Protein 4AF0 (pdb70)

Organism: Cryptococcus neoformans (NCBI:txid5207)

Nearest PDB structures (foldseek):
  4af0-assembly1_A  TM=1.003E+00  e=8.491E-91  Cryptococcus neoformans H99
  4af0-assembly2_B  TM=1.001E+00  e=9.952E-88  Cryptococcus neoformans H99
  8foz-assembly1_A  TM=9.589E-01  e=9.801E-59  Homo sapiens
  6mgr-assembly1_B  TM=9.667E-01  e=8.710E-46  Campylobacter jejuni
  5ahm-assembly1_B  TM=9.727E-01  e=7.102E-44  Pseudomonas aeruginosa PAO1

Solvent-accessible surface area: 37013 Å² total; per-residue (Å²): 190,89,93,90,26,25,125,218,61,164,85,180,87,88,119,96,57,58,141,144,41,106,145,113,95,79,78,38,129,14,39,15,0,76,67,0,17,44,68,229,173,42,34,40,10,60,6,95,46,0,89,36,45,108,46,130,86,113,18,76,10,95,84,5,49,3,94,13,88,0,0,94,99,6,76,1,47,0,0,0,0,0,4,2,15,16,11,0,0,54,21,139,0,0,24,12,0,0,20,26,0,0,0,0,0,0,4,51,47,30,48,18,118,102,0,13,45,11,0,129,132,0,9,105,101,193,187,91,119,116,14,5,78,21,110,158,55,150,65,5,18,0,0,0,0,0,13,32,191,114,56,16,72,94,35,0,13,35,0,23,96,11,29,9,23,0,0,0,0,40,38,66,78,0,46,32,94,156,1,26,89,7,0,94,45,0,52,62,1,20,49,196,13,5,0,0,0,0,14,0,6,42,115,115,14,0,34,90,0,25,91,9,24,2,7,0,0,17,0,4,30,15,21,18,23,18,14,7,29,69,153,95,52,109,98,41,66,54,8,0,6,0,0,24,11,0,1,40,41,0,59,174,105,46,11,9,2,0,0,16,13,23,13,48,73,23,31,24,0,12,22,0,0,1,0,7,0,17,0,0,1,2,11,19,17,0,0,0,0,47,14,5,19,50,152,46,80,155,53,164,71,131,98,0,4,58,7,32,2,54,22,1,3,54,1,72,80,161,132,14,93,78,51,47,56,64,50,152,72,55,58,117,56,68,102,134,64,103,7,87,2,0,20,12,13,3,45,56,63,28,13,0,70,152,38,2,56,132,1,28,65,16,0,18,90,35,2,25,79,10,22,5,89,29,4,87,57,3,36,71,22,1,82,87,14,80,5,40,0,77,64,112,113,125,140,196,83,95,90,26,25,124,218,63,164,86,180,87,88,120,95,58,58,141,144,42,108,144,112,96,79,78,37,129,15,40,14,0,76,67,0,17,43,67,229,172,44,34,40,9,60,7,95,47,0,90,37,43,108,47,136,86,114,18,76,10,92,84,5,48,3,94,12,87,0,0,92,100,6,76,1,45,0,0,0,0,0,4,2,15,15,12,0,0,53,21,138,0,0,25,12,0,0,20,26,0,0,0,0,0,0,3,52,43,32,50,18,117,99,0,12,43,12,0,129,128,0,10,103,99,193,176,88,111,115,13,5,80,20,109,158,54,151,64,5,18,0,0,0,0,0,12,32,190,116,57,16,74,92,36,0,12,34,0,23,97,11,30,9,22,0,0,0,0,40,38,63,76,0,46,32,93,156,1,25,90,7,0,95,42,0,52,58,2,20,48,196,12,5,0,0,0,0,14,0,6,43,114,115,14,0,34,91,0,25,91,8,24,3,7,0,0,17,0,5,26,16,25,23,27,19,13,15,29,68,175,109,41,106,96,34,57,51,8,0,5,0,0,25,10,0,1,39,41,0,58,174,106,44,11,9,2,0,0,17,12,32,13,47,73,22,31,25,0,13,22,0,0,1,0,7,0,17,0,0,1,2,11,14,18,0,0,0,0,47,14,5,19,51,151,45,81,154,53,163,72,136,99,1,4,57,5,23,2,56,20,1,2,47,1,75,86,170,106,66,56,119,16,88,51,63,41,120,141,62,82,104,59,58,101,129,56,109,8,80,5,2,24,11,10,3,49,55,65,28,14,0,69,152,39,2,56,132,1,27,67,17,0,18,90,35,3,26,79,12,16,5,89,30,4,88,58,3,36,71,22,1,81,88,14,79,5,41,0,77,64,111,117,118,146

CATH classification: 3.20.20.70

Structure (mmCIF, N/CA/C/O backbone):
data_4AF0
#
_entry.id   4AF0
#
_cell.length_a   149.630
_cell.length_b   149.630
_cell.length_c   122.700
_cell.angle_alpha   90.00
_cell.angle_beta   90.00
_cell.angle_gamma   90.00
#
_symmetry.space_group_name_H-M   'I 4'
#
loop_
_entity.id
_entity.type
_entity.pdbx_description
1 polymer "INOSINE-5'-MONOPHOSPHATE DEHYDROGENASE"
2 polymer "INOSINE-5'-MONOPHOSPHATE DEHYDROGENASE"
3 non-polymer 'MYCOPHENOLIC ACID'
4 non-polymer 'INOSINIC ACID'
5 non-polymer 'SULFATE ION'
6 water water
#
loop_
_atom_site.group_PDB
_atom_site.id
_atom_site.type_symbol
_atom_site.label_atom_id
_atom_site.label_alt_id
_atom_site.label_comp_id
_atom_site.label_asym_id
_atom_site.label_entity_id
_atom_site.label_seq_id
_atom_site.pdbx_PDB_ins_code
_atom_site.Cartn_x
_atom_site.Cartn_y
_atom_site.Cartn_z
_atom_site.occupancy
_atom_site.B_iso_or_equiv
_atom_site.auth_seq_id
_atom_site.auth_comp_id
_atom_site.auth_asym_id
_atom_site.auth_atom_id
_atom_site.pdbx_PDB_model_num
ATOM 1 N N . THR A 1 16 ? -13.988 1.503 65.484 1.00 60.53 4 THR A N 1
ATOM 2 C CA . THR A 1 16 ? -14.582 2.794 65.123 1.00 59.52 4 THR A CA 1
ATOM 3 C C . THR A 1 16 ? -14.042 3.322 63.779 1.00 59.42 4 THR A C 1
ATOM 4 O O . THR A 1 16 ? -12.963 2.906 63.336 1.00 58.38 4 THR A O 1
ATOM 8 N N . ASN A 1 17 ? -14.787 4.257 63.150 1.00 52.65 5 ASN A N 1
ATOM 9 C CA . ASN A 1 17 ? -14.394 4.861 61.880 1.00 49.94 5 ASN A CA 1
ATOM 10 C C . ASN A 1 17 ? -13.401 6.011 62.140 1.00 51.13 5 ASN A C 1
ATOM 11 O O . ASN A 1 17 ? -13.780 7.022 62.735 1.00 52.13 5 ASN A O 1
ATOM 16 N N . PRO A 1 18 ? -12.122 5.887 61.715 1.00 44.55 6 PRO A N 1
ATOM 17 C CA . PRO A 1 18 ? -11.165 6.992 61.947 1.00 42.68 6 PRO A CA 1
ATOM 18 C C . PRO A 1 18 ? -11.373 8.223 61.053 1.00 40.78 6 PRO A C 1
ATOM 19 O O . PRO A 1 18 ? -10.707 9.225 61.274 1.00 39.84 6 PRO A O 1
ATOM 23 N N . ASN A 1 19 ? -12.258 8.141 60.035 1.00 33.90 7 ASN A N 1
ATOM 24 C CA . ASN A 1 19 ? -12.481 9.217 59.063 1.00 32.28 7 ASN A CA 1
ATOM 25 C C . ASN A 1 19 ? -13.759 10.028 59.273 1.00 34.89 7 ASN A C 1
ATOM 26 O O . ASN A 1 19 ? -13.925 11.086 58.670 1.00 33.65 7 ASN A O 1
ATOM 31 N N . ALA A 1 20 ? -14.662 9.528 60.108 1.00 32.51 8 ALA A N 1
ATOM 32 C CA . ALA A 1 20 ? -15.948 10.164 60.357 1.00 32.86 8 ALA A CA 1
ATOM 33 C C . ALA A 1 20 ? -16.407 9.908 61.789 1.00 38.70 8 ALA A C 1
ATOM 34 O O . ALA A 1 20 ? -16.047 8.867 62.360 1.00 38.72 8 ALA A O 1
ATOM 36 N N . PRO A 1 21 ? -17.220 10.819 62.389 1.00 35.31 9 PRO A N 1
ATOM 37 C CA . PRO A 1 21 ? -17.747 10.530 63.729 1.00 36.65 9 PRO A CA 1
ATOM 38 C C . PRO A 1 21 ? -18.876 9.500 63.611 1.00 42.10 9 PRO A C 1
ATOM 39 O O . PRO A 1 21 ? -19.272 9.192 62.474 1.00 39.37 9 PRO A O 1
ATOM 43 N N . PRO A 1 22 ? -19.433 8.950 64.728 1.00 42.12 10 PRO A N 1
ATOM 44 C CA . PRO A 1 22 ? -20.556 8.011 64.579 1.00 42.73 10 PRO A CA 1
ATOM 45 C C . PRO A 1 22 ? -21.720 8.661 63.824 1.00 46.95 10 PRO A C 1
ATOM 46 O O . PRO A 1 22 ? -21.916 9.881 63.909 1.00 46.51 10 PRO A O 1
ATOM 50 N N . ARG A 1 23 ? -22.469 7.850 63.062 1.00 43.22 11 ARG A N 1
ATOM 51 C CA . ARG A 1 23 ? -23.625 8.322 62.300 1.00 42.27 11 ARG A CA 1
ATOM 52 C C . ARG A 1 23 ? -24.772 8.707 63.246 1.00 47.79 11 ARG A C 1
ATOM 53 O O . ARG A 1 23 ? -24.967 8.020 64.252 1.00 47.85 11 ARG A O 1
ATOM 61 N N . PRO A 1 24 ? -25.519 9.813 62.975 1.00 45.57 12 PRO A N 1
ATOM 62 C CA . PRO A 1 24 ? -26.612 10.198 63.885 1.00 46.37 12 PRO A CA 1
ATOM 63 C C . PRO A 1 24 ? -27.793 9.227 63.854 1.00 53.42 12 PRO A C 1
ATOM 64 O O . PRO A 1 24 ? -27.979 8.508 62.861 1.00 52.49 12 PRO A O 1
ATOM 68 N N . ASP A 1 25 ? -28.571 9.185 64.957 1.00 52.92 13 ASP A N 1
ATOM 69 C CA . ASP A 1 25 ? -29.736 8.296 65.088 1.00 54.94 13 ASP A CA 1
ATOM 70 C C . ASP A 1 25 ? -30.867 8.710 64.144 1.00 57.00 13 ASP A C 1
ATOM 71 O O . ASP A 1 25 ? -31.531 7.854 63.564 1.00 57.84 13 ASP A O 1
ATOM 76 N N . SER A 1 26 ? -31.059 10.024 63.983 1.00 50.82 14 SER A N 1
ATOM 77 C CA . SER A 1 26 ? -32.062 10.642 63.118 1.00 49.30 14 SER A CA 1
ATOM 78 C C . SER A 1 26 ? -31.405 11.760 62.290 1.00 48.86 14 SER A C 1
ATOM 79 O O . SER A 1 26 ? -30.286 12.176 62.615 1.00 48.96 14 SER A O 1
ATOM 82 N N . LEU A 1 27 ? -32.085 12.229 61.214 1.00 41.61 15 LEU A N 1
ATOM 83 C CA . LEU A 1 27 ? -31.579 13.288 60.336 1.00 39.41 15 LEU A CA 1
ATOM 84 C C . LEU A 1 27 ? -31.223 14.555 61.066 1.00 41.72 15 LEU A C 1
ATOM 85 O O . LEU A 1 27 ? -31.911 14.971 62.000 1.00 43.18 15 LEU A O 1
ATOM 90 N N . LEU A 1 28 ? -30.110 15.133 60.662 1.00 35.57 16 LEU A N 1
ATOM 91 C CA . LEU A 1 28 ? -29.587 16.362 61.225 1.00 35.00 16 LEU A CA 1
ATOM 92 C C . LEU A 1 28 ? -30.133 17.527 60.441 1.00 41.47 16 LEU A C 1
ATOM 93 O O . LEU A 1 28 ? -30.580 17.344 59.306 1.00 41.05 16 LEU A O 1
ATOM 98 N N . ASN A 1 29 ? -30.121 18.717 61.043 1.00 40.27 17 ASN A N 1
ATOM 99 C CA . ASN A 1 29 ? -30.638 19.906 60.381 1.00 41.09 17 ASN A CA 1
ATOM 100 C C . ASN A 1 29 ? -29.586 20.462 59.429 1.00 43.05 17 ASN A C 1
ATOM 101 O O . ASN A 1 29 ? -28.470 20.726 59.874 1.00 42.99 17 ASN A O 1
ATOM 106 N N . PRO A 1 30 ? -29.926 20.677 58.132 1.00 38.65 18 PRO A N 1
ATOM 107 C CA . PRO A 1 30 ? -28.934 21.234 57.180 1.00 37.80 18 PRO A CA 1
ATOM 108 C C . PRO A 1 30 ? -28.306 22.572 57.582 1.00 42.84 18 PRO A C 1
ATOM 109 O O . PRO A 1 30 ? -27.180 22.867 57.161 1.00 41.66 18 PRO A O 1
ATOM 113 N N . SER A 1 31 ? -29.009 23.370 58.418 1.00 40.96 19 SER A N 1
ATOM 114 C CA . SER A 1 31 ? -28.477 24.655 58.890 1.00 41.99 19 SER A CA 1
ATOM 115 C C . SER A 1 31 ? -27.328 24.464 59.911 1.00 47.01 19 SER A C 1
ATOM 116 O O . SER A 1 31 ? -26.570 25.397 60.146 1.00 47.23 19 SER A O 1
ATOM 119 N N . ASP A 1 32 ? -27.187 23.243 60.473 1.00 43.73 20 ASP A N 1
ATOM 120 C CA . ASP A 1 32 ? -26.127 22.862 61.417 1.00 43.18 20 ASP A CA 1
ATOM 121 C C . ASP A 1 32 ? -24.964 22.140 60.718 1.00 43.87 20 ASP A C 1
ATOM 122 O O . ASP A 1 32 ? -24.050 21.663 61.406 1.00 43.26 20 ASP A O 1
ATOM 127 N N . ALA A 1 33 ? -24.984 22.063 59.359 1.00 38.29 21 ALA A N 1
ATOM 128 C CA . ALA A 1 33 ? -23.931 21.374 58.586 1.00 36.21 21 ALA A CA 1
ATOM 129 C C . ALA A 1 33 ? -22.518 21.819 58.915 1.00 37.74 21 ALA A C 1
ATOM 130 O O . ALA A 1 33 ? -21.637 20.971 59.025 1.00 36.22 21 ALA A O 1
ATOM 132 N N . LEU A 1 34 ? -22.304 23.137 59.088 1.00 35.30 22 LEU A N 1
ATOM 133 C CA . LEU A 1 34 ? -20.976 23.685 59.390 1.00 35.12 22 LEU A CA 1
ATOM 134 C C . LEU A 1 34 ? -20.492 23.346 60.801 1.00 39.41 22 LEU A C 1
ATOM 135 O O . LEU A 1 34 ? -19.303 23.101 60.990 1.00 38.62 22 LEU A O 1
ATOM 140 N N . LYS A 1 35 ? -21.429 23.253 61.762 1.00 37.86 23 LYS A N 1
ATOM 141 C CA . LYS A 1 35 ? -21.159 22.868 63.144 1.00 38.41 23 LYS A CA 1
ATOM 142 C C . LYS A 1 35 ? -20.760 21.375 63.180 1.00 43.40 23 LYS A C 1
ATOM 143 O O . LYS A 1 35 ? -19.778 21.022 63.836 1.00 42.78 23 LYS A O 1
ATOM 149 N N . HIS A 1 36 ? -21.509 20.509 62.454 1.00 39.96 24 HIS A N 1
ATOM 150 C CA . HIS A 1 36 ? -21.254 19.065 62.395 1.00 38.92 24 HIS A CA 1
ATOM 151 C C . HIS A 1 36 ? -19.949 18.744 61.705 1.00 40.42 24 HIS A C 1
ATOM 152 O O . HIS A 1 36 ? -19.285 17.784 62.077 1.00 40.21 24 HIS A O 1
ATOM 159 N N . LEU A 1 37 ? -19.552 19.571 60.732 1.00 36.15 25 LEU A N 1
ATOM 160 C CA . LEU A 1 37 ? -18.300 19.414 60.013 1.00 35.01 25 LEU A CA 1
ATOM 161 C C . LEU A 1 37 ? -17.100 19.456 60.988 1.00 41.43 25 LEU A C 1
ATOM 162 O O . LEU A 1 37 ? -16.146 18.703 60.820 1.00 40.82 25 LEU A O 1
ATOM 167 N N . GLU A 1 38 ? -17.197 20.281 62.045 1.00 40.87 26 GLU A N 1
ATOM 168 C CA . GLU A 1 38 ? -16.165 20.430 63.075 1.00 41.04 26 GLU A CA 1
ATOM 169 C C . GLU A 1 38 ? -16.083 19.231 64.047 1.00 41.67 26 GLU A C 1
ATOM 170 O O . GLU A 1 38 ? -15.160 19.165 64.854 1.00 42.02 26 GLU A O 1
ATOM 176 N N . GLU A 1 39 ? -17.029 18.291 63.965 1.00 35.06 27 GLU A N 1
ATOM 177 C CA . GLU A 1 39 ? -17.053 17.085 64.799 1.00 34.32 27 GLU A CA 1
ATOM 178 C C . GLU A 1 39 ? -16.224 15.953 64.180 1.00 35.69 27 GLU A C 1
ATOM 179 O O . GLU A 1 39 ? -15.928 14.974 64.862 1.00 34.73 27 GLU A O 1
ATOM 185 N N . TYR A 1 40 ? -15.828 16.099 62.902 1.00 30.58 28 TYR A N 1
ATOM 186 C CA . TYR A 1 40 ? -15.049 15.111 62.177 1.00 28.63 28 TYR A CA 1
ATOM 187 C C . TYR A 1 40 ? -13.639 14.993 62.741 1.00 35.70 28 TYR A C 1
ATOM 188 O O . TYR A 1 40 ? -13.052 16.013 63.132 1.00 35.84 28 TYR A O 1
ATOM 197 N N . PRO A 1 41 ? -13.104 13.741 62.815 1.00 32.57 29 PRO A N 1
ATOM 198 C CA . PRO A 1 41 ? -11.766 13.535 63.415 1.00 31.59 29 PRO A CA 1
ATOM 199 C C . PRO A 1 41 ? -10.578 14.072 62.621 1.00 34.78 29 PRO A C 1
ATOM 200 O O . PRO A 1 41 ? -9.470 14.185 63.155 1.00 33.82 29 PRO A O 1
ATOM 204 N N . ARG A 1 42 ? -10.798 14.359 61.333 1.00 30.84 30 ARG A N 1
ATOM 205 C CA . ARG A 1 42 ? -9.769 14.822 60.394 1.00 28.95 30 ARG A CA 1
ATOM 206 C C . ARG A 1 42 ? -10.441 15.450 59.165 1.00 30.87 30 ARG A C 1
ATOM 207 O O . ARG A 1 42 ? -11.621 15.202 58.905 1.00 29.15 30 ARG A O 1
ATOM 215 N N . GLY A 1 43 ? -9.666 16.230 58.417 1.00 27.57 31 GLY A N 1
ATOM 216 C CA . GLY A 1 43 ? -10.117 16.838 57.172 1.00 26.53 31 GLY A CA 1
ATOM 217 C C . GLY A 1 43 ? -10.281 15.791 56.089 1.00 28.21 31 GLY A C 1
ATOM 218 O O . GLY A 1 43 ? -9.698 14.700 56.176 1.00 28.22 31 GLY A O 1
ATOM 219 N N . ASP A 1 44 ? -11.106 16.097 55.079 1.00 23.71 32 ASP A N 1
ATOM 220 C CA . ASP A 1 44 ? -11.371 15.182 53.963 1.00 21.69 32 ASP A CA 1
ATOM 221 C C . ASP A 1 44 ? -10.109 15.100 53.118 1.00 26.00 32 ASP A C 1
ATOM 222 O O . ASP A 1 44 ? -9.393 16.078 53.026 1.00 27.23 32 ASP A O 1
ATOM 227 N N . GLY A 1 45 ? -9.788 13.921 52.601 1.00 23.73 33 GLY A N 1
ATOM 228 C CA . GLY A 1 45 ? -8.552 13.722 51.845 1.00 22.06 33 GLY A CA 1
ATOM 229 C C . GLY A 1 45 ? -7.330 13.692 52.744 1.00 25.10 33 GLY A C 1
ATOM 230 O O . GLY A 1 45 ? -7.426 13.374 53.935 1.00 24.75 33 GLY A O 1
ATOM 231 N N . LEU A 1 46 ? -6.172 14.068 52.192 1.00 22.16 34 LEU A N 1
ATOM 232 C CA . LEU A 1 46 ? -4.893 14.029 52.900 1.00 21.54 34 LEU A CA 1
ATOM 233 C C . LEU A 1 46 ? -4.293 15.374 53.087 1.00 25.61 34 LEU A C 1
ATOM 234 O O . LEU A 1 46 ? -4.443 16.234 52.222 1.00 25.04 34 LEU A O 1
ATOM 239 N N . SER A 1 47 ? -3.497 15.526 54.170 1.00 22.26 35 SER A N 1
ATOM 240 C CA . SER A 1 47 ? -2.692 16.723 54.388 1.00 21.07 35 SER A CA 1
ATOM 241 C C . SER A 1 47 ? -1.461 16.503 53.505 1.00 24.61 35 SER A C 1
ATOM 242 O O . SER A 1 47 ? -1.233 15.379 53.059 1.00 23.39 35 SER A O 1
ATOM 245 N N . LEU A 1 48 ? -0.695 17.559 53.221 1.00 24.05 36 LEU A N 1
ATOM 246 C CA . LEU A 1 48 ? 0.554 17.455 52.439 1.00 24.47 36 LEU A CA 1
ATOM 247 C C . LEU A 1 48 ? 1.561 16.497 53.132 1.00 29.23 36 LEU A C 1
ATOM 248 O O . LEU A 1 48 ? 2.228 15.716 52.453 1.00 28.93 36 LEU A O 1
ATOM 253 N N . GLN A 1 49 ? 1.631 16.547 54.476 1.00 26.18 37 GLN A N 1
ATOM 254 C CA . GLN A 1 49 ? 2.521 15.701 55.284 1.00 27.72 37 GLN A CA 1
ATOM 255 C C . GLN A 1 49 ? 2.145 14.218 55.162 1.00 33.11 37 GLN A C 1
ATOM 256 O O . GLN A 1 49 ? 3.033 13.368 55.139 1.00 34.91 37 GLN A O 1
ATOM 262 N N . GLU A 1 50 ? 0.836 13.910 55.064 1.00 27.95 38 GLU A N 1
ATOM 263 C CA . GLU A 1 50 ? 0.321 12.547 54.895 1.00 26.00 38 GLU A CA 1
ATOM 264 C C . GLU A 1 50 ? 0.582 12.043 53.482 1.00 28.28 38 GLU A C 1
ATOM 265 O O . GLU A 1 50 ? 0.921 10.877 53.307 1.00 28.13 38 GLU A O 1
ATOM 271 N N . LEU A 1 51 ? 0.397 12.906 52.477 1.00 23.54 39 LEU A N 1
ATOM 272 C CA . LEU A 1 51 ? 0.621 12.543 51.080 1.00 23.25 39 LEU A CA 1
ATOM 273 C C . LEU A 1 51 ? 2.100 12.175 50.822 1.00 26.55 39 LEU A C 1
ATOM 274 O O . LEU A 1 51 ? 2.400 11.142 50.217 1.00 25.09 39 LEU A O 1
ATOM 279 N N . MET A 1 52 ? 3.006 13.040 51.287 1.00 23.95 40 MET A N 1
ATOM 280 C CA . MET A 1 52 ? 4.432 12.928 51.059 1.00 24.22 40 MET A CA 1
ATOM 281 C C . MET A 1 52 ? 5.189 12.113 52.118 1.00 31.97 40 MET A C 1
ATOM 282 O O . MET A 1 52 ? 6.201 12.546 52.674 1.00 34.32 40 MET A O 1
ATOM 287 N N . ASP A 1 53 ? 4.668 10.925 52.394 1.00 28.34 41 ASP A N 1
ATOM 288 C CA . ASP A 1 53 ? 5.240 9.947 53.314 1.00 28.36 41 ASP A CA 1
ATOM 289 C C . ASP A 1 53 ? 5.784 8.789 52.472 1.00 31.31 41 ASP A C 1
ATOM 290 O O . ASP A 1 53 ? 5.005 8.066 51.857 1.00 30.80 41 ASP A O 1
ATOM 295 N N . SER A 1 54 ? 7.120 8.663 52.412 1.00 28.34 42 SER A N 1
ATOM 296 C CA . SER A 1 54 ? 7.875 7.662 51.649 1.00 27.52 42 SER A CA 1
ATOM 297 C C . SER A 1 54 ? 7.553 6.238 52.035 1.00 30.77 42 SER A C 1
ATOM 298 O O . SER A 1 54 ? 7.512 5.383 51.163 1.00 30.84 42 SER A O 1
ATOM 301 N N . ARG A 1 55 ? 7.386 5.970 53.328 1.00 27.84 43 ARG A N 1
ATOM 302 C CA . ARG A 1 55 ? 7.041 4.642 53.819 1.00 28.70 43 ARG A CA 1
ATOM 303 C C . ARG A 1 55 ? 5.590 4.305 53.457 1.00 35.01 43 ARG A C 1
ATOM 304 O O . ARG A 1 55 ? 5.297 3.173 53.074 1.00 34.68 43 ARG A O 1
ATOM 312 N N . LYS A 1 56 ? 4.675 5.287 53.584 1.00 31.91 44 LYS A N 1
ATOM 313 C CA . LYS A 1 56 ? 3.264 5.034 53.310 1.00 31.01 44 LYS A CA 1
ATOM 314 C C . LYS A 1 56 ? 2.898 5.011 51.829 1.00 34.13 44 LYS A C 1
ATOM 315 O O . LYS A 1 56 ? 2.216 4.081 51.393 1.00 31.74 44 LYS A O 1
ATOM 321 N N . ASN A 1 57 ? 3.399 5.983 51.046 1.00 30.41 45 ASN A N 1
ATOM 322 C CA . ASN A 1 57 ? 3.016 6.130 49.645 1.00 30.17 45 ASN A CA 1
ATOM 323 C C . ASN A 1 57 ? 4.091 5.964 48.572 1.00 35.03 45 ASN A C 1
ATOM 324 O O . ASN A 1 57 ? 3.766 6.032 47.384 1.00 34.88 45 ASN A O 1
ATOM 329 N N . GLY A 1 58 ? 5.343 5.767 48.973 1.00 31.92 46 GLY A N 1
ATOM 330 C CA . GLY A 1 58 ? 6.460 5.668 48.038 1.00 31.21 46 GLY A CA 1
ATOM 331 C C . GLY A 1 58 ? 6.828 7.032 47.490 1.00 34.39 46 GLY A C 1
ATOM 332 O O . GLY A 1 58 ? 6.351 8.057 47.986 1.00 32.96 46 GLY A O 1
ATOM 333 N N . GLY A 1 59 ? 7.671 7.042 46.466 1.00 30.52 47 GLY A N 1
ATOM 334 C CA . GLY A 1 59 ? 8.083 8.259 45.788 1.00 29.58 47 GLY A CA 1
ATOM 335 C C . GLY A 1 59 ? 7.031 8.670 44.784 1.00 32.86 47 GLY A C 1
ATOM 336 O O . GLY A 1 59 ? 6.642 7.872 43.927 1.00 30.65 47 GLY A O 1
ATOM 337 N N . LEU A 1 60 ? 6.596 9.939 44.860 1.00 31.00 48 LEU A N 1
ATOM 338 C CA . LEU A 1 60 ? 5.531 10.463 44.015 1.00 30.48 48 LEU A CA 1
ATOM 339 C C . LEU A 1 60 ? 5.991 11.464 42.989 1.00 33.38 48 LEU A C 1
ATOM 340 O O . LEU A 1 60 ? 6.898 12.229 43.252 1.00 32.72 48 LEU A O 1
ATOM 345 N N . THR A 1 61 ? 5.367 11.438 41.809 1.00 29.89 49 THR A N 1
ATOM 346 C CA . THR A 1 61 ? 5.582 12.405 40.726 1.00 28.62 49 THR A CA 1
ATOM 347 C C . THR A 1 61 ? 4.303 13.290 40.771 1.00 28.94 49 THR A C 1
ATOM 348 O O . THR A 1 61 ? 3.395 13.019 41.565 1.00 28.81 49 THR A O 1
ATOM 352 N N . TYR A 1 62 ? 4.221 14.302 39.909 1.00 22.99 50 TYR A N 1
ATOM 353 C CA . TYR A 1 62 ? 3.075 15.209 39.851 1.00 22.63 50 TYR A CA 1
ATOM 354 C C . TYR A 1 62 ? 1.759 14.506 39.478 1.00 28.22 50 TYR A C 1
ATOM 355 O O . TYR A 1 62 ? 0.733 14.773 40.100 1.00 29.38 50 TYR A O 1
ATOM 364 N N . ASN A 1 63 ? 1.817 13.552 38.524 1.00 24.15 51 ASN A N 1
ATOM 365 C CA . ASN A 1 63 ? 0.668 12.778 38.045 1.00 23.71 51 ASN A CA 1
ATOM 366 C C . ASN A 1 63 ? 0.058 11.840 39.076 1.00 25.53 51 ASN A C 1
ATOM 367 O O . ASN A 1 63 ? -1.049 11.377 38.860 1.00 23.46 51 ASN A O 1
ATOM 372 N N . ASP A 1 64 ? 0.771 11.562 40.181 1.00 22.83 52 ASP A N 1
ATOM 373 C CA . ASP A 1 64 ? 0.352 10.645 41.252 1.00 22.52 52 ASP A CA 1
ATOM 374 C C . ASP A 1 64 ? -0.692 11.161 42.211 1.00 27.38 52 ASP A C 1
ATOM 375 O O . ASP A 1 64 ? -1.206 10.385 43.013 1.00 27.81 52 ASP A O 1
ATOM 380 N N . PHE A 1 65 ? -0.979 12.471 42.177 1.00 25.12 53 PHE A N 1
ATOM 381 C CA . PHE A 1 65 ? -1.942 13.090 43.090 1.00 25.20 53 PHE A CA 1
ATOM 382 C C . PHE A 1 65 ? -2.650 14.284 42.464 1.00 27.88 53 PHE A C 1
ATOM 383 O O . PHE A 1 65 ? -2.268 14.766 41.398 1.00 26.07 53 PHE A O 1
ATOM 391 N N . LEU A 1 66 ? -3.667 14.778 43.173 1.00 26.07 54 LEU A N 1
ATOM 392 C CA . LEU A 1 66 ? -4.451 15.956 42.845 1.00 25.61 54 LEU A CA 1
ATOM 393 C C . LEU A 1 66 ? -4.517 16.824 44.089 1.00 29.28 54 LEU A C 1
ATOM 394 O O . LEU A 1 66 ? -4.371 16.333 45.219 1.00 28.28 54 LEU A O 1
ATOM 399 N N . VAL A 1 67 ? -4.789 18.119 43.874 1.00 25.00 55 VAL A N 1
ATOM 400 C CA . VAL A 1 67 ? -5.039 19.084 44.943 1.00 23.44 55 VAL A CA 1
ATOM 401 C C . VAL A 1 67 ? -6.571 19.126 45.058 1.00 24.07 55 VAL A C 1
ATOM 402 O O . VAL A 1 67 ? -7.262 19.197 44.038 1.00 23.10 55 VAL A O 1
ATOM 406 N N . LEU A 1 68 ? -7.102 19.059 46.280 1.00 19.93 56 LEU A N 1
ATOM 407 C CA . LEU A 1 68 ? -8.553 19.116 46.476 1.00 18.90 56 LEU A CA 1
ATOM 408 C C . LEU A 1 68 ? -9.034 20.565 46.446 1.00 23.17 56 LEU A C 1
ATOM 409 O O . LEU A 1 68 ? -8.321 21.447 46.968 1.00 19.92 56 LEU A O 1
ATOM 414 N N . PRO A 1 69 ? -10.238 20.827 45.858 1.00 21.07 57 PRO A N 1
ATOM 415 C CA . PRO A 1 69 ? -10.762 22.206 45.824 1.00 21.00 57 PRO A CA 1
ATOM 416 C C . PRO A 1 69 ? -11.136 22.743 47.197 1.00 26.93 57 PRO A C 1
ATOM 417 O O . PRO A 1 69 ? -11.573 21.986 48.078 1.00 26.51 57 PRO A O 1
ATOM 421 N N . GLY A 1 70 ? -10.996 24.057 47.338 1.00 24.03 58 GLY A N 1
ATOM 422 C CA . GLY A 1 70 ? -11.309 24.762 48.575 1.00 24.58 58 GLY A CA 1
ATOM 423 C C . GLY A 1 70 ? -12.525 25.641 48.430 1.00 27.66 58 GLY A C 1
ATOM 424 O O . GLY A 1 70 ? -13.488 25.253 47.770 1.00 25.40 58 GLY A O 1
ATOM 425 N N . HIS A 1 71 ? -12.485 26.836 49.058 1.00 25.06 59 HIS A N 1
ATOM 426 C CA . HIS A 1 71 ? -13.560 27.814 49.040 1.00 25.22 59 HIS A CA 1
ATOM 427 C C . HIS A 1 71 ? -13.190 29.010 48.163 1.00 26.45 59 HIS A C 1
ATOM 428 O O . HIS A 1 71 ? -12.123 29.553 48.334 1.00 24.87 59 HIS A O 1
ATOM 435 N N . ILE A 1 72 ? -14.048 29.413 47.222 1.00 24.62 60 ILE A N 1
ATOM 436 C CA . ILE A 1 72 ? -13.756 30.577 46.361 1.00 24.69 60 ILE A CA 1
ATOM 437 C C . ILE A 1 72 ? -14.500 31.807 46.900 1.00 31.51 60 ILE A C 1
ATOM 438 O O . ILE A 1 72 ? -15.707 31.747 47.095 1.00 32.06 60 ILE A O 1
ATOM 443 N N . ASN A 1 73 ? -13.792 32.913 47.147 1.00 30.66 61 ASN A N 1
ATOM 444 C CA . ASN A 1 73 ? -14.447 34.167 47.556 1.00 31.93 61 ASN A CA 1
ATOM 445 C C . ASN A 1 73 ? -13.750 35.340 46.925 1.00 35.06 61 ASN A C 1
ATOM 446 O O . ASN A 1 73 ? -13.736 36.438 47.483 1.00 36.06 61 ASN A O 1
ATOM 451 N N . PHE A 1 74 ? -13.183 35.102 45.729 1.00 28.41 62 PHE A N 1
ATOM 452 C CA . PHE A 1 74 ? -12.441 36.096 44.970 1.00 27.82 62 PHE A CA 1
ATOM 453 C C . PHE A 1 74 ? -12.420 35.692 43.486 1.00 31.72 62 PHE A C 1
ATOM 454 O O . PHE A 1 74 ? -12.458 34.493 43.190 1.00 29.12 62 PHE A O 1
ATOM 462 N N . PRO A 1 75 ? -12.308 36.655 42.535 1.00 29.84 63 PRO A N 1
ATOM 463 C CA . PRO A 1 75 ? -12.138 36.249 41.130 1.00 29.19 63 PRO A CA 1
ATOM 464 C C . PRO A 1 75 ? -10.698 35.749 40.889 1.00 34.09 63 PRO A C 1
ATOM 465 O O . PRO A 1 75 ? -9.790 36.096 41.658 1.00 34.11 63 PRO A O 1
ATOM 469 N N . ALA A 1 76 ? -10.476 34.931 39.837 1.00 31.36 64 ALA A N 1
ATOM 470 C CA . ALA A 1 76 ? -9.140 34.409 39.500 1.00 30.94 64 ALA A CA 1
ATOM 471 C C . ALA A 1 76 ? -8.120 35.541 39.222 1.00 36.72 64 ALA A C 1
ATOM 472 O O . ALA A 1 76 ? -6.932 35.402 39.536 1.00 36.44 64 ALA A O 1
ATOM 474 N N . SER A 1 77 ? -8.599 36.674 38.691 1.00 35.03 65 SER A N 1
ATOM 475 C CA . SER A 1 77 ? -7.762 37.839 38.393 1.00 35.85 65 SER A CA 1
ATOM 476 C C . SER A 1 77 ? -7.134 38.474 39.658 1.00 38.79 65 SER A C 1
ATOM 477 O O . SER A 1 77 ? -6.157 39.206 39.535 1.00 39.37 65 SER A O 1
ATOM 480 N N . ASP A 1 78 ? -7.679 38.173 40.855 1.00 33.85 66 ASP A N 1
ATOM 481 C CA . ASP A 1 78 ? -7.177 38.641 42.152 1.00 32.42 66 ASP A CA 1
ATOM 482 C C . ASP A 1 78 ? -6.032 37.755 42.684 1.00 34.06 66 ASP A C 1
ATOM 483 O O . ASP A 1 78 ? -5.411 38.103 43.691 1.00 33.85 66 ASP A O 1
ATOM 488 N N . VAL A 1 79 ? -5.760 36.616 42.028 1.00 28.10 67 VAL A N 1
ATOM 489 C CA . VAL A 1 79 ? -4.688 35.727 42.471 1.00 26.68 67 VAL A CA 1
ATOM 490 C C . VAL A 1 79 ? -3.311 36.319 42.142 1.00 30.39 67 VAL A C 1
ATOM 491 O O . VAL A 1 79 ? -3.035 36.633 40.977 1.00 30.21 67 VAL A O 1
ATOM 495 N N . SER A 1 80 ? -2.467 36.471 43.182 1.00 25.76 68 SER A N 1
ATOM 496 C CA . SER A 1 80 ? -1.077 36.891 43.079 1.00 26.19 68 SER A CA 1
ATOM 497 C C . SER A 1 80 ? -0.220 35.642 42.838 1.00 31.12 68 SER A C 1
ATOM 498 O O . SER A 1 80 ? -0.335 34.637 43.562 1.00 29.44 68 SER A O 1
ATOM 501 N N . LEU A 1 81 ? 0.611 35.691 41.792 1.00 29.38 69 LEU A N 1
ATOM 502 C CA . LEU A 1 81 ? 1.540 34.601 41.455 1.00 28.29 69 LEU A CA 1
ATOM 503 C C . LEU A 1 81 ? 2.962 35.054 41.781 1.00 32.03 69 LEU A C 1
ATOM 504 O O . LEU A 1 81 ? 3.943 34.465 41.329 1.00 30.08 69 LEU A O 1
ATOM 509 N N . GLN A 1 82 ? 3.063 36.130 42.569 1.00 30.21 70 GLN A N 1
ATOM 510 C CA . GLN A 1 82 ? 4.333 36.705 42.982 1.00 30.16 70 GLN A CA 1
ATOM 511 C C . GLN A 1 82 ? 5.097 35.729 43.877 1.00 34.77 70 GLN A C 1
ATOM 512 O O . GLN A 1 82 ? 4.535 35.172 44.826 1.00 32.68 70 GLN A O 1
ATOM 518 N N . SER A 1 83 ? 6.374 35.498 43.543 1.00 32.68 71 SER A N 1
ATOM 519 C CA . SER A 1 83 ? 7.190 34.584 44.314 1.00 33.17 71 SER A CA 1
ATOM 520 C C . SER A 1 83 ? 8.669 34.944 44.290 1.00 38.15 71 SER A C 1
ATOM 521 O O . SER A 1 83 ? 9.079 35.861 43.587 1.00 38.76 71 SER A O 1
ATOM 524 N N . LYS A 1 84 ? 9.462 34.230 45.076 1.00 35.90 72 LYS A N 1
ATOM 525 C CA . LYS A 1 84 ? 10.901 34.436 45.148 1.00 35.96 72 LYS A CA 1
ATOM 526 C C . LYS A 1 84 ? 11.656 33.347 44.406 1.00 36.84 72 LYS A C 1
ATOM 527 O O . LYS A 1 84 ? 11.432 32.162 44.659 1.00 36.99 72 LYS A O 1
ATOM 533 N N . ALA A 1 85 ? 12.514 33.744 43.454 1.00 30.98 73 ALA A N 1
ATOM 534 C CA . ALA A 1 85 ? 13.368 32.805 42.722 1.00 29.87 73 ALA A CA 1
ATOM 535 C C . ALA A 1 85 ? 14.556 32.468 43.628 1.00 32.02 73 ALA A C 1
ATOM 536 O O . ALA A 1 85 ? 15.054 31.343 43.610 1.00 31.09 73 ALA A O 1
ATOM 538 N N . THR A 1 86 ? 15.033 33.478 44.388 1.00 28.35 74 THR A N 1
ATOM 539 C CA . THR A 1 86 ? 16.162 33.387 45.329 1.00 28.16 74 THR A CA 1
ATOM 540 C C . THR A 1 86 ? 15.758 34.208 46.540 1.00 32.62 74 THR A C 1
ATOM 541 O O . THR A 1 86 ? 14.746 34.896 46.477 1.00 32.05 74 THR A O 1
ATOM 545 N N . LYS A 1 87 ? 16.547 34.195 47.621 1.00 31.54 75 LYS A N 1
ATOM 546 C CA . LYS A 1 87 ? 16.183 34.992 48.793 1.00 32.57 75 LYS A CA 1
ATOM 547 C C . LYS A 1 87 ? 16.073 36.504 48.592 1.00 36.69 75 LYS A C 1
ATOM 548 O O . LYS A 1 87 ? 15.363 37.144 49.358 1.00 35.92 75 LYS A O 1
ATOM 554 N N . ASN A 1 88 ? 16.713 37.054 47.533 1.00 33.76 76 ASN A N 1
ATOM 555 C CA . ASN A 1 88 ? 16.696 38.489 47.209 1.00 33.34 76 ASN A CA 1
ATOM 556 C C . ASN A 1 88 ? 15.961 38.848 45.910 1.00 36.34 76 ASN A C 1
ATOM 557 O O . ASN A 1 88 ? 15.772 40.028 45.639 1.00 37.49 76 ASN A O 1
ATOM 562 N N . ILE A 1 89 ? 15.552 37.856 45.109 1.00 30.96 77 ILE A N 1
ATOM 563 C CA . ILE A 1 89 ? 14.874 38.136 43.846 1.00 29.66 77 ILE A CA 1
ATOM 564 C C . ILE A 1 89 ? 13.416 37.738 43.924 1.00 34.09 77 ILE A C 1
ATOM 565 O O . ILE A 1 89 ? 13.099 36.558 44.137 1.00 32.84 77 ILE A O 1
ATOM 570 N N . VAL A 1 90 ? 12.530 38.750 43.767 1.00 31.24 78 VAL A N 1
ATOM 571 C CA . VAL A 1 90 ? 11.075 38.626 43.758 1.00 30.60 78 VAL A CA 1
ATOM 572 C C . VAL A 1 90 ? 10.652 38.689 42.279 1.00 33.90 78 VAL A C 1
ATOM 573 O O . VAL A 1 90 ? 11.053 39.611 41.573 1.00 33.13 78 VAL A O 1
ATOM 577 N N . LEU A 1 91 ? 9.885 37.685 41.811 1.00 30.67 79 LEU A N 1
ATOM 578 C CA . LEU A 1 91 ? 9.363 37.601 40.444 1.00 30.49 79 LEU A CA 1
ATOM 579 C C . LEU A 1 91 ? 7.837 37.687 40.476 1.00 37.44 79 LEU A C 1
ATOM 580 O O . LEU A 1 91 ? 7.208 37.123 41.376 1.00 37.11 79 LEU A O 1
ATOM 585 N N . ASN A 1 92 ? 7.238 38.357 39.478 1.00 35.38 80 ASN A N 1
ATOM 586 C CA . ASN A 1 92 ? 5.780 38.466 39.390 1.00 35.36 80 ASN A CA 1
ATOM 587 C C . ASN A 1 92 ? 5.163 37.171 38.873 1.00 38.47 80 ASN A C 1
ATOM 588 O O . ASN A 1 92 ? 4.028 36.862 39.206 1.00 38.80 80 ASN A O 1
ATOM 593 N N . THR A 1 93 ? 5.943 36.405 38.088 1.00 34.94 81 THR A N 1
ATOM 594 C CA . THR A 1 93 ? 5.600 35.119 37.471 1.00 33.78 81 THR A CA 1
ATOM 595 C C . THR A 1 93 ? 6.636 34.079 37.978 1.00 37.32 81 THR A C 1
ATOM 596 O O . THR A 1 93 ? 7.818 34.296 37.779 1.00 37.27 81 THR A O 1
ATOM 600 N N . PRO A 1 94 ? 6.242 32.957 38.626 1.00 33.52 82 PRO A N 1
ATOM 601 C CA . PRO A 1 94 ? 7.260 32.014 39.149 1.00 33.19 82 PRO A CA 1
ATOM 602 C C . PRO A 1 94 ? 7.925 31.113 38.090 1.00 34.15 82 PRO A C 1
ATOM 603 O O . PRO A 1 94 ? 8.155 29.924 38.340 1.00 33.50 82 PRO A O 1
ATOM 607 N N . PHE A 1 95 ? 8.231 31.668 36.908 1.00 29.52 83 PHE A N 1
ATOM 608 C CA . PHE A 1 95 ? 8.772 30.879 35.814 1.00 28.30 83 PHE A CA 1
ATOM 609 C C . PHE A 1 95 ? 10.194 31.251 35.489 1.00 30.61 83 PHE A C 1
ATOM 610 O O . PHE A 1 95 ? 10.493 32.412 35.229 1.00 29.85 83 PHE A O 1
ATOM 618 N N . LEU A 1 96 ? 11.057 30.242 35.467 1.00 26.05 84 LEU A N 1
ATOM 619 C CA . LEU A 1 96 ? 12.461 30.343 35.090 1.00 24.90 84 LEU A CA 1
ATOM 620 C C . LEU A 1 96 ? 12.626 29.481 33.862 1.00 29.29 84 LEU A C 1
ATOM 621 O O . LEU A 1 96 ? 12.042 28.398 33.803 1.00 29.11 84 LEU A O 1
ATOM 626 N N . SER A 1 97 ? 13.348 29.968 32.855 1.00 26.29 85 SER A N 1
ATOM 627 C CA . SER A 1 97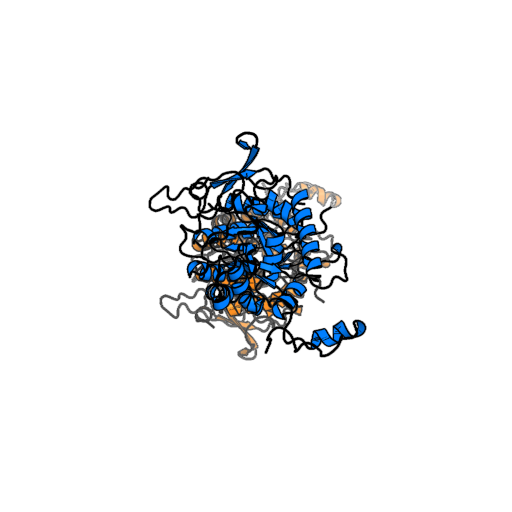 ? 13.642 29.145 31.686 1.00 26.28 85 SER A CA 1
ATOM 628 C C . SER A 1 97 ? 14.937 28.389 32.020 1.00 29.54 85 SER A C 1
ATOM 629 O O . SER A 1 97 ? 15.809 28.908 32.733 1.00 29.67 85 SER A O 1
ATOM 632 N N . SER A 1 98 ? 15.038 27.163 31.540 1.00 24.50 86 SER A N 1
ATOM 633 C CA . SER A 1 98 ? 16.183 26.311 31.809 1.00 24.21 86 SER A CA 1
ATOM 634 C C . SER A 1 98 ? 17.460 26.770 31.068 1.00 29.26 86 SER A C 1
ATOM 635 O O . SER A 1 98 ? 17.361 27.190 29.906 1.00 28.10 86 SER A O 1
ATOM 638 N N . PRO A 1 99 ? 18.669 26.676 31.715 1.00 26.32 87 PRO A N 1
ATOM 639 C CA . PRO A 1 99 ? 19.914 26.987 30.995 1.00 26.98 87 PRO A CA 1
ATOM 640 C C . PRO A 1 99 ? 20.292 25.847 30.031 1.00 32.13 87 PRO A C 1
ATOM 641 O O . PRO A 1 99 ? 21.111 24.982 30.340 1.00 33.06 87 PRO A O 1
ATOM 645 N N . MET A 1 100 ? 19.656 25.829 28.872 1.00 27.61 88 MET A N 1
ATOM 646 C CA . MET A 1 100 ? 19.874 24.808 27.859 1.00 26.23 88 MET A CA 1
ATOM 647 C C . MET A 1 100 ? 20.038 25.510 26.523 1.00 30.94 88 MET A C 1
ATOM 648 O O . MET A 1 100 ? 19.357 26.512 26.265 1.00 30.22 88 MET A O 1
ATOM 653 N N . ASP A 1 101 ? 20.970 25.013 25.694 1.00 28.39 89 ASP A N 1
ATOM 654 C CA . ASP A 1 101 ? 21.313 25.613 24.396 1.00 29.38 89 ASP A CA 1
ATOM 655 C C . ASP A 1 101 ? 20.187 25.682 23.359 1.00 34.38 89 ASP A C 1
ATOM 656 O O . ASP A 1 101 ? 20.342 26.358 22.346 1.00 35.96 89 ASP A O 1
ATOM 661 N N . THR A 1 102 ? 19.060 25.001 23.629 1.00 30.19 90 THR A N 1
ATOM 662 C CA . THR A 1 102 ? 17.868 24.956 22.778 1.00 30.30 90 THR A CA 1
ATOM 663 C C . THR A 1 102 ? 16.678 25.601 23.508 1.00 33.75 90 THR A C 1
ATOM 664 O O . THR A 1 102 ? 15.536 25.487 23.055 1.00 32.23 90 THR A O 1
ATOM 668 N N . VAL A 1 103 ? 16.953 26.310 24.633 1.00 30.29 91 VAL A N 1
ATOM 669 C CA . VAL A 1 103 ? 15.916 26.972 25.448 1.00 28.80 91 VAL A CA 1
ATOM 670 C C . VAL A 1 103 ? 16.259 28.438 25.723 1.00 33.27 91 VAL A C 1
ATOM 671 O O . VAL A 1 103 ? 15.475 29.320 25.356 1.00 32.95 91 VAL A O 1
ATOM 675 N N . THR A 1 104 ? 17.416 28.699 26.381 1.00 30.47 92 THR A N 1
ATOM 676 C CA . THR A 1 104 ? 17.772 30.054 26.802 1.00 29.55 92 THR A CA 1
ATOM 677 C C . THR A 1 104 ? 19.037 30.720 26.300 1.00 34.19 92 THR A C 1
ATOM 678 O O . THR A 1 104 ? 20.154 30.396 26.716 1.00 34.87 92 THR A O 1
ATOM 682 N N . GLU A 1 105 ? 18.830 31.762 25.513 1.00 30.47 93 GLU A N 1
ATOM 683 C CA . GLU A 1 105 ? 19.862 32.703 25.114 1.00 30.92 93 GLU A CA 1
ATOM 684 C C . GLU A 1 105 ? 19.246 34.067 25.442 1.00 34.29 93 GLU A C 1
ATOM 685 O O . GLU A 1 105 ? 18.270 34.098 26.195 1.00 32.91 93 GLU A O 1
ATOM 691 N N . ASP A 1 106 ? 19.812 35.170 24.964 1.00 31.98 94 ASP A N 1
ATOM 692 C CA . ASP A 1 106 ? 19.316 36.520 25.276 1.00 32.11 94 ASP A CA 1
ATOM 693 C C . ASP A 1 106 ? 17.842 36.784 24.883 1.00 35.96 94 ASP A C 1
ATOM 694 O O . ASP A 1 106 ? 17.108 37.375 25.675 1.00 35.85 94 ASP A O 1
ATOM 699 N N . ARG A 1 107 ? 17.402 36.310 23.702 1.00 32.92 95 ARG A N 1
ATOM 700 C CA . ARG A 1 107 ? 16.019 36.499 23.237 1.00 33.14 95 ARG A CA 1
ATOM 701 C C . ARG A 1 107 ? 14.972 35.938 24.233 1.00 34.91 95 ARG A C 1
ATOM 702 O O . ARG A 1 107 ? 14.000 36.625 24.548 1.00 34.15 95 ARG A O 1
ATOM 710 N N . MET A 1 108 ? 15.193 34.710 24.733 1.00 29.88 96 MET A N 1
ATOM 711 C CA . MET A 1 108 ? 14.324 34.069 25.715 1.00 28.57 96 MET A CA 1
ATOM 712 C C . MET A 1 108 ? 14.432 34.796 27.065 1.00 32.96 96 MET A C 1
ATOM 713 O O . MET A 1 108 ? 13.402 35.050 27.698 1.00 33.04 96 MET A O 1
ATOM 718 N N . ALA A 1 109 ? 15.665 35.115 27.503 1.00 28.61 97 ALA A N 1
ATOM 719 C CA . ALA A 1 109 ? 15.901 35.799 28.773 1.00 28.41 97 ALA A CA 1
ATOM 720 C C . ALA A 1 109 ? 15.174 37.133 28.831 1.00 33.27 97 ALA A C 1
ATOM 721 O O . ALA A 1 109 ? 14.575 37.424 29.855 1.00 33.80 97 ALA A O 1
ATOM 723 N N . ILE A 1 110 ? 15.171 37.906 27.717 1.00 30.50 98 ILE A N 1
ATOM 724 C CA . ILE A 1 110 ? 14.488 39.199 27.594 1.00 31.02 98 ILE A CA 1
ATOM 725 C C . ILE A 1 110 ? 12.969 39.009 27.610 1.00 35.67 98 ILE A C 1
ATOM 726 O O . ILE A 1 110 ? 12.292 39.644 28.422 1.00 36.00 98 ILE A O 1
ATOM 731 N N . ALA A 1 111 ? 12.445 38.163 26.699 1.00 31.47 99 ALA A N 1
ATOM 732 C CA . ALA A 1 111 ? 11.010 37.896 26.563 1.00 30.65 99 ALA A CA 1
ATOM 733 C C . ALA A 1 111 ? 10.397 37.402 27.863 1.00 36.06 99 ALA A C 1
ATOM 734 O O . ALA A 1 111 ? 9.431 38.010 28.310 1.00 38.39 99 ALA A O 1
ATOM 736 N N . LEU A 1 112 ? 10.999 36.379 28.519 1.00 30.29 100 LEU A N 1
ATOM 737 C CA . LEU A 1 112 ? 10.490 35.836 29.788 1.00 28.51 100 LEU A CA 1
ATOM 738 C C . LEU A 1 112 ? 10.503 36.865 30.922 1.00 31.94 100 LEU A C 1
ATOM 739 O O . LEU A 1 112 ? 9.524 36.949 31.677 1.00 30.73 100 LEU A O 1
ATOM 744 N N . ALA A 1 113 ? 11.580 37.675 31.004 1.00 28.96 101 ALA A N 1
ATOM 745 C CA . ALA A 1 113 ? 11.721 38.755 31.998 1.00 28.97 101 ALA A CA 1
ATOM 746 C C . ALA A 1 113 ? 10.622 39.768 31.809 1.00 32.62 101 ALA A C 1
ATOM 747 O O . ALA A 1 113 ? 10.047 40.199 32.802 1.00 32.13 101 ALA A O 1
ATOM 749 N N . LEU A 1 114 ? 10.310 40.133 30.541 1.00 30.16 102 LEU A N 1
ATOM 750 C CA . LEU A 1 114 ? 9.239 41.094 30.233 1.00 31.62 102 LEU A CA 1
ATOM 751 C C . LEU A 1 114 ? 7.860 40.615 30.720 1.00 36.07 102 LEU A C 1
ATOM 752 O O . LEU A 1 114 ? 7.035 41.447 31.080 1.00 36.53 102 LEU A O 1
ATOM 757 N N . HIS A 1 115 ? 7.640 39.289 30.763 1.00 33.37 103 HIS A N 1
ATOM 758 C CA . HIS A 1 115 ? 6.418 38.618 31.230 1.00 33.71 103 HIS A CA 1
ATOM 759 C C . HIS A 1 115 ? 6.414 38.371 32.747 1.00 35.11 103 HIS A C 1
ATOM 760 O O . HIS A 1 115 ? 5.460 37.811 33.273 1.00 33.78 103 HIS A O 1
ATOM 767 N N . GLY A 1 116 ? 7.467 38.806 33.432 1.00 31.85 104 GLY A N 1
ATOM 768 C CA . GLY A 1 116 ? 7.582 38.679 34.877 1.00 30.72 104 GLY A CA 1
ATOM 769 C C . GLY A 1 116 ? 8.356 37.483 35.368 1.00 34.03 104 GLY A C 1
ATOM 770 O O . GLY A 1 116 ? 8.418 37.265 36.581 1.00 35.92 104 GLY A O 1
ATOM 771 N N . GLY A 1 117 ? 8.949 36.721 34.451 1.00 27.59 105 GLY A N 1
ATOM 772 C CA . GLY A 1 117 ? 9.740 35.547 34.803 1.00 26.22 105 GLY A CA 1
ATOM 773 C C . GLY A 1 117 ? 11.230 35.848 34.877 1.00 30.91 105 GLY A C 1
ATOM 774 O O . GLY A 1 117 ? 11.634 36.990 35.104 1.00 30.44 105 GLY A O 1
ATOM 775 N N . LEU A 1 118 ? 12.065 34.819 34.683 1.00 26.52 106 LEU A N 1
ATOM 776 C CA . LEU A 1 118 ? 13.512 34.951 34.738 1.00 25.19 106 LEU A CA 1
ATOM 777 C C . LEU A 1 118 ? 14.191 33.927 33.833 1.00 29.90 106 LEU A C 1
ATOM 778 O O . LEU A 1 118 ? 13.965 32.724 33.972 1.00 28.74 106 LEU A O 1
ATOM 783 N N . GLY A 1 119 ? 15.046 34.418 32.944 1.00 27.40 107 GLY A N 1
ATOM 784 C CA . GLY A 1 119 ? 15.808 33.560 32.052 1.00 26.90 107 GLY A CA 1
ATOM 785 C C . GLY A 1 119 ? 17.166 33.211 32.636 1.00 29.15 107 GLY A C 1
ATOM 786 O O . GLY A 1 119 ? 17.813 34.069 33.243 1.00 28.32 107 GLY A O 1
ATOM 787 N N . ILE A 1 120 ? 17.597 31.945 32.457 1.00 24.43 108 ILE A N 1
ATOM 788 C CA . ILE A 1 120 ? 18.911 31.451 32.879 1.00 24.15 108 ILE A CA 1
ATOM 789 C C . ILE A 1 120 ? 19.644 31.045 31.603 1.00 29.33 108 ILE A C 1
ATOM 790 O O . ILE A 1 120 ? 19.344 30.006 31.027 1.00 29.10 108 ILE A O 1
ATOM 795 N N . ILE A 1 121 ? 20.539 31.904 31.128 1.00 26.84 109 ILE A N 1
ATOM 796 C CA . ILE A 1 121 ? 21.340 31.696 29.913 1.00 26.21 109 ILE A CA 1
ATOM 797 C C . ILE A 1 121 ? 22.320 30.542 30.088 1.00 28.73 109 ILE A C 1
ATOM 798 O O . ILE A 1 121 ? 23.025 30.466 31.098 1.00 26.16 109 ILE A O 1
ATOM 803 N N . HIS A 1 122 ? 22.343 29.634 29.101 1.00 27.17 110 HIS A N 1
ATOM 804 C CA . HIS A 1 122 ? 23.229 28.455 29.082 1.00 26.51 110 HIS A CA 1
ATOM 805 C C . HIS A 1 122 ? 24.732 28.834 28.940 1.00 31.74 110 HIS A C 1
ATOM 806 O O . HIS A 1 122 ? 25.077 29.960 28.542 1.00 30.42 110 HIS A O 1
ATOM 813 N N . HIS A 1 123 ? 25.611 27.872 29.252 1.00 29.31 111 HIS A N 1
ATOM 814 C CA . HIS A 1 123 ? 27.056 28.023 29.163 1.00 30.58 111 HIS A CA 1
ATOM 815 C C . HIS A 1 123 ? 27.709 27.099 28.121 1.00 34.18 111 HIS A C 1
ATOM 816 O O . HIS A 1 123 ? 28.913 26.861 28.200 1.00 35.78 111 HIS A O 1
ATOM 823 N N . ASN A 1 124 ? 26.949 26.628 27.108 1.00 30.05 112 ASN A N 1
ATOM 824 C CA . ASN A 1 124 ? 27.539 25.788 26.052 1.00 29.92 112 ASN A CA 1
ATOM 825 C C . ASN A 1 124 ? 28.011 26.690 24.912 1.00 35.67 112 ASN A C 1
ATOM 826 O O . ASN A 1 124 ? 27.577 26.581 23.759 1.00 36.26 112 ASN A O 1
ATOM 831 N N . CYS A 1 125 ? 28.913 27.603 25.277 1.00 32.93 113 CYS A N 1
ATOM 832 C CA . CYS A 1 125 ? 29.507 28.648 24.449 1.00 33.38 113 CYS A CA 1
ATOM 833 C C . CYS A 1 125 ? 30.723 29.175 25.211 1.00 37.73 113 CYS A C 1
ATOM 834 O O . CYS A 1 125 ? 30.899 28.838 26.389 1.00 37.61 113 CYS A O 1
ATOM 837 N N . SER A 1 126 ? 31.537 30.036 24.576 1.00 33.58 114 SER A N 1
ATOM 838 C CA . SER A 1 126 ? 32.675 30.637 25.272 1.00 33.85 114 SER A CA 1
ATOM 839 C C . SER A 1 126 ? 32.148 31.606 26.337 1.00 38.31 114 SER A C 1
ATOM 840 O O . SER A 1 126 ? 31.006 32.079 26.237 1.00 37.21 114 SER A O 1
ATOM 843 N N . ALA A 1 127 ? 32.967 31.868 27.366 1.00 35.24 115 ALA A N 1
ATOM 844 C CA . ALA A 1 127 ? 32.634 32.801 28.437 1.00 34.46 115 ALA A CA 1
ATOM 845 C C . ALA A 1 127 ? 32.324 34.206 27.852 1.00 38.15 115 ALA A C 1
ATOM 846 O O . ALA A 1 127 ? 31.425 34.883 28.345 1.00 36.17 115 ALA A O 1
ATOM 848 N N . GLU A 1 128 ? 33.034 34.599 26.761 1.00 36.42 116 GLU A N 1
ATOM 849 C CA . GLU A 1 128 ? 32.869 35.864 26.031 1.00 36.58 116 GLU A CA 1
ATOM 850 C C . GLU A 1 128 ? 31.480 35.959 25.376 1.00 40.24 116 GLU A C 1
ATOM 851 O O . GLU A 1 128 ? 30.806 36.987 25.516 1.00 41.27 116 GLU A O 1
ATOM 857 N N . GLU A 1 129 ? 31.068 34.906 24.649 1.00 35.39 117 GLU A N 1
ATOM 858 C CA . GLU A 1 129 ? 29.751 34.798 24.003 1.00 35.14 117 GLU A CA 1
ATOM 859 C C . GLU A 1 129 ? 28.635 34.848 25.048 1.00 37.08 117 GLU A C 1
ATOM 860 O O . GLU A 1 129 ? 27.632 35.536 24.840 1.00 36.49 117 GLU A O 1
ATOM 866 N N . GLN A 1 130 ? 28.825 34.134 26.180 1.00 33.32 118 GLN A N 1
ATOM 867 C CA . GLN A 1 130 ? 27.842 34.087 27.270 1.00 32.18 118 GLN A CA 1
ATOM 868 C C . GLN A 1 130 ? 27.668 35.462 27.912 1.00 36.19 118 GLN A C 1
ATOM 869 O O . GLN A 1 130 ? 26.534 35.886 28.128 1.00 34.91 118 GLN A O 1
ATOM 875 N N . ALA A 1 131 ? 28.800 36.152 28.198 1.00 33.55 119 ALA A N 1
ATOM 876 C CA . ALA A 1 131 ? 28.832 37.502 28.758 1.00 33.28 119 ALA A CA 1
ATOM 877 C C . ALA A 1 131 ? 28.150 38.488 27.788 1.00 36.53 119 ALA A C 1
ATOM 878 O O . ALA A 1 131 ? 27.370 39.320 28.234 1.00 35.92 119 ALA A O 1
ATOM 880 N N . ALA A 1 132 ? 28.373 38.337 26.465 1.00 33.20 120 ALA A N 1
ATOM 881 C CA . ALA A 1 132 ? 27.718 39.165 25.443 1.00 33.44 120 ALA A CA 1
ATOM 882 C C . ALA A 1 132 ? 26.177 38.966 25.446 1.00 37.84 120 ALA A C 1
ATOM 883 O O . ALA A 1 132 ? 25.442 39.926 25.228 1.00 39.02 120 ALA A O 1
ATOM 885 N N . MET A 1 133 ? 25.691 37.741 25.744 1.00 34.04 121 MET A N 1
ATOM 886 C CA . MET A 1 133 ? 24.251 37.454 25.825 1.00 33.43 121 MET A CA 1
ATOM 887 C C . MET A 1 133 ? 23.643 38.114 27.065 1.00 36.18 121 MET A C 1
ATOM 888 O O . MET A 1 133 ? 22.597 38.752 26.955 1.00 35.98 121 MET A O 1
ATOM 893 N N . VAL A 1 134 ? 24.330 37.996 28.231 1.00 31.88 122 VAL A N 1
ATOM 894 C CA . VAL A 1 134 ? 23.947 38.615 29.512 1.00 30.76 122 VAL A CA 1
ATOM 895 C C . VAL A 1 134 ? 23.834 40.131 29.324 1.00 36.37 122 VAL A C 1
ATOM 896 O O . VAL A 1 134 ? 22.824 40.716 29.727 1.00 36.15 122 VAL A O 1
ATOM 900 N N . ARG A 1 135 ? 24.843 40.746 28.663 1.00 33.96 123 ARG A N 1
ATOM 901 C CA . ARG A 1 135 ? 24.913 42.174 28.384 1.00 34.60 123 ARG A CA 1
ATOM 902 C C . ARG A 1 135 ? 23.701 42.671 27.568 1.00 38.52 123 ARG A C 1
ATOM 903 O O . ARG A 1 135 ? 23.087 43.662 27.961 1.00 37.09 123 ARG A O 1
ATOM 911 N N . ARG A 1 136 ? 23.317 41.947 26.495 1.00 36.37 124 ARG A N 1
ATOM 912 C CA . ARG A 1 136 ? 22.147 42.255 25.661 1.00 36.72 124 ARG A CA 1
ATOM 913 C C . ARG A 1 136 ? 20.835 42.272 26.477 1.00 40.76 124 ARG A C 1
ATOM 914 O O . ARG A 1 136 ? 19.983 43.124 26.234 1.00 41.46 124 ARG A O 1
ATOM 922 N N . VAL A 1 137 ? 20.687 41.354 27.456 1.00 36.11 125 VAL A N 1
ATOM 923 C CA . VAL A 1 137 ? 19.516 41.321 28.350 1.00 34.27 125 VAL A CA 1
ATOM 924 C C . VAL A 1 137 ? 19.531 42.583 29.228 1.00 38.29 125 VAL A C 1
ATOM 925 O O . VAL A 1 137 ? 18.543 43.315 29.279 1.00 38.20 125 VAL A O 1
ATOM 929 N N . LYS A 1 138 ? 20.681 42.849 29.877 1.00 35.77 126 LYS A N 1
ATOM 930 C CA . LYS A 1 138 ? 20.869 43.992 30.767 1.00 35.98 126 LYS A CA 1
ATOM 931 C C . LYS A 1 138 ? 20.749 45.350 30.082 1.00 40.47 126 LYS A C 1
ATOM 932 O O . LYS A 1 138 ? 20.250 46.286 30.700 1.00 40.35 126 LYS A O 1
ATOM 938 N N . LYS A 1 139 ? 21.149 45.446 28.805 1.00 38.39 127 LYS A N 1
ATOM 939 C CA . LYS A 1 139 ? 21.101 46.708 28.060 1.00 40.49 127 LYS A CA 1
ATOM 940 C C . LYS A 1 139 ? 19.772 46.977 27.372 1.00 47.91 127 LYS A C 1
ATOM 941 O O . LYS A 1 139 ? 19.500 48.131 27.050 1.00 49.65 127 LYS A O 1
ATOM 947 N N . TYR A 1 140 ? 18.931 45.930 27.175 1.00 44.51 128 TYR A N 1
ATOM 948 C CA . TYR A 1 140 ? 17.607 46.043 26.545 1.00 44.47 128 TYR A CA 1
ATOM 949 C C . TYR A 1 140 ? 16.757 47.193 27.122 1.00 50.78 128 TYR A C 1
ATOM 950 O O . TYR A 1 140 ? 16.704 47.367 28.345 1.00 50.11 128 TYR A O 1
ATOM 959 N N . GLU A 1 141 ? 16.080 47.957 26.232 1.00 48.85 129 GLU A N 1
ATOM 960 C CA . GLU A 1 141 ? 15.208 49.076 26.617 1.00 78.62 129 GLU A CA 1
ATOM 961 C C . GLU A 1 141 ? 13.892 49.161 25.831 1.00 92.23 129 GLU A C 1
ATOM 962 O O . GLU A 1 141 ? 13.803 48.718 24.687 1.00 56.18 129 GLU A O 1
ATOM 968 N N . ASN A 1 257 ? 3.107 48.565 28.254 1.00 65.00 245 ASN A N 1
ATOM 969 C CA . ASN A 1 257 ? 3.056 47.353 27.434 1.00 64.26 245 ASN A CA 1
ATOM 970 C C . ASN A 1 257 ? 3.392 46.080 28.253 1.00 65.39 245 ASN A C 1
ATOM 971 O O . ASN A 1 257 ? 2.711 45.060 28.087 1.00 65.00 245 ASN A O 1
ATOM 976 N N . TYR A 1 258 ? 4.439 46.146 29.125 1.00 58.68 246 TYR A N 1
ATOM 977 C CA . TYR A 1 258 ? 4.888 45.028 29.977 1.00 56.38 246 TYR A CA 1
ATOM 978 C C . TYR A 1 258 ? 4.922 45.438 31.470 1.00 57.79 246 TYR A C 1
ATOM 979 O O . TYR A 1 258 ? 5.998 45.723 32.011 1.00 57.27 246 TYR A O 1
ATOM 988 N N . PRO A 1 259 ? 3.753 45.500 32.150 1.00 52.20 247 PRO A N 1
ATOM 989 C CA . PRO A 1 259 ? 3.748 45.966 33.549 1.00 51.00 247 PRO A CA 1
ATOM 990 C C . PRO A 1 259 ? 4.219 44.953 34.592 1.00 50.81 247 PRO A C 1
ATOM 991 O O . PRO A 1 259 ? 4.553 45.342 35.710 1.00 48.34 247 PRO A O 1
ATOM 995 N N . TYR A 1 260 ? 4.255 43.661 34.228 1.00 46.86 248 TYR A N 1
ATOM 996 C CA . TYR A 1 260 ? 4.706 42.594 35.112 1.00 45.70 248 TYR A CA 1
ATOM 997 C C . TYR A 1 260 ? 6.238 42.403 35.050 1.00 45.64 248 TYR A C 1
ATOM 998 O O . TYR A 1 260 ? 6.768 41.652 35.860 1.00 44.85 248 TYR A O 1
ATOM 1007 N N . ALA A 1 261 ? 6.938 43.089 34.111 1.00 39.52 249 ALA A N 1
ATOM 1008 C CA . ALA A 1 261 ? 8.386 43.006 33.864 1.00 37.85 249 ALA A CA 1
ATOM 1009 C C . ALA A 1 261 ? 9.299 42.831 35.079 1.00 40.46 249 ALA A C 1
ATOM 1010 O O . ALA A 1 261 ? 9.218 43.589 36.045 1.00 40.16 249 ALA A O 1
ATOM 1012 N N . SER A 1 262 ? 10.183 41.823 35.006 1.00 36.17 250 SER A N 1
ATOM 1013 C CA . SER A 1 262 ? 11.184 41.521 36.030 1.00 35.19 250 SER A CA 1
ATOM 1014 C C . SER A 1 262 ? 12.318 42.522 35.914 1.00 40.47 250 SER A C 1
ATOM 1015 O O . SER A 1 262 ? 13.312 42.280 35.220 1.00 41.15 250 SER A O 1
ATOM 1018 N N . LYS A 1 263 ? 12.152 43.659 36.581 1.00 37.62 251 LYS A N 1
ATOM 1019 C CA . LYS A 1 263 ? 13.141 44.733 36.576 1.00 37.90 251 LYS A CA 1
ATOM 1020 C C . LYS A 1 263 ? 13.866 44.786 37.899 1.00 40.07 251 LYS A C 1
ATOM 1021 O O . LYS A 1 263 ? 13.246 44.605 38.944 1.00 39.38 251 LYS A O 1
ATOM 1027 N N . VAL A 1 264 ? 15.181 45.026 37.858 1.00 37.73 252 VAL A N 1
ATOM 1028 C CA . VAL A 1 264 ? 16.004 45.192 39.052 1.00 38.37 252 VAL A CA 1
ATOM 1029 C C . VAL A 1 264 ? 15.537 46.539 39.676 1.00 48.87 252 VAL A C 1
ATOM 1030 O O . VAL A 1 264 ? 15.412 47.529 38.946 1.00 49.03 252 VAL A O 1
ATOM 1034 N N . PRO A 1 265 ? 15.172 46.558 40.982 1.00 49.86 253 PRO A N 1
ATOM 1035 C CA . PRO A 1 265 ? 14.602 47.784 41.591 1.00 52.02 253 PRO A CA 1
ATOM 1036 C C . PRO A 1 265 ? 15.281 49.152 41.437 1.00 61.53 253 PRO A C 1
ATOM 1037 O O . PRO A 1 265 ? 14.594 50.135 41.133 1.00 62.60 253 PRO A O 1
ATOM 1041 N N . GLU A 1 266 ? 16.593 49.237 41.687 1.00 60.54 254 GLU A N 1
ATOM 1042 C CA . GLU A 1 266 ? 17.331 50.510 41.631 1.00 62.27 254 GLU A CA 1
ATOM 1043 C C . GLU A 1 266 ? 17.870 50.891 40.241 1.00 65.32 254 GLU A C 1
ATOM 1044 O O . GLU A 1 266 ? 18.332 52.020 40.066 1.00 65.73 254 GLU A O 1
ATOM 1050 N N . SER A 1 267 ? 17.808 49.962 39.259 1.00 60.17 255 SER A N 1
ATOM 1051 C CA . SER A 1 267 ? 18.329 50.196 37.908 1.00 59.38 255 SER A CA 1
ATOM 1052 C C . SER A 1 267 ? 17.272 50.242 36.801 1.00 61.93 255 SER A C 1
ATOM 1053 O O . SER A 1 267 ? 17.538 50.820 35.742 1.00 62.54 255 SER A O 1
ATOM 1056 N N . LYS A 1 268 ? 16.109 49.587 37.016 1.00 56.04 256 LYS A N 1
ATOM 1057 C CA . LYS A 1 268 ? 15.023 49.463 36.034 1.00 54.93 256 LYS A CA 1
ATOM 1058 C C . LYS A 1 268 ? 15.392 48.561 34.817 1.00 55.70 256 LYS A C 1
ATOM 1059 O O . LYS A 1 268 ? 14.604 48.439 33.871 1.00 56.66 256 LYS A O 1
ATOM 1065 N N . GLN A 1 269 ? 16.568 47.899 34.863 1.00 47.24 257 GLN A N 1
ATOM 1066 C CA . GLN A 1 269 ? 16.992 46.968 33.810 1.00 44.26 257 GLN A CA 1
ATOM 1067 C C . GLN A 1 269 ? 16.341 45.618 34.075 1.00 42.32 257 GLN A C 1
ATOM 1068 O O . GLN A 1 269 ? 16.034 45.301 35.229 1.00 40.25 257 GLN A O 1
ATOM 1074 N N . LEU A 1 270 ? 16.154 44.815 33.019 1.00 35.92 258 LEU A N 1
ATOM 1075 C CA . LEU A 1 270 ? 15.615 43.464 33.153 1.00 33.80 258 LEU A CA 1
ATOM 1076 C C . LEU A 1 270 ? 16.591 42.597 33.940 1.00 35.79 258 LEU A C 1
ATOM 1077 O O . LEU A 1 270 ? 17.808 42.716 33.759 1.00 34.82 258 LEU A O 1
ATOM 1082 N N . TYR A 1 271 ? 16.055 41.721 34.802 1.00 31.59 259 TYR A N 1
ATOM 1083 C CA . TYR A 1 271 ? 16.846 40.731 35.538 1.00 30.09 259 TYR A CA 1
ATOM 1084 C C . TYR A 1 271 ? 17.405 39.734 34.542 1.00 33.88 259 TYR A C 1
ATOM 1085 O O . TYR A 1 271 ? 16.751 39.423 33.538 1.00 33.39 259 TYR A O 1
ATOM 1094 N N . CYS A 1 272 ? 18.607 39.216 34.836 1.00 31.70 260 CYS A N 1
ATOM 1095 C CA . CYS A 1 272 ? 19.277 38.188 34.040 1.00 30.50 260 CYS A CA 1
ATOM 1096 C C . CYS A 1 272 ? 19.982 37.158 34.892 1.00 31.38 260 CYS A C 1
ATOM 1097 O O . CYS A 1 272 ? 20.747 37.502 35.792 1.00 31.55 260 CYS A O 1
ATOM 1100 N N . GLY A 1 273 ? 19.735 35.906 34.559 1.00 25.84 261 GLY A N 1
ATOM 1101 C CA . GLY A 1 273 ? 20.376 34.763 35.177 1.00 24.63 261 GLY A CA 1
ATOM 1102 C C . GLY A 1 273 ? 21.251 34.069 34.159 1.00 27.31 261 GLY A C 1
ATOM 1103 O O . GLY A 1 273 ? 21.099 34.275 32.948 1.00 26.89 261 GLY A O 1
ATOM 1104 N N . ALA A 1 274 ? 22.182 33.259 34.638 1.00 23.21 262 ALA A N 1
ATOM 1105 C CA . ALA A 1 274 ? 23.084 32.489 33.771 1.00 23.46 262 ALA A CA 1
ATOM 1106 C C . ALA A 1 274 ? 23.592 31.320 34.540 1.00 28.85 262 ALA A C 1
ATOM 1107 O O . ALA A 1 274 ? 23.689 31.403 35.766 1.00 28.64 262 ALA A O 1
ATOM 1109 N N . ALA A 1 275 ? 23.909 30.217 33.837 1.00 26.54 263 ALA A N 1
ATOM 1110 C CA . ALA A 1 275 ? 24.481 29.034 34.476 1.00 24.85 263 ALA A CA 1
ATOM 1111 C C . ALA A 1 275 ? 25.949 28.920 34.169 1.00 29.81 263 ALA A C 1
ATOM 1112 O O . ALA A 1 275 ? 26.404 29.375 33.119 1.00 27.35 263 ALA A O 1
ATOM 1114 N N . ILE A 1 276 ? 26.687 28.272 35.086 1.00 29.01 264 ILE A N 1
ATOM 1115 C CA . ILE A 1 276 ? 28.117 27.946 34.980 1.00 29.15 264 ILE A CA 1
ATOM 1116 C C . ILE A 1 276 ? 28.334 26.561 35.643 1.00 31.11 264 ILE A C 1
ATOM 1117 O O . ILE A 1 276 ? 27.486 26.095 36.403 1.00 29.18 264 ILE A O 1
ATOM 1122 N N . GLY A 1 277 ? 29.472 25.943 35.375 1.00 28.43 265 GLY A N 1
ATOM 1123 C CA . GLY A 1 277 ? 29.881 24.717 36.047 1.00 27.39 265 GLY A CA 1
ATOM 1124 C C . GLY A 1 277 ? 30.669 25.121 37.286 1.00 29.98 265 GLY A C 1
ATOM 1125 O O . GLY A 1 277 ? 30.704 26.301 37.641 1.00 27.44 265 GLY A O 1
ATOM 1126 N N . THR A 1 278 ? 31.326 24.172 37.952 1.00 29.05 266 THR A N 1
ATOM 1127 C CA . THR A 1 278 ? 32.097 24.487 39.164 1.00 29.64 266 THR A CA 1
ATOM 1128 C C . THR A 1 278 ? 33.569 24.055 39.042 1.00 37.27 266 THR A C 1
ATOM 1129 O O . THR A 1 278 ? 34.188 23.635 40.024 1.00 37.67 266 THR A O 1
ATOM 1133 N N . ARG A 1 279 ? 34.114 24.151 37.820 1.00 35.35 267 ARG A N 1
ATOM 1134 C CA . ARG A 1 279 ? 35.510 23.850 37.517 1.00 36.25 267 ARG A CA 1
ATOM 1135 C C . ARG A 1 279 ? 36.334 25.123 37.740 1.00 41.21 267 ARG A C 1
ATOM 1136 O O . ARG A 1 279 ? 35.742 26.208 37.769 1.00 40.57 267 ARG A O 1
ATOM 1144 N N . PRO A 1 280 ? 37.684 25.064 37.914 1.00 39.19 268 PRO A N 1
ATOM 1145 C CA . PRO A 1 280 ? 38.444 26.316 38.134 1.00 38.35 268 PRO A CA 1
ATOM 1146 C C . PRO A 1 280 ? 38.210 27.421 37.088 1.00 39.54 268 PRO A C 1
ATOM 1147 O O . PRO A 1 280 ? 38.066 28.581 37.461 1.00 38.80 268 PRO A O 1
ATOM 1151 N N . GLY A 1 281 ? 38.121 27.047 35.808 1.00 34.52 269 GLY A N 1
ATOM 1152 C CA . GLY A 1 281 ? 37.877 27.975 34.706 1.00 33.73 269 GLY A CA 1
ATOM 1153 C C . GLY A 1 281 ? 36.531 28.684 34.764 1.00 37.14 269 GLY A C 1
ATOM 1154 O O . GLY A 1 281 ? 36.337 29.686 34.076 1.00 37.73 269 GLY A O 1
ATOM 1155 N N . ASP A 1 282 ? 35.589 28.183 35.592 1.00 31.78 270 ASP A N 1
ATOM 1156 C CA . ASP A 1 282 ? 34.260 28.776 35.753 1.00 30.13 270 ASP A CA 1
ATOM 1157 C C . ASP A 1 282 ? 34.309 30.060 36.571 1.00 34.98 270 ASP A C 1
ATOM 1158 O O . ASP A 1 282 ? 33.451 30.939 36.381 1.00 33.98 270 ASP A O 1
ATOM 1163 N N . LYS A 1 283 ? 35.353 30.194 37.436 1.00 31.61 271 LYS A N 1
ATOM 1164 C CA . LYS A 1 283 ? 35.609 31.387 38.240 1.00 31.39 271 LYS A CA 1
ATOM 1165 C C . LYS A 1 283 ? 35.824 32.559 37.291 1.00 35.27 271 LYS A C 1
ATOM 1166 O O . LYS A 1 283 ? 35.176 33.587 37.448 1.00 35.44 271 LYS A O 1
ATOM 1172 N N . ASP A 1 284 ? 36.681 32.379 36.269 1.00 31.76 272 ASP A N 1
ATOM 1173 C CA . ASP A 1 284 ? 36.932 33.398 35.250 1.00 32.32 272 ASP A CA 1
ATOM 1174 C C . ASP A 1 284 ? 35.704 33.679 34.400 1.00 34.15 272 ASP A C 1
ATOM 1175 O O . ASP A 1 284 ? 35.438 34.851 34.118 1.00 33.43 272 ASP A O 1
ATOM 1180 N N . ARG A 1 285 ? 34.896 32.630 34.086 1.00 30.67 273 ARG A N 1
ATOM 1181 C CA . ARG A 1 285 ? 33.635 32.772 33.335 1.00 30.36 273 ARG A CA 1
ATOM 1182 C C . ARG A 1 285 ? 32.677 33.717 34.094 1.00 32.71 273 ARG A C 1
ATOM 1183 O O . ARG A 1 285 ? 32.180 34.670 33.499 1.00 33.09 273 ARG A O 1
ATOM 1191 N N . LEU A 1 286 ? 32.467 33.470 35.410 1.00 28.19 274 LEU A N 1
ATOM 1192 C CA . LEU A 1 286 ? 31.598 34.275 36.280 1.00 27.41 274 LEU A CA 1
ATOM 1193 C C . LEU A 1 286 ? 32.027 35.728 36.356 1.00 30.55 274 LEU A C 1
ATOM 1194 O O . LEU A 1 286 ? 31.167 36.595 36.392 1.00 30.48 274 LEU A O 1
ATOM 1199 N N . LYS A 1 287 ? 33.346 36.004 36.357 1.00 28.21 275 LYS A N 1
ATOM 1200 C CA . LYS A 1 287 ? 33.884 37.359 36.376 1.00 27.01 275 LYS A CA 1
ATOM 1201 C C . LYS A 1 287 ? 33.433 38.151 35.135 1.00 32.50 275 LYS A C 1
ATOM 1202 O O . LYS A 1 287 ? 33.023 39.307 35.267 1.00 32.87 275 LYS A O 1
ATOM 1208 N N . LEU A 1 288 ? 33.462 37.518 33.943 1.00 30.47 276 LEU A N 1
ATOM 1209 C CA . LEU A 1 288 ? 33.004 38.140 32.693 1.00 31.76 276 LEU A CA 1
ATOM 1210 C C . LEU A 1 288 ? 31.465 38.373 32.721 1.00 35.86 276 LEU A C 1
ATOM 1211 O O . LEU A 1 288 ? 30.967 39.351 32.163 1.00 35.70 276 LEU A O 1
ATOM 1216 N N . LEU A 1 289 ? 30.734 37.452 33.351 1.00 31.02 277 LEU A N 1
ATOM 1217 C CA . LEU A 1 289 ? 29.286 37.489 33.509 1.00 29.87 277 LEU A CA 1
ATOM 1218 C C . LEU A 1 289 ? 28.914 38.594 34.492 1.00 32.61 277 LEU A C 1
ATOM 1219 O O . LEU A 1 289 ? 27.991 39.357 34.213 1.00 30.66 277 LEU A O 1
ATOM 1224 N N . ALA A 1 290 ? 29.661 38.705 35.619 1.00 29.96 278 ALA A N 1
ATOM 1225 C CA . ALA A 1 290 ? 29.484 39.748 36.645 1.00 30.21 278 ALA A CA 1
ATOM 1226 C C . ALA A 1 290 ? 29.652 41.130 35.993 1.00 35.62 278 ALA A C 1
ATOM 1227 O O . ALA A 1 290 ? 28.845 42.027 36.233 1.00 35.03 278 ALA A O 1
ATOM 1229 N N . GLU A 1 291 ? 30.698 41.272 35.138 1.00 33.35 279 GLU A N 1
ATOM 1230 C CA . GLU A 1 291 ? 31.042 42.490 34.395 1.00 33.15 279 GLU A CA 1
ATOM 1231 C C . GLU A 1 291 ? 29.888 42.882 33.466 1.00 36.69 279 GLU A C 1
ATOM 1232 O O . GLU A 1 291 ? 29.583 44.064 33.341 1.00 38.04 279 GLU A O 1
ATOM 1238 N N . ALA A 1 292 ? 29.233 41.883 32.848 1.00 32.72 280 ALA A N 1
ATOM 1239 C CA . ALA A 1 292 ? 28.089 42.046 31.938 1.00 32.55 280 ALA A CA 1
ATOM 1240 C C . ALA A 1 292 ? 26.771 42.448 32.650 1.00 37.72 280 ALA A C 1
ATOM 1241 O O . ALA A 1 292 ? 25.780 42.730 31.980 1.00 38.45 280 ALA A O 1
ATOM 1243 N N . GLY A 1 293 ? 26.781 42.466 33.985 1.00 34.00 281 GLY A N 1
ATOM 1244 C CA . GLY A 1 293 ? 25.647 42.874 34.803 1.00 33.19 281 GLY A CA 1
ATOM 1245 C C . GLY A 1 293 ? 24.791 41.761 35.369 1.00 35.74 281 GLY A C 1
ATOM 1246 O O . GLY A 1 293 ? 23.667 42.030 35.792 1.00 35.67 281 GLY A O 1
ATOM 1247 N N . LEU A 1 294 ? 25.313 40.512 35.420 1.00 29.78 282 LEU A N 1
ATOM 1248 C CA . LEU A 1 294 ? 24.607 39.339 35.940 1.00 27.64 282 LEU A CA 1
ATOM 1249 C C . LEU A 1 294 ? 24.013 39.531 37.330 1.00 32.53 282 LEU A C 1
ATOM 1250 O O . LEU A 1 294 ? 24.709 39.988 38.243 1.00 31.91 282 LEU A O 1
ATOM 1255 N N . ASP A 1 295 ? 22.721 39.159 37.492 1.00 29.78 283 ASP A N 1
ATOM 1256 C CA . ASP A 1 295 ? 22.022 39.284 38.772 1.00 28.86 283 ASP A CA 1
ATOM 1257 C C . ASP A 1 295 ? 22.066 38.010 39.574 1.00 30.62 283 ASP A C 1
ATOM 1258 O O . ASP A 1 295 ? 22.143 38.056 40.801 1.00 31.57 283 ASP A O 1
ATOM 1263 N N . VAL A 1 296 ? 21.984 36.874 38.890 1.00 24.46 284 VAL A N 1
ATOM 1264 C CA . VAL A 1 296 ? 21.920 35.580 39.548 1.00 23.64 284 VAL A CA 1
ATOM 1265 C C . VAL A 1 296 ? 22.625 34.519 38.741 1.00 27.64 284 VAL A C 1
ATOM 1266 O O . VAL A 1 296 ? 22.534 34.485 37.513 1.00 29.07 284 VAL A O 1
ATOM 1270 N N . VAL A 1 297 ? 23.321 33.642 39.445 1.00 23.36 285 VAL A N 1
ATOM 1271 C CA . VAL A 1 297 ? 24.077 32.545 38.859 1.00 21.92 285 VAL A CA 1
ATOM 1272 C C . VAL A 1 297 ? 23.508 31.199 39.286 1.00 25.84 285 VAL A C 1
ATOM 1273 O O . VAL A 1 297 ? 23.136 31.011 40.446 1.00 25.79 285 VAL A O 1
ATOM 1277 N N . VAL A 1 298 ? 23.440 30.274 38.338 1.00 23.40 286 VAL A N 1
ATOM 1278 C CA . VAL A 1 298 ? 23.013 28.900 38.576 1.00 23.33 286 VAL A CA 1
ATOM 1279 C C . VAL A 1 298 ? 24.244 28.020 38.403 1.00 28.69 286 VAL A C 1
ATOM 1280 O O . VAL A 1 298 ? 24.902 28.052 37.347 1.00 26.58 286 VAL A O 1
ATOM 1284 N N . LEU A 1 299 ? 24.561 27.247 39.456 1.00 26.55 287 LEU A N 1
ATOM 1285 C CA . LEU A 1 299 ? 25.658 26.288 39.440 1.00 26.45 287 LEU A CA 1
ATOM 1286 C C . LEU A 1 299 ? 25.081 25.013 38.825 1.00 30.97 287 LEU A C 1
ATOM 1287 O O . LEU A 1 299 ? 24.220 24.355 39.426 1.00 29.18 287 LEU A O 1
ATOM 1292 N N . ASP A 1 300 ? 25.461 24.769 37.556 1.00 27.56 288 ASP A N 1
ATOM 1293 C CA . ASP A 1 300 ? 24.926 23.732 36.697 1.00 27.66 288 ASP A CA 1
ATOM 1294 C C . ASP A 1 300 ? 25.527 22.356 36.941 1.00 31.86 288 ASP A C 1
ATOM 1295 O O . ASP A 1 300 ? 26.690 22.125 36.616 1.00 31.90 288 ASP A O 1
ATOM 1300 N N . SER A 1 301 ? 24.715 21.437 37.521 1.00 27.73 289 SER A N 1
ATOM 1301 C CA . SER A 1 301 ? 25.150 20.087 37.905 1.00 26.35 289 SER A CA 1
ATOM 1302 C C . SER A 1 301 ? 23.978 19.093 38.049 1.00 29.43 289 SER A C 1
ATOM 1303 O O . SER A 1 301 ? 22.909 19.464 38.545 1.00 28.31 289 SER A O 1
ATOM 1306 N N . SER A 1 302 ? 24.209 17.810 37.683 1.00 26.00 290 SER A N 1
ATOM 1307 C CA . SER A 1 302 ? 23.239 16.728 37.883 1.00 25.27 290 SER A CA 1
ATOM 1308 C C . SER A 1 302 ? 23.195 16.373 39.393 1.00 29.18 290 SER A C 1
ATOM 1309 O O . SER A 1 302 ? 22.181 15.858 39.870 1.00 27.23 290 SER A O 1
ATOM 1312 N N . GLN A 1 303 ? 24.312 16.645 40.132 1.00 25.70 291 GLN A N 1
ATOM 1313 C CA . GLN A 1 303 ? 24.413 16.469 41.580 1.00 25.56 291 GLN A CA 1
ATOM 1314 C C . GLN A 1 303 ? 25.296 17.500 42.258 1.00 28.65 291 GLN A C 1
ATOM 1315 O O . GLN A 1 303 ? 26.516 17.337 42.339 1.00 28.36 291 GLN A O 1
ATOM 1321 N N . GLY A 1 304 ? 24.651 18.551 42.754 1.00 25.28 292 GLY A N 1
ATOM 1322 C CA . GLY A 1 304 ? 25.324 19.672 43.393 1.00 25.13 292 GLY A CA 1
ATOM 1323 C C . GLY A 1 304 ? 25.890 19.427 44.770 1.00 29.66 292 GLY A C 1
ATOM 1324 O O . GLY A 1 304 ? 26.638 20.269 45.255 1.00 30.03 292 GLY A O 1
ATOM 1325 N N . ASN A 1 305 ? 25.567 18.291 45.425 1.00 26.02 293 ASN A N 1
ATOM 1326 C CA . ASN A 1 305 ? 26.142 18.022 46.754 1.00 25.85 293 ASN A CA 1
ATOM 1327 C C . ASN A 1 305 ? 27.552 17.452 46.651 1.00 29.95 293 ASN A C 1
ATOM 1328 O O . ASN A 1 305 ? 27.785 16.282 46.939 1.00 29.55 293 ASN A O 1
ATOM 1333 N N . SER A 1 306 ? 28.500 18.308 46.252 1.00 27.42 294 SER A N 1
ATOM 1334 C CA . SER A 1 306 ? 29.903 17.951 46.113 1.00 27.30 294 SER A CA 1
ATOM 1335 C C . SER A 1 306 ? 30.724 19.002 46.803 1.00 33.24 294 SER A C 1
ATOM 1336 O O . SER A 1 306 ? 30.256 20.122 46.984 1.00 32.76 294 SER A O 1
ATOM 1339 N N . VAL A 1 307 ? 31.951 18.648 47.180 1.00 32.14 295 VAL A N 1
ATOM 1340 C CA . VAL A 1 307 ? 32.929 19.545 47.806 1.00 32.35 295 VAL A CA 1
ATOM 1341 C C . VAL A 1 307 ? 33.300 20.645 46.789 1.00 34.63 295 VAL A C 1
ATOM 1342 O O . VAL A 1 307 ? 33.609 21.766 47.186 1.00 34.44 295 VAL A O 1
ATOM 1346 N N . TYR A 1 308 ? 33.241 20.321 45.483 1.00 30.01 296 TYR A N 1
ATOM 1347 C CA . TYR A 1 308 ? 33.559 21.250 44.382 1.00 29.35 296 TYR A CA 1
ATOM 1348 C C . TYR A 1 308 ? 32.540 22.383 44.316 1.00 32.37 296 TYR A C 1
ATOM 1349 O O . TYR A 1 308 ? 32.933 23.538 44.225 1.00 32.41 296 TYR A O 1
ATOM 1358 N N . GLN A 1 309 ? 31.234 22.052 44.409 1.00 28.20 297 GLN A N 1
ATOM 1359 C CA . GLN A 1 309 ? 30.179 23.054 44.404 1.00 27.36 297 GLN A CA 1
ATOM 1360 C C . GLN A 1 309 ? 30.130 23.804 45.737 1.00 31.58 297 GLN A C 1
ATOM 1361 O O . GLN A 1 309 ? 29.982 25.016 45.722 1.00 32.82 297 GLN A O 1
ATOM 1367 N N . ILE A 1 310 ? 30.252 23.097 46.876 1.00 27.85 298 ILE A N 1
ATOM 1368 C CA . ILE A 1 310 ? 30.218 23.714 48.212 1.00 27.74 298 ILE A CA 1
ATOM 1369 C C . ILE A 1 310 ? 31.300 24.800 48.320 1.00 32.16 298 ILE A C 1
ATOM 1370 O O . ILE A 1 310 ? 30.999 25.933 48.714 1.00 32.78 298 ILE A O 1
ATOM 1375 N N . GLU A 1 311 ? 32.530 24.466 47.895 1.00 27.87 299 GLU A N 1
ATOM 1376 C CA . GLU A 1 311 ? 33.628 25.423 47.891 1.00 27.50 299 GLU A CA 1
ATOM 1377 C C . GLU A 1 311 ? 33.380 26.555 46.875 1.00 30.23 299 GLU A C 1
ATOM 1378 O O . GLU A 1 311 ? 33.655 27.697 47.201 1.00 30.07 299 GLU A O 1
ATOM 1384 N N . PHE A 1 312 ? 32.814 26.250 45.690 1.00 27.16 300 PHE A N 1
ATOM 1385 C CA . PHE A 1 312 ? 32.511 27.264 44.667 1.00 27.69 300 PHE A CA 1
ATOM 1386 C C . PHE A 1 312 ? 31.462 28.286 45.164 1.00 31.04 300 PHE A C 1
ATOM 1387 O O . PHE A 1 312 ? 31.603 29.470 44.867 1.00 29.66 300 PHE A O 1
ATOM 1395 N N . ILE A 1 313 ? 30.429 27.827 45.926 1.00 28.12 301 ILE A N 1
ATOM 1396 C CA . ILE A 1 313 ? 29.402 28.701 46.527 1.00 26.91 301 ILE A CA 1
ATOM 1397 C C . ILE A 1 313 ? 30.098 29.693 47.460 1.00 31.00 301 ILE A C 1
ATOM 1398 O O . ILE A 1 313 ? 29.908 30.899 47.306 1.00 30.25 301 ILE A O 1
ATOM 1403 N N . LYS A 1 314 ? 30.933 29.181 48.398 1.00 28.13 302 LYS A N 1
ATOM 1404 C CA . LYS A 1 314 ? 31.691 30.020 49.339 1.00 28.44 302 LYS A CA 1
ATOM 1405 C C . LYS A 1 314 ? 32.539 31.042 48.581 1.00 32.19 302 LYS A C 1
ATOM 1406 O O . LYS A 1 314 ? 32.587 32.203 48.996 1.00 30.09 302 LYS A O 1
ATOM 1412 N N . TRP A 1 315 ? 33.136 30.627 47.427 1.00 28.90 303 TRP A N 1
ATOM 1413 C CA . TRP A 1 315 ? 33.954 31.511 46.590 1.00 28.66 303 TRP A CA 1
ATOM 1414 C C . TRP A 1 315 ? 33.118 32.683 46.040 1.00 32.75 303 TRP A C 1
ATOM 1415 O O . TRP A 1 315 ? 33.552 33.824 46.156 1.00 34.41 303 TRP A O 1
ATOM 1426 N N . ILE A 1 316 ? 31.903 32.409 45.508 1.00 29.33 304 ILE A N 1
ATOM 1427 C CA . ILE A 1 316 ? 30.993 33.441 44.982 1.00 28.54 304 ILE A CA 1
ATOM 1428 C C . ILE A 1 316 ? 30.524 34.366 46.098 1.00 32.65 304 ILE A C 1
ATOM 1429 O O . ILE A 1 316 ? 30.560 35.582 45.919 1.00 32.11 304 ILE A O 1
ATOM 1434 N N . LYS A 1 317 ? 30.110 33.802 47.254 1.00 30.17 305 LYS A N 1
ATOM 1435 C CA . LYS A 1 317 ? 29.654 34.592 48.411 1.00 30.99 305 LYS A CA 1
ATOM 1436 C C . LYS A 1 317 ? 30.682 35.626 48.878 1.00 38.55 305 LYS A C 1
ATOM 1437 O O . LYS A 1 317 ? 30.306 36.722 49.308 1.00 40.87 305 LYS A O 1
ATOM 1443 N N . GLN A 1 318 ? 31.972 35.294 48.753 1.00 35.35 306 GLN A N 1
ATOM 1444 C CA . GLN A 1 318 ? 33.060 36.185 49.119 1.00 35.06 306 GLN A CA 1
ATOM 1445 C C . GLN A 1 318 ? 33.471 37.142 47.980 1.00 37.28 306 GLN A C 1
ATOM 1446 O O . GLN A 1 318 ? 33.795 38.295 48.257 1.00 36.29 306 GLN A O 1
ATOM 1452 N N . THR A 1 319 ? 33.476 36.661 46.717 1.00 32.71 307 THR A N 1
ATOM 1453 C CA . THR A 1 319 ? 33.883 37.471 45.560 1.00 31.84 307 THR A CA 1
ATOM 1454 C C . THR A 1 319 ? 32.775 38.435 45.152 1.00 34.74 307 THR A C 1
ATOM 1455 O O . THR A 1 319 ? 33.007 39.639 45.064 1.00 33.78 307 THR A O 1
ATOM 1459 N N . TYR A 1 320 ? 31.578 37.889 44.890 1.00 30.92 308 TYR A N 1
ATOM 1460 C CA . TYR A 1 320 ? 30.407 38.628 44.442 1.00 30.31 308 TYR A CA 1
ATOM 1461 C C . TYR A 1 320 ? 29.214 38.448 45.412 1.00 33.61 308 TYR A C 1
ATOM 1462 O O . TYR A 1 320 ? 28.248 37.777 45.057 1.00 32.52 308 TYR A O 1
ATOM 1471 N N . PRO A 1 321 ? 29.244 39.073 46.622 1.00 31.29 309 PRO A N 1
ATOM 1472 C CA . PRO A 1 321 ? 28.112 38.914 47.566 1.00 30.17 309 PRO A CA 1
ATOM 1473 C C . PRO A 1 321 ? 26.726 39.311 47.029 1.00 34.58 309 PRO A C 1
ATOM 1474 O O . PRO A 1 321 ? 25.719 38.876 47.575 1.00 32.00 309 PRO A O 1
ATOM 1478 N N . LYS A 1 322 ? 26.678 40.169 45.996 1.00 32.35 310 LYS A N 1
ATOM 1479 C CA . LYS A 1 322 ? 25.439 40.710 45.426 1.00 30.72 310 LYS A CA 1
ATOM 1480 C C . LYS A 1 322 ? 24.860 39.877 44.287 1.00 33.30 310 LYS A C 1
ATOM 1481 O O . LYS A 1 322 ? 23.745 40.158 43.855 1.00 33.70 310 LYS A O 1
ATOM 1487 N N . ILE A 1 323 ? 25.602 38.883 43.778 1.00 28.99 311 ILE A N 1
ATOM 1488 C CA . ILE A 1 323 ? 25.072 38.013 42.728 1.00 27.74 311 ILE A CA 1
ATOM 1489 C C . ILE A 1 323 ? 24.499 36.794 43.459 1.00 32.32 311 ILE A C 1
ATOM 1490 O O . ILE A 1 323 ? 25.264 36.028 44.066 1.00 32.38 311 ILE A O 1
ATOM 1495 N N . ASP A 1 324 ? 23.164 36.619 43.410 1.00 28.49 312 ASP A N 1
ATOM 1496 C CA . ASP A 1 324 ? 22.499 35.478 44.054 1.00 27.37 312 ASP A CA 1
ATOM 1497 C C . ASP A 1 324 ? 22.931 34.144 43.479 1.00 29.00 312 ASP A C 1
ATOM 1498 O O . ASP A 1 324 ? 23.163 34.034 42.274 1.00 27.55 312 ASP A O 1
ATOM 1503 N N . VAL A 1 325 ? 23.105 33.147 44.359 1.00 24.35 313 VAL A N 1
ATOM 1504 C CA . VAL A 1 325 ? 23.538 31.817 43.930 1.00 22.25 313 VAL A CA 1
ATOM 1505 C C . VAL A 1 325 ? 22.405 30.836 44.003 1.00 25.12 313 VAL A C 1
ATOM 1506 O O . VAL A 1 325 ? 21.847 30.629 45.090 1.00 25.68 313 VAL A O 1
ATOM 1510 N N . ILE A 1 326 ? 22.087 30.190 42.861 1.00 19.79 314 ILE A N 1
ATOM 1511 C CA . ILE A 1 326 ? 21.140 29.080 42.845 1.00 19.49 314 ILE A CA 1
ATOM 1512 C C . ILE A 1 326 ? 22.034 27.842 42.737 1.00 26.64 314 ILE A C 1
ATOM 1513 O O . ILE A 1 326 ? 22.755 27.671 41.748 1.00 26.86 314 ILE A O 1
ATOM 1518 N N . ALA A 1 327 ? 22.021 27.019 43.790 1.00 24.78 315 ALA A N 1
ATOM 1519 C CA . ALA A 1 327 ? 22.815 25.809 43.894 1.00 24.48 315 ALA A CA 1
ATOM 1520 C C . ALA A 1 327 ? 21.951 24.565 43.629 1.00 29.87 315 ALA A C 1
ATOM 1521 O O . ALA A 1 327 ? 20.738 24.579 43.869 1.00 29.79 315 ALA A O 1
ATOM 1523 N N . GLY A 1 328 ? 22.594 23.508 43.129 1.00 26.73 316 GLY A N 1
ATOM 1524 C CA . GLY A 1 328 ? 21.955 22.239 42.812 1.00 26.04 316 GLY A CA 1
ATOM 1525 C C . GLY A 1 328 ? 22.626 21.528 41.651 1.00 30.08 316 GLY A C 1
ATOM 1526 O O . GLY A 1 328 ? 23.733 21.902 41.270 1.00 29.96 316 GLY A O 1
ATOM 1527 N N . ASN A 1 329 ? 21.998 20.495 41.071 1.00 27.73 317 ASN A N 1
ATOM 1528 C CA . ASN A 1 329 ? 20.672 19.977 41.429 1.00 27.67 317 ASN A CA 1
ATOM 1529 C C . ASN A 1 329 ? 20.666 19.085 42.652 1.00 31.51 317 ASN A C 1
ATOM 1530 O O . ASN A 1 329 ? 21.653 18.395 42.932 1.00 33.06 317 ASN A O 1
ATOM 1535 N N . VAL A 1 330 ? 19.572 19.160 43.419 1.00 24.85 318 VAL A N 1
ATOM 1536 C CA . VAL A 1 330 ? 19.378 18.387 44.661 1.00 22.59 318 VAL A CA 1
ATOM 1537 C C . VAL A 1 330 ? 17.997 17.769 44.682 1.00 24.59 318 VAL A C 1
ATOM 1538 O O . VAL A 1 330 ? 17.068 18.324 44.077 1.00 21.30 318 VAL A O 1
ATOM 1542 N N . VAL A 1 331 ? 17.867 16.595 45.347 1.00 21.98 319 VAL A N 1
ATOM 1543 C CA . VAL A 1 331 ? 16.583 15.883 45.512 1.00 20.73 319 VAL A CA 1
ATOM 1544 C C . VAL A 1 331 ? 16.374 15.434 46.962 1.00 25.45 319 VAL A C 1
ATOM 1545 O O . VAL A 1 331 ? 15.268 15.024 47.317 1.00 23.50 319 VAL A O 1
ATOM 1549 N N . THR A 1 332 ? 17.429 15.501 47.798 1.00 23.02 320 THR A N 1
ATOM 1550 C CA . THR A 1 332 ? 17.267 15.101 49.199 1.00 23.62 320 THR A CA 1
ATOM 1551 C C . THR A 1 332 ? 17.479 16.267 50.169 1.00 27.01 320 THR A C 1
ATOM 1552 O O . THR A 1 332 ? 18.195 17.223 49.854 1.00 25.13 320 THR A O 1
ATOM 1556 N N . ARG A 1 333 ? 16.889 16.139 51.371 1.00 24.67 321 ARG A N 1
ATOM 1557 C CA . ARG A 1 333 ? 17.045 17.057 52.492 1.00 25.78 321 ARG A CA 1
ATOM 1558 C C . ARG A 1 333 ? 18.549 17.164 52.915 1.00 29.58 321 ARG A C 1
ATOM 1559 O O . ARG A 1 333 ? 19.024 18.267 53.201 1.00 30.65 321 ARG A O 1
ATOM 1567 N N . GLU A 1 334 ? 19.280 16.020 52.932 1.00 24.75 322 GLU A N 1
ATOM 1568 C CA . GLU A 1 334 ? 20.707 15.945 53.297 1.00 22.93 322 GLU A CA 1
ATOM 1569 C C . GLU A 1 334 ? 21.577 16.734 52.350 1.00 24.91 322 GLU A C 1
ATOM 1570 O O . GLU A 1 334 ? 22.478 17.413 52.819 1.00 25.47 322 GLU A O 1
ATOM 1576 N N . GLN A 1 335 ? 21.313 16.660 51.032 1.00 19.95 323 GLN A N 1
ATOM 1577 C CA . GLN A 1 335 ? 22.030 17.433 50.004 1.00 20.45 323 GLN A CA 1
ATOM 1578 C C . GLN A 1 335 ? 21.732 18.931 50.184 1.00 26.51 323 GLN A C 1
ATOM 1579 O O . GLN A 1 335 ? 22.653 19.740 50.151 1.00 26.33 323 GLN A O 1
ATOM 1585 N N . ALA A 1 336 ? 20.423 19.287 50.330 1.00 23.91 324 ALA A N 1
ATOM 1586 C CA . ALA A 1 336 ? 19.944 20.663 50.532 1.00 23.82 324 ALA A CA 1
ATOM 1587 C C . ALA A 1 336 ? 20.651 21.313 51.719 1.00 28.66 324 ALA A C 1
ATOM 1588 O O . ALA A 1 336 ? 21.111 22.431 51.585 1.00 28.86 324 ALA A O 1
ATOM 1590 N N . ALA A 1 337 ? 20.758 20.605 52.869 1.00 26.66 325 ALA A N 1
ATOM 1591 C CA . ALA A 1 337 ? 21.416 21.110 54.069 1.00 26.83 325 ALA A CA 1
ATOM 1592 C C . ALA A 1 337 ? 22.857 21.563 53.782 1.00 30.47 325 ALA A C 1
ATOM 1593 O O . ALA A 1 337 ? 23.238 22.638 54.234 1.00 31.23 325 ALA A O 1
ATOM 1595 N N . GLN A 1 338 ? 23.621 20.793 52.979 1.00 26.40 326 GLN A N 1
ATOM 1596 C CA . GLN A 1 338 ? 25.004 21.124 52.619 1.00 26.20 326 GLN A CA 1
ATOM 1597 C C . GLN A 1 338 ? 25.091 22.430 51.846 1.00 30.48 326 GLN A C 1
ATOM 1598 O O . GLN A 1 338 ? 25.917 23.299 52.166 1.00 29.04 326 GLN A O 1
ATOM 1604 N N . LEU A 1 339 ? 24.212 22.582 50.846 1.00 26.54 327 LEU A N 1
ATOM 1605 C CA . LEU A 1 339 ? 24.223 23.763 49.996 1.00 25.06 327 LEU A CA 1
ATOM 1606 C C . LEU A 1 339 ? 23.671 25.011 50.702 1.00 27.00 327 LEU A C 1
ATOM 1607 O O . LEU A 1 339 ? 24.136 26.119 50.426 1.00 25.33 327 LEU A O 1
ATOM 1612 N N . ILE A 1 340 ? 22.710 24.823 51.631 1.00 23.02 328 ILE A N 1
ATOM 1613 C CA . ILE A 1 340 ? 22.168 25.917 52.429 1.00 23.83 328 ILE A CA 1
ATOM 1614 C C . ILE A 1 340 ? 23.296 26.434 53.347 1.00 30.09 328 ILE A C 1
ATOM 1615 O O . ILE A 1 340 ? 23.522 27.642 53.408 1.00 30.52 328 ILE A O 1
ATOM 1620 N N . ALA A 1 341 ? 24.029 25.514 54.006 1.00 27.77 329 ALA A N 1
ATOM 1621 C CA . ALA A 1 341 ? 25.138 25.859 54.920 1.00 28.30 329 ALA A CA 1
ATOM 1622 C C . ALA A 1 341 ? 26.293 26.558 54.201 1.00 32.42 329 ALA A C 1
ATOM 1623 O O . ALA A 1 341 ? 26.964 27.405 54.799 1.00 32.73 329 ALA A O 1
ATOM 1625 N N . ALA A 1 342 ? 26.515 26.214 52.911 1.00 28.85 330 ALA A N 1
ATOM 1626 C CA . ALA A 1 342 ? 27.558 26.803 52.062 1.00 27.91 330 ALA A CA 1
ATOM 1627 C C . ALA A 1 342 ? 27.238 28.273 51.710 1.00 30.20 330 ALA A C 1
ATOM 1628 O O . ALA A 1 342 ? 28.148 29.028 51.378 1.00 30.29 330 ALA A O 1
ATOM 1630 N N . GLY A 1 343 ? 25.953 28.637 51.716 1.00 27.24 331 GLY A N 1
ATOM 1631 C CA . GLY A 1 343 ? 25.500 29.987 51.405 1.00 27.43 331 GLY A CA 1
ATOM 1632 C C . GLY A 1 343 ? 24.607 30.151 50.194 1.00 32.31 331 GLY A C 1
ATOM 1633 O O . GLY A 1 343 ? 24.461 31.275 49.704 1.00 32.31 331 GLY A O 1
ATOM 1634 N N . ALA A 1 344 ? 23.984 29.051 49.699 1.00 29.16 332 ALA A N 1
ATOM 1635 C CA . ALA A 1 344 ? 23.064 29.132 48.546 1.00 27.67 332 ALA A CA 1
ATOM 1636 C C . ALA A 1 344 ? 21.896 30.069 48.845 1.00 27.97 332 ALA A C 1
ATOM 1637 O O . ALA A 1 344 ? 21.377 30.063 49.974 1.00 25.77 332 ALA A O 1
ATOM 1639 N N . ASP A 1 345 ? 21.496 30.875 47.836 1.00 23.22 333 ASP A N 1
ATOM 1640 C CA . ASP A 1 345 ? 20.367 31.812 47.950 1.00 23.72 333 ASP A CA 1
ATOM 1641 C C . ASP A 1 345 ? 19.059 31.184 47.437 1.00 27.75 333 ASP A C 1
ATOM 1642 O O . ASP A 1 345 ? 17.984 31.689 47.719 1.00 28.02 333 ASP A O 1
ATOM 1647 N N . GLY A 1 346 ? 19.194 30.106 46.672 1.00 24.19 334 GLY A N 1
ATOM 1648 C CA . GLY A 1 346 ? 18.102 29.332 46.102 1.00 23.70 334 GLY A CA 1
ATOM 1649 C C . GLY A 1 346 ? 18.576 27.926 45.798 1.00 28.73 334 GLY A C 1
ATOM 1650 O O . GLY A 1 346 ? 19.786 27.695 45.655 1.00 28.42 334 GLY A O 1
ATOM 1651 N N . LEU A 1 347 ? 17.627 26.966 45.718 1.00 25.34 335 LEU A N 1
ATOM 1652 C CA . LEU A 1 347 ? 17.947 25.578 45.413 1.00 24.24 335 LEU A CA 1
ATOM 1653 C C . LEU A 1 347 ? 17.268 25.124 44.150 1.00 25.68 335 LEU A C 1
ATOM 1654 O O . LEU A 1 347 ? 16.095 25.372 43.980 1.00 25.39 335 LEU A O 1
ATOM 1659 N N . ARG A 1 348 ? 18.008 24.476 43.257 1.00 22.65 336 ARG A N 1
ATOM 1660 C CA . ARG A 1 348 ? 17.460 23.936 42.012 1.00 21.95 336 ARG A CA 1
ATOM 1661 C C . ARG A 1 348 ? 17.211 22.444 42.307 1.00 25.96 336 ARG A C 1
ATOM 1662 O O . ARG A 1 348 ? 18.149 21.717 42.664 1.00 27.55 336 ARG A O 1
ATOM 1670 N N . ILE A 1 349 ? 15.946 22.015 42.261 1.00 22.00 337 ILE A N 1
ATOM 1671 C CA . ILE A 1 349 ? 15.525 20.648 42.593 1.00 21.57 337 ILE A CA 1
ATOM 1672 C C . ILE A 1 349 ? 15.194 19.792 41.368 1.00 25.89 337 ILE A C 1
ATOM 1673 O O . ILE A 1 349 ? 14.341 20.176 40.569 1.00 25.47 337 ILE A O 1
ATOM 1678 N N . GLY A 1 350 ? 15.781 18.601 41.308 1.00 22.24 338 GLY A N 1
ATOM 1679 C CA . GLY A 1 350 ? 15.511 17.638 40.247 1.00 21.51 338 GLY A CA 1
ATOM 1680 C C . GLY A 1 350 ? 16.701 16.776 39.885 1.00 27.30 338 GLY A C 1
ATOM 1681 O O . GLY A 1 350 ? 17.825 17.271 39.735 1.00 26.15 338 GLY A O 1
ATOM 1682 N N . MET A 1 351 ? 16.450 15.474 39.740 1.00 23.96 339 MET A N 1
ATOM 1683 C CA . MET A 1 351 ? 17.419 14.493 39.315 1.00 23.95 339 MET A CA 1
ATOM 1684 C C . MET A 1 351 ? 16.676 13.334 38.649 1.00 31.96 339 MET A C 1
ATOM 1685 O O . MET A 1 351 ? 16.115 12.467 39.330 1.00 32.10 339 MET A O 1
ATOM 1690 N N . GLY A 1 352 ? 16.681 13.342 37.321 1.00 30.62 340 GLY A N 1
ATOM 1691 C CA . GLY A 1 352 ? 16.025 12.316 36.519 1.00 31.01 340 GLY A CA 1
ATOM 1692 C C . GLY A 1 352 ? 14.627 12.663 36.060 1.00 36.71 340 GLY A C 1
ATOM 1693 O O . GLY A 1 352 ? 13.991 11.858 35.385 1.00 39.00 340 GLY A O 1
ATOM 1694 N N . SER A 1 353 ? 14.127 13.860 36.416 1.00 31.91 341 SER A N 1
ATOM 1695 C CA . SER A 1 353 ? 12.767 14.323 36.104 1.00 29.95 341 SER A CA 1
ATOM 1696 C C . SER A 1 353 ? 12.600 14.959 34.704 1.00 32.36 341 SER A C 1
ATOM 1697 O O . SER A 1 353 ? 11.481 15.002 34.197 1.00 32.65 341 SER A O 1
ATOM 1700 N N . GLY A 1 354 ? 13.691 15.460 34.117 1.00 27.07 342 GLY A N 1
ATOM 1701 C CA . GLY A 1 354 ? 13.681 16.121 32.817 1.00 26.37 342 GLY A CA 1
ATOM 1702 C C . GLY A 1 354 ? 13.108 15.299 31.676 1.00 29.99 342 GLY A C 1
ATOM 1703 O O . GLY A 1 354 ? 13.359 14.101 31.578 1.00 27.11 342 GLY A O 1
ATOM 1704 N N . SER A 1 355 ? 12.352 15.947 30.788 1.00 28.90 343 SER A N 1
ATOM 1705 C CA . SER A 1 355 ? 11.738 15.316 29.618 1.00 29.42 343 SER A CA 1
ATOM 1706 C C . SER A 1 355 ? 12.763 14.661 28.660 1.00 36.95 343 SER A C 1
ATOM 1707 O O . SER A 1 355 ? 12.456 13.677 27.997 1.00 37.64 343 SER A O 1
ATOM 1710 N N . ILE A 1 356 ? 13.974 15.214 28.587 1.00 36.64 344 ILE A N 1
ATOM 1711 C CA . ILE A 1 356 ? 15.064 14.731 27.722 1.00 37.78 344 ILE A CA 1
ATOM 1712 C C . ILE A 1 356 ? 16.075 13.869 28.481 1.00 46.09 344 ILE A C 1
ATOM 1713 O O . ILE A 1 356 ? 17.156 13.578 27.975 1.00 44.92 344 ILE A O 1
ATOM 1718 N N . CYS A 1 357 ? 15.739 13.529 29.715 1.00 47.54 345 CYS A N 1
ATOM 1719 C CA . CYS A 1 357 ? 16.546 12.729 30.610 1.00 50.51 345 CYS A CA 1
ATOM 1720 C C . CYS A 1 357 ? 16.455 11.257 30.174 1.00 58.70 345 CYS A C 1
ATOM 1721 O O . CYS A 1 357 ? 15.342 10.764 29.948 1.00 58.37 345 CYS A O 1
ATOM 1724 N N . ILE A 1 358 ? 17.627 10.569 30.033 1.00 58.21 346 ILE A N 1
ATOM 1725 C CA . ILE A 1 358 ? 17.784 9.140 29.663 1.00 59.68 346 ILE A CA 1
ATOM 1726 C C . ILE A 1 358 ? 16.733 8.303 30.427 1.00 67.29 346 ILE A C 1
ATOM 1727 O O . ILE A 1 358 ? 16.542 8.558 31.623 1.00 66.75 346 ILE A O 1
ATOM 1732 N N . THR A 1 359 ? 16.025 7.348 29.746 1.00 66.82 347 THR A N 1
ATOM 1733 C CA . THR A 1 359 ? 14.978 6.519 30.388 1.00 67.47 347 THR A CA 1
ATOM 1734 C C . THR A 1 359 ? 15.372 6.102 31.810 1.00 72.67 347 THR A C 1
ATOM 1735 O O . THR A 1 359 ? 16.471 5.585 32.011 1.00 72.58 347 THR A O 1
ATOM 1739 N N . GLN A 1 360 ? 14.496 6.392 32.799 1.00 69.22 348 GLN A N 1
ATOM 1740 C CA . GLN A 1 360 ? 14.723 6.107 34.222 1.00 68.33 348 GLN A CA 1
ATOM 1741 C C . GLN A 1 360 ? 14.930 4.634 34.540 1.00 69.48 348 GLN A C 1
ATOM 1742 O O . GLN A 1 360 ? 15.455 4.313 35.603 1.00 68.29 348 GLN A O 1
ATOM 1748 N N . GLU A 1 361 ? 14.587 3.739 33.592 1.00 65.45 349 GLU A N 1
ATOM 1749 C CA . GLU A 1 361 ? 14.826 2.301 33.743 1.00 65.29 349 GLU A CA 1
ATOM 1750 C C . GLU A 1 361 ? 16.335 2.062 33.553 1.00 67.09 349 GLU A C 1
ATOM 1751 O O . GLU A 1 361 ? 16.830 1.017 33.968 1.00 68.10 349 GLU A O 1
ATOM 1757 N N . VAL A 1 362 ? 17.062 3.056 32.964 1.00 60.08 350 VAL A N 1
ATOM 1758 C CA . VAL A 1 362 ? 18.514 3.044 32.713 1.00 59.42 350 VAL A CA 1
ATOM 1759 C C . VAL A 1 362 ? 19.289 3.799 33.824 1.00 59.73 350 VAL A C 1
ATOM 1760 O O . VAL A 1 362 ? 20.442 3.482 34.094 1.00 57.13 350 VAL A O 1
ATOM 1764 N N . MET A 1 363 ? 18.602 4.722 34.520 1.00 56.64 351 MET A N 1
ATOM 1765 C CA . MET A 1 363 ? 19.129 5.540 35.620 1.00 55.82 351 MET A CA 1
ATOM 1766 C C . MET A 1 363 ? 19.154 4.742 36.927 1.00 51.82 351 MET A C 1
ATOM 1767 O O . ME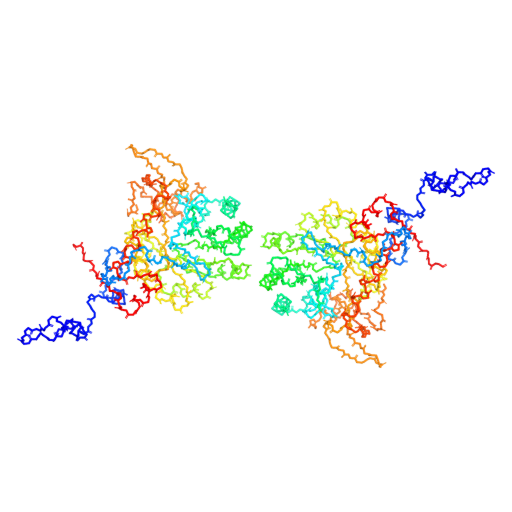T A 1 363 ? 18.261 3.928 37.142 1.00 52.46 351 MET A O 1
ATOM 1772 N N . ALA A 1 364 ? 20.164 4.957 37.796 1.00 40.13 352 ALA A N 1
ATOM 1773 C CA . ALA A 1 364 ? 20.213 4.286 39.102 1.00 37.23 352 ALA A CA 1
ATOM 1774 C C . ALA A 1 364 ? 19.961 5.238 40.261 1.00 34.74 352 ALA A C 1
ATOM 1775 O O . ALA A 1 364 ? 19.393 4.840 41.277 1.00 32.96 352 ALA A O 1
ATOM 1777 N N . VAL A 1 365 ? 20.407 6.492 40.106 1.00 28.07 353 VAL A N 1
ATOM 1778 C CA . VAL A 1 365 ? 20.358 7.534 41.117 1.00 26.11 353 VAL A CA 1
ATOM 1779 C C . VAL A 1 365 ? 19.464 8.679 40.665 1.00 29.25 353 VAL A C 1
ATOM 1780 O O . VAL A 1 365 ? 19.614 9.210 39.559 1.00 29.42 353 VAL A O 1
ATOM 1784 N N . GLY A 1 366 ? 18.555 9.058 41.547 1.00 25.13 354 GLY A N 1
ATOM 1785 C CA . GLY A 1 366 ? 17.617 10.160 41.348 1.00 23.46 354 GLY A CA 1
ATOM 1786 C C . GLY A 1 366 ? 16.472 10.075 42.333 1.00 26.18 354 GLY A C 1
ATOM 1787 O O . GLY A 1 366 ? 16.561 9.380 43.356 1.00 25.10 354 GLY A O 1
ATOM 1788 N N . ARG A 1 367 ? 15.367 10.741 42.005 1.00 23.32 355 ARG A N 1
ATOM 1789 C CA . ARG A 1 367 ? 14.175 10.730 42.846 1.00 22.35 355 ARG A CA 1
ATOM 1790 C C . ARG A 1 367 ? 12.954 11.160 42.077 1.00 26.77 355 ARG A C 1
ATOM 1791 O O . ARG A 1 367 ? 13.071 12.116 41.306 1.00 25.89 355 ARG A O 1
ATOM 1799 N N . PRO A 1 368 ? 11.751 10.557 42.333 1.00 24.91 356 PRO A N 1
ATOM 1800 C CA . PRO A 1 368 ? 10.509 11.094 41.735 1.00 23.84 356 PRO A CA 1
ATOM 1801 C C . PRO A 1 368 ? 10.341 12.566 42.156 1.00 27.13 356 PRO A C 1
ATOM 1802 O O . PRO A 1 368 ? 10.545 12.915 43.325 1.00 26.65 356 PRO A O 1
ATOM 1806 N N . GLN A 1 369 ? 10.050 13.434 41.174 1.00 22.50 357 GLN A N 1
ATOM 1807 C CA . GLN A 1 369 ? 10.000 14.895 41.296 1.00 21.51 357 GLN A CA 1
ATOM 1808 C C . GLN A 1 369 ? 9.136 15.491 42.406 1.00 27.59 357 GLN A C 1
ATOM 1809 O O . GLN A 1 369 ? 9.597 16.436 43.050 1.00 28.04 357 GLN A O 1
ATOM 1815 N N . GLY A 1 370 ? 7.911 14.972 42.598 1.00 22.78 358 GLY A N 1
ATOM 1816 C CA . GLY A 1 370 ? 7.010 15.436 43.644 1.00 21.99 358 GLY A CA 1
ATOM 1817 C C . GLY A 1 370 ? 7.623 15.308 45.029 1.00 25.35 358 GLY A C 1
ATOM 1818 O O . GLY A 1 370 ? 7.666 16.283 45.778 1.00 25.28 358 GLY A O 1
ATOM 1819 N N . THR A 1 371 ? 8.085 14.089 45.386 1.00 21.54 359 THR A N 1
ATOM 1820 C CA . THR A 1 371 ? 8.753 13.787 46.660 1.00 21.62 359 THR A CA 1
ATOM 1821 C C . THR A 1 371 ? 10.030 14.648 46.828 1.00 24.45 359 THR A C 1
ATOM 1822 O O . THR A 1 371 ? 10.248 15.218 47.900 1.00 24.15 359 THR A O 1
ATOM 1826 N N . ALA A 1 372 ? 10.849 14.765 45.761 1.00 20.51 360 ALA A N 1
ATOM 1827 C CA . ALA A 1 372 ? 12.064 15.608 45.735 1.00 19.36 360 ALA A CA 1
ATOM 1828 C C . ALA A 1 372 ? 11.715 17.064 46.102 1.00 26.97 360 ALA A C 1
ATOM 1829 O O . ALA A 1 372 ? 12.365 17.642 46.993 1.00 28.01 360 ALA A O 1
ATOM 1831 N N . VAL A 1 373 ? 10.677 17.650 45.413 1.00 22.62 361 VAL A N 1
ATOM 1832 C CA . VAL A 1 373 ? 10.216 19.028 45.626 1.00 21.91 361 VAL A CA 1
ATOM 1833 C C . VAL A 1 373 ? 9.747 19.204 47.068 1.00 24.39 361 VAL A C 1
ATOM 1834 O O . VAL A 1 373 ? 10.187 20.123 47.746 1.00 22.63 361 VAL A O 1
ATOM 1838 N N . TYR A 1 374 ? 8.934 18.272 47.551 1.00 22.05 362 TYR A N 1
ATOM 1839 C CA . TYR A 1 374 ? 8.434 18.342 48.912 1.00 22.01 362 TYR A CA 1
ATOM 1840 C C . TYR A 1 374 ? 9.528 18.281 49.963 1.00 25.24 362 TYR A C 1
ATOM 1841 O O . TYR A 1 374 ? 9.579 19.142 50.838 1.00 25.76 362 TYR A O 1
ATOM 1850 N N . ALA A 1 375 ? 10.339 17.212 49.925 1.00 23.25 363 ALA A N 1
ATOM 1851 C CA . ALA A 1 375 ? 11.376 16.923 50.904 1.00 22.94 363 ALA A CA 1
ATOM 1852 C C . ALA A 1 375 ? 12.375 18.061 51.055 1.00 24.65 363 ALA A C 1
ATOM 1853 O O . ALA A 1 375 ? 12.704 18.447 52.185 1.00 22.36 363 ALA A O 1
ATOM 1855 N N . VAL A 1 376 ? 12.852 18.596 49.913 1.00 21.48 364 VAL A N 1
ATOM 1856 C CA . VAL A 1 376 ? 13.810 19.697 49.907 1.00 21.66 364 VAL A CA 1
ATOM 1857 C C . VAL A 1 376 ? 13.171 21.001 50.432 1.00 26.61 364 VAL A C 1
ATOM 1858 O O . VAL A 1 376 ? 13.759 21.645 51.309 1.00 27.99 364 VAL A O 1
ATOM 1862 N N . ALA A 1 377 ? 11.993 21.386 49.906 1.00 22.48 365 ALA A N 1
ATOM 1863 C CA . ALA A 1 377 ? 11.335 22.643 50.329 1.00 23.34 365 ALA A CA 1
ATOM 1864 C C . ALA A 1 377 ? 10.855 22.609 51.793 1.00 28.38 365 ALA A C 1
ATOM 1865 O O . ALA A 1 377 ? 10.840 23.645 52.433 1.00 26.70 365 ALA A O 1
ATOM 1867 N N . GLU A 1 378 ? 10.514 21.415 52.324 1.00 26.21 366 GLU A N 1
ATOM 1868 C CA . GLU A 1 378 ? 10.083 21.240 53.717 1.00 26.53 366 GLU A CA 1
ATOM 1869 C C . GLU A 1 378 ? 11.226 21.701 54.637 1.00 30.39 366 GLU A C 1
ATOM 1870 O O . GLU A 1 378 ? 11.002 22.395 55.635 1.00 30.89 366 GLU A O 1
ATOM 1876 N N . PHE A 1 379 ? 12.457 21.336 54.260 1.00 25.32 367 PHE A N 1
ATOM 1877 C CA . PHE A 1 379 ? 13.651 21.693 54.993 1.00 23.91 367 PHE A CA 1
ATOM 1878 C C . PHE A 1 379 ? 14.086 23.144 54.699 1.00 28.03 367 PHE A C 1
ATOM 1879 O O . PHE A 1 379 ? 14.247 23.933 55.641 1.00 27.73 367 PHE A O 1
ATOM 1887 N N . ALA A 1 380 ? 14.281 23.481 53.406 1.00 23.35 368 ALA A N 1
ATOM 1888 C CA . ALA A 1 380 ? 14.767 24.792 52.943 1.00 23.85 368 ALA A CA 1
ATOM 1889 C C . ALA A 1 380 ? 13.932 25.988 53.406 1.00 30.52 368 ALA A C 1
ATOM 1890 O O . ALA A 1 380 ? 14.499 27.040 53.745 1.00 30.44 368 ALA A O 1
ATOM 1892 N N . SER A 1 381 ? 12.598 25.829 53.432 1.00 27.65 369 SER A N 1
ATOM 1893 C CA . SER A 1 381 ? 11.660 26.871 53.872 1.00 27.62 369 SER A CA 1
ATOM 1894 C C . SER A 1 381 ? 11.921 27.293 55.331 1.00 32.53 369 SER A C 1
ATOM 1895 O O . SER A 1 381 ? 11.615 28.432 55.690 1.00 33.39 369 SER A O 1
ATOM 1898 N N . ARG A 1 382 ? 12.529 26.402 56.152 1.00 28.31 370 ARG A N 1
ATOM 1899 C CA . ARG A 1 382 ? 12.866 26.706 57.555 1.00 28.22 370 ARG A CA 1
ATOM 1900 C C . ARG A 1 382 ? 13.962 27.763 57.654 1.00 31.89 370 ARG A C 1
ATOM 1901 O O . ARG A 1 382 ? 14.123 28.383 58.713 1.00 32.76 370 ARG A O 1
ATOM 1909 N N . PHE A 1 383 ? 14.746 27.931 56.566 1.00 27.49 371 PHE A N 1
ATOM 1910 C CA . PHE A 1 383 ? 15.874 28.875 56.488 1.00 28.24 371 PHE A CA 1
ATOM 1911 C C . PHE A 1 383 ? 15.574 30.044 55.541 1.00 32.41 371 PHE A C 1
ATOM 1912 O O . PHE A 1 383 ? 16.425 30.897 55.341 1.00 34.68 371 PHE A O 1
ATOM 1920 N N . GLY A 1 384 ? 14.389 30.046 54.955 1.00 28.15 372 GLY A N 1
ATOM 1921 C CA . GLY A 1 384 ? 13.965 31.058 53.996 1.00 28.69 372 GLY A CA 1
ATOM 1922 C C . GLY A 1 384 ? 14.651 30.933 52.647 1.00 31.22 372 GLY A C 1
ATOM 1923 O O . GLY A 1 384 ? 14.809 31.928 51.937 1.00 29.56 372 GLY A O 1
ATOM 1924 N N . ILE A 1 385 ? 15.050 29.704 52.269 1.00 26.56 373 ILE A N 1
ATOM 1925 C CA . ILE A 1 385 ? 15.735 29.494 51.000 1.00 25.28 373 ILE A CA 1
ATOM 1926 C C . ILE A 1 385 ? 14.739 29.005 49.957 1.00 28.23 373 ILE A C 1
ATOM 1927 O O . ILE A 1 385 ? 14.251 27.890 50.080 1.00 26.66 373 ILE A O 1
ATOM 1932 N N . PRO A 1 386 ? 14.394 29.841 48.942 1.00 24.73 374 PRO A N 1
ATOM 1933 C CA . PRO A 1 386 ? 13.420 29.404 47.921 1.00 23.19 374 PRO A CA 1
ATOM 1934 C C . PRO A 1 386 ? 13.907 28.215 47.132 1.00 25.63 374 PRO A C 1
ATOM 1935 O O . PRO A 1 386 ? 15.110 28.042 46.945 1.00 25.13 374 PRO A O 1
ATOM 1939 N N . CYS A 1 387 ? 12.958 27.397 46.676 1.00 24.10 375 CYS A N 1
ATOM 1940 C CA . CYS A 1 387 ? 13.229 26.177 45.937 1.00 24.06 375 CYS A CA 1
ATOM 1941 C C . CYS A 1 387 ? 12.647 26.225 44.555 1.00 28.75 375 CYS A C 1
ATOM 1942 O O . CYS A 1 387 ? 11.494 26.615 44.379 1.00 29.93 375 CYS A O 1
ATOM 1945 N N . ILE A 1 388 ? 13.449 25.828 43.565 1.00 26.01 376 ILE A N 1
ATOM 1946 C CA . ILE A 1 388 ? 13.017 25.802 42.169 1.00 25.70 376 ILE A CA 1
ATOM 1947 C C . ILE A 1 388 ? 12.761 24.361 41.717 1.00 27.82 376 ILE A C 1
ATOM 1948 O O . ILE A 1 388 ? 13.686 23.550 41.667 1.00 27.33 376 ILE A O 1
ATOM 1953 N N . ALA A 1 389 ? 11.495 24.056 41.402 1.00 22.99 377 ALA A N 1
ATOM 1954 C CA . ALA A 1 389 ? 11.080 22.747 40.893 1.00 22.12 377 ALA A CA 1
ATOM 1955 C C . ALA A 1 389 ? 11.515 22.659 39.424 1.00 25.11 377 ALA A C 1
ATOM 1956 O O . ALA A 1 389 ? 10.905 23.256 38.529 1.00 25.34 377 ALA A O 1
ATOM 1958 N N . ASP A 1 390 ? 12.602 21.942 39.193 1.00 21.39 378 ASP A N 1
ATOM 1959 C CA . ASP A 1 390 ? 13.201 21.822 37.865 1.00 20.98 378 ASP A CA 1
ATOM 1960 C C . ASP A 1 390 ? 13.069 20.417 37.258 1.00 27.15 378 ASP A C 1
ATOM 1961 O O . ASP A 1 390 ? 13.600 19.462 37.802 1.00 27.73 378 ASP A O 1
ATOM 1966 N N . GLY A 1 391 ? 12.436 20.338 36.092 1.00 24.45 379 GLY A N 1
ATOM 1967 C CA . GLY A 1 391 ? 12.251 19.096 35.352 1.00 23.94 379 GLY A CA 1
ATOM 1968 C C . GLY A 1 391 ? 10.847 18.527 35.488 1.00 28.98 379 GLY A C 1
ATOM 1969 O O . GLY A 1 391 ? 10.258 18.535 36.579 1.00 29.02 379 GLY A O 1
ATOM 1970 N N . GLY A 1 392 ? 10.315 18.024 34.379 1.00 25.20 380 GLY A N 1
ATOM 1971 C CA . GLY A 1 392 ? 9.009 17.373 34.358 1.00 25.63 380 GLY A CA 1
ATOM 1972 C C . GLY A 1 392 ? 7.790 18.261 34.440 1.00 32.14 380 GLY A C 1
ATOM 1973 O O . GLY A 1 392 ? 6.732 17.789 34.847 1.00 33.74 380 GLY A O 1
ATOM 1974 N N . ILE A 1 393 ? 7.918 19.547 34.065 1.00 29.42 381 ILE A N 1
ATOM 1975 C CA . ILE A 1 393 ? 6.800 20.491 34.014 1.00 28.56 381 ILE A CA 1
ATOM 1976 C C . ILE A 1 393 ? 6.325 20.453 32.549 1.00 31.22 381 ILE A C 1
ATOM 1977 O O . ILE A 1 393 ? 6.987 21.010 31.667 1.00 28.85 381 ILE A O 1
ATOM 1982 N N . GLY A 1 394 ? 5.193 19.799 32.306 1.00 29.07 382 GLY A N 1
ATOM 1983 C CA . GLY A 1 394 ? 4.659 19.667 30.955 1.00 28.95 382 GLY A CA 1
ATOM 1984 C C . GLY A 1 394 ? 3.366 20.397 30.697 1.00 34.15 382 GLY A C 1
ATOM 1985 O O . GLY A 1 394 ? 2.906 20.431 29.551 1.00 36.68 382 GLY A O 1
ATOM 1986 N N . ASN A 1 395 ? 2.762 20.976 31.758 1.00 29.02 383 ASN A N 1
ATOM 1987 C CA . ASN A 1 395 ? 1.471 21.665 31.707 1.00 28.27 383 ASN A CA 1
ATOM 1988 C C . ASN A 1 395 ? 1.255 22.504 32.978 1.00 33.69 383 ASN A C 1
ATOM 1989 O O . ASN A 1 395 ? 2.011 22.341 33.943 1.00 33.41 383 ASN A O 1
ATOM 1994 N N . ILE A 1 396 ? 0.173 23.334 33.003 1.00 29.61 384 ILE A N 1
ATOM 1995 C CA . ILE A 1 396 ? -0.211 24.186 34.136 1.00 28.99 384 ILE A CA 1
ATOM 1996 C C . ILE A 1 396 ? -0.377 23.412 35.458 1.00 30.97 384 ILE A C 1
ATOM 1997 O O . ILE A 1 396 ? 0.046 23.901 36.516 1.00 29.83 384 ILE A O 1
ATOM 2002 N N . GLY A 1 397 ? -1.017 22.243 35.381 1.00 27.11 385 GLY A N 1
ATOM 2003 C CA . GLY A 1 397 ? -1.253 21.370 36.524 1.00 26.13 385 GLY A CA 1
ATOM 2004 C C . GLY A 1 397 ? 0.030 21.033 37.246 1.00 30.51 385 GLY A C 1
ATOM 2005 O O . GLY A 1 397 ? 0.082 21.120 38.475 1.00 32.16 385 GLY A O 1
ATOM 2006 N N . HIS A 1 398 ? 1.103 20.723 36.479 1.00 25.27 386 HIS A N 1
ATOM 2007 C CA . HIS A 1 398 ? 2.430 20.425 37.032 1.00 23.65 386 HIS A CA 1
ATOM 2008 C C . HIS A 1 398 ? 2.979 21.611 37.808 1.00 26.70 386 HIS A C 1
ATOM 2009 O O . HIS A 1 398 ? 3.507 21.429 38.911 1.00 26.40 386 HIS A O 1
ATOM 2016 N N . ILE A 1 399 ? 2.817 22.829 37.254 1.00 23.33 387 ILE A N 1
ATOM 2017 C CA . ILE A 1 399 ? 3.245 24.087 37.878 1.00 22.92 387 ILE A CA 1
ATOM 2018 C C . ILE A 1 399 ? 2.528 24.269 39.233 1.00 27.76 387 ILE A C 1
ATOM 2019 O O . ILE A 1 399 ? 3.204 24.511 40.238 1.00 27.18 387 ILE A O 1
ATOM 2024 N N . ALA A 1 400 ? 1.169 24.139 39.249 1.00 24.24 388 ALA A N 1
ATOM 2025 C CA . ALA A 1 400 ? 0.330 24.317 40.441 1.00 24.13 388 ALA A CA 1
ATOM 2026 C C . ALA A 1 400 ? 0.704 23.347 41.541 1.00 27.12 388 ALA A C 1
ATOM 2027 O O . ALA A 1 400 ? 0.863 23.751 42.699 1.00 27.21 388 ALA A O 1
ATOM 2029 N N . LYS A 1 401 ? 0.902 22.080 41.156 1.00 22.09 389 LYS A N 1
ATOM 2030 C CA . LYS A 1 401 ? 1.307 20.995 42.037 1.00 21.13 389 LYS A CA 1
ATOM 2031 C C . LYS A 1 401 ? 2.709 21.214 42.604 1.00 23.67 389 LYS A C 1
ATOM 2032 O O . LYS A 1 401 ? 2.887 21.061 43.814 1.00 24.28 389 LYS A O 1
ATOM 2038 N N . ALA A 1 402 ? 3.690 21.616 41.767 1.00 18.91 390 ALA A N 1
ATOM 2039 C CA . ALA A 1 402 ? 5.066 21.889 42.238 1.00 19.44 390 ALA A CA 1
ATOM 2040 C C . ALA A 1 402 ? 5.060 22.993 43.327 1.00 23.80 390 ALA A C 1
ATOM 2041 O O . ALA A 1 402 ? 5.629 22.810 44.410 1.00 23.07 390 ALA A O 1
ATOM 2043 N N . LEU A 1 403 ? 4.315 24.087 43.072 1.00 20.29 391 LEU A N 1
ATOM 2044 C CA . LEU A 1 403 ? 4.149 25.204 44.008 1.00 20.43 391 LEU A CA 1
ATOM 2045 C C . LEU A 1 403 ? 3.408 24.757 45.294 1.00 23.36 391 LEU A C 1
ATOM 2046 O O . LEU A 1 403 ? 3.832 25.107 46.399 1.00 21.73 391 LEU A O 1
ATOM 2051 N N . ALA A 1 404 ? 2.320 23.967 45.134 1.00 20.69 392 ALA A N 1
ATOM 2052 C CA . ALA A 1 404 ? 1.523 23.422 46.245 1.00 21.75 392 ALA A CA 1
ATOM 2053 C C . ALA A 1 404 ? 2.366 22.515 47.177 1.00 26.51 392 ALA A C 1
ATOM 2054 O O . ALA A 1 404 ? 2.130 22.495 48.386 1.00 27.63 392 ALA A O 1
ATOM 2056 N N . LEU A 1 405 ? 3.400 21.851 46.620 1.00 22.61 393 LEU A N 1
ATOM 2057 C CA . LEU A 1 405 ? 4.349 20.994 47.350 1.00 22.22 393 LEU A CA 1
ATOM 2058 C C . LEU A 1 405 ? 5.373 21.777 48.163 1.00 26.47 393 LEU A C 1
ATOM 2059 O O . LEU A 1 405 ? 5.999 21.207 49.044 1.00 26.16 393 LEU A O 1
ATOM 2064 N N . GLY A 1 406 ? 5.521 23.071 47.881 1.00 22.96 394 GLY A N 1
ATOM 2065 C CA . GLY A 1 406 ? 6.448 23.916 48.622 1.00 22.92 394 GLY A CA 1
ATOM 2066 C C . GLY A 1 406 ? 7.440 24.676 47.773 1.00 23.54 394 GLY A C 1
ATOM 2067 O O . GLY A 1 406 ? 8.207 25.480 48.314 1.00 21.84 394 GLY A O 1
ATOM 2068 N N . ALA A 1 407 ? 7.434 24.442 46.445 1.00 20.09 395 ALA A N 1
ATOM 2069 C CA . ALA A 1 407 ? 8.347 25.153 45.549 1.00 21.50 395 ALA A CA 1
ATOM 2070 C C . ALA A 1 407 ? 7.947 26.606 45.460 1.00 27.60 395 ALA A C 1
ATOM 2071 O O . ALA A 1 407 ? 6.758 26.925 45.513 1.00 27.50 395 ALA A O 1
ATOM 2073 N N . SER A 1 408 ? 8.938 27.491 45.348 1.00 24.57 396 SER A N 1
ATOM 2074 C CA . SER A 1 408 ? 8.651 28.903 45.203 1.00 24.73 396 SER A CA 1
ATOM 2075 C C . SER A 1 408 ? 8.607 29.272 43.725 1.00 27.89 396 SER A C 1
ATOM 2076 O O . SER A 1 408 ? 8.128 30.347 43.382 1.00 28.18 396 SER A O 1
ATOM 2079 N N . ALA A 1 409 ? 9.119 28.400 42.842 1.00 23.84 397 ALA A N 1
ATOM 2080 C CA . ALA A 1 409 ? 9.158 28.676 41.400 1.00 23.37 397 ALA A CA 1
ATOM 2081 C C . ALA A 1 409 ? 9.425 27.391 40.677 1.00 24.68 397 ALA A C 1
ATOM 2082 O O . ALA A 1 409 ? 9.716 26.379 41.302 1.00 22.63 397 ALA A O 1
ATOM 2084 N N . VAL A 1 410 ? 9.258 27.420 39.357 1.00 21.67 398 VAL A N 1
ATOM 2085 C CA . VAL A 1 410 ? 9.425 26.268 38.480 1.00 20.78 398 VAL A CA 1
ATOM 2086 C C . VAL A 1 410 ? 10.417 26.637 37.389 1.00 27.02 398 VAL A C 1
ATOM 2087 O O . VAL A 1 410 ? 10.544 27.813 37.044 1.00 28.49 398 VAL A O 1
ATOM 2091 N N . MET A 1 411 ? 11.127 25.637 36.867 1.00 22.79 399 MET A N 1
ATOM 2092 C CA . MET A 1 411 ? 12.063 25.816 35.781 1.00 21.88 399 MET A CA 1
ATOM 2093 C C . MET A 1 411 ? 11.581 24.955 34.631 1.00 26.17 399 MET A C 1
ATOM 2094 O O . MET A 1 411 ? 11.251 23.787 34.835 1.00 24.22 399 MET A O 1
ATOM 2099 N N . MET A 1 412 ? 11.533 25.541 33.424 1.00 25.11 400 MET A N 1
ATOM 2100 C CA . MET A 1 412 ? 11.044 24.842 32.244 1.00 25.92 400 MET A CA 1
ATOM 2101 C C . MET A 1 412 ? 12.061 24.772 31.124 1.00 29.86 400 MET A C 1
ATOM 2102 O O . MET A 1 412 ? 12.603 25.793 30.702 1.00 29.54 400 MET A O 1
ATOM 2107 N N . GLY A 1 413 ? 12.259 23.565 30.612 1.00 26.84 401 GLY A N 1
ATOM 2108 C CA . GLY A 1 413 ? 13.094 23.292 29.450 1.00 26.45 401 GLY A CA 1
ATOM 2109 C C . GLY A 1 413 ? 12.163 23.005 28.288 1.00 31.06 401 GLY A C 1
ATOM 2110 O O . GLY A 1 413 ? 11.940 23.879 27.444 1.00 29.84 401 GLY A O 1
ATOM 2111 N N . GLY A 1 414 ? 11.548 21.809 28.318 1.00 28.04 402 GLY A N 1
ATOM 2112 C CA . GLY A 1 414 ? 10.610 21.316 27.313 1.00 28.30 402 GLY A CA 1
ATOM 2113 C C . GLY A 1 414 ? 9.459 22.241 26.969 1.00 32.83 402 GLY A C 1
ATOM 2114 O O . GLY A 1 414 ? 9.194 22.476 25.782 1.00 31.02 402 GLY A O 1
ATOM 2115 N N . LEU A 1 415 ? 8.765 22.780 28.002 1.00 31.34 403 LEU A N 1
ATOM 2116 C CA . LEU A 1 415 ? 7.629 23.692 27.796 1.00 32.50 403 LEU A CA 1
ATOM 2117 C C . LEU A 1 415 ? 7.991 24.971 27.034 1.00 35.10 403 LEU A C 1
ATOM 2118 O O . LEU A 1 415 ? 7.130 25.527 26.362 1.00 34.64 403 LEU A O 1
ATOM 2123 N N . LEU A 1 416 ? 9.253 25.453 27.157 1.00 31.66 404 LEU A N 1
ATOM 2124 C CA . LEU A 1 416 ? 9.733 26.668 26.488 1.00 31.29 404 LEU A CA 1
ATOM 2125 C C . LEU A 1 416 ? 10.533 26.437 25.188 1.00 36.67 404 LEU A C 1
ATOM 2126 O O . LEU A 1 416 ? 10.788 27.387 24.450 1.00 37.89 404 LEU A O 1
ATOM 2131 N N . ALA A 1 417 ? 10.905 25.181 24.899 1.00 33.20 405 ALA A N 1
ATOM 2132 C CA . ALA A 1 417 ? 11.592 24.784 23.668 1.00 33.25 405 ALA A CA 1
ATOM 2133 C C . ALA A 1 417 ? 10.565 24.815 22.514 1.00 37.51 405 ALA A C 1
ATOM 2134 O O . ALA A 1 417 ? 9.374 24.654 22.756 1.00 36.92 405 ALA A O 1
ATOM 2136 N N . GLY A 1 418 ? 11.016 25.066 21.291 1.00 36.26 406 GLY A N 1
ATOM 2137 C CA . GLY A 1 418 ? 10.128 25.149 20.130 1.00 37.01 406 GLY A CA 1
ATOM 2138 C C . GLY A 1 418 ? 9.419 26.483 19.962 1.00 41.59 406 GLY A C 1
ATOM 2139 O O . GLY A 1 418 ? 8.693 26.678 18.982 1.00 42.72 406 GLY A O 1
ATOM 2140 N N . THR A 1 419 ? 9.613 27.405 20.922 1.00 36.46 407 THR A N 1
ATOM 2141 C CA . THR A 1 419 ? 9.042 28.751 20.887 1.00 36.19 407 THR A CA 1
ATOM 2142 C C . THR A 1 419 ? 9.934 29.643 20.023 1.00 39.57 407 THR A C 1
ATOM 2143 O O . THR A 1 419 ? 11.107 29.329 19.807 1.00 38.92 407 THR A O 1
ATOM 2147 N N . THR A 1 420 ? 9.381 30.746 19.530 1.00 36.05 408 THR A N 1
ATOM 2148 C CA . THR A 1 420 ? 10.088 31.704 18.678 1.00 37.22 408 THR A CA 1
ATOM 2149 C C . THR A 1 420 ? 11.338 32.301 19.359 1.00 40.28 408 THR A C 1
ATOM 2150 O O . THR A 1 420 ? 12.372 32.464 18.708 1.00 40.18 408 THR A O 1
ATOM 2154 N N . GLU A 1 421 ? 11.233 32.573 20.678 1.00 35.44 409 GLU A N 1
ATOM 2155 C CA . GLU A 1 421 ? 12.261 33.184 21.515 1.00 34.75 409 GLU A CA 1
ATOM 2156 C C . GLU A 1 421 ? 13.393 32.240 21.917 1.00 39.85 409 GLU A C 1
ATOM 2157 O O . GLU A 1 421 ? 14.457 32.700 22.354 1.00 40.33 409 GLU A O 1
ATOM 2163 N N . SER A 1 422 ? 13.172 30.928 21.776 1.00 36.37 410 SER A N 1
ATOM 2164 C CA . SER A 1 422 ? 14.171 29.913 22.091 1.00 35.68 410 SER A CA 1
ATOM 2165 C C . SER A 1 422 ? 15.289 29.926 21.010 1.00 42.17 410 SER A C 1
ATOM 2166 O O . SER A 1 422 ? 15.006 30.307 19.868 1.00 43.42 410 SER A O 1
ATOM 2169 N N . PRO A 1 423 ? 16.547 29.526 21.325 1.00 38.54 411 PRO A N 1
ATOM 2170 C CA . PRO A 1 423 ? 17.579 29.501 20.281 1.00 39.73 411 PRO A CA 1
ATOM 2171 C C . PRO A 1 423 ? 17.458 28.287 19.365 1.00 44.66 411 PRO A C 1
ATOM 2172 O O . PRO A 1 423 ? 16.794 27.298 19.699 1.00 43.17 411 PRO A O 1
ATOM 2176 N N . GLY A 1 424 ? 18.113 28.382 18.215 1.00 43.55 412 GLY A N 1
ATOM 2177 C CA . GLY A 1 424 ? 18.101 27.337 17.206 1.00 44.64 412 GLY A CA 1
ATOM 2178 C C . GLY A 1 424 ? 17.093 27.638 16.122 1.00 51.42 412 GLY A C 1
ATOM 2179 O O . GLY A 1 424 ? 16.101 28.329 16.368 1.00 50.91 412 GLY A O 1
ATOM 2180 N N . GLU A 1 425 ? 17.349 27.123 14.911 1.00 50.37 413 GLU A N 1
ATOM 2181 C CA . GLU A 1 425 ? 16.482 27.346 13.759 1.00 51.53 413 GLU A CA 1
ATOM 2182 C C . GLU A 1 425 ? 15.308 26.372 13.672 1.00 54.15 413 GLU A C 1
ATOM 2183 O O . GLU A 1 425 ? 15.405 25.222 14.122 1.00 53.77 413 GLU A O 1
ATOM 2189 N N . TYR A 1 426 ? 14.193 26.842 13.091 1.00 49.57 414 TYR A N 1
ATOM 2190 C CA . TYR A 1 426 ? 13.035 25.999 12.810 1.00 48.71 414 TYR A CA 1
ATOM 2191 C C . TYR A 1 426 ? 13.386 25.200 11.557 1.00 53.99 414 TYR A C 1
ATOM 2192 O O . TYR A 1 426 ? 14.138 25.679 10.702 1.00 54.20 414 TYR A O 1
ATOM 2201 N N . PHE A 1 427 ? 12.889 23.970 11.476 1.00 50.90 415 PHE A N 1
ATOM 2202 C CA . PHE A 1 427 ? 13.100 23.089 10.332 1.00 51.74 415 PHE A CA 1
ATOM 2203 C C . PHE A 1 427 ? 11.909 22.168 10.196 1.00 56.01 415 PHE A C 1
ATOM 2204 O O . PHE A 1 427 ? 11.127 22.017 11.143 1.00 54.53 415 PHE A O 1
ATOM 2212 N N . TYR A 1 428 ? 11.737 21.583 9.013 1.00 54.10 416 TYR A N 1
ATOM 2213 C CA . TYR A 1 428 ? 10.612 20.681 8.808 1.00 54.18 416 TYR A CA 1
ATOM 2214 C C . TYR A 1 428 ? 11.018 19.225 8.904 1.00 58.66 416 TYR A C 1
ATOM 2215 O O . TYR A 1 428 ? 12.078 18.829 8.411 1.00 58.61 416 TYR A O 1
ATOM 2224 N N . HIS A 1 429 ? 10.201 18.456 9.615 1.00 55.26 417 HIS A N 1
ATOM 2225 C CA . HIS A 1 429 ? 10.394 17.038 9.854 1.00 55.89 417 HIS A CA 1
ATOM 2226 C C . HIS A 1 429 ? 9.059 16.365 9.565 1.00 59.74 417 HIS A C 1
ATOM 2227 O O . HIS A 1 429 ? 8.147 16.405 10.398 1.00 57.76 417 HIS A O 1
ATOM 2234 N N . GLU A 1 430 ? 8.947 15.791 8.345 1.00 58.10 418 GLU A N 1
ATOM 2235 C CA . GLU A 1 430 ? 7.770 15.085 7.824 1.00 58.98 418 GLU A CA 1
ATOM 2236 C C . GLU A 1 430 ? 6.468 15.906 7.932 1.00 63.27 418 GLU A C 1
ATOM 2237 O O . GLU A 1 430 ? 5.451 15.433 8.460 1.00 62.32 418 GLU A O 1
ATOM 2243 N N . GLY A 1 431 ? 6.544 17.149 7.464 1.00 60.63 419 GLY A N 1
ATOM 2244 C CA . GLY A 1 431 ? 5.420 18.079 7.428 1.00 60.85 419 GLY A CA 1
ATOM 2245 C C . GLY A 1 431 ? 5.277 18.986 8.627 1.00 63.46 419 GLY A C 1
ATOM 2246 O O . GLY A 1 431 ? 4.548 19.984 8.556 1.00 64.06 419 GLY A O 1
ATOM 2247 N N . LYS A 1 432 ? 5.957 18.638 9.735 1.00 57.08 420 LYS A N 1
ATOM 2248 C CA . LYS A 1 432 ? 5.889 19.384 10.984 1.00 55.03 420 LYS A CA 1
ATOM 2249 C C . LYS A 1 432 ? 7.029 20.386 11.135 1.00 57.65 420 LYS A C 1
ATOM 2250 O O . LYS A 1 432 ? 8.196 20.037 10.919 1.00 56.82 420 LYS A O 1
ATOM 2256 N N . ARG A 1 433 ? 6.681 21.637 11.520 1.00 52.79 421 ARG A N 1
ATOM 2257 C CA . ARG A 1 433 ? 7.655 22.690 11.814 1.00 51.25 421 ARG A CA 1
ATOM 2258 C C . ARG A 1 433 ? 8.163 22.403 13.239 1.00 51.94 421 ARG A C 1
ATOM 2259 O O . ARG A 1 433 ? 7.375 22.339 14.196 1.00 49.56 421 ARG A O 1
ATOM 2267 N N . VAL A 1 434 ? 9.470 22.141 13.351 1.00 47.65 422 VAL A N 1
ATOM 2268 C CA . VAL A 1 434 ? 10.102 21.767 14.620 1.00 45.18 422 VAL A CA 1
ATOM 2269 C C . VAL A 1 434 ? 11.407 22.506 14.883 1.00 47.22 422 VAL A C 1
ATOM 2270 O O . VAL A 1 434 ? 12.016 23.081 13.975 1.00 48.13 422 VAL A O 1
ATOM 2274 N N . LYS A 1 435 ? 11.867 22.399 16.133 1.00 40.70 423 LYS A N 1
ATOM 2275 C CA . LYS A 1 435 ? 13.165 22.861 16.610 1.00 39.20 423 LYS A CA 1
ATOM 2276 C C . LYS A 1 435 ? 13.787 21.662 17.329 1.00 40.75 423 LYS A C 1
ATOM 2277 O O . LYS A 1 435 ? 13.053 20.827 17.866 1.00 39.88 423 LYS A O 1
ATOM 2283 N N . VAL A 1 436 ? 15.117 21.602 17.393 1.00 35.42 424 VAL A N 1
ATOM 2284 C CA . VAL A 1 436 ? 15.800 20.586 18.183 1.00 34.49 424 VAL A CA 1
ATOM 2285 C C . VAL A 1 436 ? 15.563 20.975 19.667 1.00 36.79 424 VAL A C 1
ATOM 2286 O O . VAL A 1 436 ? 15.530 22.166 20.004 1.00 37.01 424 VAL A O 1
ATOM 2290 N N . TYR A 1 437 ? 15.340 19.974 20.517 1.00 31.91 425 TYR A N 1
ATOM 2291 C CA . TYR A 1 437 ? 15.318 20.092 21.968 1.00 30.33 425 TYR A CA 1
ATOM 2292 C C . TYR A 1 437 ? 16.157 18.938 22.477 1.00 35.52 425 TYR A C 1
ATOM 2293 O O . TYR A 1 437 ? 15.957 17.799 22.052 1.00 36.31 425 TYR A O 1
ATOM 2302 N N . ARG A 1 438 ? 17.180 19.245 23.276 1.00 31.49 426 ARG A N 1
ATOM 2303 C CA . ARG A 1 438 ? 18.114 18.224 23.738 1.00 31.36 426 ARG A CA 1
ATOM 2304 C C . ARG A 1 438 ? 18.594 18.434 25.156 1.00 34.88 426 ARG A C 1
ATOM 2305 O O . ARG A 1 438 ? 18.743 19.575 25.600 1.00 34.58 426 ARG A O 1
ATOM 2313 N N . GLY A 1 439 ? 18.930 17.334 25.811 1.00 31.48 427 GLY A N 1
ATOM 2314 C CA . GLY A 1 439 ? 19.518 17.368 27.139 1.00 30.71 427 GLY A CA 1
ATOM 2315 C C . GLY A 1 439 ? 20.939 17.873 27.020 1.00 34.74 427 GLY A C 1
ATOM 2316 O O . GLY A 1 439 ? 21.571 17.702 25.973 1.00 34.97 427 GLY A O 1
ATOM 2317 N N . MET A 1 440 ? 21.436 18.540 28.066 1.00 30.59 428 MET A N 1
ATOM 2318 C CA . MET A 1 440 ? 22.798 19.065 28.075 1.00 30.56 428 MET A CA 1
ATOM 2319 C C . MET A 1 440 ? 23.833 17.946 28.272 1.00 36.39 428 MET A C 1
ATOM 2320 O O . MET A 1 440 ? 25.010 18.127 27.968 1.00 36.59 428 MET A O 1
ATOM 2325 N N . GLY A 1 441 ? 23.365 16.784 28.722 1.00 34.15 429 GLY A N 1
ATOM 2326 C CA . GLY A 1 441 ? 24.185 15.588 28.878 1.00 35.13 429 GLY A CA 1
ATOM 2327 C C . GLY A 1 441 ? 24.072 14.658 27.685 1.00 40.35 429 GLY A C 1
ATOM 2328 O O . GLY A 1 441 ? 24.523 13.508 27.751 1.00 40.52 429 GLY A O 1
ATOM 2329 N N . SER A 1 442 ? 23.431 15.128 26.588 1.00 36.80 430 SER A N 1
ATOM 2330 C CA . SER A 1 442 ? 23.317 14.322 25.366 1.00 37.38 430 SER A CA 1
ATOM 2331 C C . SER A 1 442 ? 24.677 14.353 24.679 1.00 41.71 430 SER A C 1
ATOM 2332 O O . SER A 1 442 ? 25.447 15.295 24.906 1.00 42.13 430 SER A O 1
ATOM 2335 N N . ILE A 1 443 ? 24.970 13.349 23.833 1.00 37.84 431 ILE A N 1
ATOM 2336 C CA . ILE A 1 443 ? 26.225 13.306 23.081 1.00 39.01 431 ILE A CA 1
ATOM 2337 C C . ILE A 1 443 ? 26.381 14.593 22.229 1.00 43.78 431 ILE A C 1
ATOM 2338 O O . ILE A 1 443 ? 27.467 15.184 22.208 1.00 43.74 431 ILE A O 1
ATOM 2343 N N . GLU A 1 444 ? 25.278 15.038 21.580 1.00 40.09 432 GLU A N 1
ATOM 2344 C CA . GLU A 1 444 ? 25.234 16.230 20.715 1.00 40.01 432 GLU A CA 1
ATOM 2345 C C . GLU A 1 444 ? 25.542 17.547 21.436 1.00 45.20 432 GLU A C 1
ATOM 2346 O O . GLU A 1 444 ? 26.268 18.375 20.877 1.00 44.97 432 GLU A O 1
ATOM 2352 N N . ALA A 1 445 ? 25.017 17.741 22.674 1.00 41.85 433 ALA A N 1
ATOM 2353 C CA . ALA A 1 445 ? 25.298 18.956 23.451 1.00 41.10 433 ALA A CA 1
ATOM 2354 C C . ALA A 1 445 ? 26.740 18.949 23.981 1.00 47.40 433 ALA A C 1
ATOM 2355 O O . ALA A 1 445 ? 27.413 19.975 23.877 1.00 46.30 433 ALA A O 1
ATOM 2357 N N . MET A 1 446 ? 27.224 17.786 24.499 1.00 46.89 434 MET A N 1
ATOM 2358 C CA . MET A 1 446 ? 28.592 17.610 25.016 1.00 48.30 434 MET A CA 1
ATOM 2359 C C . MET A 1 446 ? 29.657 17.842 23.931 1.00 56.85 434 MET A C 1
ATOM 2360 O O . MET A 1 446 ? 30.722 18.394 24.233 1.00 56.45 434 MET A O 1
ATOM 2365 N N . GLU A 1 447 ? 29.349 17.473 22.666 1.00 56.85 435 GLU A N 1
ATOM 2366 C CA . GLU A 1 447 ? 30.241 17.647 21.514 1.00 59.18 435 GLU A CA 1
ATOM 2367 C C . GLU A 1 447 ? 30.467 19.118 21.085 1.00 68.38 435 GLU A C 1
ATOM 2368 O O . GLU A 1 447 ? 30.723 19.382 19.906 1.00 68.27 435 GLU A O 1
ATOM 2374 N N . HIS A 1 448 ? 30.428 20.057 22.072 1.00 69.26 436 HIS A N 1
ATOM 2375 C CA . HIS A 1 448 ? 30.682 21.515 21.990 1.00 70.62 436 HIS A CA 1
ATOM 2376 C C . HIS A 1 448 ? 30.118 22.264 20.763 1.00 75.66 436 HIS A C 1
ATOM 2377 O O . HIS A 1 448 ? 30.735 23.229 20.302 1.00 75.96 436 HIS A O 1
ATOM 2384 N N . THR A 1 449 ? 28.951 21.831 20.238 1.00 72.30 437 THR A N 1
ATOM 2385 C CA . THR A 1 449 ? 28.338 22.512 19.092 1.00 102.49 437 THR A CA 1
ATOM 2386 C C . THR A 1 449 ? 26.840 22.724 19.308 1.00 94.99 437 THR A C 1
ATOM 2387 O O . THR A 1 449 ? 26.431 23.846 19.594 1.00 46.44 437 THR A O 1
ATOM 2391 N N . GLY A 1 462 ? 14.011 9.176 25.205 1.00 101.48 450 GLY A N 1
ATOM 2392 C CA . GLY A 1 462 ? 14.285 9.474 26.605 1.00 100.40 450 GLY A CA 1
ATOM 2393 C C . GLY A 1 462 ? 13.042 9.791 27.409 1.00 103.47 450 GLY A C 1
ATOM 2394 O O . GLY A 1 462 ? 12.971 10.838 28.055 1.00 102.50 450 GLY A O 1
ATOM 2395 N N . LEU A 1 463 ? 12.063 8.866 27.383 1.00 100.19 451 LEU A N 1
ATOM 2396 C CA . LEU A 1 463 ? 10.763 8.929 28.066 1.00 99.26 451 LEU A CA 1
ATOM 2397 C C . LEU A 1 463 ? 9.809 10.055 27.597 1.00 101.98 451 LEU A C 1
ATOM 2398 O O . LEU A 1 463 ? 9.549 10.149 26.395 1.00 102.16 451 LEU A O 1
ATOM 2403 N N . ASP A 1 464 ? 9.260 10.866 28.538 1.00 96.80 452 ASP A N 1
ATOM 2404 C CA . ASP A 1 464 ? 8.314 11.965 28.285 1.00 95.78 452 ASP A CA 1
ATOM 2405 C C . ASP A 1 464 ? 8.913 13.013 27.342 1.00 98.43 452 ASP A C 1
ATOM 2406 O O . ASP A 1 464 ? 9.851 13.678 27.729 1.00 97.62 452 ASP A O 1
ATOM 2411 N N . ASN A 1 465 ? 8.430 13.122 26.093 1.00 94.93 453 ASN A N 1
ATOM 2412 C CA . ASN A 1 465 ? 8.995 14.082 25.125 1.00 94.96 453 ASN A CA 1
ATOM 2413 C C . ASN A 1 465 ? 8.060 14.329 23.950 1.00 97.72 453 ASN A C 1
ATOM 2414 O O . ASN A 1 465 ? 7.329 13.421 23.541 1.00 98.25 453 ASN A O 1
ATOM 2419 N N . ALA A 1 466 ? 8.122 15.545 23.379 1.00 92.11 454 ALA A N 1
ATOM 2420 C CA . ALA A 1 466 ? 7.336 15.901 22.200 1.00 91.69 454 ALA A CA 1
ATOM 2421 C C . ALA A 1 466 ? 8.041 15.383 20.925 1.00 93.29 454 ALA A C 1
ATOM 2422 O O . ALA A 1 466 ? 9.221 15.026 20.977 1.00 92.12 454 ALA A O 1
ATOM 2424 N N . ALA A 1 467 ? 7.289 15.309 19.804 1.00 88.68 455 ALA A N 1
ATOM 2425 C CA . ALA A 1 467 ? 7.694 14.832 18.474 1.00 88.18 455 ALA A CA 1
ATOM 2426 C C . ALA A 1 467 ? 8.585 13.569 18.428 1.00 89.40 455 ALA A C 1
ATOM 2427 O O . ALA A 1 467 ? 8.050 12.464 18.547 1.00 88.47 455 ALA A O 1
ATOM 2429 N N . THR A 1 468 ? 9.917 13.717 18.252 1.00 84.46 456 THR A N 1
ATOM 2430 C CA . THR A 1 468 ? 10.842 12.577 18.165 1.00 83.59 456 THR A CA 1
ATOM 2431 C C . THR A 1 468 ? 12.043 12.696 19.111 1.00 84.96 456 THR A C 1
ATOM 2432 O O . THR A 1 468 ? 12.211 13.728 19.766 1.00 83.33 456 THR A O 1
ATOM 2436 N N . ALA A 1 469 ? 12.860 11.613 19.187 1.00 81.04 457 ALA A N 1
ATOM 2437 C CA . ALA A 1 469 ? 14.077 11.468 20.002 1.00 80.05 457 ALA A CA 1
ATOM 2438 C C . ALA A 1 469 ? 14.902 10.246 19.561 1.00 84.15 457 ALA A C 1
ATOM 2439 O O . ALA A 1 469 ? 14.369 9.319 18.943 1.00 83.62 457 ALA A O 1
ATOM 2441 N N . ARG A 1 470 ? 16.202 10.250 19.895 1.00 81.18 458 ARG A N 1
ATOM 2442 C CA . ARG A 1 470 ? 17.124 9.140 19.654 1.00 82.24 458 ARG A CA 1
ATOM 2443 C C . ARG A 1 470 ? 17.702 8.706 21.003 1.00 86.75 458 ARG A C 1
ATOM 2444 O O . ARG A 1 470 ? 18.111 9.551 21.808 1.00 85.07 458 ARG A O 1
ATOM 2452 N N . TYR A 1 471 ? 17.732 7.386 21.240 1.00 85.35 459 TYR A N 1
ATOM 2453 C CA . TYR A 1 471 ? 18.249 6.817 22.472 1.00 85.43 459 TYR A CA 1
ATOM 2454 C C . TYR A 1 471 ? 19.728 6.424 22.392 1.00 88.52 459 TYR A C 1
ATOM 2455 O O . TYR A 1 471 ? 20.062 5.250 22.219 1.00 89.27 459 TYR A O 1
ATOM 2464 N N . PHE A 1 472 ? 20.605 7.434 22.496 1.00 83.54 460 PHE A N 1
ATOM 2465 C CA . PHE A 1 472 ? 22.066 7.320 22.488 1.00 83.48 460 PHE A CA 1
ATOM 2466 C C . PHE A 1 472 ? 22.488 6.929 23.912 1.00 84.13 460 PHE A C 1
ATOM 2467 O O . PHE A 1 472 ? 21.785 7.277 24.864 1.00 83.21 460 PHE A O 1
ATOM 2475 N N . SER A 1 473 ? 23.632 6.241 24.070 1.00 78.59 461 SER A N 1
ATOM 2476 C CA . SER A 1 473 ? 24.119 5.835 25.394 1.00 77.07 461 SER A CA 1
ATOM 2477 C C . SER A 1 473 ? 25.595 6.178 25.623 1.00 80.27 461 SER A C 1
ATOM 2478 O O . SER A 1 473 ? 26.004 6.423 26.762 1.00 78.43 461 SER A O 1
ATOM 2481 N N . GLU A 1 474 ? 26.382 6.211 24.528 1.00 78.02 462 GLU A N 1
ATOM 2482 C CA . GLU A 1 474 ? 27.827 6.475 24.497 1.00 78.43 462 GLU A CA 1
ATOM 2483 C C . GLU A 1 474 ? 28.287 6.872 23.083 1.00 84.98 462 GLU A C 1
ATOM 2484 O O . GLU A 1 474 ? 27.676 6.458 22.093 1.00 84.57 462 GLU A O 1
ATOM 2490 N N . ALA A 1 475 ? 29.368 7.668 23.002 1.00 84.29 463 ALA A N 1
ATOM 2491 C CA . ALA A 1 475 ? 30.024 8.118 21.762 1.00 86.40 463 ALA A CA 1
ATOM 2492 C C . ALA A 1 475 ? 31.503 7.778 21.887 1.00 94.03 463 ALA A C 1
ATOM 2493 O O . ALA A 1 475 ? 32.152 7.353 20.923 1.00 95.05 463 ALA A O 1
ATOM 2495 N N . ASP A 1 476 ? 32.020 8.000 23.102 1.00 91.28 464 ASP A N 1
ATOM 2496 C CA . ASP A 1 476 ? 33.362 7.703 23.572 1.00 92.24 464 ASP A CA 1
ATOM 2497 C C . ASP A 1 476 ? 33.109 6.885 24.847 1.00 95.57 464 ASP A C 1
ATOM 2498 O O . ASP A 1 476 ? 32.172 7.210 25.578 1.00 94.33 464 ASP A O 1
ATOM 2503 N N . ALA A 1 477 ? 33.884 5.796 25.085 1.00 92.27 465 ALA A N 1
ATOM 2504 C CA . ALA A 1 477 ? 33.732 4.926 26.272 1.00 90.98 465 ALA A CA 1
ATOM 2505 C C . ALA A 1 477 ? 33.748 5.729 27.585 1.00 90.43 465 ALA A C 1
ATOM 2506 O O . ALA A 1 477 ? 33.053 5.368 28.538 1.00 88.37 465 ALA A O 1
ATOM 2508 N N . VAL A 1 478 ? 34.512 6.846 27.593 1.00 85.35 466 VAL A N 1
ATOM 2509 C CA . VAL A 1 478 ? 34.637 7.807 28.691 1.00 83.49 466 VAL A CA 1
ATOM 2510 C C . VAL A 1 478 ? 33.365 8.688 28.725 1.00 83.07 466 VAL A C 1
ATOM 2511 O O . VAL A 1 478 ? 32.922 9.048 29.819 1.00 82.78 466 VAL A O 1
ATOM 2515 N N . LYS A 1 479 ? 32.778 9.018 27.535 1.00 76.10 467 LYS A N 1
ATOM 2516 C CA . LYS A 1 479 ? 31.555 9.839 27.405 1.00 73.44 467 LYS A CA 1
ATOM 2517 C C . LYS A 1 479 ? 30.258 9.033 27.576 1.00 72.37 467 LYS A C 1
ATOM 2518 O O . LYS A 1 479 ? 29.764 8.414 26.625 1.00 71.77 467 LYS A O 1
ATOM 2524 N N . VAL A 1 480 ? 29.698 9.067 28.791 1.00 65.03 468 VAL A N 1
ATOM 2525 C CA . VAL A 1 480 ? 28.435 8.396 29.092 1.00 62.64 468 VAL A CA 1
ATOM 2526 C C . VAL A 1 480 ? 27.267 9.414 28.927 1.00 61.43 468 VAL A C 1
ATOM 2527 O O . VAL A 1 480 ? 27.255 10.441 29.610 1.00 59.84 468 VAL A O 1
ATOM 2531 N N . ALA A 1 481 ? 26.337 9.155 27.967 1.00 54.50 469 ALA A N 1
ATOM 2532 C CA . ALA A 1 481 ? 25.190 10.029 27.700 1.00 51.57 469 ALA A CA 1
ATOM 2533 C C . ALA A 1 481 ? 24.287 10.074 28.915 1.00 52.48 469 ALA A C 1
ATOM 2534 O O . ALA A 1 481 ? 24.030 9.041 29.536 1.00 51.68 469 ALA A O 1
ATOM 2536 N N . GLN A 1 482 ? 23.859 11.281 29.296 1.00 47.57 470 GLN A N 1
ATOM 2537 C CA . GLN A 1 482 ? 22.976 11.457 30.449 1.00 46.04 470 GLN A CA 1
ATOM 2538 C C . GLN A 1 482 ? 21.602 11.986 30.060 1.00 46.43 470 GLN A C 1
ATOM 2539 O O . GLN A 1 482 ? 20.665 11.951 30.863 1.00 46.17 470 GLN A O 1
ATOM 2545 N N . GLY A 1 483 ? 21.482 12.372 28.797 1.00 40.61 471 GLY A N 1
ATOM 2546 C CA . GLY A 1 483 ? 20.248 12.859 28.196 1.00 39.00 471 GLY A CA 1
ATOM 2547 C C . GLY A 1 483 ? 20.200 12.563 26.715 1.00 40.35 471 GLY A C 1
ATOM 2548 O O . GLY A 1 483 ? 21.187 12.088 26.153 1.00 40.98 471 GLY A O 1
ATOM 2549 N N . VAL A 1 484 ? 19.074 12.886 26.076 1.00 35.31 472 VAL A N 1
ATOM 2550 C CA . VAL A 1 484 ? 18.790 12.628 24.656 1.00 35.58 472 VAL A CA 1
ATOM 2551 C C . VAL A 1 484 ? 18.630 13.897 23.806 1.00 39.68 472 VAL A C 1
ATOM 2552 O O . VAL A 1 484 ? 18.250 14.952 24.320 1.00 37.83 472 VAL A O 1
ATOM 2556 N N . SER A 1 485 ? 18.820 13.749 22.487 1.00 37.24 473 SER A N 1
ATOM 2557 C CA . SER A 1 485 ? 18.578 14.812 21.522 1.00 37.75 473 SER A CA 1
ATOM 2558 C C . SER A 1 485 ? 17.402 14.410 20.636 1.00 43.91 473 SER A C 1
ATOM 2559 O O . SER A 1 485 ? 17.383 13.308 20.085 1.00 45.49 473 SER A O 1
ATOM 2562 N N . GLY A 1 486 ? 16.424 15.294 20.541 1.00 40.08 474 GLY A N 1
ATOM 2563 C CA . GLY A 1 486 ? 15.239 15.114 19.714 1.00 39.90 474 GLY A CA 1
ATOM 2564 C C . GLY A 1 486 ? 14.723 16.433 19.177 1.00 43.59 474 GLY A C 1
ATOM 2565 O O . GLY A 1 486 ? 15.467 17.408 19.081 1.00 42.26 474 GLY A O 1
ATOM 2566 N N . ASP A 1 487 ? 13.463 16.465 18.785 1.00 42.06 475 ASP A N 1
ATOM 2567 C CA . ASP A 1 487 ? 12.856 17.695 18.294 1.00 42.88 475 ASP A CA 1
ATOM 2568 C C . ASP A 1 487 ? 11.492 17.913 18.900 1.00 45.21 475 ASP A C 1
ATOM 2569 O O . ASP A 1 487 ? 10.873 16.953 19.352 1.00 44.45 475 ASP A O 1
ATOM 2574 N N . VAL A 1 488 ? 11.068 19.181 18.979 1.00 40.35 476 VAL A N 1
ATOM 2575 C CA . VAL A 1 488 ? 9.772 19.582 19.531 1.00 39.06 476 VAL A CA 1
ATOM 2576 C C . VAL A 1 488 ? 9.013 20.402 18.505 1.00 43.16 476 VAL A C 1
ATOM 2577 O O . VAL A 1 488 ? 9.619 21.155 17.742 1.00 42.94 476 VAL A O 1
ATOM 2581 N N . ALA A 1 489 ? 7.688 20.255 18.490 1.00 39.59 477 ALA A N 1
ATOM 2582 C CA . ALA A 1 489 ? 6.814 20.977 17.582 1.00 39.73 477 ALA A CA 1
ATOM 2583 C C . ALA A 1 489 ? 6.814 22.471 17.905 1.00 42.96 477 ALA A C 1
ATOM 2584 O O . ALA A 1 489 ? 7.002 22.854 19.065 1.00 41.21 477 ALA A O 1
ATOM 2586 N N . ASP A 1 490 ? 6.602 23.309 16.870 1.00 40.67 478 ASP A N 1
ATOM 2587 C CA . ASP A 1 490 ? 6.502 24.767 16.975 1.00 40.56 478 ASP A CA 1
ATOM 2588 C C . ASP A 1 490 ? 5.410 25.126 18.013 1.00 45.09 478 ASP A C 1
ATOM 2589 O O . ASP A 1 490 ? 4.287 24.630 17.918 1.00 45.73 478 ASP A O 1
ATOM 2594 N N . LYS A 1 491 ? 5.766 25.916 19.035 1.00 40.31 479 LYS A N 1
ATOM 2595 C CA . LYS A 1 491 ? 4.831 26.309 20.098 1.00 38.76 479 LYS A CA 1
ATOM 2596 C C . LYS A 1 491 ? 4.328 27.760 19.937 1.00 42.24 479 LYS A C 1
ATOM 2597 O O . LYS A 1 491 ? 3.486 28.212 20.720 1.00 40.50 479 LYS A O 1
ATOM 2603 N N . GLY A 1 492 ? 4.862 28.463 18.941 1.00 39.56 480 GLY A N 1
ATOM 2604 C CA . GLY A 1 492 ? 4.569 29.869 18.698 1.00 40.44 480 GLY A CA 1
ATOM 2605 C C . GLY A 1 492 ? 5.402 30.752 19.613 1.00 45.26 480 GLY A C 1
ATOM 2606 O O . GLY A 1 492 ? 6.417 30.308 20.162 1.00 44.08 480 GLY A O 1
ATOM 2607 N N . SER A 1 493 ? 4.984 32.006 19.800 1.00 42.23 481 SER A N 1
ATOM 2608 C CA . SER A 1 493 ? 5.713 32.920 20.670 1.00 41.59 481 SER A CA 1
ATOM 2609 C C . SER A 1 493 ? 5.320 32.700 22.130 1.00 45.67 481 SER A C 1
ATOM 2610 O O . SER A 1 493 ? 4.192 32.280 22.407 1.00 45.11 481 SER A O 1
ATOM 2613 N N . ILE A 1 494 ? 6.229 33.037 23.065 1.00 42.63 482 ILE A N 1
ATOM 2614 C CA . ILE A 1 494 ? 5.941 32.962 24.502 1.00 41.96 482 ILE A CA 1
ATOM 2615 C C . ILE A 1 494 ? 4.962 34.097 24.890 1.00 47.97 482 ILE A C 1
ATOM 2616 O O . ILE A 1 494 ? 4.327 34.012 25.941 1.00 48.69 482 ILE A O 1
ATOM 2621 N N . ASN A 1 495 ? 4.844 35.147 24.030 1.00 44.89 483 ASN A N 1
ATOM 2622 C CA . ASN A 1 495 ? 3.950 36.301 24.185 1.00 45.63 483 ASN A CA 1
ATOM 2623 C C . ASN A 1 495 ? 2.482 35.891 24.267 1.00 49.95 483 ASN A C 1
ATOM 2624 O O . ASN A 1 495 ? 1.682 36.616 24.844 1.00 50.59 483 ASN A O 1
ATOM 2629 N N . LYS A 1 496 ? 2.136 34.748 23.669 1.00 45.63 484 LYS A N 1
ATOM 2630 C CA . LYS A 1 496 ? 0.799 34.177 23.685 1.00 45.27 484 LYS A CA 1
ATOM 2631 C C . LYS A 1 496 ? 0.741 33.042 24.720 1.00 47.83 484 LYS A C 1
ATOM 2632 O O . LYS A 1 496 ? -0.231 32.918 25.453 1.00 48.10 484 LYS A O 1
ATOM 2638 N N . PHE A 1 497 ? 1.816 32.265 24.808 1.00 43.93 485 PHE A N 1
ATOM 2639 C CA . PHE A 1 497 ? 1.998 31.098 25.667 1.00 42.65 485 PHE A CA 1
ATOM 2640 C C . PHE A 1 497 ? 2.114 31.375 27.188 1.00 42.88 485 PHE A C 1
ATOM 2641 O O . PHE A 1 497 ? 1.412 30.732 27.975 1.00 42.03 485 PHE A O 1
ATOM 2649 N N . VAL A 1 498 ? 3.007 32.300 27.595 1.00 37.69 486 VAL A N 1
ATOM 2650 C CA . VAL A 1 498 ? 3.197 32.696 29.002 1.00 35.81 486 VAL A CA 1
ATOM 2651 C C . VAL A 1 498 ? 1.902 33.303 29.617 1.00 38.45 486 VAL A C 1
ATOM 2652 O O . VAL A 1 498 ? 1.509 32.832 30.679 1.00 37.52 486 VAL A O 1
ATOM 2656 N N . PRO A 1 499 ? 1.151 34.216 28.945 1.00 36.08 487 PRO A N 1
ATOM 2657 C CA . PRO A 1 499 ? -0.125 34.679 29.524 1.00 36.15 487 PRO A CA 1
ATOM 2658 C C . PRO A 1 499 ? -1.133 33.542 29.716 1.00 38.97 487 PRO A C 1
ATOM 2659 O O . PRO A 1 499 ? -1.851 33.541 30.718 1.00 36.30 487 PRO A O 1
ATOM 2663 N N . TYR A 1 500 ? -1.128 32.534 28.805 1.00 37.20 488 TYR A N 1
ATOM 2664 C CA . TYR A 1 500 ? -1.957 31.332 28.928 1.00 36.91 488 TYR A CA 1
ATOM 2665 C C . TYR A 1 500 ? -1.598 30.575 30.231 1.00 35.72 488 TYR A C 1
ATOM 2666 O O . TYR A 1 500 ? -2.496 30.238 31.007 1.00 34.07 488 TYR A O 1
ATOM 2675 N N . LEU A 1 501 ? -0.291 30.319 30.457 1.00 30.74 489 LEU A N 1
ATOM 2676 C CA . LEU A 1 501 ? 0.213 29.632 31.660 1.00 29.09 489 LEU A CA 1
ATOM 2677 C C . LEU A 1 501 ? -0.147 30.403 32.935 1.00 32.84 489 LEU A C 1
ATOM 2678 O O . LEU A 1 501 ? -0.576 29.793 33.914 1.00 32.36 489 LEU A O 1
ATOM 2683 N N . PHE A 1 502 ? 0.009 31.748 32.898 1.00 29.86 490 PHE A N 1
ATOM 2684 C CA . PHE A 1 502 ? -0.280 32.683 33.992 1.00 28.70 490 PHE A CA 1
ATOM 2685 C C . PHE A 1 502 ? -1.752 32.612 34.386 1.00 31.37 490 PHE A C 1
ATOM 2686 O O . PHE A 1 502 ? -2.044 32.447 35.569 1.00 29.71 490 PHE A O 1
ATOM 2694 N N . THR A 1 503 ? -2.669 32.741 33.399 1.00 29.47 491 THR A N 1
ATOM 2695 C CA . THR A 1 503 ? -4.128 32.706 33.593 1.00 30.04 491 THR A CA 1
ATOM 2696 C C . THR A 1 503 ? -4.583 31.374 34.163 1.00 34.70 491 THR A C 1
ATOM 2697 O O . THR A 1 503 ? -5.373 31.347 35.118 1.00 35.28 491 THR A O 1
ATOM 2701 N N . GLY A 1 504 ? -4.081 30.291 33.562 1.00 31.29 492 GLY A N 1
ATOM 2702 C CA . GLY A 1 504 ? -4.376 28.923 33.958 1.00 30.08 492 GLY A CA 1
ATOM 2703 C C . GLY A 1 504 ? -3.977 28.656 35.395 1.00 32.02 492 GLY A C 1
ATOM 2704 O O . GLY A 1 504 ? -4.725 28.001 36.130 1.00 31.74 492 GLY A O 1
ATOM 2705 N N . LEU A 1 505 ? -2.793 29.178 35.802 1.00 25.75 493 LEU A N 1
ATOM 2706 C CA . LEU A 1 505 ? -2.284 29.024 37.160 1.00 24.47 493 LEU A CA 1
ATOM 2707 C C . LEU A 1 505 ? -3.123 29.811 38.175 1.00 29.01 493 LEU A C 1
ATOM 2708 O O . LEU A 1 505 ? -3.375 29.293 39.259 1.00 28.86 493 LEU A O 1
ATOM 2713 N N . GLN A 1 506 ? -3.610 31.018 37.808 1.00 27.54 494 GLN A N 1
ATOM 2714 C CA . GLN A 1 506 ? -4.507 31.830 38.655 1.00 27.74 494 GLN A CA 1
ATOM 2715 C C . GLN A 1 506 ? -5.804 31.052 38.878 1.00 30.22 494 GLN A C 1
ATOM 2716 O O . GLN A 1 506 ? -6.256 30.934 40.015 1.00 28.48 494 GLN A O 1
ATOM 2722 N N . HIS A 1 507 ? -6.349 30.451 37.806 1.00 27.42 495 HIS A N 1
ATOM 2723 C CA . HIS A 1 507 ? -7.546 29.621 37.882 1.00 28.41 495 HIS A CA 1
ATOM 2724 C C . HIS A 1 507 ? -7.371 28.387 38.760 1.00 27.95 495 HIS A C 1
ATOM 2725 O O . HIS A 1 507 ? -8.290 28.088 39.513 1.00 25.88 495 HIS A O 1
ATOM 2732 N N . SER A 1 508 ? -6.187 27.715 38.719 1.00 24.61 496 SER A N 1
ATOM 2733 C CA . SER A 1 508 ? -5.884 26.527 39.550 1.00 24.26 496 SER A CA 1
ATOM 2734 C C . SER A 1 508 ? -5.863 26.885 41.042 1.00 28.96 496 SER A C 1
ATOM 2735 O O . SER A 1 508 ? -6.458 26.181 41.846 1.00 28.53 496 SER A O 1
ATOM 2738 N N . LEU A 1 509 ? -5.164 27.970 41.401 1.00 26.14 497 LEU A N 1
ATOM 2739 C CA . LEU A 1 509 ? -5.058 28.469 42.776 1.00 26.21 497 LEU A CA 1
ATOM 2740 C C . LEU A 1 509 ? -6.447 28.918 43.278 1.00 30.91 497 LEU A C 1
ATOM 2741 O O . LEU A 1 509 ? -6.799 28.663 44.436 1.00 31.02 497 LEU A O 1
ATOM 2746 N N . GLN A 1 510 ? -7.245 29.542 42.3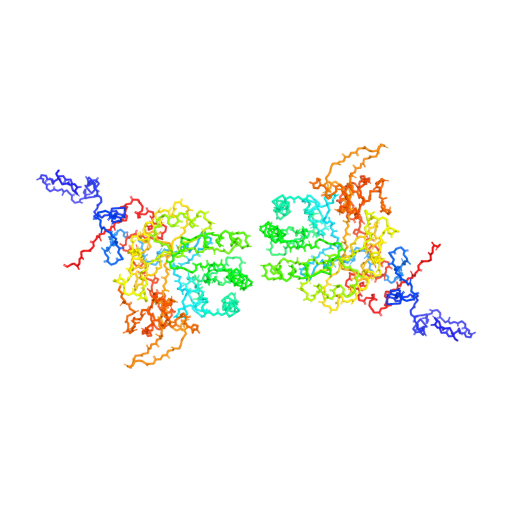93 1.00 25.30 498 GLN A N 1
ATOM 2747 C CA . GLN A 1 510 ? -8.600 29.932 42.747 1.00 25.79 498 GLN A CA 1
ATOM 2748 C C . GLN A 1 510 ? -9.431 28.685 43.143 1.00 28.32 498 GLN A C 1
ATOM 2749 O O . GLN A 1 510 ? -10.074 28.698 44.191 1.00 26.97 498 GLN A O 1
ATOM 2755 N N . ASP A 1 511 ? -9.340 27.602 42.356 1.00 25.55 499 ASP A N 1
ATOM 2756 C CA . ASP A 1 511 ? -10.053 26.343 42.627 1.00 25.69 499 ASP A CA 1
ATOM 2757 C C . ASP A 1 511 ? -9.669 25.726 43.961 1.00 29.20 499 ASP A C 1
ATOM 2758 O O . ASP A 1 511 ? -10.515 25.146 44.641 1.00 29.27 499 ASP A O 1
ATOM 2763 N N . ALA A 1 512 ? -8.403 25.872 44.347 1.00 23.69 500 ALA A N 1
ATOM 2764 C CA . ALA A 1 512 ? -7.906 25.357 45.620 1.00 23.48 500 ALA A CA 1
ATOM 2765 C C . ALA A 1 512 ? -8.302 26.293 46.790 1.00 30.00 500 ALA A C 1
ATOM 2766 O O . ALA A 1 512 ? -8.092 25.915 47.947 1.00 28.79 500 ALA A O 1
ATOM 2768 N N . ALA A 1 513 ? -8.880 27.505 46.478 1.00 28.77 501 ALA A N 1
ATOM 2769 C CA . ALA A 1 513 ? -9.263 28.563 47.427 1.00 30.79 501 ALA A CA 1
ATOM 2770 C C . ALA A 1 513 ? -8.102 29.375 47.876 1.00 31.19 501 ALA A C 1
ATOM 2771 O O . ALA A 1 513 ? -8.062 29.797 49.042 1.00 29.62 501 ALA A O 1
ATOM 2773 N N . ILE A 1 514 ? -7.114 29.528 47.001 1.00 26.73 502 ILE A N 1
ATOM 2774 C CA . ILE A 1 514 ? -5.870 30.199 47.340 1.00 25.05 502 ILE A CA 1
ATOM 2775 C C . ILE A 1 514 ? -5.684 31.469 46.506 1.00 29.68 502 ILE A C 1
ATOM 2776 O O . ILE A 1 514 ? -5.848 31.425 45.289 1.00 29.08 502 ILE A O 1
ATOM 2781 N N . LYS A 1 515 ? -5.322 32.583 47.172 1.00 27.46 503 LYS A N 1
ATOM 2782 C CA . LYS A 1 515 ? -5.126 33.909 46.573 1.00 29.07 503 LYS A CA 1
ATOM 2783 C C . LYS A 1 515 ? -3.653 34.287 46.267 1.00 33.68 503 LYS A C 1
ATOM 2784 O O . LYS A 1 515 ? -3.420 35.251 45.531 1.00 34.36 503 LYS A O 1
ATOM 2790 N N . SER A 1 516 ? -2.677 33.592 46.872 1.00 27.87 504 SER A N 1
ATOM 2791 C CA . SER A 1 516 ? -1.248 33.877 46.664 1.00 27.05 504 SER A CA 1
ATOM 2792 C C . SER A 1 516 ? -0.377 32.627 46.908 1.00 29.79 504 SER A C 1
ATOM 2793 O O . SER A 1 516 ? -0.843 31.669 47.526 1.00 27.68 504 SER A O 1
ATOM 2796 N N . VAL A 1 517 ? 0.894 32.656 46.455 1.00 27.43 505 VAL A N 1
ATOM 2797 C CA . VAL A 1 517 ? 1.853 31.554 46.636 1.00 26.53 505 VAL A CA 1
ATOM 2798 C C . VAL A 1 517 ? 2.171 31.391 48.151 1.00 30.28 505 VAL A C 1
ATOM 2799 O O . VAL A 1 517 ? 2.247 30.276 48.666 1.00 30.93 505 VAL A O 1
ATOM 2803 N N . SER A 1 518 ? 2.293 32.506 48.850 1.00 26.50 506 SER A N 1
ATOM 2804 C CA . SER A 1 518 ? 2.518 32.582 50.289 1.00 26.78 506 SER A CA 1
ATOM 2805 C C . SER A 1 518 ? 1.394 31.832 51.037 1.00 29.43 506 SER A C 1
ATOM 2806 O O . SER A 1 518 ? 1.687 31.002 51.886 1.00 28.95 506 SER A O 1
ATOM 2809 N N . GLU A 1 519 ? 0.112 32.104 50.689 1.00 27.15 507 GLU A N 1
ATOM 2810 C CA . GLU A 1 519 ? -1.075 31.448 51.273 1.00 26.25 507 GLU A CA 1
ATOM 2811 C C . GLU A 1 519 ? -1.119 29.948 50.888 1.00 29.11 507 GLU A C 1
ATOM 2812 O O . GLU A 1 519 ? -1.389 29.088 51.737 1.00 28.13 507 GLU A O 1
ATOM 2818 N N . LEU A 1 520 ? -0.775 29.632 49.626 1.00 23.56 508 LEU A N 1
ATOM 2819 C CA . LEU A 1 520 ? -0.674 28.260 49.158 1.00 22.14 508 LEU A CA 1
ATOM 2820 C C . LEU A 1 520 ? 0.244 27.444 50.091 1.00 28.03 508 LEU A C 1
ATOM 2821 O O . LEU A 1 520 ? -0.139 26.351 50.520 1.00 28.07 508 LEU A O 1
ATOM 2826 N N . HIS A 1 521 ? 1.436 27.997 50.426 1.00 23.81 509 HIS A N 1
ATOM 2827 C CA . HIS A 1 521 ? 2.421 27.334 51.280 1.00 23.28 509 HIS A CA 1
ATOM 2828 C C . HIS A 1 521 ? 1.972 27.204 52.715 1.00 26.52 509 HIS A C 1
ATOM 2829 O O . HIS A 1 521 ? 2.115 26.140 53.307 1.00 26.58 509 HIS A O 1
ATOM 2836 N N . SER A 1 522 ? 1.404 28.274 53.254 1.00 23.86 510 SER A N 1
ATOM 2837 C CA . SER A 1 522 ? 0.879 28.386 54.610 1.00 24.48 510 SER A CA 1
ATOM 2838 C C . SER A 1 522 ? -0.214 27.339 54.839 1.00 28.97 510 SER A C 1
ATOM 2839 O O . SER A 1 522 ? -0.204 26.654 55.866 1.00 29.30 510 SER A O 1
ATOM 2842 N N . CYS A 1 523 ? -1.136 27.199 53.858 1.00 25.78 511 CYS A N 1
ATOM 2843 C CA . CYS A 1 523 ? -2.251 26.244 53.884 1.00 25.86 511 CYS A CA 1
ATOM 2844 C C . CYS A 1 523 ? -1.779 24.803 53.672 1.00 30.85 511 CYS A C 1
ATOM 2845 O O . CYS A 1 523 ? -2.350 23.876 54.244 1.00 30.82 511 CYS A O 1
ATOM 2848 N N . ALA A 1 524 ? -0.718 24.623 52.882 1.00 27.79 512 ALA A N 1
ATOM 2849 C CA . ALA A 1 524 ? -0.106 23.316 52.671 1.00 27.84 512 ALA A CA 1
ATOM 2850 C C . ALA A 1 524 ? 0.516 22.800 53.995 1.00 32.68 512 ALA A C 1
ATOM 2851 O O . ALA A 1 524 ? 0.319 21.643 54.336 1.00 33.30 512 ALA A O 1
ATOM 2853 N N . ARG A 1 525 ? 1.198 23.669 54.757 1.00 28.75 513 ARG A N 1
ATOM 2854 C CA . ARG A 1 525 ? 1.836 23.322 56.038 1.00 28.48 513 ARG A CA 1
ATOM 2855 C C . ARG A 1 525 ? 0.822 23.160 57.180 1.00 32.04 513 ARG A C 1
ATOM 2856 O O . ARG A 1 525 ? 1.075 22.380 58.096 1.00 31.07 513 ARG A O 1
ATOM 2864 N N . SER A 1 526 ? -0.281 23.941 57.171 1.00 28.98 514 SER A N 1
ATOM 2865 C CA . SER A 1 526 ? -1.284 23.885 58.235 1.00 29.56 514 SER A CA 1
ATOM 2866 C C . SER A 1 526 ? -2.219 22.678 58.134 1.00 32.68 514 SER A C 1
ATOM 2867 O O . SER A 1 526 ? -2.817 22.277 59.140 1.00 32.84 514 SER A O 1
ATOM 2870 N N . GLY A 1 527 ? -2.357 22.142 56.922 1.00 26.59 515 GLY A N 1
ATOM 2871 C CA . GLY A 1 527 ? -3.233 21.018 56.639 1.00 25.19 515 GLY A CA 1
ATOM 2872 C C . GLY A 1 527 ? -4.577 21.453 56.095 1.00 28.05 515 GLY A C 1
ATOM 2873 O O . GLY A 1 527 ? -5.452 20.621 55.872 1.00 28.08 515 GLY A O 1
ATOM 2874 N N . SER A 1 528 ? -4.761 22.761 55.890 1.00 24.26 516 SER A N 1
ATOM 2875 C CA . SER A 1 528 ? -5.986 23.345 55.346 1.00 23.33 516 SER A CA 1
ATOM 2876 C C . SER A 1 528 ? -6.089 22.967 53.845 1.00 28.13 516 SER A C 1
ATOM 2877 O O . SER A 1 528 ? -7.175 22.626 53.363 1.00 28.41 516 SER A O 1
ATOM 2880 N N . LEU A 1 529 ? -4.946 22.997 53.126 1.00 23.77 517 LEU A N 1
ATOM 2881 C CA . LEU A 1 529 ? -4.890 22.610 51.721 1.00 23.18 517 LEU A CA 1
ATOM 2882 C C . LEU A 1 529 ? -4.783 21.085 51.679 1.00 27.60 517 LEU A C 1
ATOM 2883 O O . LEU A 1 529 ? -3.914 20.503 52.333 1.00 25.89 517 LEU A O 1
ATOM 2888 N N . ARG A 1 530 ? -5.735 20.433 50.983 1.00 25.59 518 ARG A N 1
ATOM 2889 C CA . ARG A 1 530 ? -5.812 18.970 50.966 1.00 24.02 518 ARG A CA 1
ATOM 2890 C C . ARG A 1 530 ? -5.487 18.364 49.628 1.00 24.85 518 ARG A C 1
ATOM 2891 O O . ARG A 1 530 ? -5.575 19.015 48.572 1.00 23.10 518 ARG A O 1
ATOM 2899 N N . PHE A 1 531 ? -5.083 17.102 49.692 1.00 21.40 519 PHE A N 1
ATOM 2900 C CA . PHE A 1 531 ? -4.638 16.341 48.547 1.00 21.54 519 PHE A CA 1
ATOM 2901 C C . PHE A 1 531 ? -5.269 14.967 48.511 1.00 26.96 519 PHE A C 1
ATOM 2902 O O . PHE A 1 531 ? -5.792 14.474 49.520 1.00 26.88 519 PHE A O 1
ATOM 2910 N N . GLU A 1 532 ? -5.171 14.328 47.344 1.00 22.14 520 GLU A N 1
ATOM 2911 C CA . GLU A 1 532 ? -5.664 12.996 47.133 1.00 21.59 520 GLU A CA 1
ATOM 2912 C C . GLU A 1 532 ? -4.736 12.284 46.169 1.00 27.87 520 GLU A C 1
ATOM 2913 O O . GLU A 1 532 ? -4.460 12.812 45.086 1.00 26.59 520 GLU A O 1
ATOM 2919 N N . LEU A 1 533 ? -4.304 11.057 46.536 1.00 27.43 521 LEU A N 1
ATOM 2920 C CA . LEU A 1 533 ? -3.491 10.196 45.674 1.00 27.44 521 LEU A CA 1
ATOM 2921 C C . LEU A 1 533 ? -4.376 9.676 44.565 1.00 33.98 521 LEU A C 1
ATOM 2922 O O . LEU A 1 533 ? -5.556 9.452 44.799 1.00 33.19 521 LEU A O 1
ATOM 2927 N N . ARG A 1 534 ? -3.820 9.460 43.378 1.00 33.73 522 ARG A N 1
ATOM 2928 C CA . ARG A 1 534 ? -4.577 8.878 42.269 1.00 34.66 522 ARG A CA 1
ATOM 2929 C C . ARG A 1 534 ? -3.946 7.527 41.948 1.00 41.86 522 ARG A C 1
ATOM 2930 O O . ARG A 1 534 ? -2.723 7.455 41.768 1.00 40.46 522 ARG A O 1
ATOM 2938 N N . THR A 1 535 ? -4.768 6.461 41.860 1.00 42.89 523 THR A N 1
ATOM 2939 C CA . THR A 1 535 ? -4.288 5.122 41.481 1.00 45.24 523 THR A CA 1
ATOM 2940 C C . THR A 1 535 ? -4.024 5.154 39.951 1.00 52.98 523 THR A C 1
ATOM 2941 O O . THR A 1 535 ? -4.259 6.185 39.316 1.00 50.90 523 THR A O 1
ATOM 2945 N N . ALA A 1 536 ? -3.554 4.033 39.359 1.00 55.02 524 ALA A N 1
ATOM 2946 C CA . ALA A 1 536 ? -3.334 3.931 37.908 1.00 56.53 524 ALA A CA 1
ATOM 2947 C C . ALA A 1 536 ? -4.602 4.349 37.113 1.00 62.05 524 ALA A C 1
ATOM 2948 O O . ALA A 1 536 ? -4.474 5.158 36.181 1.00 63.12 524 ALA A O 1
ATOM 2950 N N . SER A 1 537 ? -5.807 3.816 37.484 1.00 56.47 525 SER A N 1
ATOM 2951 C CA . SER A 1 537 ? -7.076 4.140 36.817 1.00 70.59 525 SER A CA 1
ATOM 2952 C C . SER A 1 537 ? -7.755 5.396 37.372 1.00 89.31 525 SER A C 1
ATOM 2953 O O . SER A 1 537 ? -7.441 5.847 38.472 1.00 49.29 525 SER A O 1
ATOM 2956 N N . THR B 2 16 ? 71.408 89.378 18.671 1.00 63.96 4 THR B N 1
ATOM 2957 C CA . THR B 2 16 ? 72.378 89.274 19.763 1.00 63.26 4 THR B CA 1
ATOM 2958 C C . THR B 2 16 ? 71.702 88.801 21.062 1.00 62.46 4 THR B C 1
ATOM 2959 O O . THR B 2 16 ? 72.098 87.761 21.597 1.00 62.48 4 THR B O 1
ATOM 2963 N N . ASN B 2 17 ? 70.692 89.550 21.566 1.00 53.81 5 ASN B N 1
ATOM 2964 C CA . ASN B 2 17 ? 69.990 89.173 22.793 1.00 50.32 5 ASN B CA 1
ATOM 2965 C C . ASN B 2 17 ? 68.815 88.238 22.472 1.00 50.43 5 ASN B C 1
ATOM 2966 O O . ASN B 2 17 ? 67.845 88.665 21.838 1.00 50.33 5 ASN B O 1
ATOM 2971 N N . PRO B 2 18 ? 68.884 86.950 22.891 1.00 43.55 6 PRO B N 1
ATOM 2972 C CA . PRO B 2 18 ? 67.761 86.029 22.601 1.00 41.86 6 PRO B CA 1
ATOM 2973 C C . PRO B 2 18 ? 66.543 86.197 23.527 1.00 42.09 6 PRO B C 1
ATOM 2974 O O . PRO B 2 18 ? 65.533 85.530 23.312 1.00 41.18 6 PRO B O 1
ATOM 2978 N N . ASN B 2 19 ? 66.643 87.064 24.559 1.00 37.04 7 ASN B N 1
ATOM 2979 C CA . ASN B 2 19 ? 65.584 87.287 25.552 1.00 35.51 7 ASN B CA 1
ATOM 2980 C C . ASN B 2 19 ? 64.780 88.571 25.351 1.00 38.74 7 ASN B C 1
ATOM 2981 O O . ASN B 2 19 ? 63.721 88.736 25.960 1.00 37.57 7 ASN B O 1
ATOM 2986 N N . ALA B 2 20 ? 65.283 89.479 24.518 1.00 35.75 8 ALA B N 1
ATOM 2987 C CA . ALA B 2 20 ? 64.640 90.768 24.278 1.00 35.82 8 ALA B CA 1
ATOM 2988 C C . ALA B 2 20 ? 64.899 91.237 22.852 1.00 40.59 8 ALA B C 1
ATOM 2989 O O . ALA B 2 20 ? 65.937 90.875 22.274 1.00 40.94 8 ALA B O 1
ATOM 2991 N N . PRO B 2 21 ? 63.992 92.052 22.256 1.00 36.94 9 PRO B N 1
ATOM 2992 C CA . PRO B 2 21 ? 64.281 92.578 20.913 1.00 37.95 9 PRO B CA 1
ATOM 2993 C C . PRO B 2 21 ? 65.314 93.704 21.027 1.00 41.80 9 PRO B C 1
ATOM 2994 O O . PRO B 2 21 ? 65.638 94.095 22.159 1.00 39.86 9 PRO B O 1
ATOM 2998 N N . PRO B 2 22 ? 65.856 94.267 19.918 1.00 40.40 10 PRO B N 1
ATOM 2999 C CA . PRO B 2 22 ? 66.806 95.379 20.078 1.00 40.80 10 PRO B CA 1
ATOM 3000 C C . PRO B 2 22 ? 66.163 96.545 20.835 1.00 44.77 10 PRO B C 1
ATOM 3001 O O . PRO B 2 22 ? 64.943 96.739 20.760 1.00 43.73 10 PRO B O 1
ATOM 3005 N N . ARG B 2 23 ? 66.974 97.289 21.598 1.00 42.34 11 ARG B N 1
ATOM 3006 C CA . ARG B 2 23 ? 66.498 98.447 22.361 1.00 42.18 11 ARG B CA 1
ATOM 3007 C C . ARG B 2 23 ? 66.121 99.593 21.416 1.00 48.55 11 ARG B C 1
ATOM 3008 O O . ARG B 2 23 ? 66.817 99.788 20.415 1.00 48.62 11 ARG B O 1
ATOM 3016 N N . PRO B 2 24 ? 65.013 100.339 21.680 1.00 47.33 12 PRO B N 1
ATOM 3017 C CA . PRO B 2 24 ? 64.634 101.429 20.764 1.00 47.99 12 PRO B CA 1
ATOM 3018 C C . PRO B 2 24 ? 65.603 102.611 20.790 1.00 54.26 12 PRO B C 1
ATOM 3019 O O . PRO B 2 24 ? 66.318 102.809 21.781 1.00 52.94 12 PRO B O 1
ATOM 3023 N N . ASP B 2 25 ? 65.644 103.378 19.680 1.00 54.13 13 ASP B N 1
ATOM 3024 C CA . ASP B 2 25 ? 66.516 104.549 19.526 1.00 56.00 13 ASP B CA 1
ATOM 3025 C C . ASP B 2 25 ? 66.094 105.688 20.450 1.00 58.66 13 ASP B C 1
ATOM 3026 O O . ASP B 2 25 ? 66.951 106.378 21.005 1.00 59.40 13 ASP B O 1
ATOM 3031 N N . SER B 2 26 ? 64.772 105.865 20.622 1.00 52.65 14 SER B N 1
ATOM 3032 C CA . SER B 2 26 ? 64.153 106.873 21.484 1.00 51.04 14 SER B CA 1
ATOM 3033 C C . SER B 2 26 ? 63.046 106.215 22.325 1.00 50.28 14 SER B C 1
ATOM 3034 O O . SER B 2 26 ? 62.628 105.101 22.000 1.00 50.31 14 SER B O 1
ATOM 3037 N N . LEU B 2 27 ? 62.595 106.883 23.412 1.00 42.56 15 LEU B N 1
ATOM 3038 C CA . LEU B 2 27 ? 61.555 106.365 24.308 1.00 40.01 15 LEU B CA 1
ATOM 3039 C C . LEU B 2 27 ? 60.270 106.024 23.591 1.00 42.76 15 LEU B C 1
ATOM 3040 O O . LEU B 2 27 ? 59.841 106.721 22.667 1.00 43.36 15 LEU B O 1
ATOM 3045 N N . LEU B 2 28 ? 59.686 104.914 23.998 1.00 37.67 16 LEU B N 1
ATOM 3046 C CA . LEU B 2 28 ? 58.454 104.399 23.435 1.00 36.97 16 LEU B CA 1
ATOM 3047 C C . LEU B 2 28 ? 57.293 104.947 24.222 1.00 42.16 16 LEU B C 1
ATOM 3048 O O . LEU B 2 28 ? 57.479 105.399 25.354 1.00 42.75 16 LEU B O 1
ATOM 3053 N N . ASN B 2 29 ? 56.102 104.927 23.629 1.00 39.11 17 ASN B N 1
ATOM 3054 C CA . ASN B 2 29 ? 54.913 105.443 24.286 1.00 39.56 17 ASN B CA 1
ATOM 3055 C C . ASN B 2 29 ? 54.358 104.386 25.235 1.00 42.54 17 ASN B C 1
ATOM 3056 O O . ASN B 2 29 ? 54.099 103.269 24.787 1.00 42.03 17 ASN B O 1
ATOM 3061 N N . PRO B 2 30 ? 54.136 104.725 26.532 1.00 38.46 18 PRO B N 1
ATOM 3062 C CA . PRO B 2 30 ? 53.579 103.730 27.479 1.00 37.30 18 PRO B CA 1
ATOM 3063 C C . PRO B 2 30 ? 52.238 103.102 27.074 1.00 41.15 18 PRO B C 1
ATOM 3064 O O . PRO B 2 30 ? 51.932 101.984 27.494 1.00 38.73 18 PRO B O 1
ATOM 3068 N N . SER B 2 31 ? 51.446 103.804 26.239 1.00 40.09 19 SER B N 1
ATOM 3069 C CA . SER B 2 31 ? 50.162 103.278 25.758 1.00 40.36 19 SER B CA 1
ATOM 3070 C C . SER B 2 31 ? 50.353 102.135 24.733 1.00 45.30 19 SER B C 1
ATOM 3071 O O . SER B 2 31 ? 49.419 101.373 24.495 1.00 46.57 19 SER B O 1
ATOM 3074 N N . ASP B 2 32 ? 51.574 101.997 24.175 1.00 41.41 20 ASP B N 1
ATOM 3075 C CA . ASP B 2 32 ? 51.958 100.940 23.231 1.00 40.70 20 ASP B CA 1
ATOM 3076 C C . ASP B 2 32 ? 52.668 99.772 23.931 1.00 41.29 20 ASP B C 1
ATOM 3077 O O . ASP B 2 32 ? 53.127 98.854 23.242 1.00 40.96 20 ASP B O 1
ATOM 3082 N N . ALA B 2 33 ? 52.751 99.791 25.289 1.00 36.06 21 ALA B N 1
ATOM 3083 C CA . ALA B 2 33 ? 53.417 98.730 26.069 1.00 34.83 21 ALA B CA 1
ATOM 3084 C C . ALA B 2 33 ? 52.968 97.323 25.729 1.00 37.27 21 ALA B C 1
ATOM 3085 O O . ALA B 2 33 ? 53.824 96.443 25.622 1.00 35.98 21 ALA B O 1
ATOM 3087 N N . LEU B 2 34 ? 51.647 97.109 25.550 1.00 33.91 22 LEU B N 1
ATOM 3088 C CA . LEU B 2 34 ? 51.101 95.778 25.247 1.00 34.39 22 LEU B CA 1
ATOM 3089 C C . LEU B 2 34 ? 51.444 95.299 23.841 1.00 39.60 22 LEU B C 1
ATOM 3090 O O . LEU B 2 34 ? 51.690 94.107 23.652 1.00 39.74 22 LEU B O 1
ATOM 3095 N N . LYS B 2 35 ? 51.530 96.240 22.882 1.00 37.07 23 LYS B N 1
ATOM 3096 C CA . LYS B 2 35 ? 51.925 95.972 21.502 1.00 37.49 23 LYS B CA 1
ATOM 3097 C C . LYS B 2 35 ? 53.416 95.571 21.468 1.00 40.30 23 LYS B C 1
ATOM 3098 O O . LYS B 2 35 ? 53.771 94.594 20.813 1.00 39.15 23 LYS B O 1
ATOM 3104 N N . HIS B 2 36 ? 54.279 96.319 22.192 1.00 38.08 24 HIS B N 1
ATOM 3105 C CA . HIS B 2 36 ? 55.728 96.067 22.254 1.00 37.41 24 HIS B CA 1
ATOM 3106 C C . HIS B 2 36 ? 56.052 94.762 22.945 1.00 37.97 24 HIS B C 1
ATOM 3107 O O . HIS B 2 36 ? 57.011 94.094 22.572 1.00 37.38 24 HIS B O 1
ATOM 3114 N N . LEU B 2 37 ? 55.224 94.363 23.913 1.00 33.52 25 LEU B N 1
ATOM 3115 C CA . LEU B 2 37 ? 55.384 93.109 24.634 1.00 32.58 25 LEU B CA 1
ATOM 3116 C C . LEU B 2 37 ? 55.342 91.907 23.655 1.00 39.89 25 LEU B C 1
ATOM 3117 O O . LEU B 2 37 ? 56.092 90.947 23.819 1.00 37.79 25 LEU B O 1
ATOM 3122 N N . GLU B 2 38 ? 54.517 92.013 22.592 1.00 40.50 26 GLU B N 1
ATOM 3123 C CA . GLU B 2 38 ? 54.375 90.981 21.560 1.00 40.76 26 GLU B CA 1
ATOM 3124 C C . GLU B 2 38 ? 55.574 90.902 20.595 1.00 42.25 26 GLU B C 1
ATOM 3125 O O . GLU B 2 38 ? 55.648 89.976 19.794 1.00 43.35 26 GLU B O 1
ATOM 3131 N N . GLU B 2 39 ? 56.508 91.856 20.675 1.00 36.46 27 GLU B N 1
ATOM 3132 C CA . GLU B 2 39 ? 57.717 91.885 19.840 1.00 36.05 27 GLU B CA 1
ATOM 3133 C C . GLU B 2 39 ? 58.851 91.057 20.452 1.00 36.82 27 GLU B C 1
ATOM 3134 O O . GLU B 2 39 ? 59.833 90.777 19.768 1.00 36.23 27 GLU B O 1
ATOM 3140 N N . TYR B 2 40 ? 58.702 90.650 21.732 1.00 30.74 28 TYR B N 1
ATOM 3141 C CA . TYR B 2 40 ? 59.692 89.866 22.452 1.00 29.49 28 TYR B CA 1
ATOM 3142 C C . TYR B 2 40 ? 59.821 88.462 21.879 1.00 35.81 28 TYR B C 1
ATOM 3143 O O . TYR B 2 40 ? 58.809 87.865 21.486 1.00 35.36 28 TYR B O 1
ATOM 3152 N N . PRO B 2 41 ? 61.071 87.936 21.801 1.00 32.56 29 PRO B N 1
ATOM 3153 C CA . PRO B 2 41 ? 61.283 86.594 21.209 1.00 31.56 29 PRO B CA 1
ATOM 3154 C C . PRO B 2 41 ? 60.759 85.403 22.001 1.00 35.05 29 PRO B C 1
ATOM 3155 O O . PRO B 2 41 ? 60.643 84.296 21.460 1.00 34.57 29 PRO B O 1
ATOM 3159 N N . ARG B 2 42 ? 60.470 85.620 23.289 1.00 30.35 30 ARG B N 1
ATOM 3160 C CA . ARG B 2 42 ? 59.997 84.591 24.224 1.00 28.07 30 ARG B CA 1
ATOM 3161 C C . ARG B 2 42 ? 59.374 85.261 25.461 1.00 30.59 30 ARG B C 1
ATOM 3162 O O . ARG B 2 42 ? 59.625 86.442 25.724 1.00 29.67 30 ARG B O 1
ATOM 3170 N N . GLY B 2 43 ? 58.590 84.491 26.205 1.00 27.53 31 GLY B N 1
ATOM 3171 C CA . GLY B 2 43 ? 57.978 84.935 27.451 1.00 27.23 31 GLY B CA 1
ATOM 3172 C C . GLY B 2 43 ? 59.026 85.101 28.533 1.00 30.00 31 GLY B C 1
ATOM 3173 O O . GLY B 2 43 ? 60.107 84.510 28.447 1.00 31.55 31 GLY B O 1
ATOM 3174 N N . ASP B 2 44 ? 58.733 85.930 29.540 1.00 23.90 32 ASP B N 1
ATOM 3175 C CA . ASP B 2 44 ? 59.639 86.181 30.666 1.00 21.09 32 ASP B CA 1
ATOM 3176 C C . ASP B 2 44 ? 59.710 84.918 31.508 1.00 22.86 32 ASP B C 1
ATOM 3177 O O . ASP B 2 44 ? 58.728 84.214 31.609 1.00 22.93 32 ASP B O 1
ATOM 3182 N N . GLY B 2 45 ? 60.888 84.589 32.026 1.00 20.63 33 GLY B N 1
ATOM 3183 C CA . GLY B 2 45 ? 61.100 83.367 32.788 1.00 19.52 33 GLY B CA 1
ATOM 3184 C C . GLY B 2 45 ? 61.117 82.146 31.888 1.00 25.96 33 GLY B C 1
ATOM 3185 O O . GLY B 2 45 ? 61.416 82.242 30.691 1.00 25.05 33 GLY B O 1
ATOM 3186 N N . LEU B 2 46 ? 60.744 80.986 32.451 1.00 23.29 34 LEU B N 1
ATOM 3187 C CA . LEU B 2 46 ? 60.785 79.706 31.743 1.00 22.08 34 LEU B CA 1
ATOM 3188 C C . LEU B 2 46 ? 59.436 79.111 31.554 1.00 26.37 34 LEU B C 1
ATOM 3189 O O . LEU B 2 46 ? 58.576 79.265 32.417 1.00 25.36 34 LEU B O 1
ATOM 3194 N N . SER B 2 47 ? 59.285 78.313 30.475 1.00 23.31 35 SER B N 1
ATOM 3195 C CA . SER B 2 47 ? 58.087 77.504 30.254 1.00 21.89 35 SER B CA 1
ATOM 3196 C C . SER B 2 47 ? 58.314 76.273 31.140 1.00 25.99 35 SER B C 1
ATOM 3197 O O . SER B 2 47 ? 59.439 76.051 31.597 1.00 26.35 35 SER B O 1
ATOM 3200 N N . LEU B 2 48 ? 57.268 75.504 31.416 1.00 23.45 36 LEU B N 1
ATOM 3201 C CA . LEU B 2 48 ? 57.363 74.263 32.202 1.00 23.07 36 LEU B CA 1
ATOM 3202 C C . LEU B 2 48 ? 58.320 73.251 31.511 1.00 28.00 36 LEU B C 1
ATOM 3203 O O . LEU B 2 48 ? 59.100 72.584 32.194 1.00 27.72 36 LEU B O 1
ATOM 3208 N N . GLN B 2 49 ? 58.275 73.179 30.166 1.00 24.16 37 GLN B N 1
ATOM 3209 C CA . GLN B 2 49 ? 59.124 72.291 29.359 1.00 25.27 37 GLN B CA 1
ATOM 3210 C C . GLN B 2 49 ? 60.608 72.673 29.486 1.00 31.29 37 GLN B C 1
ATOM 3211 O O . GLN B 2 49 ? 61.458 71.789 29.514 1.00 32.60 37 GLN B O 1
ATOM 3217 N N . GLU B 2 50 ? 60.910 73.982 29.587 1.00 27.53 38 GLU B N 1
ATOM 3218 C CA . GLU B 2 50 ? 62.274 74.503 29.755 1.00 26.64 38 GLU B CA 1
ATOM 3219 C C . GLU B 2 50 ? 62.782 74.240 31.170 1.00 28.51 38 GLU B C 1
ATOM 3220 O O . GLU B 2 50 ? 63.945 73.901 31.345 1.00 27.67 38 GLU B O 1
ATOM 3226 N N . LEU B 2 51 ? 61.919 74.423 32.175 1.00 25.12 39 LEU B N 1
ATOM 3227 C CA . LEU B 2 51 ? 62.279 74.205 33.575 1.00 24.13 39 LEU B CA 1
ATOM 3228 C C . LEU B 2 51 ? 62.649 72.726 33.830 1.00 28.47 39 LEU B C 1
ATOM 3229 O O . LEU B 2 51 ? 63.684 72.429 34.439 1.00 27.00 39 LEU B O 1
ATOM 3234 N N . MET B 2 52 ? 61.780 71.814 33.366 1.00 25.26 40 MET B N 1
ATOM 3235 C CA . MET B 2 52 ? 61.891 70.393 33.595 1.00 25.39 40 MET B CA 1
ATOM 3236 C C . MET B 2 52 ? 62.719 69.633 32.539 1.00 31.63 40 MET B C 1
ATOM 3237 O O . MET B 2 52 ? 62.291 68.624 31.983 1.00 31.51 40 MET B O 1
ATOM 3242 N N . ASP B 2 53 ? 63.914 70.160 32.267 1.00 28.29 41 ASP B N 1
ATOM 3243 C CA . ASP B 2 53 ? 64.883 69.587 31.343 1.00 28.68 41 ASP B CA 1
ATOM 3244 C C . ASP B 2 53 ? 66.042 69.037 32.181 1.00 32.27 41 ASP B C 1
ATOM 3245 O O . ASP B 2 53 ? 66.771 69.811 32.795 1.00 30.92 41 ASP B O 1
ATOM 3250 N N . SER B 2 54 ? 66.161 67.695 32.241 1.00 29.78 42 SER B N 1
ATOM 3251 C CA . SER B 2 54 ? 67.171 66.934 33.000 1.00 29.33 42 SER B CA 1
ATOM 3252 C C . SER B 2 54 ? 68.589 67.254 32.615 1.00 32.08 42 SER B C 1
ATOM 3253 O O . SER B 2 54 ? 69.449 67.307 33.484 1.00 32.90 42 SER B O 1
ATOM 3256 N N . ARG B 2 55 ? 68.849 67.423 31.320 1.00 28.48 43 ARG B N 1
ATOM 3257 C CA . ARG B 2 55 ? 70.179 67.782 30.825 1.00 29.10 43 ARG B CA 1
ATOM 3258 C C . ARG B 2 55 ? 70.519 69.227 31.197 1.00 32.19 43 ARG B C 1
ATOM 3259 O O . ARG B 2 55 ? 71.645 69.518 31.590 1.00 31.52 43 ARG B O 1
ATOM 3267 N N . LYS B 2 56 ? 69.540 70.145 31.067 1.00 29.29 44 LYS B N 1
ATOM 3268 C CA . LYS B 2 56 ? 69.799 71.554 31.346 1.00 29.31 44 LYS B CA 1
ATOM 3269 C C . LYS B 2 56 ? 69.820 71.920 32.826 1.00 32.83 44 LYS B C 1
ATOM 3270 O O . LYS B 2 56 ? 70.749 72.608 33.264 1.00 32.57 44 LYS B O 1
ATOM 3276 N N . ASN B 2 57 ? 68.851 71.418 33.607 1.00 28.09 45 ASN B N 1
ATOM 3277 C CA . ASN B 2 57 ? 68.695 71.805 35.007 1.00 27.49 45 ASN B CA 1
ATOM 3278 C C . ASN B 2 57 ? 68.857 70.734 36.078 1.00 32.55 45 ASN B C 1
ATOM 3279 O O . ASN B 2 57 ? 68.781 71.062 37.270 1.00 33.20 45 ASN B O 1
ATOM 3284 N N . GLY B 2 58 ? 69.063 69.484 35.676 1.00 28.40 46 GLY B N 1
ATOM 3285 C CA . GLY B 2 58 ? 69.163 68.379 36.619 1.00 28.37 46 GLY B CA 1
ATOM 3286 C C . GLY B 2 58 ? 67.797 67.997 37.157 1.00 32.08 46 GLY B C 1
ATOM 3287 O O . GLY B 2 58 ? 66.771 68.471 36.660 1.00 31.53 46 GLY B O 1
ATOM 3288 N N . GLY B 2 59 ? 67.785 67.157 38.181 1.00 29.19 47 GLY B N 1
ATOM 3289 C CA . GLY B 2 59 ? 66.555 66.742 38.844 1.00 28.72 47 GLY B CA 1
ATOM 3290 C C . GLY B 2 59 ? 66.149 67.792 39.852 1.00 31.89 47 GLY B C 1
ATOM 3291 O O . GLY B 2 59 ? 66.949 68.179 40.707 1.00 29.57 47 GLY B O 1
ATOM 3292 N N . LEU B 2 60 ? 64.883 68.232 39.773 1.00 29.29 48 LEU B N 1
ATOM 3293 C CA . LEU B 2 60 ? 64.356 69.293 40.622 1.00 27.29 48 LEU B CA 1
ATOM 3294 C C . LEU B 2 60 ? 63.357 68.826 41.648 1.00 30.90 48 LEU B C 1
ATOM 3295 O O . LEU B 2 60 ? 62.599 67.919 41.380 1.00 30.29 48 LEU B O 1
ATOM 3300 N N . THR B 2 61 ? 63.370 69.450 42.828 1.00 28.66 49 THR B N 1
ATOM 3301 C CA . THR B 2 61 ? 62.394 69.235 43.901 1.00 28.33 49 THR B CA 1
ATOM 3302 C C . THR B 2 61 ? 61.510 70.522 43.859 1.00 30.00 49 THR B C 1
ATOM 3303 O O . THR B 2 61 ? 61.787 71.434 43.076 1.00 30.67 49 THR B O 1
ATOM 3307 N N . TYR B 2 62 ? 60.501 70.607 44.714 1.00 24.04 50 TYR B N 1
ATOM 3308 C CA . TYR B 2 62 ? 59.596 71.748 44.785 1.00 23.95 50 TYR B CA 1
ATOM 3309 C C . TYR B 2 62 ? 60.300 73.067 45.167 1.00 28.57 50 TYR B C 1
ATOM 3310 O O . TYR B 2 62 ? 60.033 74.095 44.546 1.00 29.34 50 TYR B O 1
ATOM 3319 N N . ASN B 2 63 ? 61.243 73.008 46.120 1.00 23.42 51 ASN B N 1
ATOM 3320 C CA . ASN B 2 63 ? 62.016 74.150 46.598 1.00 23.44 51 ASN B CA 1
ATOM 3321 C C . ASN B 2 63 ? 62.955 74.760 45.567 1.00 25.94 51 ASN B C 1
ATOM 3322 O O . ASN B 2 63 ? 63.411 75.878 45.780 1.00 24.92 51 ASN B O 1
ATOM 3327 N N . ASP B 2 64 ? 63.245 74.035 44.467 1.00 22.46 52 ASP B N 1
ATOM 3328 C CA . ASP B 2 64 ? 64.159 74.456 43.395 1.00 22.26 52 ASP B CA 1
ATOM 3329 C C . ASP B 2 64 ? 63.642 75.513 42.436 1.00 26.77 52 ASP B C 1
ATOM 3330 O O . ASP B 2 64 ? 64.419 76.029 41.634 1.00 28.14 52 ASP B O 1
ATOM 3335 N N . PHE B 2 65 ? 62.346 75.798 42.473 1.00 23.65 53 PHE B N 1
ATOM 3336 C CA . PHE B 2 65 ? 61.721 76.767 41.561 1.00 25.22 53 PHE B CA 1
ATOM 3337 C C . PHE B 2 65 ? 60.529 77.475 42.185 1.00 28.41 53 PHE B C 1
ATOM 3338 O O . PHE B 2 65 ? 60.050 77.087 43.249 1.00 26.65 53 PHE B O 1
ATOM 3346 N N . LEU B 2 66 ? 60.038 78.498 41.481 1.00 26.12 54 LEU B N 1
ATOM 3347 C CA . LEU B 2 66 ? 58.862 79.278 41.805 1.00 25.98 54 LEU B CA 1
ATOM 3348 C C . LEU B 2 66 ? 57.992 79.343 40.554 1.00 28.20 54 LEU B C 1
ATOM 3349 O O . LEU B 2 66 ? 58.482 79.196 39.424 1.00 26.58 54 LEU B O 1
ATOM 3354 N N . VAL B 2 67 ? 56.704 79.617 40.765 1.00 23.75 55 VAL B N 1
ATOM 3355 C CA . VAL B 2 67 ? 55.741 79.871 39.699 1.00 22.36 55 VAL B CA 1
ATOM 3356 C C . VAL B 2 67 ? 55.699 81.405 39.586 1.00 23.01 55 VAL B C 1
ATOM 3357 O O . VAL B 2 67 ? 55.620 82.097 40.607 1.00 20.91 55 VAL B O 1
ATOM 3361 N N . LEU B 2 68 ? 55.765 81.934 38.368 1.00 20.01 56 LEU B N 1
ATOM 3362 C CA . LEU B 2 68 ? 55.699 83.381 38.170 1.00 19.74 56 LEU B CA 1
ATOM 3363 C C . LEU B 2 68 ? 54.251 83.859 38.198 1.00 23.39 56 LEU B C 1
ATOM 3364 O O . LEU B 2 68 ? 53.381 83.148 37.666 1.00 22.59 56 LEU B O 1
ATOM 3369 N N . PRO B 2 69 ? 53.980 85.063 38.790 1.00 19.84 57 PRO B N 1
ATOM 3370 C CA . PRO B 2 69 ? 52.600 85.592 38.808 1.00 19.60 57 PRO B CA 1
ATOM 3371 C C . PRO B 2 69 ? 52.071 85.965 37.432 1.00 25.59 57 PRO B C 1
ATOM 3372 O O . PRO B 2 69 ? 52.834 86.436 36.559 1.00 25.41 57 PRO B O 1
ATOM 3376 N N . GLY B 2 70 ? 50.759 85.788 37.274 1.00 21.89 58 GLY B N 1
ATOM 3377 C CA . GLY B 2 70 ? 50.044 86.101 36.042 1.00 21.91 58 GLY B CA 1
ATOM 3378 C C . GLY B 2 70 ? 49.164 87.321 36.194 1.00 26.81 58 GLY B C 1
ATOM 3379 O O . GLY B 2 70 ? 49.550 88.284 36.853 1.00 25.84 58 GLY B O 1
ATOM 3380 N N . HIS B 2 71 ? 47.966 87.285 35.576 1.00 24.58 59 HIS B N 1
ATOM 3381 C CA . HIS B 2 71 ? 46.998 88.367 35.604 1.00 24.58 59 HIS B CA 1
ATOM 3382 C C . HIS B 2 71 ? 45.798 87.995 36.471 1.00 28.75 59 HIS B C 1
ATOM 3383 O O . HIS B 2 71 ? 45.258 86.927 36.290 1.00 28.46 59 HIS B O 1
ATOM 3390 N N . ILE B 2 72 ? 45.385 88.862 37.417 1.00 25.72 60 ILE B N 1
ATOM 3391 C CA . ILE B 2 72 ? 44.230 88.572 38.273 1.00 24.69 60 ILE B CA 1
ATOM 3392 C C . ILE B 2 72 ? 42.996 89.318 37.737 1.00 31.26 60 ILE B C 1
ATOM 3393 O O . ILE B 2 72 ? 43.048 90.525 37.542 1.00 31.20 60 ILE B O 1
ATOM 3398 N N . ASN B 2 73 ? 41.890 88.605 37.494 1.00 30.47 61 ASN B N 1
ATOM 3399 C CA . ASN B 2 73 ? 40.638 89.249 37.076 1.00 30.76 61 ASN B CA 1
ATOM 3400 C C . ASN B 2 73 ? 39.466 88.550 37.709 1.00 33.74 61 ASN B C 1
ATOM 3401 O O . ASN B 2 73 ? 38.373 88.525 37.152 1.00 34.28 61 ASN B O 1
ATOM 3406 N N . PHE B 2 74 ? 39.699 87.996 38.908 1.00 29.01 62 PHE B N 1
ATOM 3407 C CA . PHE B 2 74 ? 38.708 87.249 39.672 1.00 28.20 62 PHE B CA 1
ATOM 3408 C C . PHE B 2 74 ? 39.123 87.223 41.157 1.00 32.29 62 PHE B C 1
ATOM 3409 O O . PHE B 2 74 ? 40.330 87.276 41.453 1.00 29.65 62 PHE B O 1
ATOM 3417 N N . PRO B 2 75 ? 38.165 87.112 42.112 1.00 29.57 63 PRO B N 1
ATOM 3418 C CA . PRO B 2 75 ? 38.578 86.953 43.519 1.00 29.66 63 PRO B CA 1
ATOM 3419 C C . PRO B 2 75 ? 39.075 85.509 43.759 1.00 35.67 63 PRO B C 1
ATOM 3420 O O . PRO B 2 75 ? 38.725 84.603 42.990 1.00 34.82 63 PRO B O 1
ATOM 3424 N N . ALA B 2 76 ? 39.900 85.285 44.809 1.00 32.75 64 ALA B N 1
ATOM 3425 C CA . ALA B 2 76 ? 40.418 83.949 45.142 1.00 32.02 64 ALA B CA 1
ATOM 3426 C C . ALA B 2 76 ? 39.285 82.927 45.424 1.00 37.90 64 ALA B C 1
ATOM 3427 O O . ALA B 2 76 ? 39.422 81.734 45.106 1.00 37.36 64 ALA B O 1
ATOM 3429 N N . SER B 2 77 ? 38.151 83.408 45.957 1.00 34.79 65 SER B N 1
ATOM 3430 C CA . SER B 2 77 ? 36.986 82.573 46.253 1.00 34.91 65 SER B CA 1
ATOM 3431 C C . SER B 2 77 ? 36.350 81.951 44.990 1.00 38.02 65 SER B C 1
ATOM 3432 O O . SER B 2 77 ? 35.621 80.974 45.110 1.00 38.50 65 SER B O 1
ATOM 3435 N N . ASP B 2 78 ? 36.654 82.495 43.793 1.00 33.41 66 ASP B N 1
ATOM 3436 C CA . ASP B 2 78 ? 36.177 81.995 42.496 1.00 32.34 66 ASP B CA 1
ATOM 3437 C C . ASP B 2 78 ? 37.057 80.857 41.952 1.00 34.28 66 ASP B C 1
ATOM 3438 O O . ASP B 2 78 ? 36.704 80.247 40.939 1.00 34.28 66 ASP B O 1
ATOM 3443 N N . VAL B 2 79 ? 38.199 80.578 42.606 1.00 28.57 67 VAL B N 1
ATOM 3444 C CA . VAL B 2 79 ? 39.081 79.506 42.162 1.00 28.03 67 VAL B CA 1
ATOM 3445 C C . VAL B 2 79 ? 38.486 78.130 42.484 1.00 31.93 67 VAL B C 1
ATOM 3446 O O . VAL B 2 79 ? 38.158 77.849 43.642 1.00 30.93 67 VAL B O 1
ATOM 3450 N N . SER B 2 80 ? 38.348 77.291 41.442 1.00 29.51 68 SER B N 1
ATOM 3451 C CA . SER B 2 80 ? 37.928 75.898 41.546 1.00 30.08 68 SER B CA 1
ATOM 3452 C C . SER B 2 80 ? 39.177 75.037 41.792 1.00 32.57 68 SER B C 1
ATOM 3453 O O . SER B 2 80 ? 40.172 75.150 41.069 1.00 30.66 68 SER B O 1
ATOM 3456 N N . LEU B 2 81 ? 39.134 74.213 42.841 1.00 30.28 69 LEU B N 1
ATOM 3457 C CA . LEU B 2 81 ? 40.219 73.277 43.180 1.00 29.03 69 LEU B CA 1
ATOM 3458 C C . LEU B 2 81 ? 39.765 71.851 42.855 1.00 32.90 69 LEU B C 1
ATOM 3459 O O . LEU B 2 81 ? 40.359 70.866 43.306 1.00 30.59 69 LEU B O 1
ATOM 3464 N N . GLN B 2 82 ? 38.685 71.748 42.069 1.00 31.15 70 GLN B N 1
ATOM 3465 C CA . GLN B 2 82 ? 38.109 70.479 41.660 1.00 30.73 70 GLN B CA 1
ATOM 3466 C C . GLN B 2 82 ? 39.083 69.715 40.765 1.00 35.00 70 GLN B C 1
ATOM 3467 O O . GLN B 2 82 ? 39.650 70.278 39.825 1.00 33.13 70 GLN B O 1
ATOM 3473 N N . SER B 2 83 ? 39.315 68.437 41.095 1.00 33.48 71 SER B N 1
ATOM 3474 C CA . SER B 2 83 ? 40.234 67.615 40.326 1.00 33.13 71 SER B CA 1
ATOM 3475 C C . SER B 2 83 ? 39.875 66.144 40.356 1.00 36.59 71 SER B C 1
ATOM 3476 O O . SER B 2 83 ? 38.954 65.733 41.053 1.00 36.66 71 SER B O 1
ATOM 3479 N N . LYS B 2 84 ? 40.598 65.351 39.583 1.00 33.88 72 LYS B N 1
ATOM 3480 C CA . LYS B 2 84 ? 40.375 63.913 39.504 1.00 33.42 72 LYS B CA 1
ATOM 3481 C C . LYS B 2 84 ? 41.461 63.168 40.254 1.00 35.53 72 LYS B C 1
ATOM 3482 O O . LYS B 2 84 ? 42.644 63.421 40.030 1.00 35.65 72 LYS B O 1
ATOM 3488 N N . ALA B 2 85 ? 41.067 62.295 41.185 1.00 30.95 73 ALA B N 1
ATOM 3489 C CA . ALA B 2 85 ? 42.011 61.445 41.918 1.00 30.21 73 ALA B CA 1
ATOM 3490 C C . ALA B 2 85 ? 42.346 60.262 41.011 1.00 33.29 73 ALA B C 1
ATOM 3491 O O . ALA B 2 85 ? 43.473 59.769 41.023 1.00 33.97 73 ALA B O 1
ATOM 3493 N N . THR B 2 86 ? 41.334 59.779 40.255 1.00 29.28 74 THR B N 1
ATOM 3494 C CA . THR B 2 86 ? 41.426 58.652 39.314 1.00 29.20 74 THR B CA 1
ATOM 3495 C C . THR B 2 86 ? 40.608 59.061 38.096 1.00 32.57 74 THR B C 1
ATOM 3496 O O . THR B 2 86 ? 39.925 60.075 38.158 1.00 30.97 74 THR B O 1
ATOM 3500 N N . LYS B 2 87 ? 40.622 58.272 37.017 1.00 31.21 75 LYS B N 1
ATOM 3501 C CA . LYS B 2 87 ? 39.828 58.635 35.847 1.00 31.98 75 LYS B CA 1
ATOM 3502 C C . LYS B 2 87 ? 38.313 58.733 36.045 1.00 34.18 75 LYS B C 1
ATOM 3503 O O . LYS B 2 87 ? 37.671 59.447 35.278 1.00 33.84 75 LYS B O 1
ATOM 3509 N N . ASN B 2 88 ? 37.763 58.095 37.103 1.00 30.03 76 ASN B N 1
ATOM 3510 C CA . ASN B 2 88 ? 36.328 58.113 37.425 1.00 30.52 76 ASN B CA 1
ATOM 3511 C C . ASN B 2 88 ? 35.968 58.850 38.725 1.00 35.04 76 ASN B C 1
ATOM 3512 O O . ASN B 2 88 ? 34.789 59.040 38.996 1.00 36.33 76 ASN B O 1
ATOM 3517 N N . ILE B 2 89 ? 36.957 59.258 39.524 1.00 30.58 77 ILE B N 1
ATOM 3518 C CA . ILE B 2 89 ? 36.679 59.939 40.789 1.00 29.43 77 ILE B CA 1
ATOM 3519 C C . ILE B 2 89 ? 37.075 61.400 40.716 1.00 34.01 77 ILE B C 1
ATOM 3520 O O . ILE B 2 89 ? 38.252 61.723 40.496 1.00 32.23 77 ILE B O 1
ATOM 3525 N N . VAL B 2 90 ? 36.059 62.281 40.876 1.00 31.54 78 VAL B N 1
ATOM 3526 C CA . VAL B 2 90 ? 36.183 63.737 40.890 1.00 31.08 78 VAL B CA 1
ATOM 3527 C C . VAL B 2 90 ? 36.130 64.162 42.367 1.00 35.10 78 VAL B C 1
ATOM 3528 O O . VAL B 2 90 ? 35.209 63.769 43.078 1.00 35.80 78 VAL B O 1
ATOM 3532 N N . LEU B 2 91 ? 37.138 64.926 42.827 1.00 30.88 79 LEU B N 1
ATOM 3533 C CA . LEU B 2 91 ? 37.221 65.457 44.195 1.00 30.28 79 LEU B CA 1
ATOM 3534 C C . LEU B 2 91 ? 37.125 66.983 44.168 1.00 35.87 79 LEU B C 1
ATOM 3535 O O . LEU B 2 91 ? 37.679 67.611 43.267 1.00 34.93 79 LEU B O 1
ATOM 3540 N N . ASN B 2 92 ? 36.465 67.578 45.165 1.00 33.92 80 ASN B N 1
ATOM 3541 C CA . ASN B 2 92 ? 36.351 69.043 45.255 1.00 33.74 80 ASN B CA 1
ATOM 3542 C C . ASN B 2 92 ? 37.641 69.657 45.769 1.00 37.56 80 ASN B C 1
ATOM 3543 O O . ASN B 2 92 ? 37.942 70.795 45.437 1.00 38.29 80 ASN B O 1
ATOM 3548 N N . THR B 2 93 ? 38.414 68.879 46.549 1.00 34.44 81 THR B N 1
ATOM 3549 C CA . THR B 2 93 ? 39.706 69.220 47.163 1.00 33.21 81 THR B CA 1
ATOM 3550 C C . THR B 2 93 ? 40.738 68.180 46.658 1.00 37.43 81 THR B C 1
ATOM 3551 O O . THR B 2 93 ? 40.516 66.995 46.859 1.00 36.51 81 THR B O 1
ATOM 3555 N N . PRO B 2 94 ? 41.862 68.571 46.001 1.00 34.02 82 PRO B N 1
ATOM 3556 C CA . PRO B 2 94 ? 42.803 67.553 45.478 1.00 33.71 82 PRO B CA 1
ATOM 3557 C C . PRO B 2 94 ? 43.703 66.882 46.537 1.00 34.03 82 PRO B C 1
ATOM 3558 O O . PRO B 2 94 ? 44.884 66.650 46.284 1.00 31.36 82 PRO B O 1
ATOM 3562 N N . PHE B 2 95 ? 43.152 66.582 47.722 1.00 30.78 83 PHE B N 1
ATOM 3563 C CA . PHE B 2 95 ? 43.942 66.045 48.819 1.00 30.19 83 PHE B CA 1
ATOM 3564 C C . PHE B 2 95 ? 43.570 64.624 49.148 1.00 31.52 83 PHE B C 1
ATOM 3565 O O . PHE B 2 95 ? 42.409 64.328 49.416 1.00 31.95 83 PHE B O 1
ATOM 3573 N N . LEU B 2 96 ? 44.579 63.762 49.169 1.00 26.11 84 LEU B N 1
ATOM 3574 C CA . LEU B 2 96 ? 44.474 62.351 49.541 1.00 25.11 84 LEU B CA 1
ATOM 3575 C C . LEU B 2 96 ? 45.333 62.187 50.770 1.00 29.53 84 LEU B C 1
ATOM 3576 O O . LEU B 2 96 ? 46.419 62.775 50.828 1.00 28.84 84 LEU B O 1
ATOM 3581 N N . SER B 2 97 ? 44.845 61.452 51.773 1.00 25.29 85 SER B N 1
ATOM 3582 C CA . SER B 2 97 ? 45.669 61.162 52.943 1.00 25.00 85 SER B CA 1
ATOM 3583 C C . SER B 2 97 ? 46.423 59.870 52.607 1.00 30.40 85 SER B C 1
ATOM 3584 O O . SER B 2 97 ? 45.911 58.999 51.889 1.00 29.04 85 SER B O 1
ATOM 3587 N N . SER B 2 98 ? 47.653 59.772 53.091 1.00 26.98 86 SER B N 1
ATOM 3588 C CA . SER B 2 98 ? 48.503 58.631 52.823 1.00 26.09 86 SER B CA 1
ATOM 3589 C C . SER B 2 98 ? 48.043 57.360 53.565 1.00 30.71 86 SER B C 1
ATOM 3590 O O . SER B 2 98 ? 47.617 57.466 54.728 1.00 29.71 86 SER B O 1
ATOM 3593 N N . PRO B 2 99 ? 48.143 56.152 52.918 1.00 27.60 87 PRO B N 1
ATOM 3594 C CA . PRO B 2 99 ? 47.821 54.905 53.636 1.00 28.34 87 PRO B CA 1
ATOM 3595 C C . PRO B 2 99 ? 48.951 54.529 54.602 1.00 31.64 87 PRO B C 1
ATOM 3596 O O . PRO B 2 99 ? 49.812 53.704 54.293 1.00 31.98 87 PRO B O 1
ATOM 3600 N N . MET B 2 100 ? 48.960 55.164 55.762 1.00 26.75 88 MET B N 1
ATOM 3601 C CA . MET B 2 100 ? 49.980 54.943 56.779 1.00 26.19 88 MET B CA 1
ATOM 3602 C C . MET B 2 100 ? 49.285 54.780 58.112 1.00 30.43 88 MET B C 1
ATOM 3603 O O . MET B 2 100 ? 48.287 55.459 58.372 1.00 30.19 88 MET B O 1
ATOM 3608 N N . ASP B 2 101 ? 49.786 53.853 58.942 1.00 27.68 89 ASP B N 1
ATOM 3609 C CA . ASP B 2 101 ? 49.193 53.507 60.240 1.00 28.47 89 ASP B CA 1
ATOM 3610 C C . ASP B 2 101 ? 49.116 54.633 61.278 1.00 33.98 89 ASP B C 1
ATOM 3611 O O . ASP B 2 101 ? 48.431 54.484 62.286 1.00 35.63 89 ASP B O 1
ATOM 3616 N N . THR B 2 102 ? 49.790 55.753 61.009 1.00 30.05 90 THR B N 1
ATOM 3617 C CA . THR B 2 102 ? 49.836 56.945 61.860 1.00 30.18 90 THR B CA 1
ATOM 3618 C C . THR B 2 102 ? 49.192 58.138 61.131 1.00 32.55 90 THR B C 1
ATOM 3619 O O . THR B 2 102 ? 49.305 59.280 61.586 1.00 32.22 90 THR B O 1
ATOM 3623 N N . VAL B 2 103 ? 48.490 57.867 60.004 1.00 28.10 91 VAL B N 1
ATOM 3624 C CA . VAL B 2 103 ? 47.831 58.905 59.188 1.00 26.96 91 VAL B CA 1
ATOM 3625 C C . VAL B 2 103 ? 46.362 58.559 58.914 1.00 31.48 91 VAL B C 1
ATOM 3626 O O . VAL B 2 103 ? 45.478 59.340 59.281 1.00 30.66 91 VAL B O 1
ATOM 3630 N N . THR B 2 104 ? 46.105 57.406 58.253 1.00 27.84 92 THR B N 1
ATOM 3631 C CA . THR B 2 104 ? 44.749 57.048 57.831 1.00 27.55 92 THR B CA 1
ATOM 3632 C C . THR B 2 104 ? 44.087 55.781 58.331 1.00 32.40 92 THR B C 1
ATOM 3633 O O . THR B 2 104 ? 44.418 54.670 57.915 1.00 32.14 92 THR B O 1
ATOM 3637 N N . GLU B 2 105 ? 43.042 55.985 59.112 1.00 30.66 93 GLU B N 1
ATOM 3638 C CA . GLU B 2 105 ? 42.100 54.954 59.510 1.00 30.88 93 GLU B CA 1
ATOM 3639 C C . GLU B 2 105 ? 40.740 55.571 59.181 1.00 34.02 93 GLU B C 1
ATOM 3640 O O . GLU B 2 105 ? 40.714 56.549 58.432 1.00 32.70 93 GLU B O 1
ATOM 3646 N N . ASP B 2 106 ? 39.633 55.012 59.668 1.00 30.99 94 ASP B N 1
ATOM 3647 C CA . ASP B 2 106 ? 38.291 55.507 59.354 1.00 30.83 94 ASP B CA 1
ATOM 3648 C C . ASP B 2 106 ? 38.024 56.985 59.745 1.00 35.20 94 ASP B C 1
ATOM 3649 O O . ASP B 2 106 ? 37.417 57.726 58.961 1.00 34.17 94 ASP B O 1
ATOM 3654 N N . ARG B 2 107 ? 38.495 57.420 60.929 1.00 32.01 95 ARG B N 1
ATOM 3655 C CA . ARG B 2 107 ? 38.296 58.805 61.390 1.00 31.83 95 ARG B CA 1
ATOM 3656 C C . ARG B 2 107 ? 38.862 59.848 60.391 1.00 33.57 95 ARG B C 1
ATOM 3657 O O . ARG B 2 107 ? 38.181 60.829 60.071 1.00 33.58 95 ARG B O 1
ATOM 3665 N N . MET B 2 108 ? 40.085 59.616 59.892 1.00 27.80 96 MET B N 1
ATOM 3666 C CA . MET B 2 108 ? 40.731 60.485 58.910 1.00 26.64 96 MET B CA 1
ATOM 3667 C C . MET B 2 108 ? 40.007 60.380 57.556 1.00 31.86 96 MET B C 1
ATOM 3668 O O . MET B 2 108 ? 39.753 61.406 56.924 1.00 31.28 96 MET B O 1
ATOM 3673 N N . ALA B 2 109 ? 39.686 59.147 57.119 1.00 28.90 97 ALA B N 1
ATOM 3674 C CA . ALA B 2 109 ? 39.003 58.908 55.850 1.00 28.73 97 ALA B CA 1
ATOM 3675 C C . ALA B 2 109 ? 37.672 59.637 55.786 1.00 32.48 97 ALA B C 1
ATOM 3676 O O . ALA B 2 109 ? 37.391 60.244 54.757 1.00 31.81 97 ALA B O 1
ATOM 3678 N N . ILE B 2 110 ? 36.893 59.637 56.900 1.00 29.15 98 ILE B N 1
ATOM 3679 C CA . ILE B 2 110 ? 35.606 60.332 57.027 1.00 29.43 98 ILE B CA 1
ATOM 3680 C C . ILE B 2 110 ? 35.798 61.852 57.007 1.00 34.31 98 ILE B C 1
ATOM 3681 O O . ILE B 2 110 ? 35.166 62.521 56.186 1.00 34.62 98 ILE B O 1
ATOM 3686 N N . ALA B 2 111 ? 36.640 62.387 57.924 1.00 30.80 99 ALA B N 1
ATOM 3687 C CA . ALA B 2 111 ? 36.921 63.817 58.061 1.00 30.78 99 ALA B CA 1
ATOM 3688 C C . ALA B 2 111 ? 37.458 64.444 56.773 1.00 35.27 99 ALA B C 1
ATOM 3689 O O . ALA B 2 111 ? 36.959 65.490 56.384 1.00 36.00 99 ALA B O 1
ATOM 3691 N N . LEU B 2 112 ? 38.417 63.798 56.091 1.00 31.31 100 LEU B N 1
ATOM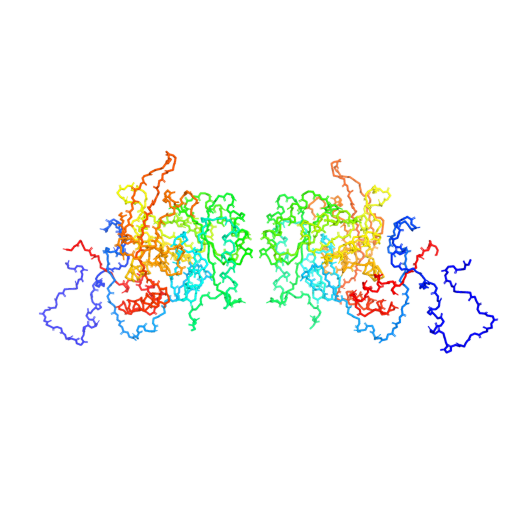 3692 C CA . LEU B 2 112 ? 38.974 64.325 54.839 1.00 30.70 100 LEU B CA 1
ATOM 3693 C C . LEU B 2 112 ? 37.943 64.326 53.709 1.00 34.65 100 LEU B C 1
ATOM 3694 O O . LEU B 2 112 ? 37.868 65.310 52.967 1.00 33.71 100 LEU B O 1
ATOM 3699 N N . ALA B 2 113 ? 37.116 63.265 53.627 1.00 32.25 101 ALA B N 1
ATOM 3700 C CA . ALA B 2 113 ? 36.033 63.126 52.640 1.00 32.40 101 ALA B CA 1
ATOM 3701 C C . ALA B 2 113 ? 34.988 64.202 52.847 1.00 36.28 101 ALA B C 1
ATOM 3702 O O . ALA B 2 113 ? 34.482 64.734 51.868 1.00 36.23 101 ALA B O 1
ATOM 3704 N N . LEU B 2 114 ? 34.691 64.548 54.114 1.00 33.22 102 LEU B N 1
ATOM 3705 C CA . LEU B 2 114 ? 33.722 65.590 54.446 1.00 33.90 102 LEU B CA 1
ATOM 3706 C C . LEU B 2 114 ? 34.202 66.964 53.980 1.00 37.24 102 LEU B C 1
ATOM 3707 O O . LEU B 2 114 ? 33.371 67.813 53.663 1.00 36.75 102 LEU B O 1
ATOM 3712 N N . HIS B 2 115 ? 35.536 67.163 53.919 1.00 34.66 103 HIS B N 1
ATOM 3713 C CA . HIS B 2 115 ? 36.212 68.387 53.482 1.00 35.01 103 HIS B CA 1
ATOM 3714 C C . HIS B 2 115 ? 36.485 68.441 51.967 1.00 38.14 103 HIS B C 1
ATOM 3715 O O . HIS B 2 115 ? 37.116 69.388 51.499 1.00 39.91 103 HIS B O 1
ATOM 3722 N N . GLY B 2 116 ? 36.043 67.430 51.227 1.00 32.48 104 GLY B N 1
ATOM 3723 C CA . GLY B 2 116 ? 36.210 67.379 49.782 1.00 31.11 104 GLY B CA 1
ATOM 3724 C C . GLY B 2 116 ? 37.365 66.543 49.284 1.00 34.18 104 GLY B C 1
ATOM 3725 O O . GLY B 2 116 ? 37.568 66.449 48.070 1.00 34.91 104 GLY B O 1
ATOM 3726 N N . GLY B 2 117 ? 38.085 65.904 50.202 1.00 28.25 105 GLY B N 1
ATOM 3727 C CA . GLY B 2 117 ? 39.227 65.057 49.872 1.00 27.11 105 GLY B CA 1
ATOM 3728 C C . GLY B 2 117 ? 38.941 63.564 49.866 1.00 30.67 105 GLY B C 1
ATOM 3729 O O . GLY B 2 117 ? 37.788 63.139 49.777 1.00 29.55 105 GLY B O 1
ATOM 3730 N N . LEU B 2 118 ? 40.006 62.750 49.951 1.00 26.34 106 LEU B N 1
ATOM 3731 C CA . LEU B 2 118 ? 39.884 61.296 49.901 1.00 24.81 106 LEU B CA 1
ATOM 3732 C C . LEU B 2 118 ? 40.894 60.614 50.799 1.00 29.66 106 LEU B C 1
ATOM 3733 O O . LEU B 2 118 ? 42.096 60.836 50.669 1.00 28.16 106 LEU B O 1
ATOM 3738 N N . GLY B 2 119 ? 40.398 59.760 51.684 1.00 27.62 107 GLY B N 1
ATOM 3739 C CA . GLY B 2 119 ? 41.252 58.998 52.581 1.00 27.07 107 GLY B CA 1
ATOM 3740 C C . GLY B 2 119 ? 41.598 57.639 52.002 1.00 29.98 107 GLY B C 1
ATOM 3741 O O . GLY B 2 119 ? 40.743 56.995 51.385 1.00 29.85 107 GLY B O 1
ATOM 3742 N N . ILE B 2 120 ? 42.866 57.209 52.178 1.00 25.21 108 ILE B N 1
ATOM 3743 C CA . ILE B 2 120 ? 43.361 55.890 51.752 1.00 24.28 108 ILE B CA 1
ATOM 3744 C C . ILE B 2 120 ? 43.769 55.157 53.027 1.00 28.63 108 ILE B C 1
ATOM 3745 O O . ILE B 2 120 ? 44.806 55.461 53.606 1.00 28.78 108 ILE B O 1
ATOM 3750 N N . ILE B 2 121 ? 42.913 54.264 53.498 1.00 26.79 109 ILE B N 1
ATOM 3751 C CA . ILE B 2 121 ? 43.109 53.469 54.720 1.00 26.14 109 ILE B CA 1
ATOM 3752 C C . ILE B 2 121 ? 44.262 52.486 54.552 1.00 28.76 109 ILE B C 1
ATOM 3753 O O . ILE B 2 121 ? 44.338 51.780 53.545 1.00 26.76 109 ILE B O 1
ATOM 3758 N N . HIS B 2 122 ? 45.166 52.463 55.535 1.00 27.53 110 HIS B N 1
ATOM 3759 C CA . HIS B 2 122 ? 46.344 51.590 55.557 1.00 27.35 110 HIS B CA 1
ATOM 3760 C C . HIS B 2 122 ? 45.978 50.091 55.702 1.00 33.24 110 HIS B C 1
ATOM 3761 O O . HIS B 2 122 ? 44.851 49.737 56.098 1.00 32.61 110 HIS B O 1
ATOM 3768 N N . HIS B 2 123 ? 46.952 49.219 55.395 1.00 31.76 111 HIS B N 1
ATOM 3769 C CA . HIS B 2 123 ? 46.789 47.764 55.482 1.00 32.69 111 HIS B CA 1
ATOM 3770 C C . HIS B 2 123 ? 47.712 47.114 56.529 1.00 33.22 111 HIS B C 1
ATOM 3771 O O . HIS B 2 123 ? 47.954 45.917 56.450 1.00 33.51 111 HIS B O 1
ATOM 3778 N N . ASN B 2 124 ? 48.179 47.873 57.543 1.00 29.09 112 ASN B N 1
ATOM 3779 C CA . ASN B 2 124 ? 49.019 47.284 58.601 1.00 29.41 112 ASN B CA 1
ATOM 3780 C C . ASN B 2 124 ? 48.119 46.812 59.741 1.00 34.48 112 ASN B C 1
ATOM 3781 O O . ASN B 2 124 ? 48.219 47.249 60.894 1.00 33.92 112 ASN B O 1
ATOM 3786 N N . CYS B 2 125 ? 47.211 45.910 59.374 1.00 32.72 113 CYS B N 1
ATOM 3787 C CA . CYS B 2 125 ? 46.157 45.319 60.197 1.00 33.76 113 CYS B CA 1
ATOM 3788 C C . CYS B 2 125 ? 45.632 44.107 59.432 1.00 37.02 113 CYS B C 1
ATOM 3789 O O . CYS B 2 125 ? 45.970 43.935 58.256 1.00 36.01 113 CYS B O 1
ATOM 3792 N N . SER B 2 126 ? 44.766 43.301 60.060 1.00 34.29 114 SER B N 1
ATOM 3793 C CA . SER B 2 126 ? 44.171 42.157 59.365 1.00 34.48 114 SER B CA 1
ATOM 3794 C C . SER B 2 126 ? 43.209 42.676 58.298 1.00 38.29 114 SER B C 1
ATOM 3795 O O . SER B 2 126 ? 42.736 43.815 58.398 1.00 38.02 114 SER B O 1
ATOM 3798 N N . ALA B 2 127 ? 42.949 41.854 57.268 1.00 34.66 115 ALA B N 1
ATOM 3799 C CA . ALA B 2 127 ? 42.017 42.187 56.194 1.00 34.28 115 ALA B CA 1
ATOM 3800 C C . ALA B 2 127 ? 40.610 42.497 56.776 1.00 38.99 115 ALA B C 1
ATOM 3801 O O . ALA B 2 127 ? 39.934 43.397 56.279 1.00 38.07 115 ALA B O 1
ATOM 3803 N N . GLU B 2 128 ? 40.215 41.787 57.869 1.00 36.52 116 GLU B N 1
ATOM 3804 C CA . GLU B 2 128 ? 38.947 41.950 58.590 1.00 37.11 116 GLU B CA 1
ATOM 3805 C C . GLU B 2 128 ? 38.849 43.340 59.246 1.00 40.99 116 GLU B C 1
ATOM 3806 O O . GLU B 2 128 ? 37.823 44.009 59.101 1.00 41.10 116 GLU B O 1
ATOM 3812 N N . GLU B 2 129 ? 39.903 43.758 59.973 1.00 36.31 117 GLU B N 1
ATOM 3813 C CA . GLU B 2 129 ? 40.006 45.070 60.624 1.00 36.03 117 GLU B CA 1
ATOM 3814 C C . GLU B 2 129 ? 39.955 46.184 59.581 1.00 39.74 117 GLU B C 1
ATOM 3815 O O . GLU B 2 129 ? 39.261 47.184 59.788 1.00 39.19 117 GLU B O 1
ATOM 3821 N N . GLN B 2 130 ? 40.670 45.996 58.447 1.00 36.70 118 GLN B N 1
ATOM 3822 C CA . GLN B 2 130 ? 40.715 46.978 57.361 1.00 35.78 118 GLN B CA 1
ATOM 3823 C C . GLN B 2 130 ? 39.338 47.148 56.717 1.00 39.19 118 GLN B C 1
ATOM 3824 O O . GLN B 2 130 ? 38.907 48.280 56.504 1.00 39.05 118 GLN B O 1
ATOM 3830 N N . ALA B 2 131 ? 38.655 46.024 56.431 1.00 35.75 119 ALA B N 1
ATOM 3831 C CA . ALA B 2 131 ? 37.296 45.985 55.876 1.00 35.08 119 ALA B CA 1
ATOM 3832 C C . ALA B 2 131 ? 36.310 46.662 56.843 1.00 36.55 119 ALA B C 1
ATOM 3833 O O . ALA B 2 131 ? 35.475 47.439 56.399 1.00 34.91 119 ALA B O 1
ATOM 3835 N N . ALA B 2 132 ? 36.470 46.447 58.165 1.00 34.06 120 ALA B N 1
ATOM 3836 C CA . ALA B 2 132 ? 35.641 47.093 59.191 1.00 34.59 120 ALA B CA 1
ATOM 3837 C C . ALA B 2 132 ? 35.830 48.631 59.189 1.00 38.10 120 ALA B C 1
ATOM 3838 O O . ALA B 2 132 ? 34.867 49.353 59.406 1.00 40.02 120 ALA B O 1
ATOM 3840 N N . MET B 2 133 ? 37.050 49.125 58.900 1.00 33.41 121 MET B N 1
ATOM 3841 C CA . MET B 2 133 ? 37.341 50.565 58.815 1.00 31.81 121 MET B CA 1
ATOM 3842 C C . MET B 2 133 ? 36.686 51.170 57.575 1.00 34.53 121 MET B C 1
ATOM 3843 O O . MET B 2 133 ? 36.058 52.220 57.689 1.00 34.59 121 MET B O 1
ATOM 3848 N N . VAL B 2 134 ? 36.798 50.484 56.408 1.00 31.06 122 VAL B N 1
ATOM 3849 C CA . VAL B 2 134 ? 36.182 50.862 55.124 1.00 30.74 122 VAL B CA 1
ATOM 3850 C C . VAL B 2 134 ? 34.674 50.976 55.313 1.00 36.91 122 VAL B C 1
ATOM 3851 O O . VAL B 2 134 ? 34.089 51.980 54.905 1.00 37.62 122 VAL B O 1
ATOM 3855 N N . ARG B 2 135 ? 34.074 49.986 56.007 1.00 35.48 123 ARG B N 1
ATOM 3856 C CA . ARG B 2 135 ? 32.643 49.912 56.314 1.00 36.59 123 ARG B CA 1
ATOM 3857 C C . ARG B 2 135 ? 32.159 51.125 57.130 1.00 40.13 123 ARG B C 1
ATOM 3858 O O . ARG B 2 135 ? 31.166 51.730 56.754 1.00 40.30 123 ARG B O 1
ATOM 3866 N N . ARG B 2 136 ? 32.897 51.517 58.188 1.00 36.60 124 ARG B N 1
ATOM 3867 C CA . ARG B 2 136 ? 32.601 52.687 59.022 1.00 37.16 124 ARG B CA 1
ATOM 3868 C C . ARG B 2 136 ? 32.558 53.994 58.201 1.00 41.28 124 ARG B C 1
ATOM 3869 O O . ARG B 2 136 ? 31.705 54.848 58.464 1.00 41.51 124 ARG B O 1
ATOM 3877 N N . VAL B 2 137 ? 33.457 54.134 57.193 1.00 35.82 125 VAL B N 1
ATOM 3878 C CA . VAL B 2 137 ? 33.484 55.296 56.292 1.00 33.84 125 VAL B CA 1
ATOM 3879 C C . VAL B 2 137 ? 32.220 55.276 55.416 1.00 36.55 125 VAL B C 1
ATOM 3880 O O . VAL B 2 137 ? 31.490 56.266 55.359 1.00 35.40 125 VAL B O 1
ATOM 3884 N N . LYS B 2 138 ? 31.961 54.127 54.759 1.00 34.23 126 LYS B N 1
ATOM 3885 C CA . LYS B 2 138 ? 30.817 53.941 53.868 1.00 35.30 126 LYS B CA 1
ATOM 3886 C C . LYS B 2 138 ? 29.456 54.064 54.555 1.00 40.78 126 LYS B C 1
ATOM 3887 O O . LYS B 2 138 ? 28.521 54.563 53.936 1.00 41.37 126 LYS B O 1
ATOM 3893 N N . LYS B 2 139 ? 29.361 53.671 55.831 1.00 38.51 127 LYS B N 1
ATOM 3894 C CA . LYS B 2 139 ? 28.100 53.715 56.576 1.00 40.87 127 LYS B CA 1
ATOM 3895 C C . LYS B 2 139 ? 27.834 55.040 57.269 1.00 47.35 127 LYS B C 1
ATOM 3896 O O . LYS B 2 139 ? 26.677 55.313 57.582 1.00 48.73 127 LYS B O 1
ATOM 3902 N N . TYR B 2 140 ? 28.884 55.886 57.467 1.00 43.81 128 TYR B N 1
ATOM 3903 C CA . TYR B 2 140 ? 28.769 57.212 58.098 1.00 43.19 128 TYR B CA 1
ATOM 3904 C C . TYR B 2 140 ? 27.614 58.055 57.514 1.00 49.23 128 TYR B C 1
ATOM 3905 O O . TYR B 2 140 ? 27.452 58.108 56.286 1.00 49.26 128 TYR B O 1
ATOM 3914 N N . GLU B 2 141 ? 26.842 58.733 58.401 1.00 45.98 129 GLU B N 1
ATOM 3915 C CA . GLU B 2 141 ? 25.725 59.600 58.001 1.00 68.86 129 GLU B CA 1
ATOM 3916 C C . GLU B 2 141 ? 25.627 60.922 58.776 1.00 91.76 129 GLU B C 1
ATOM 3917 O O . GLU B 2 141 ? 26.081 61.030 59.912 1.00 54.01 129 GLU B O 1
ATOM 3923 N N . ASN B 2 257 ? 27.992 72.281 58.555 1.00 69.40 245 ASN B N 1
ATOM 3924 C CA . ASN B 2 257 ? 27.632 71.490 57.377 1.00 68.11 245 ASN B CA 1
ATOM 3925 C C . ASN B 2 257 ? 28.851 71.248 56.464 1.00 67.51 245 ASN B C 1
ATOM 3926 O O . ASN B 2 257 ? 29.868 71.950 56.572 1.00 65.99 245 ASN B O 1
ATOM 3931 N N . TYR B 2 258 ? 28.743 70.240 55.576 1.00 60.89 246 TYR B N 1
ATOM 3932 C CA . TYR B 2 258 ? 29.826 69.841 54.680 1.00 57.95 246 TYR B CA 1
ATOM 3933 C C . TYR B 2 258 ? 29.390 69.846 53.197 1.00 59.24 246 TYR B C 1
ATOM 3934 O O . TYR B 2 258 ? 29.082 68.782 52.647 1.00 58.35 246 TYR B O 1
ATOM 3943 N N . PRO B 2 259 ? 29.331 71.037 52.539 1.00 53.13 247 PRO B N 1
ATOM 3944 C CA . PRO B 2 259 ? 28.860 71.072 51.141 1.00 51.91 247 PRO B CA 1
ATOM 3945 C C . PRO B 2 259 ? 29.876 70.615 50.092 1.00 52.27 247 PRO B C 1
ATOM 3946 O O . PRO B 2 259 ? 29.487 70.285 48.974 1.00 51.53 247 PRO B O 1
ATOM 3950 N N . TYR B 2 260 ? 31.165 70.578 50.453 1.00 47.16 248 TYR B N 1
ATOM 3951 C CA . TYR B 2 260 ? 32.238 70.125 49.571 1.00 46.28 248 TYR B CA 1
ATOM 3952 C C . TYR B 2 260 ? 32.441 68.597 49.635 1.00 45.14 248 TYR B C 1
ATOM 3953 O O . TYR B 2 260 ? 33.228 68.079 48.847 1.00 42.60 248 TYR B O 1
ATOM 3962 N N . ALA B 2 261 ? 31.711 67.885 50.545 1.00 40.20 249 ALA B N 1
ATOM 3963 C CA . ALA B 2 261 ? 31.794 66.436 50.801 1.00 39.06 249 ALA B CA 1
ATOM 3964 C C . ALA B 2 261 ? 31.961 65.533 49.575 1.00 41.70 249 ALA B C 1
ATOM 3965 O O . ALA B 2 261 ? 31.234 65.671 48.590 1.00 42.13 249 ALA B O 1
ATOM 3967 N N . SER B 2 262 ? 32.957 64.636 49.638 1.00 37.56 250 SER B N 1
ATOM 3968 C CA . SER B 2 262 ? 33.275 63.662 48.588 1.00 36.60 250 SER B CA 1
ATOM 3969 C C . SER B 2 262 ? 32.299 62.493 48.683 1.00 41.11 250 SER B C 1
ATOM 3970 O O . SER B 2 262 ? 32.582 61.471 49.325 1.00 41.05 250 SER B O 1
ATOM 3973 N N . LYS B 2 263 ? 31.136 62.661 48.046 1.00 38.18 251 LYS B N 1
ATOM 3974 C CA . LYS B 2 263 ? 30.069 61.663 48.038 1.00 38.46 251 LYS B CA 1
ATOM 3975 C C . LYS B 2 263 ? 30.022 60.937 46.716 1.00 41.16 251 LYS B C 1
ATOM 3976 O O . LYS B 2 263 ? 30.196 61.563 45.670 1.00 41.03 251 LYS B O 1
ATOM 3982 N N . VAL B 2 264 ? 29.793 59.612 46.759 1.00 37.69 252 VAL B N 1
ATOM 3983 C CA . VAL B 2 264 ? 29.629 58.789 45.564 1.00 38.15 252 VAL B CA 1
ATOM 3984 C C . VAL B 2 264 ? 28.280 59.252 44.935 1.00 48.20 252 VAL B C 1
ATOM 3985 O O . VAL B 2 264 ? 27.290 59.368 45.663 1.00 47.70 252 VAL B O 1
ATOM 3989 N N . PRO B 2 265 ? 28.259 59.617 43.632 1.00 49.92 253 PRO B N 1
ATOM 3990 C CA . PRO B 2 265 ? 27.027 60.186 43.025 1.00 52.64 253 PRO B CA 1
ATOM 3991 C C . PRO B 2 265 ? 25.664 59.496 43.172 1.00 63.43 253 PRO B C 1
ATOM 3992 O O . PRO B 2 265 ? 24.673 60.173 43.467 1.00 64.92 253 PRO B O 1
ATOM 3996 N N . GLU B 2 266 ? 25.591 58.183 42.927 1.00 62.85 254 GLU B N 1
ATOM 3997 C CA . GLU B 2 266 ? 24.327 57.431 42.978 1.00 64.50 254 GLU B CA 1
ATOM 3998 C C . GLU B 2 266 ? 23.950 56.882 44.366 1.00 68.13 254 GLU B C 1
ATOM 3999 O O . GLU B 2 266 ? 22.832 56.384 44.536 1.00 68.77 254 GLU B O 1
ATOM 4005 N N . SER B 2 267 ? 24.868 56.970 45.352 1.00 62.51 255 SER B N 1
ATOM 4006 C CA . SER B 2 267 ? 24.630 56.447 46.703 1.00 61.63 255 SER B CA 1
ATOM 4007 C C . SER B 2 267 ? 24.576 57.508 47.806 1.00 63.75 255 SER B C 1
ATOM 4008 O O . SER B 2 267 ? 23.999 57.245 48.866 1.00 64.42 255 SER B O 1
ATOM 4011 N N . LYS B 2 268 ? 25.230 58.670 47.589 1.00 57.52 256 LYS B N 1
ATOM 4012 C CA . LYS B 2 268 ? 25.351 59.764 48.566 1.00 56.04 256 LYS B CA 1
ATOM 4013 C C . LYS B 2 268 ? 26.251 59.401 49.787 1.00 53.88 256 LYS B C 1
ATOM 4014 O O . LYS B 2 268 ? 26.363 60.191 50.732 1.00 54.04 256 LYS B O 1
ATOM 4020 N N . GLN B 2 269 ? 26.915 58.225 49.749 1.00 44.37 257 GLN B N 1
ATOM 4021 C CA . GLN B 2 269 ? 27.841 57.805 50.807 1.00 41.05 257 GLN B CA 1
ATOM 4022 C C . GLN B 2 269 ? 29.195 58.452 50.536 1.00 40.78 257 GLN B C 1
ATOM 4023 O O . GLN B 2 269 ? 29.511 58.762 49.382 1.00 38.21 257 GLN B O 1
ATOM 4029 N N . LEU B 2 270 ? 30.001 58.644 51.592 1.00 35.30 258 LEU B N 1
ATOM 4030 C CA . LEU B 2 270 ? 31.346 59.182 51.463 1.00 33.38 258 LEU B CA 1
ATOM 4031 C C . LEU B 2 270 ? 32.218 58.209 50.688 1.00 36.39 258 LEU B C 1
ATOM 4032 O O . LEU B 2 270 ? 32.108 56.990 50.880 1.00 36.95 258 LEU B O 1
ATOM 4037 N N . TYR B 2 271 ? 33.087 58.741 49.821 1.00 31.68 259 TYR B N 1
ATOM 4038 C CA . TYR B 2 271 ? 34.076 57.953 49.091 1.00 29.99 259 TYR B CA 1
ATOM 4039 C C . TYR B 2 271 ? 35.075 57.391 50.084 1.00 33.86 259 TYR B C 1
ATOM 4040 O O . TYR B 2 271 ? 35.388 58.045 51.087 1.00 32.88 259 TYR B O 1
ATOM 4049 N N . CYS B 2 272 ? 35.590 56.183 49.787 1.00 31.57 260 CYS B N 1
ATOM 4050 C CA . CYS B 2 272 ? 36.618 55.520 50.586 1.00 31.11 260 CYS B CA 1
ATOM 4051 C C . CYS B 2 272 ? 37.651 54.818 49.744 1.00 32.53 260 CYS B C 1
ATOM 4052 O O . CYS B 2 272 ? 37.314 54.053 48.846 1.00 31.39 260 CYS B O 1
ATOM 4055 N N . GLY B 2 273 ? 38.903 55.078 50.071 1.00 28.78 261 GLY B N 1
ATOM 4056 C CA . GLY B 2 273 ? 40.045 54.431 49.454 1.00 27.92 261 GLY B CA 1
ATOM 4057 C C . GLY B 2 273 ? 40.739 53.556 50.471 1.00 31.24 261 GLY B C 1
ATOM 4058 O O . GLY B 2 273 ? 40.531 53.709 51.680 1.00 30.70 261 GLY B O 1
ATOM 4059 N N . ALA B 2 274 ? 41.548 52.620 49.991 1.00 28.31 262 ALA B N 1
ATOM 4060 C CA . ALA B 2 274 ? 42.325 51.717 50.859 1.00 28.47 262 ALA B CA 1
ATOM 4061 C C . ALA B 2 274 ? 43.494 51.210 50.098 1.00 31.21 262 ALA B C 1
ATOM 4062 O O . ALA B 2 274 ? 43.416 51.121 48.872 1.00 31.21 262 ALA B O 1
ATOM 4064 N N . ALA B 2 275 ? 44.597 50.899 50.804 1.00 27.42 263 ALA B N 1
ATOM 4065 C CA . ALA B 2 275 ? 45.784 50.335 50.166 1.00 26.32 263 ALA B CA 1
ATOM 4066 C C . ALA B 2 275 ? 45.904 48.877 50.478 1.00 31.02 263 ALA B C 1
ATOM 4067 O O . ALA B 2 275 ? 45.457 48.420 51.529 1.00 29.46 263 ALA B O 1
ATOM 4069 N N . ILE B 2 276 ? 46.546 48.147 49.560 1.00 28.77 264 ILE B N 1
ATOM 4070 C CA . ILE B 2 276 ? 46.860 46.723 49.672 1.00 27.45 264 ILE B CA 1
ATOM 4071 C C . ILE B 2 276 ? 48.219 46.502 48.983 1.00 30.11 264 ILE B C 1
ATOM 4072 O O . ILE B 2 276 ? 48.636 47.339 48.176 1.00 28.26 264 ILE B O 1
ATOM 4077 N N . GLY B 2 277 ? 48.858 45.366 49.260 1.00 27.30 265 GLY B N 1
ATOM 4078 C CA . GLY B 2 277 ? 50.074 44.955 48.572 1.00 26.77 265 GLY B CA 1
ATOM 4079 C C . GLY B 2 277 ? 49.667 44.162 47.335 1.00 31.24 265 GLY B C 1
ATOM 4080 O O . GLY B 2 277 ? 48.475 44.118 47.003 1.00 28.74 265 GLY B O 1
ATOM 4081 N N . THR B 2 278 ? 50.627 43.516 46.642 1.00 28.31 266 THR B N 1
ATOM 4082 C CA . THR B 2 278 ? 50.311 42.736 45.430 1.00 28.28 266 THR B CA 1
ATOM 4083 C C . THR B 2 278 ? 50.742 41.263 45.567 1.00 34.94 266 THR B C 1
ATOM 4084 O O . THR B 2 278 ? 51.140 40.634 44.588 1.00 34.92 266 THR B O 1
ATOM 4088 N N . ARG B 2 279 ? 50.655 40.720 46.797 1.00 33.03 267 ARG B N 1
ATOM 4089 C CA . ARG B 2 279 ? 50.948 39.328 47.120 1.00 33.74 267 ARG B CA 1
ATOM 4090 C C . ARG B 2 279 ? 49.677 38.491 46.903 1.00 38.95 267 ARG B C 1
ATOM 4091 O O . ARG B 2 279 ? 48.590 39.075 46.866 1.00 37.60 267 ARG B O 1
ATOM 4099 N N . PRO B 2 280 ? 49.748 37.138 46.728 1.00 37.50 268 PRO B N 1
ATOM 4100 C CA . PRO B 2 280 ? 48.502 36.361 46.520 1.00 36.78 268 PRO B CA 1
ATOM 4101 C C . PRO B 2 280 ? 47.400 36.590 47.568 1.00 37.68 268 PRO B C 1
ATOM 4102 O O . PRO B 2 280 ? 46.240 36.708 47.192 1.00 35.63 268 PRO B O 1
ATOM 4106 N N . GLY B 2 281 ? 47.781 36.707 48.849 1.00 33.61 269 GLY B N 1
ATOM 4107 C CA . GLY B 2 281 ? 46.865 36.948 49.963 1.00 32.85 269 GLY B CA 1
ATOM 4108 C C . GLY B 2 281 ? 46.133 38.278 49.887 1.00 35.94 269 GLY B C 1
ATOM 4109 O O . GLY B 2 281 ? 45.107 38.467 50.547 1.00 37.01 269 GLY B O 1
ATOM 4110 N N . ASP B 2 282 ? 46.657 39.209 49.077 1.00 29.89 270 ASP B N 1
ATOM 4111 C CA . ASP B 2 282 ? 46.066 40.530 48.869 1.00 28.18 270 ASP B CA 1
ATOM 4112 C C . ASP B 2 282 ? 44.791 40.478 48.004 1.00 32.36 270 ASP B C 1
ATOM 4113 O O . ASP B 2 282 ? 43.936 41.358 48.141 1.00 30.87 270 ASP B O 1
ATOM 4118 N N . LYS B 2 283 ? 44.661 39.436 47.140 1.00 29.31 271 LYS B N 1
ATOM 4119 C CA . LYS B 2 283 ? 43.466 39.192 46.316 1.00 30.58 271 LYS B CA 1
ATOM 4120 C C . LYS B 2 283 ? 42.271 38.986 47.260 1.00 35.29 271 LYS B C 1
ATOM 4121 O O . LYS B 2 283 ? 41.244 39.638 47.082 1.00 35.48 271 LYS B O 1
ATOM 4127 N N . ASP B 2 284 ? 42.448 38.155 48.312 1.00 30.74 272 ASP B N 1
ATOM 4128 C CA . ASP B 2 284 ? 41.422 37.916 49.322 1.00 32.02 272 ASP B CA 1
ATOM 4129 C C . ASP B 2 284 ? 41.144 39.118 50.217 1.00 35.58 272 ASP B C 1
ATOM 4130 O O . ASP B 2 284 ? 39.988 39.308 50.606 1.00 35.69 272 ASP B O 1
ATOM 4135 N N . ARG B 2 285 ? 42.184 39.941 50.526 1.00 31.80 273 ARG B N 1
ATOM 4136 C CA . ARG B 2 285 ? 42.040 41.178 51.303 1.00 30.96 273 ARG B CA 1
ATOM 4137 C C . ARG B 2 285 ? 41.094 42.135 50.543 1.00 33.91 273 ARG B C 1
ATOM 4138 O O . ARG B 2 285 ? 40.145 42.637 51.138 1.00 34.33 273 ARG B O 1
ATOM 4146 N N . LEU B 2 286 ? 41.342 42.345 49.224 1.00 29.80 274 LEU B N 1
ATOM 4147 C CA . LEU B 2 286 ? 40.542 43.218 48.354 1.00 28.78 274 LEU B CA 1
ATOM 4148 C C . LEU B 2 286 ? 39.085 42.785 48.280 1.00 31.08 274 LEU B C 1
ATOM 4149 O O . LEU B 2 286 ? 38.217 43.648 48.245 1.00 32.51 274 LEU B O 1
ATOM 4154 N N . LYS B 2 287 ? 38.815 41.476 48.283 1.00 26.71 275 LYS B N 1
ATOM 4155 C CA . LYS B 2 287 ? 37.453 40.925 48.265 1.00 26.48 275 LYS B CA 1
ATOM 4156 C C . LYS B 2 287 ? 36.656 41.374 49.504 1.00 31.03 275 LYS B C 1
ATOM 4157 O O . LYS B 2 287 ? 35.504 41.783 49.369 1.00 29.91 275 LYS B O 1
ATOM 4163 N N . LEU B 2 288 ? 37.289 41.355 50.697 1.00 30.40 276 LEU B N 1
ATOM 4164 C CA . LEU B 2 288 ? 36.669 41.814 51.947 1.00 31.34 276 LEU B CA 1
ATOM 4165 C C . LEU B 2 288 ? 36.436 43.349 51.916 1.00 34.17 276 LEU B C 1
ATOM 4166 O O . LEU B 2 288 ? 35.460 43.839 52.467 1.00 34.03 276 LEU B O 1
ATOM 4171 N N . LEU B 2 289 ? 37.354 44.082 51.285 1.00 29.81 277 LEU B N 1
ATOM 4172 C CA . LEU B 2 289 ? 37.318 45.528 51.127 1.00 29.24 277 LEU B CA 1
ATOM 4173 C C . LEU B 2 289 ? 36.218 45.901 50.143 1.00 33.02 277 LEU B C 1
ATOM 4174 O O . LEU B 2 289 ? 35.453 46.828 50.418 1.00 32.91 277 LEU B O 1
ATOM 4179 N N . ALA B 2 290 ? 36.111 45.156 49.018 1.00 30.10 278 ALA B N 1
ATOM 4180 C CA . ALA B 2 290 ? 35.070 45.335 47.992 1.00 30.45 278 ALA B CA 1
ATOM 4181 C C . ALA B 2 290 ? 33.682 45.160 48.636 1.00 32.94 278 ALA B C 1
ATOM 4182 O O . ALA B 2 290 ? 32.780 45.971 48.399 1.00 30.47 278 ALA B O 1
ATOM 4184 N N . GLU B 2 291 ? 33.546 44.120 49.487 1.00 31.15 279 GLU B N 1
ATOM 4185 C CA . GLU B 2 291 ? 32.317 43.764 50.219 1.00 32.03 279 GLU B CA 1
ATOM 4186 C C . GLU B 2 291 ? 31.921 44.922 51.149 1.00 37.13 279 GLU B C 1
ATOM 4187 O O . GLU B 2 291 ? 30.730 45.220 51.265 1.00 38.03 279 GLU B O 1
ATOM 4193 N N . ALA B 2 292 ? 32.927 45.585 51.775 1.00 31.97 280 ALA B N 1
ATOM 4194 C CA . ALA B 2 292 ? 32.754 46.721 52.687 1.00 32.75 280 ALA B CA 1
ATOM 4195 C C . ALA B 2 292 ? 32.342 48.036 51.975 1.00 37.55 280 ALA B C 1
ATOM 4196 O O . ALA B 2 292 ? 32.059 49.029 52.647 1.00 38.60 280 ALA B O 1
ATOM 4198 N N . GLY B 2 293 ? 32.323 48.026 50.640 1.00 32.58 281 GLY B N 1
ATOM 4199 C CA . GLY B 2 293 ? 31.922 49.162 49.820 1.00 31.59 281 GLY B CA 1
ATOM 4200 C C . GLY B 2 293 ? 33.045 50.021 49.265 1.00 35.03 281 GLY B C 1
ATOM 4201 O O . GLY B 2 293 ? 32.787 51.147 48.853 1.00 34.77 281 GLY B O 1
ATOM 4202 N N . LEU B 2 294 ? 34.289 49.493 49.204 1.00 30.92 282 LEU B N 1
ATOM 4203 C CA . LEU B 2 294 ? 35.465 50.206 48.693 1.00 28.98 282 LEU B CA 1
ATOM 4204 C C . LEU B 2 294 ? 35.267 50.801 47.298 1.00 32.89 282 LEU B C 1
ATOM 4205 O O . LEU B 2 294 ? 34.815 50.106 46.384 1.00 31.46 282 LEU B O 1
ATOM 4210 N N . ASP B 2 295 ? 35.642 52.088 47.136 1.00 30.19 283 ASP B N 1
ATOM 4211 C CA . ASP B 2 295 ? 35.525 52.785 45.855 1.00 29.10 283 ASP B CA 1
ATOM 4212 C C . ASP B 2 295 ? 36.799 52.737 45.053 1.00 30.65 283 ASP B C 1
ATOM 4213 O O . ASP B 2 295 ? 36.754 52.657 43.826 1.00 30.90 283 ASP B O 1
ATOM 4218 N N . VAL B 2 296 ? 37.931 52.823 45.734 1.00 25.44 284 VAL B N 1
ATOM 4219 C CA . VAL B 2 296 ? 39.232 52.894 45.081 1.00 23.52 284 VAL B CA 1
ATOM 4220 C C . VAL B 2 296 ? 40.290 52.190 45.892 1.00 26.12 284 VAL B C 1
ATOM 4221 O O . VAL B 2 296 ? 40.317 52.278 47.119 1.00 26.55 284 VAL B O 1
ATOM 4225 N N . VAL B 2 297 ? 41.168 51.486 45.190 1.00 22.09 285 VAL B N 1
ATOM 4226 C CA . VAL B 2 297 ? 42.260 50.733 45.780 1.00 20.92 285 VAL B CA 1
ATOM 4227 C C . VAL B 2 297 ? 43.605 51.305 45.352 1.00 22.95 285 VAL B C 1
ATOM 4228 O O . VAL B 2 297 ? 43.791 51.676 44.187 1.00 20.46 285 VAL B O 1
ATOM 4232 N N . VAL B 2 298 ? 44.532 51.369 46.305 1.00 21.86 286 VAL B N 1
ATOM 4233 C CA . VAL B 2 298 ? 45.913 51.802 46.066 1.00 21.95 286 VAL B CA 1
ATOM 4234 C C . VAL B 2 298 ? 46.789 50.574 46.229 1.00 27.93 286 VAL B C 1
ATOM 4235 O O . VAL B 2 298 ? 46.758 49.915 47.283 1.00 27.88 286 VAL B O 1
ATOM 4239 N N . LEU B 2 299 ? 47.558 50.260 45.176 1.00 24.26 287 LEU B N 1
ATOM 4240 C CA . LEU B 2 299 ? 48.515 49.160 45.194 1.00 24.93 287 LEU B CA 1
ATOM 4241 C C . LEU B 2 299 ? 49.798 49.737 45.806 1.00 30.89 287 LEU B C 1
ATOM 4242 O O . LEU B 2 299 ? 50.455 50.582 45.200 1.00 31.06 287 LEU B O 1
ATOM 4247 N N . ASP B 2 300 ? 50.048 49.369 47.075 1.00 27.42 288 ASP B N 1
ATOM 4248 C CA . ASP B 2 300 ? 51.078 49.891 47.937 1.00 27.28 288 ASP B CA 1
ATOM 4249 C C . ASP B 2 300 ? 52.450 49.296 47.699 1.00 31.20 288 ASP B C 1
ATOM 4250 O O . ASP B 2 300 ? 52.670 48.128 48.017 1.00 31.68 288 ASP B O 1
ATOM 4255 N N . SER B 2 301 ? 53.375 50.110 47.125 1.00 25.04 289 SER B N 1
ATOM 4256 C CA . SER B 2 301 ? 54.719 49.664 46.745 1.00 23.69 289 SER B CA 1
ATOM 4257 C C . SER B 2 301 ? 55.721 50.841 46.598 1.00 26.37 289 SER B C 1
ATOM 4258 O O . SER B 2 301 ? 55.357 51.905 46.089 1.00 2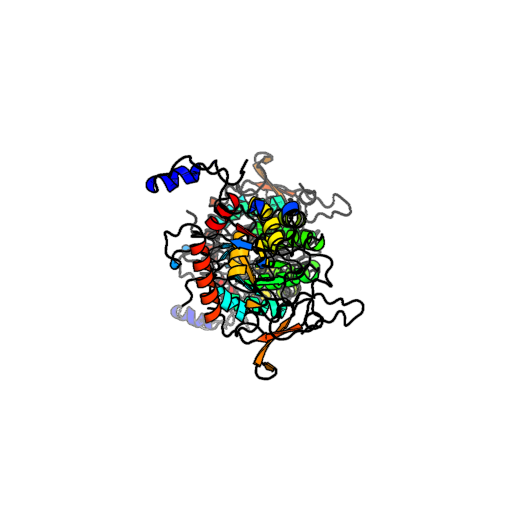4.76 289 SER B O 1
ATOM 4261 N N . SER B 2 302 ? 56.999 50.609 46.963 1.00 22.86 290 SER B N 1
ATOM 4262 C CA . SER B 2 302 ? 58.079 51.589 46.778 1.00 23.16 290 SER B CA 1
ATOM 4263 C C . SER B 2 302 ? 58.451 51.625 45.275 1.00 29.28 290 SER B C 1
ATOM 4264 O O . SER B 2 302 ? 58.986 52.619 44.786 1.00 28.62 290 SER B O 1
ATOM 4267 N N . GLN B 2 303 ? 58.148 50.518 44.553 1.00 27.26 291 GLN B N 1
ATOM 4268 C CA . GLN B 2 303 ? 58.341 50.407 43.119 1.00 26.69 291 GLN B CA 1
ATOM 4269 C C . GLN B 2 303 ? 57.326 49.507 42.454 1.00 29.71 291 GLN B C 1
ATOM 4270 O O . GLN B 2 303 ? 57.495 48.281 42.445 1.00 32.06 291 GLN B O 1
ATOM 4276 N N . GLY B 2 304 ? 56.292 50.132 41.900 1.00 24.95 292 GLY B N 1
ATOM 4277 C CA . GLY B 2 304 ? 55.159 49.459 41.268 1.00 24.51 292 GLY B CA 1
ATOM 4278 C C . GLY B 2 304 ? 55.393 48.904 39.883 1.00 27.84 292 GLY B C 1
ATOM 4279 O O . GLY B 2 304 ? 54.546 48.161 39.389 1.00 27.53 292 GLY B O 1
ATOM 4280 N N . ASN B 2 305 ? 56.529 49.233 39.231 1.00 24.50 293 ASN B N 1
ATOM 4281 C CA . ASN B 2 305 ? 56.797 48.665 37.899 1.00 24.83 293 ASN B CA 1
ATOM 4282 C C . ASN B 2 305 ? 57.367 47.252 37.994 1.00 28.95 293 ASN B C 1
ATOM 4283 O O . ASN B 2 305 ? 58.527 47.018 37.673 1.00 29.12 293 ASN B O 1
ATOM 4288 N N . SER B 2 306 ? 56.532 46.306 38.445 1.00 25.85 294 SER B N 1
ATOM 4289 C CA . SER B 2 306 ? 56.901 44.898 38.534 1.00 26.18 294 SER B CA 1
ATOM 4290 C C . SER B 2 306 ? 55.825 44.087 37.825 1.00 32.94 294 SER B C 1
ATOM 4291 O O . SER B 2 306 ? 54.710 44.580 37.621 1.00 32.19 294 SER B O 1
ATOM 4294 N N . VAL B 2 307 ? 56.159 42.842 37.472 1.00 31.51 295 VAL B N 1
ATOM 4295 C CA . VAL B 2 307 ? 55.262 41.870 36.841 1.00 31.03 295 VAL B CA 1
ATOM 4296 C C . VAL B 2 307 ? 54.161 41.504 37.854 1.00 32.70 295 VAL B C 1
ATOM 4297 O O . VAL B 2 307 ? 53.043 41.199 37.453 1.00 31.93 295 VAL B O 1
ATOM 4301 N N . TYR B 2 308 ? 54.485 41.559 39.163 1.00 28.63 296 TYR B N 1
ATOM 4302 C CA . TYR B 2 308 ? 53.559 41.244 40.259 1.00 28.82 296 TYR B CA 1
ATOM 4303 C C . TYR B 2 308 ? 52.429 42.264 40.325 1.00 31.97 296 TYR B C 1
ATOM 4304 O O . TYR B 2 308 ? 51.273 41.876 40.415 1.00 33.17 296 TYR B O 1
ATOM 4313 N N . GLN B 2 309 ? 52.756 43.564 40.240 1.00 28.28 297 GLN B N 1
ATOM 4314 C CA . GLN B 2 309 ? 51.752 44.622 40.242 1.00 26.53 297 GLN B CA 1
ATOM 4315 C C . GLN B 2 309 ? 51.002 44.668 38.911 1.00 30.26 297 GLN B C 1
ATOM 4316 O O . GLN B 2 309 ? 49.790 44.812 38.931 1.00 31.04 297 GLN B O 1
ATOM 4322 N N . ILE B 2 310 ? 51.707 44.542 37.767 1.00 26.13 298 ILE B N 1
ATOM 4323 C CA . ILE B 2 310 ? 51.095 44.570 36.430 1.00 25.51 298 ILE B CA 1
ATOM 4324 C C . ILE B 2 310 ? 50.009 43.492 36.322 1.00 31.71 298 ILE B C 1
ATOM 4325 O O . ILE B 2 310 ? 48.875 43.796 35.929 1.00 32.35 298 ILE B O 1
ATOM 4330 N N . GLU B 2 311 ? 50.334 42.261 36.750 1.00 27.86 299 GLU B N 1
ATOM 4331 C CA . GLU B 2 311 ? 49.380 41.169 36.751 1.00 27.28 299 GLU B CA 1
ATOM 4332 C C . GLU B 2 311 ? 48.255 41.414 37.764 1.00 31.15 299 GLU B C 1
ATOM 4333 O O . GLU B 2 311 ? 47.110 41.139 37.440 1.00 32.10 299 GLU B O 1
ATOM 4339 N N . PHE B 2 312 ? 48.563 41.974 38.954 1.00 28.21 300 PHE B N 1
ATOM 4340 C CA . PHE B 2 312 ? 47.544 42.287 39.973 1.00 28.32 300 PHE B CA 1
ATOM 4341 C C . PHE B 2 312 ? 46.523 43.338 39.475 1.00 31.33 300 PHE B C 1
ATOM 4342 O O . PHE B 2 312 ? 45.333 43.201 39.770 1.00 31.55 300 PHE B O 1
ATOM 4350 N N . ILE B 2 313 ? 46.982 44.362 38.717 1.00 26.30 301 ILE B N 1
ATOM 4351 C CA . ILE B 2 313 ? 46.111 45.396 38.114 1.00 24.93 301 ILE B CA 1
ATOM 4352 C C . ILE B 2 313 ? 45.120 44.703 37.176 1.00 28.93 301 ILE B C 1
ATOM 4353 O O . ILE B 2 313 ? 43.911 44.898 37.324 1.00 29.89 301 ILE B O 1
ATOM 4358 N N . LYS B 2 314 ? 45.632 43.866 36.240 1.00 25.87 302 LYS B N 1
ATOM 4359 C CA . LYS B 2 314 ? 44.792 43.114 35.295 1.00 26.78 302 LYS B CA 1
ATOM 4360 C C . LYS B 2 314 ? 43.770 42.258 36.053 1.00 31.49 302 LYS B C 1
ATOM 4361 O O . LYS B 2 314 ? 42.619 42.208 35.636 1.00 31.57 302 LYS B O 1
ATOM 4367 N N . TRP B 2 315 ? 44.177 41.661 37.208 1.00 28.27 303 TRP B N 1
ATOM 4368 C CA . TRP B 2 315 ? 43.296 40.847 38.051 1.00 27.65 303 TRP B CA 1
ATOM 4369 C C . TRP B 2 315 ? 42.125 41.686 38.599 1.00 31.93 303 TRP B C 1
ATOM 4370 O O . TRP B 2 315 ? 40.985 41.255 38.480 1.00 33.76 303 TRP B O 1
ATOM 4381 N N . ILE B 2 316 ? 42.399 42.899 39.121 1.00 29.63 304 ILE B N 1
ATOM 4382 C CA . ILE B 2 316 ? 41.369 43.816 39.645 1.00 28.80 304 ILE B CA 1
ATOM 4383 C C . ILE B 2 316 ? 40.449 44.284 38.533 1.00 33.58 304 ILE B C 1
ATOM 4384 O O . ILE B 2 316 ? 39.232 44.251 38.713 1.00 33.90 304 ILE B O 1
ATOM 4389 N N . LYS B 2 317 ? 41.015 44.691 37.376 1.00 30.70 305 LYS B N 1
ATOM 4390 C CA . LYS B 2 317 ? 40.225 45.148 36.221 1.00 31.10 305 LYS B CA 1
ATOM 4391 C C . LYS B 2 317 ? 39.186 44.118 35.752 1.00 36.28 305 LYS B C 1
ATOM 4392 O O . LYS B 2 317 ? 38.094 44.493 35.323 1.00 35.67 305 LYS B O 1
ATOM 4398 N N . GLN B 2 318 ? 39.514 42.823 35.881 1.00 33.82 306 GLN B N 1
ATOM 4399 C CA . GLN B 2 318 ? 38.623 41.746 35.517 1.00 33.90 306 GLN B CA 1
ATOM 4400 C C . GLN B 2 318 ? 37.667 41.337 36.660 1.00 35.71 306 GLN B C 1
ATOM 4401 O O . GLN B 2 318 ? 36.510 41.034 36.382 1.00 35.47 306 GLN B O 1
ATOM 4407 N N . THR B 2 319 ? 38.144 41.332 37.922 1.00 30.76 307 THR B N 1
ATOM 4408 C CA . THR B 2 319 ? 37.336 40.937 39.079 1.00 30.55 307 THR B CA 1
ATOM 4409 C C . THR B 2 319 ? 36.371 42.049 39.488 1.00 34.09 307 THR B C 1
ATOM 4410 O O . THR B 2 319 ? 35.166 41.827 39.578 1.00 33.27 307 THR B O 1
ATOM 4414 N N . TYR B 2 320 ? 36.917 43.237 39.746 1.00 30.73 308 TYR B N 1
ATOM 4415 C CA . TYR B 2 320 ? 36.180 44.409 40.191 1.00 30.30 308 TYR B CA 1
ATOM 4416 C C . TYR B 2 320 ? 36.367 45.600 39.218 1.00 33.49 308 TYR B C 1
ATOM 4417 O O . TYR B 2 320 ? 37.041 46.565 39.573 1.00 32.86 308 TYR B O 1
ATOM 4426 N N . PRO B 2 321 ? 35.748 45.570 38.003 1.00 30.43 309 PRO B N 1
ATOM 4427 C CA . PRO B 2 321 ? 35.915 46.703 37.056 1.00 29.65 309 PRO B CA 1
ATOM 4428 C C . PRO B 2 321 ? 35.510 48.086 37.596 1.00 34.37 309 PRO B C 1
ATOM 4429 O O . PRO B 2 321 ? 35.938 49.091 37.051 1.00 34.22 309 PRO B O 1
ATOM 4433 N N . LYS B 2 322 ? 34.659 48.136 38.629 1.00 31.40 310 LYS B N 1
ATOM 4434 C CA . LYS B 2 322 ? 34.123 49.377 39.200 1.00 30.56 310 LYS B CA 1
ATOM 4435 C C . LYS B 2 322 ? 34.944 49.947 40.342 1.00 32.41 310 LYS B C 1
ATOM 4436 O O . LYS B 2 322 ? 34.666 51.063 40.773 1.00 33.29 310 LYS B O 1
ATOM 4442 N N . ILE B 2 323 ? 35.9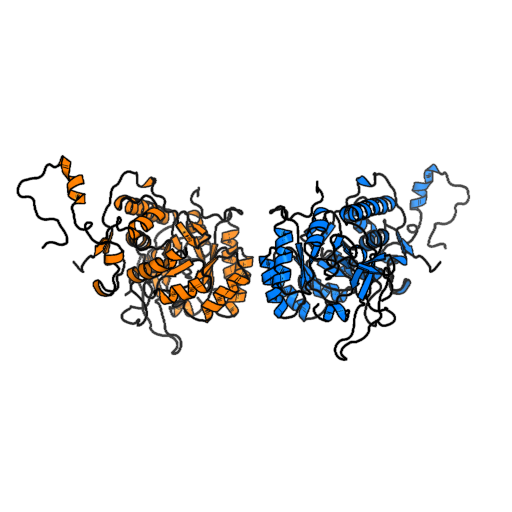34 49.199 40.854 1.00 27.62 311 ILE B N 1
ATOM 4443 C CA . ILE B 2 323 ? 36.806 49.729 41.905 1.00 26.24 311 ILE B CA 1
ATOM 4444 C C . ILE B 2 323 ? 38.022 50.306 41.172 1.00 32.19 311 ILE B C 1
ATOM 4445 O O . ILE B 2 323 ? 38.787 49.538 40.570 1.00 32.98 311 ILE B O 1
ATOM 4450 N N . ASP B 2 324 ? 38.200 51.640 41.223 1.00 28.64 312 ASP B N 1
ATOM 4451 C CA . ASP B 2 324 ? 39.339 52.309 40.580 1.00 28.37 312 ASP B CA 1
ATOM 4452 C C . ASP B 2 324 ? 40.668 51.876 41.155 1.00 31.40 312 ASP B C 1
ATOM 4453 O O . ASP B 2 324 ? 40.775 51.636 42.362 1.00 30.13 312 ASP B O 1
ATOM 4458 N N . VAL B 2 325 ? 41.666 51.712 40.276 1.00 26.97 313 VAL B N 1
ATOM 4459 C CA . VAL B 2 325 ? 42.991 51.278 40.708 1.00 25.38 313 VAL B CA 1
ATOM 4460 C C . VAL B 2 325 ? 43.968 52.414 40.633 1.00 27.60 313 VAL B C 1
ATOM 4461 O O . VAL B 2 325 ? 44.174 52.965 39.549 1.00 26.51 313 VAL B O 1
ATOM 4465 N N . ILE B 2 326 ? 44.619 52.728 41.767 1.00 24.40 314 ILE B N 1
ATOM 4466 C CA . ILE B 2 326 ? 45.735 53.670 41.794 1.00 23.56 314 ILE B CA 1
ATOM 4467 C C . ILE B 2 326 ? 46.963 52.782 41.899 1.00 27.94 314 ILE B C 1
ATOM 4468 O O . ILE B 2 326 ? 47.125 52.057 42.888 1.00 27.58 314 ILE B O 1
ATOM 4473 N N . ALA B 2 327 ? 47.790 52.794 40.840 1.00 25.22 315 ALA B N 1
ATOM 4474 C CA . ALA B 2 327 ? 49.004 52.000 40.740 1.00 24.73 315 ALA B CA 1
ATOM 4475 C C . ALA B 2 327 ? 50.253 52.865 41.009 1.00 27.57 315 ALA B C 1
ATOM 4476 O O . ALA B 2 327 ? 50.241 54.069 40.773 1.00 26.91 315 ALA B O 1
ATOM 4478 N N . GLY B 2 328 ? 51.309 52.226 41.502 1.00 24.18 316 GLY B N 1
ATOM 4479 C CA . GLY B 2 328 ? 52.574 52.862 41.831 1.00 23.57 316 GLY B CA 1
ATOM 4480 C C . GLY B 2 328 ? 53.291 52.186 42.987 1.00 28.70 316 GLY B C 1
ATOM 4481 O O . GLY B 2 328 ? 52.916 51.081 43.370 1.00 29.15 316 GLY B O 1
ATOM 4482 N N . ASN B 2 329 ? 54.340 52.804 43.557 1.00 27.13 317 ASN B N 1
ATOM 4483 C CA . ASN B 2 329 ? 54.849 54.135 43.203 1.00 26.39 317 ASN B CA 1
ATOM 4484 C C . ASN B 2 329 ? 55.740 54.133 41.992 1.00 28.96 317 ASN B C 1
ATOM 4485 O O . ASN B 2 329 ? 56.436 53.151 41.714 1.00 27.86 317 ASN B O 1
ATOM 4490 N N . VAL B 2 330 ? 55.628 55.210 41.216 1.00 24.21 318 VAL B N 1
ATOM 4491 C CA . VAL B 2 330 ? 56.407 55.438 39.999 1.00 22.72 318 VAL B CA 1
ATOM 4492 C C . VAL B 2 330 ? 57.048 56.810 40.008 1.00 25.65 318 VAL B C 1
ATOM 4493 O O . VAL B 2 330 ? 56.508 57.747 40.614 1.00 21.70 318 VAL B O 1
ATOM 4497 N N . VAL B 2 331 ? 58.217 56.925 39.323 1.00 24.12 319 VAL B N 1
ATOM 4498 C CA . VAL B 2 331 ? 58.938 58.194 39.148 1.00 22.82 319 VAL B CA 1
ATOM 4499 C C . VAL B 2 331 ? 59.353 58.428 37.694 1.00 27.36 319 VAL B C 1
ATOM 4500 O O . VAL B 2 331 ? 59.722 59.542 37.346 1.00 26.29 319 VAL B O 1
ATOM 4504 N N . THR B 2 332 ? 59.307 57.385 36.846 1.00 25.36 320 THR B N 1
ATOM 4505 C CA . THR B 2 332 ? 59.702 57.551 35.443 1.00 25.47 320 THR B CA 1
ATOM 4506 C C . THR B 2 332 ? 58.536 57.338 34.475 1.00 29.19 320 THR B C 1
ATOM 4507 O O . THR B 2 332 ? 57.579 56.618 34.789 1.00 27.39 320 THR B O 1
ATOM 4511 N N . ARG B 2 333 ? 58.662 57.929 33.276 1.00 26.47 321 ARG B N 1
ATOM 4512 C CA . ARG B 2 333 ? 57.750 57.769 32.151 1.00 26.91 321 ARG B CA 1
ATOM 4513 C C . ARG B 2 333 ? 57.649 56.271 31.731 1.00 31.33 321 ARG B C 1
ATOM 4514 O O . ARG B 2 333 ? 56.545 55.789 31.444 1.00 31.36 321 ARG B O 1
ATOM 4522 N N . GLU B 2 334 ? 58.803 55.543 31.709 1.00 26.93 322 GLU B N 1
ATOM 4523 C CA . GLU B 2 334 ? 58.876 54.116 31.340 1.00 25.52 322 GLU B CA 1
ATOM 4524 C C . GLU B 2 334 ? 58.090 53.238 32.291 1.00 28.11 322 GLU B C 1
ATOM 4525 O O . GLU B 2 334 ? 57.410 52.332 31.822 1.00 28.08 322 GLU B O 1
ATOM 4531 N N . GLN B 2 335 ? 58.161 53.506 33.612 1.00 23.29 323 GLN B N 1
ATOM 4532 C CA . GLN B 2 335 ? 57.389 52.781 34.637 1.00 23.04 323 GLN B CA 1
ATOM 4533 C C . GLN B 2 335 ? 55.892 53.072 34.449 1.00 28.76 323 GLN B C 1
ATOM 4534 O O . GLN B 2 335 ? 55.085 52.143 34.470 1.00 27.62 323 GLN B O 1
ATOM 4540 N N . ALA B 2 336 ? 55.526 54.390 34.314 1.00 25.52 324 ALA B N 1
ATOM 4541 C CA . ALA B 2 336 ? 54.154 54.862 34.110 1.00 24.32 324 ALA B CA 1
ATOM 4542 C C . ALA B 2 336 ? 53.507 54.151 32.919 1.00 28.36 324 ALA B C 1
ATOM 4543 O O . ALA B 2 336 ? 52.390 53.679 33.050 1.00 29.38 324 ALA B O 1
ATOM 4545 N N . ALA B 2 337 ? 54.216 54.055 31.769 1.00 24.60 325 ALA B N 1
ATOM 4546 C CA . ALA B 2 337 ? 53.712 53.391 30.572 1.00 25.01 325 ALA B CA 1
ATOM 4547 C C . ALA B 2 337 ? 53.258 51.955 30.852 1.00 30.45 325 ALA B C 1
ATOM 4548 O O . ALA B 2 337 ? 52.185 51.569 30.389 1.00 32.06 325 ALA B O 1
ATOM 4550 N N . GLN B 2 338 ? 54.033 51.188 31.657 1.00 26.78 326 GLN B N 1
ATOM 4551 C CA . GLN B 2 338 ? 53.698 49.803 32.015 1.00 26.07 326 GLN B CA 1
ATOM 4552 C C . GLN B 2 338 ? 52.389 49.717 32.783 1.00 29.36 326 GLN B C 1
ATOM 4553 O O . GLN B 2 338 ? 51.524 48.887 32.464 1.00 29.08 326 GLN B O 1
ATOM 4559 N N . LEU B 2 339 ? 52.229 50.602 33.778 1.00 24.79 327 LEU B N 1
ATOM 4560 C CA . LEU B 2 339 ? 51.049 50.598 34.633 1.00 23.01 327 LEU B CA 1
ATOM 4561 C C . LEU B 2 339 ? 49.809 51.136 33.929 1.00 27.65 327 LEU B C 1
ATOM 4562 O O . LEU B 2 339 ? 48.705 50.676 34.204 1.00 26.33 327 LEU B O 1
ATOM 4567 N N . ILE B 2 340 ? 49.991 52.090 32.997 1.00 27.73 328 ILE B N 1
ATOM 4568 C CA . ILE B 2 340 ? 48.896 52.639 32.203 1.00 27.49 328 ILE B CA 1
ATOM 4569 C C . ILE B 2 340 ? 48.379 51.518 31.283 1.00 33.84 328 ILE B C 1
ATOM 4570 O O . ILE B 2 340 ? 47.166 51.295 31.222 1.00 34.49 328 ILE B O 1
ATOM 4575 N N . ALA B 2 341 ? 49.304 50.780 30.618 1.00 30.16 329 ALA B N 1
ATOM 4576 C CA . ALA B 2 341 ? 48.954 49.674 29.713 1.00 29.27 329 ALA B CA 1
ATOM 4577 C C . ALA B 2 341 ? 48.258 48.520 30.442 1.00 31.22 329 ALA B C 1
ATOM 4578 O O . ALA B 2 341 ? 47.409 47.851 29.849 1.00 29.47 329 ALA B O 1
ATOM 4580 N N . ALA B 2 342 ? 48.606 48.304 31.736 1.00 27.48 330 ALA B N 1
ATOM 4581 C CA . ALA B 2 342 ? 48.024 47.253 32.583 1.00 26.78 330 ALA B CA 1
ATOM 4582 C C . ALA B 2 342 ? 46.557 47.569 32.938 1.00 30.12 330 ALA B C 1
ATOM 4583 O O . ALA B 2 342 ? 45.810 46.658 33.270 1.00 29.35 330 ALA B O 1
ATOM 4585 N N . GLY B 2 343 ? 46.186 48.855 32.932 1.00 26.93 331 GLY B N 1
ATOM 4586 C CA . GLY B 2 343 ? 44.830 49.297 33.237 1.00 26.39 331 GLY B CA 1
ATOM 4587 C C . GLY B 2 343 ? 44.671 50.195 34.446 1.00 31.27 331 GLY B C 1
ATOM 4588 O O . GLY B 2 343 ? 43.552 50.334 34.940 1.00 31.33 331 GLY B O 1
ATOM 4589 N N . ALA B 2 344 ? 45.764 50.826 34.934 1.00 27.83 332 ALA B N 1
ATOM 4590 C CA . ALA B 2 344 ? 45.685 51.741 36.092 1.00 27.66 332 ALA B CA 1
ATOM 4591 C C . ALA B 2 344 ? 44.758 52.910 35.797 1.00 30.14 332 ALA B C 1
ATOM 4592 O O . ALA B 2 344 ? 44.767 53.426 34.673 1.00 29.41 332 ALA B O 1
ATOM 4594 N N . ASP B 2 345 ? 43.954 53.316 36.801 1.00 26.35 333 ASP B N 1
ATOM 4595 C CA . ASP B 2 345 ? 43.013 54.451 36.688 1.00 26.22 333 ASP B CA 1
ATOM 4596 C C . ASP B 2 345 ? 43.629 55.750 37.207 1.00 30.03 333 ASP B C 1
ATOM 4597 O O . ASP B 2 345 ? 43.119 56.827 36.931 1.00 31.11 333 ASP B O 1
ATOM 4602 N N . GLY B 2 346 ? 44.712 55.617 37.965 1.00 25.72 334 GLY B N 1
ATOM 4603 C CA . GLY B 2 346 ? 45.485 56.709 38.536 1.00 23.87 334 GLY B CA 1
ATOM 4604 C C . GLY B 2 346 ? 46.892 56.235 38.834 1.00 27.46 334 GLY B C 1
ATOM 4605 O O . GLY B 2 346 ? 47.117 55.025 38.973 1.00 26.48 334 GLY B O 1
ATOM 4606 N N . LEU B 2 347 ? 47.855 57.184 38.924 1.00 23.24 335 LEU B N 1
ATOM 4607 C CA . LEU B 2 347 ? 49.242 56.860 39.229 1.00 23.62 335 LEU B CA 1
ATOM 4608 C C . LEU B 2 347 ? 49.703 57.546 40.488 1.00 26.10 335 LEU B C 1
ATOM 4609 O O . LEU B 2 347 ? 49.456 58.723 40.654 1.00 24.33 335 LEU B O 1
ATOM 4614 N N . ARG B 2 348 ? 50.346 56.804 41.386 1.00 23.34 336 ARG B N 1
ATOM 4615 C CA . ARG B 2 348 ? 50.882 57.353 42.629 1.00 22.74 336 ARG B CA 1
ATOM 4616 C C . ARG B 2 348 ? 52.381 57.603 42.333 1.00 25.71 336 ARG B C 1
ATOM 4617 O O . ARG B 2 348 ? 53.105 56.669 41.975 1.00 26.12 336 ARG B O 1
ATOM 4625 N N . ILE B 2 349 ? 52.804 58.870 42.374 1.00 21.98 337 ILE B N 1
ATOM 4626 C CA . ILE B 2 349 ? 54.179 59.294 42.046 1.00 22.65 337 ILE B CA 1
ATOM 4627 C C . ILE B 2 349 ? 55.027 59.621 43.269 1.00 26.33 337 ILE B C 1
ATOM 4628 O O . ILE B 2 349 ? 54.633 60.464 44.074 1.00 26.33 337 ILE B O 1
ATOM 4633 N N . GLY B 2 350 ? 56.215 59.035 43.331 1.00 22.86 338 GLY B N 1
ATOM 4634 C CA . GLY B 2 350 ? 57.179 59.305 44.392 1.00 22.88 338 GLY B CA 1
ATOM 4635 C C . GLY B 2 350 ? 58.039 58.119 44.756 1.00 27.52 338 GLY B C 1
ATOM 4636 O O . GLY B 2 350 ? 57.541 57.007 44.899 1.00 26.72 338 GLY B O 1
ATOM 4637 N N . MET B 2 351 ? 59.342 58.359 44.892 1.00 23.79 339 MET B N 1
ATOM 4638 C CA . MET B 2 351 ? 60.321 57.386 45.320 1.00 22.75 339 MET B CA 1
ATOM 4639 C C . MET B 2 351 ? 61.478 58.124 46.000 1.00 29.24 339 MET B C 1
ATOM 4640 O O . MET B 2 351 ? 62.348 58.693 45.320 1.00 28.08 339 MET B O 1
ATOM 4645 N N . GLY B 2 352 ? 61.468 58.107 47.334 1.00 27.48 340 GLY B N 1
ATOM 4646 C CA . GLY B 2 352 ? 62.500 58.775 48.131 1.00 27.70 340 GLY B CA 1
ATOM 4647 C C . GLY B 2 352 ? 62.163 60.186 48.573 1.00 32.66 340 GLY B C 1
ATOM 4648 O O . GLY B 2 352 ? 62.972 60.834 49.235 1.00 34.47 340 GLY B O 1
ATOM 4649 N N . SER B 2 353 ? 60.966 60.679 48.227 1.00 28.89 341 SER B N 1
ATOM 4650 C CA . SER B 2 353 ? 60.500 62.047 48.539 1.00 26.50 341 SER B CA 1
ATOM 4651 C C . SER B 2 353 ? 59.859 62.214 49.940 1.00 29.37 341 SER B C 1
ATOM 4652 O O . SER B 2 353 ? 59.813 63.320 50.455 1.00 30.51 341 SER B O 1
ATOM 4655 N N . GLY B 2 354 ? 59.359 61.132 50.521 1.00 26.64 342 GLY B N 1
ATOM 4656 C CA . GLY B 2 354 ? 58.694 61.127 51.820 1.00 26.86 342 GLY B CA 1
ATOM 4657 C C . GLY B 2 354 ? 59.524 61.675 52.963 1.00 32.41 342 GLY B C 1
ATOM 4658 O O . GLY B 2 354 ? 60.717 61.390 53.056 1.00 32.09 342 GLY B O 1
ATOM 4659 N N . SER B 2 355 ? 58.891 62.451 53.858 1.00 30.22 343 SER B N 1
ATOM 4660 C CA . SER B 2 355 ? 59.533 63.065 55.031 1.00 30.14 343 SER B CA 1
ATOM 4661 C C . SER B 2 355 ? 60.178 62.034 55.981 1.00 35.37 343 SER B C 1
ATOM 4662 O O . SER B 2 355 ? 61.158 62.349 56.646 1.00 36.46 343 SER B O 1
ATOM 4665 N N . ILE B 2 356 ? 59.615 60.817 56.046 1.00 32.07 344 ILE B N 1
ATOM 4666 C CA . ILE B 2 356 ? 60.073 59.710 56.902 1.00 32.05 344 ILE B CA 1
ATOM 4667 C C . ILE B 2 356 ? 60.930 58.703 56.143 1.00 41.46 344 ILE B C 1
ATOM 4668 O O . ILE B 2 356 ? 61.223 57.621 56.648 1.00 40.38 344 ILE B O 1
ATOM 4673 N N . CYS B 2 357 ? 61.252 59.035 54.897 1.00 44.08 345 CYS B N 1
ATOM 4674 C CA . CYS B 2 357 ? 62.074 58.231 54.015 1.00 47.70 345 CYS B CA 1
ATOM 4675 C C . CYS B 2 357 ? 63.504 58.303 54.564 1.00 57.34 345 CYS B C 1
ATOM 4676 O O . CYS B 2 357 ? 63.909 59.398 54.978 1.00 58.09 345 CYS B O 1
ATOM 4679 N N . ILE B 2 358 ? 64.257 57.158 54.612 1.00 56.78 346 ILE B N 1
ATOM 4680 C CA . ILE B 2 358 ? 65.665 57.132 55.096 1.00 58.61 346 ILE B CA 1
ATOM 4681 C C . ILE B 2 358 ? 66.487 58.229 54.389 1.00 67.31 346 ILE B C 1
ATOM 4682 O O . ILE B 2 358 ? 66.215 58.518 53.217 1.00 66.76 346 ILE B O 1
ATOM 4687 N N . THR B 2 359 ? 67.475 58.841 55.096 1.00 67.78 347 THR B N 1
ATOM 4688 C CA . THR B 2 359 ? 68.363 59.889 54.554 1.00 68.67 347 THR B CA 1
ATOM 4689 C C . THR B 2 359 ? 68.814 59.496 53.138 1.00 74.27 347 THR B C 1
ATOM 4690 O O . THR B 2 359 ? 69.454 58.457 52.984 1.00 74.87 347 THR B O 1
ATOM 4694 N N . GLN B 2 360 ? 68.404 60.272 52.101 1.00 70.66 348 GLN B N 1
ATOM 4695 C CA . GLN B 2 360 ? 68.720 59.978 50.695 1.00 69.90 348 GLN B CA 1
ATOM 4696 C C . GLN B 2 360 ? 70.196 59.898 50.313 1.00 71.72 348 GLN B C 1
ATOM 4697 O O . GLN B 2 360 ? 70.508 59.609 49.160 1.00 70.89 348 GLN B O 1
ATOM 4703 N N . GLU B 2 361 ? 71.104 60.068 51.298 1.00 67.96 349 GLU B N 1
ATOM 4704 C CA . GLU B 2 361 ? 72.545 59.854 51.113 1.00 68.13 349 GLU B CA 1
ATOM 4705 C C . GLU B 2 361 ? 72.728 58.331 51.145 1.00 69.52 349 GLU B C 1
ATOM 4706 O O . GLU B 2 361 ? 73.704 57.825 50.600 1.00 70.17 349 GLU B O 1
ATOM 4712 N N . VAL B 2 362 ? 71.787 57.618 51.817 1.00 62.54 350 VAL B N 1
ATOM 4713 C CA . VAL B 2 362 ? 71.743 56.164 52.007 1.00 61.89 350 VAL B CA 1
ATOM 4714 C C . VAL B 2 362 ? 70.989 55.470 50.846 1.00 63.31 350 VAL B C 1
ATOM 4715 O O . VAL B 2 362 ? 71.284 54.324 50.532 1.00 62.16 350 VAL B O 1
ATOM 4719 N N . MET B 2 363 ? 70.081 56.193 50.169 1.00 59.41 351 MET B N 1
ATOM 4720 C CA . MET B 2 363 ? 69.291 55.648 49.059 1.00 58.53 351 MET B CA 1
ATOM 4721 C C . MET B 2 363 ? 70.017 55.672 47.720 1.00 53.79 351 MET B C 1
ATOM 4722 O O . MET B 2 363 ? 70.703 56.651 47.435 1.00 55.24 351 MET B O 1
ATOM 4727 N N . ALA B 2 364 ? 69.872 54.612 46.891 1.00 41.18 352 ALA B N 1
ATOM 4728 C CA . ALA B 2 364 ? 70.525 54.584 45.579 1.00 37.92 352 ALA B CA 1
ATOM 4729 C C . ALA B 2 364 ? 69.578 54.851 44.428 1.00 34.24 352 ALA B C 1
ATOM 4730 O O . ALA B 2 364 ? 69.981 55.417 43.418 1.00 31.94 352 ALA B O 1
ATOM 4732 N N . VAL B 2 365 ? 68.328 54.392 44.566 1.00 27.99 353 VAL B N 1
ATOM 4733 C CA . VAL B 2 365 ? 67.288 54.452 43.551 1.00 25.16 353 VAL B CA 1
ATOM 4734 C C . VAL B 2 365 ? 66.143 55.350 44.011 1.00 28.76 353 VAL B C 1
ATOM 4735 O O . VAL B 2 365 ? 65.604 55.193 45.117 1.00 28.80 353 VAL B O 1
ATOM 4739 N N . GLY B 2 366 ? 65.787 56.281 43.140 1.00 24.23 354 GLY B N 1
ATOM 4740 C CA . GLY B 2 366 ? 64.698 57.225 43.346 1.00 21.60 354 GLY B CA 1
ATOM 4741 C C . GLY B 2 366 ? 64.760 58.344 42.336 1.00 23.99 354 GLY B C 1
ATOM 4742 O O . GLY B 2 366 ? 65.453 58.240 41.310 1.00 22.66 354 GLY B O 1
ATOM 4743 N N . ARG B 2 367 ? 64.069 59.449 42.650 1.00 20.84 355 ARG B N 1
ATOM 4744 C CA . ARG B 2 367 ? 64.065 60.627 41.796 1.00 21.58 355 ARG B CA 1
ATOM 4745 C C . ARG B 2 367 ? 63.646 61.859 42.556 1.00 27.72 355 ARG B C 1
ATOM 4746 O O . ARG B 2 367 ? 62.695 61.752 43.328 1.00 27.08 355 ARG B O 1
ATOM 4754 N N . PRO B 2 368 ? 64.263 63.053 42.303 1.00 27.04 356 PRO B N 1
ATOM 4755 C CA . PRO B 2 368 ? 63.727 64.306 42.894 1.00 26.28 356 PRO B CA 1
ATOM 4756 C C . PRO B 2 368 ? 62.259 64.474 42.479 1.00 27.29 356 PRO B C 1
ATOM 4757 O O . PRO B 2 368 ? 61.914 64.271 41.307 1.00 25.84 356 PRO B O 1
ATOM 4761 N N . GLN B 2 369 ? 61.393 64.758 43.470 1.00 23.44 357 GLN B N 1
ATOM 4762 C CA . GLN B 2 369 ? 59.929 64.819 43.349 1.00 21.67 357 GLN B CA 1
ATOM 4763 C C . GLN B 2 369 ? 59.331 65.689 42.235 1.00 27.73 357 GLN B C 1
ATOM 4764 O O . GLN B 2 369 ? 58.382 65.244 41.590 1.00 28.12 357 GLN B O 1
ATOM 4770 N N . GLY B 2 370 ? 59.861 66.901 42.036 1.00 23.66 358 GLY B N 1
ATOM 4771 C CA . GLY B 2 370 ? 59.393 67.807 40.994 1.00 23.58 358 GLY B CA 1
ATOM 4772 C C . GLY B 2 370 ? 59.514 67.200 39.609 1.00 27.35 358 GLY B C 1
ATOM 4773 O O . GLY B 2 370 ? 58.531 67.153 38.864 1.00 26.43 358 GLY B O 1
ATOM 4774 N N . THR B 2 371 ? 60.727 66.739 39.255 1.00 24.98 359 THR B N 1
ATOM 4775 C CA . THR B 2 371 ? 61.032 66.057 37.977 1.00 24.89 359 THR B CA 1
ATOM 4776 C C . THR B 2 371 ? 60.171 64.800 37.810 1.00 27.09 359 THR B C 1
ATOM 4777 O O . THR B 2 371 ? 59.600 64.577 36.739 1.00 28.14 359 THR B O 1
ATOM 4781 N N . ALA B 2 372 ? 60.054 64.001 38.877 1.00 24.02 360 ALA B N 1
ATOM 4782 C CA . ALA B 2 372 ? 59.226 62.781 38.899 1.00 23.49 360 ALA B CA 1
ATOM 4783 C C . ALA B 2 372 ? 57.758 63.118 38.525 1.00 28.46 360 ALA B C 1
ATOM 4784 O O . ALA B 2 372 ? 57.178 62.479 37.621 1.00 28.01 360 ALA B O 1
ATOM 4786 N N . VAL B 2 373 ? 57.169 64.143 39.225 1.00 24.19 361 VAL B N 1
ATOM 4787 C CA . VAL B 2 373 ? 55.793 64.607 39.011 1.00 23.09 361 VAL B CA 1
ATOM 4788 C C . VAL B 2 373 ? 55.611 65.077 37.571 1.00 25.89 361 VAL B C 1
ATOM 4789 O O . VAL B 2 373 ? 54.686 64.636 36.893 1.00 24.61 361 VAL B O 1
ATOM 4793 N N . TYR B 2 374 ? 56.543 65.881 37.087 1.00 23.28 362 TYR B N 1
ATOM 4794 C CA . TYR B 2 374 ? 56.475 66.381 35.727 1.00 23.45 362 TYR B CA 1
ATOM 4795 C C . TYR B 2 374 ? 56.538 65.284 34.672 1.00 27.17 362 TYR B C 1
ATOM 4796 O O . TYR B 2 374 ? 55.683 65.233 33.793 1.00 28.81 362 TYR B O 1
ATOM 4805 N N . ALA B 2 375 ? 57.597 64.473 34.713 1.00 24.59 363 ALA B N 1
ATOM 4806 C CA . ALA B 2 375 ? 57.886 63.431 33.735 1.00 23.43 363 ALA B CA 1
ATOM 4807 C C . ALA B 2 375 ? 56.740 62.431 33.589 1.00 25.75 363 ALA B C 1
ATOM 4808 O O . ALA B 2 375 ? 56.348 62.099 32.462 1.00 24.21 363 ALA B O 1
ATOM 4810 N N . VAL B 2 376 ? 56.208 61.957 34.729 1.00 21.66 364 VAL B N 1
ATOM 4811 C CA . VAL B 2 376 ? 55.103 61.005 34.736 1.00 21.38 364 VAL B CA 1
ATOM 4812 C C . VAL B 2 376 ? 53.802 61.643 34.205 1.00 26.03 364 VAL B C 1
ATOM 4813 O O . VAL B 2 376 ? 53.162 61.058 33.325 1.00 26.86 364 VAL B O 1
ATOM 4817 N N . ALA B 2 377 ? 53.415 62.821 34.732 1.00 22.91 365 ALA B N 1
ATOM 4818 C CA . ALA B 2 377 ? 52.174 63.485 34.309 1.00 23.24 365 ALA B CA 1
ATOM 4819 C C . ALA B 2 377 ? 52.207 63.960 32.847 1.00 26.66 365 ALA B C 1
ATOM 4820 O O . ALA B 2 377 ? 51.170 63.981 32.211 1.00 25.38 365 ALA B O 1
ATOM 4822 N N . GLU B 2 378 ? 53.398 64.298 32.313 1.00 23.33 366 GLU B N 1
ATOM 4823 C CA . GLU B 2 378 ? 53.571 64.738 30.923 1.00 23.01 366 GLU B CA 1
ATOM 4824 C C . GLU B 2 378 ? 53.106 63.604 30.003 1.00 27.29 366 GLU B C 1
ATOM 4825 O O . GLU B 2 378 ? 52.414 63.839 29.004 1.00 25.43 366 GLU B O 1
ATOM 4831 N N . PHE B 2 379 ? 53.481 62.362 30.374 1.00 23.59 367 PHE B N 1
ATOM 4832 C CA . PHE B 2 379 ? 53.122 61.173 29.641 1.00 23.23 367 PHE B CA 1
ATOM 4833 C C . PHE B 2 379 ? 51.671 60.736 29.937 1.00 27.03 367 PHE B C 1
ATOM 4834 O O . PHE B 2 379 ? 50.881 60.575 28.997 1.00 26.59 367 PHE B O 1
ATOM 4842 N N . ALA B 2 380 ? 51.338 60.536 31.229 1.00 23.07 368 ALA B N 1
ATOM 4843 C CA . ALA B 2 380 ? 50.023 60.051 31.693 1.00 23.31 368 ALA B CA 1
ATOM 4844 C C . ALA B 2 380 ? 48.825 60.892 31.236 1.00 29.62 368 ALA B C 1
ATOM 4845 O O . ALA B 2 380 ? 47.769 60.336 30.906 1.00 28.58 368 ALA B O 1
ATOM 4847 N N . SER B 2 381 ? 48.986 62.228 31.220 1.00 27.33 369 SER B N 1
ATOM 4848 C CA . SER B 2 381 ? 47.943 63.160 30.784 1.00 27.05 369 SER B CA 1
ATOM 4849 C C . SER B 2 381 ? 47.516 62.900 29.319 1.00 31.37 369 SER B C 1
ATOM 4850 O O . SER B 2 381 ? 46.378 63.203 28.965 1.00 31.88 369 SER B O 1
ATOM 4853 N N . ARG B 2 382 ? 48.406 62.293 28.492 1.00 26.98 370 ARG B N 1
ATOM 4854 C CA . ARG B 2 382 ? 48.101 61.952 27.092 1.00 26.18 370 ARG B CA 1
ATOM 4855 C C . ARG B 2 382 ? 47.046 60.856 26.995 1.00 29.75 370 ARG B C 1
ATOM 4856 O O . ARG B 2 382 ? 46.417 60.710 25.943 1.00 29.47 370 ARG B O 1
ATOM 4864 N N . PHE B 2 383 ? 46.875 60.069 28.081 1.00 26.12 371 PHE B N 1
ATOM 4865 C CA . PHE B 2 383 ? 45.939 58.939 28.160 1.00 26.63 371 PHE B CA 1
ATOM 4866 C C . PHE B 2 383 ? 44.776 59.234 29.110 1.00 32.22 371 PHE B C 1
ATOM 4867 O O . PHE B 2 383 ? 43.922 58.381 29.309 1.00 32.75 371 PHE B O 1
ATOM 4875 N N . GLY B 2 384 ? 44.774 60.424 29.698 1.00 29.01 372 GLY B N 1
ATOM 4876 C CA . GLY B 2 384 ? 43.762 60.844 30.660 1.00 29.09 372 GLY B CA 1
ATOM 4877 C C . GLY B 2 384 ? 43.892 60.151 32.005 1.00 29.89 372 GLY B C 1
ATOM 4878 O O . GLY B 2 384 ? 42.902 59.979 32.713 1.00 28.76 372 GLY B O 1
ATOM 4879 N N . ILE B 2 385 ? 45.112 59.767 32.381 1.00 25.59 373 ILE B N 1
ATOM 4880 C CA . ILE B 2 385 ? 45.332 59.081 33.650 1.00 24.89 373 ILE B CA 1
ATOM 4881 C C . ILE B 2 385 ? 45.818 60.068 34.690 1.00 26.61 373 ILE B C 1
ATOM 4882 O O . ILE B 2 385 ? 46.942 60.541 34.570 1.00 26.56 373 ILE B O 1
ATOM 4887 N N . PRO B 2 386 ? 44.987 60.416 35.705 1.00 22.14 374 PRO B N 1
ATOM 4888 C CA . PRO B 2 386 ? 45.429 61.389 36.724 1.00 20.69 374 PRO B CA 1
ATOM 4889 C C . PRO B 2 386 ? 46.612 60.904 37.511 1.00 24.99 374 PRO B C 1
ATOM 4890 O O . PRO B 2 386 ? 46.777 59.700 37.705 1.00 24.50 374 PRO B O 1
ATOM 4894 N N . CYS B 2 387 ? 47.441 61.858 37.959 1.00 23.60 375 CYS B N 1
ATOM 4895 C CA . CYS B 2 387 ? 48.656 61.581 38.698 1.00 23.19 375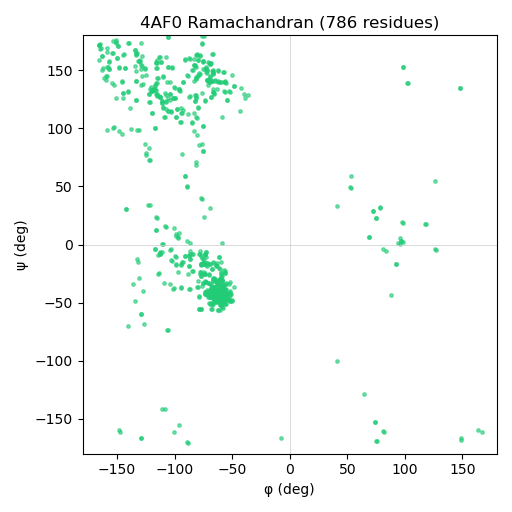 CYS B CA 1
ATOM 4896 C C . CYS B 2 387 ? 48.611 62.166 40.085 1.00 27.59 375 CYS B C 1
ATOM 4897 O O . CYS B 2 387 ? 48.221 63.322 40.264 1.00 27.76 375 CYS B O 1
ATOM 4900 N N . ILE B 2 388 ? 49.011 61.367 41.072 1.00 24.58 376 ILE B N 1
ATOM 4901 C CA . ILE B 2 388 ? 49.030 61.803 42.465 1.00 24.24 376 ILE B CA 1
ATOM 4902 C C . ILE B 2 388 ? 50.461 62.051 42.916 1.00 26.32 376 ILE B C 1
ATOM 4903 O O . ILE B 2 388 ? 51.265 61.120 42.969 1.00 25.37 376 ILE B O 1
ATOM 4908 N N . ALA B 2 389 ? 50.771 63.321 43.231 1.00 21.82 377 ALA B N 1
ATOM 4909 C CA . ALA B 2 389 ? 52.078 63.734 43.742 1.00 21.42 377 ALA B CA 1
ATOM 4910 C C . ALA B 2 389 ? 52.164 63.299 45.214 1.00 24.39 377 ALA B C 1
ATOM 4911 O O . ALA B 2 389 ? 51.570 63.917 46.109 1.00 24.45 377 ALA B O 1
ATOM 4913 N N . ASP B 2 390 ? 52.878 62.210 45.444 1.00 21.34 378 ASP B N 1
ATOM 4914 C CA . ASP B 2 390 ? 53.003 61.614 46.772 1.00 21.60 378 ASP B CA 1
ATOM 4915 C C . ASP B 2 390 ? 54.406 61.748 47.383 1.00 27.84 378 ASP B C 1
ATOM 4916 O O . ASP B 2 390 ? 55.362 61.216 46.843 1.00 27.85 378 ASP B O 1
ATOM 4921 N N . GLY B 2 391 ? 54.481 62.383 48.547 1.00 26.45 379 GLY B N 1
ATOM 4922 C CA . GLY B 2 391 ? 55.722 62.574 49.289 1.00 27.03 379 GLY B CA 1
ATOM 4923 C C . GLY B 2 391 ? 56.301 63.974 49.152 1.00 31.81 379 GLY B C 1
ATOM 4924 O O . GLY B 2 391 ? 56.296 64.565 48.062 1.00 31.45 379 GLY B O 1
ATOM 4925 N N . GLY B 2 392 ? 56.796 64.504 50.265 1.00 28.43 380 GLY B N 1
ATOM 4926 C CA . GLY B 2 392 ? 57.450 65.807 50.294 1.00 28.32 380 GLY B CA 1
ATOM 4927 C C . GLY B 2 392 ? 56.563 67.027 50.205 1.00 34.43 380 GLY B C 1
ATOM 4928 O O . GLY B 2 392 ? 57.036 68.089 49.791 1.00 34.70 380 GLY B O 1
ATOM 4929 N N . ILE B 2 393 ? 55.271 66.894 50.577 1.00 30.95 381 ILE B N 1
ATOM 4930 C CA . ILE B 2 393 ? 54.324 68.015 50.621 1.00 30.55 381 ILE B CA 1
ATOM 4931 C C . ILE B 2 393 ? 54.364 68.497 52.088 1.00 35.10 381 ILE B C 1
ATOM 4932 O O . ILE B 2 393 ? 53.813 67.832 52.968 1.00 35.75 381 ILE B O 1
ATOM 4937 N N . GLY B 2 394 ? 55.017 69.627 52.334 1.00 30.86 382 GLY B N 1
ATOM 4938 C CA . GLY B 2 394 ? 55.151 70.162 53.686 1.00 30.59 382 GLY B CA 1
ATOM 4939 C C . GLY B 2 394 ? 54.416 71.457 53.940 1.00 34.49 382 GLY B C 1
ATOM 4940 O O . GLY B 2 394 ? 54.371 71.919 55.084 1.00 36.00 382 GLY B O 1
ATOM 4941 N N . ASN B 2 395 ? 53.844 72.062 52.877 1.00 28.30 383 ASN B N 1
ATOM 4942 C CA . ASN B 2 395 ? 53.155 73.356 52.932 1.00 27.35 383 ASN B CA 1
ATOM 4943 C C . ASN B 2 395 ? 52.312 73.572 51.662 1.00 32.30 383 ASN B C 1
ATOM 4944 O O . ASN B 2 395 ? 52.474 72.818 50.697 1.00 32.69 383 ASN B O 1
ATOM 4949 N N . ILE B 2 396 ? 51.485 74.652 51.636 1.00 28.08 384 ILE B N 1
ATOM 4950 C CA . ILE B 2 396 ? 50.626 75.023 50.499 1.00 27.33 384 ILE B CA 1
ATOM 4951 C C . ILE B 2 396 ? 51.401 75.191 49.179 1.00 28.66 384 ILE B C 1
ATOM 4952 O O . ILE B 2 396 ? 50.915 74.771 48.126 1.00 28.28 384 ILE B O 1
ATOM 4957 N N . GLY B 2 397 ? 52.567 75.837 49.253 1.00 24.96 385 GLY B N 1
ATOM 4958 C CA . GLY B 2 397 ? 53.432 76.073 48.109 1.00 23.64 385 GLY B CA 1
ATOM 4959 C C . GLY B 2 397 ? 53.777 74.788 47.392 1.00 28.00 385 GLY B C 1
ATOM 4960 O O . GLY B 2 397 ? 53.701 74.732 46.159 1.00 28.53 385 GLY B O 1
ATOM 4961 N N . HIS B 2 398 ? 54.090 73.717 48.164 1.00 23.90 386 HIS B N 1
ATOM 4962 C CA . HIS B 2 398 ? 54.398 72.390 47.606 1.00 22.93 386 HIS B CA 1
ATOM 4963 C C . HIS B 2 398 ? 53.212 71.836 46.833 1.00 25.97 386 HIS B C 1
ATOM 4964 O O . HIS B 2 398 ? 53.396 71.309 45.728 1.00 25.20 386 HIS B O 1
ATOM 4971 N N . ILE B 2 399 ? 51.989 72.003 47.387 1.00 23.14 387 ILE B N 1
ATOM 4972 C CA . ILE B 2 399 ? 50.734 71.568 46.763 1.00 23.53 387 ILE B CA 1
ATOM 4973 C C . ILE B 2 399 ? 50.551 72.288 45.409 1.00 28.07 387 ILE B C 1
ATOM 4974 O O . ILE B 2 399 ? 50.308 71.610 44.404 1.00 27.62 387 ILE B O 1
ATOM 4979 N N . ALA B 2 400 ? 50.682 73.649 45.394 1.00 23.27 388 ALA B N 1
ATOM 4980 C CA . ALA B 2 400 ? 50.495 74.480 44.198 1.00 23.22 388 ALA B CA 1
ATOM 4981 C C . ALA B 2 400 ? 51.469 74.109 43.098 1.00 25.26 388 ALA B C 1
ATOM 4982 O O . ALA B 2 400 ? 51.064 73.951 41.939 1.00 23.85 388 ALA B O 1
ATOM 4984 N N . LYS B 2 401 ? 52.732 73.912 43.481 1.00 20.75 389 LYS B N 1
ATOM 4985 C CA . LYS B 2 401 ? 53.816 73.515 42.601 1.00 21.03 389 LYS B CA 1
ATOM 4986 C C . LYS B 2 401 ? 53.604 72.111 42.036 1.00 25.08 389 LYS B C 1
ATOM 4987 O O . LYS B 2 401 ? 53.770 71.928 40.828 1.00 25.23 389 LYS B O 1
ATOM 4993 N N . ALA B 2 402 ? 53.196 71.133 42.875 1.00 22.39 390 ALA B N 1
ATOM 4994 C CA . ALA B 2 402 ? 52.932 69.752 42.404 1.00 23.31 390 ALA B CA 1
ATOM 4995 C C . ALA B 2 402 ? 51.831 69.761 41.312 1.00 27.37 390 ALA B C 1
ATOM 4996 O O . ALA B 2 402 ? 52.020 69.190 40.229 1.00 26.21 390 ALA B O 1
ATOM 4998 N N . LEU B 2 403 ? 50.740 70.506 41.566 1.00 23.38 391 LEU B N 1
ATOM 4999 C CA . LEU B 2 403 ? 49.617 70.676 40.627 1.00 23.01 391 LEU B CA 1
ATOM 5000 C C . LEU B 2 403 ? 50.062 71.414 39.345 1.00 25.77 391 LEU B C 1
ATOM 5001 O O . LEU B 2 403 ? 49.714 70.987 38.236 1.00 23.56 391 LEU B O 1
ATOM 5006 N N . ALA B 2 404 ? 50.864 72.498 39.504 1.00 22.94 392 ALA B N 1
ATOM 5007 C CA . ALA B 2 404 ? 51.413 73.293 38.395 1.00 23.37 392 ALA B CA 1
ATOM 5008 C C . ALA B 2 404 ? 52.308 72.456 37.462 1.00 26.83 392 ALA B C 1
ATOM 5009 O O . ALA B 2 404 ? 52.310 72.685 36.248 1.00 27.76 392 ALA B O 1
ATOM 5011 N N . LEU B 2 405 ? 52.971 71.420 38.016 1.00 21.82 393 LEU B N 1
ATOM 5012 C CA . LEU B 2 405 ? 53.822 70.469 37.287 1.00 21.04 393 LEU B CA 1
ATOM 5013 C C . LEU B 2 405 ? 53.049 69.453 36.473 1.00 26.09 393 LEU B C 1
ATOM 5014 O O . LEU B 2 405 ? 53.628 68.831 35.589 1.00 25.85 393 LEU B O 1
ATOM 5019 N N . GLY B 2 406 ? 51.756 69.293 36.758 1.00 22.03 394 GLY B N 1
ATOM 5020 C CA . GLY B 2 406 ? 50.920 68.366 36.013 1.00 21.63 394 GLY B CA 1
ATOM 5021 C C . GLY B 2 406 ? 50.158 67.379 36.866 1.00 25.13 394 GLY B C 1
ATOM 5022 O O . GLY B 2 406 ? 49.349 66.617 36.329 1.00 24.46 394 GLY B O 1
ATOM 5023 N N . ALA B 2 407 ? 50.395 67.383 38.197 1.00 21.34 395 ALA B N 1
ATOM 5024 C CA . ALA B 2 407 ? 49.685 66.473 39.089 1.00 22.48 395 ALA B CA 1
ATOM 5025 C C . ALA B 2 407 ? 48.241 66.864 39.178 1.00 28.21 395 ALA B C 1
ATOM 5026 O O . ALA B 2 407 ? 47.923 68.052 39.131 1.00 28.59 395 ALA B O 1
ATOM 5028 N N . SER B 2 408 ? 47.350 65.864 39.284 1.00 24.53 396 SER B N 1
ATOM 5029 C CA . SER B 2 408 ? 45.932 66.156 39.428 1.00 23.81 396 SER B CA 1
ATOM 5030 C C . SER B 2 408 ? 45.557 66.202 40.901 1.00 26.79 396 SER B C 1
ATOM 5031 O O . SER B 2 408 ? 44.491 66.694 41.237 1.00 27.35 396 SER B O 1
ATOM 5034 N N . ALA B 2 409 ? 46.422 65.685 41.787 1.00 23.08 397 ALA B N 1
ATOM 5035 C CA . ALA B 2 409 ? 46.150 65.646 43.227 1.00 22.96 397 ALA B CA 1
ATOM 5036 C C . ALA B 2 409 ? 47.433 65.390 43.956 1.00 25.28 397 ALA B C 1
ATOM 5037 O O . ALA B 2 409 ? 48.450 65.108 43.337 1.00 24.80 397 ALA B O 1
ATOM 5039 N N . VAL B 2 410 ? 47.399 65.552 45.271 1.00 22.59 398 VAL B N 1
ATOM 5040 C CA . VAL B 2 410 ? 48.546 65.393 46.153 1.00 21.66 398 VAL B CA 1
ATOM 5041 C C . VAL B 2 410 ? 48.179 64.396 47.246 1.00 26.15 398 VAL B C 1
ATOM 5042 O O . VAL B 2 410 ? 47.005 64.262 47.582 1.00 27.41 398 VAL B O 1
ATOM 5046 N N . MET B 2 411 ? 49.174 63.687 47.766 1.00 21.39 399 MET B N 1
ATOM 5047 C CA . MET B 2 411 ? 49.002 62.754 48.852 1.00 20.68 399 MET B CA 1
ATOM 5048 C C . MET B 2 411 ? 49.867 63.235 50.004 1.00 25.59 399 MET B C 1
ATOM 5049 O O . MET B 2 411 ? 51.040 63.584 49.803 1.00 22.38 399 MET B O 1
ATOM 5054 N N . MET B 2 412 ? 49.280 63.274 51.209 1.00 25.77 400 MET B N 1
ATOM 5055 C CA . MET B 2 412 ? 49.976 63.763 52.389 1.00 27.43 400 MET B CA 1
ATOM 5056 C C . MET B 2 412 ? 50.047 62.746 53.508 1.00 32.38 400 MET B C 1
ATOM 5057 O O . MET B 2 412 ? 49.027 62.203 53.925 1.00 33.52 400 MET B O 1
ATOM 5062 N N . GLY B 2 413 ? 51.252 62.552 54.024 1.00 28.47 401 GLY B N 1
ATOM 5063 C CA . GLY B 2 413 ? 51.517 61.724 55.189 1.00 27.90 401 GLY B CA 1
ATOM 5064 C C . GLY B 2 413 ? 51.820 62.658 56.342 1.00 31.30 401 GLY B C 1
ATOM 5065 O O . GLY B 2 413 ? 50.958 62.878 57.191 1.00 30.83 401 GLY B O 1
ATOM 5066 N N . GLY B 2 414 ? 53.018 63.265 56.309 1.00 28.26 402 GLY B N 1
ATOM 5067 C CA . GLY B 2 414 ? 53.508 64.202 57.320 1.00 28.91 402 GLY B CA 1
ATOM 5068 C C . GLY B 2 414 ? 52.587 65.369 57.651 1.00 33.85 402 GLY B C 1
ATOM 5069 O O . GLY B 2 414 ? 52.352 65.655 58.834 1.00 33.39 402 GLY B O 1
ATOM 5070 N N . LEU B 2 415 ? 52.058 66.063 56.618 1.00 30.55 403 LEU B N 1
ATOM 5071 C CA . LEU B 2 415 ? 51.146 67.198 56.832 1.00 32.02 403 LEU B CA 1
ATOM 5072 C C . LEU B 2 415 ? 49.859 66.828 57.600 1.00 35.51 403 LEU B C 1
ATOM 5073 O O . LEU B 2 415 ? 49.284 67.687 58.266 1.00 34.72 403 LEU B O 1
ATOM 5078 N N . LEU B 2 416 ? 49.400 65.558 57.481 1.00 32.06 404 LEU B N 1
ATOM 5079 C CA . LEU B 2 416 ? 48.195 65.064 58.150 1.00 31.49 404 LEU B CA 1
ATOM 5080 C C . LEU B 2 416 ? 48.459 64.272 59.432 1.00 35.51 404 LEU B C 1
ATOM 5081 O O . LEU B 2 416 ? 47.523 64.005 60.175 1.00 36.62 404 LEU B O 1
ATOM 5086 N N . ALA B 2 417 ? 49.729 63.934 59.719 1.00 31.33 405 ALA B N 1
ATOM 5087 C CA . ALA B 2 417 ? 50.086 63.239 60.956 1.00 31.59 405 ALA B CA 1
ATOM 5088 C C . ALA B 2 417 ? 50.034 64.261 62.114 1.00 37.05 405 ALA B C 1
ATOM 5089 O O . ALA B 2 417 ? 50.234 65.448 61.884 1.00 36.08 405 ALA B O 1
ATOM 5091 N N . GLY B 2 418 ? 49.735 63.808 63.325 1.00 35.81 406 GLY B N 1
ATOM 5092 C CA . GLY B 2 418 ? 49.656 64.693 64.486 1.00 36.95 406 GLY B CA 1
ATOM 5093 C C . GLY B 2 418 ? 48.330 65.410 64.654 1.00 42.71 406 GLY B C 1
ATOM 5094 O O . GLY B 2 418 ? 48.138 66.127 65.642 1.00 43.76 406 GLY B O 1
ATOM 5095 N N . THR B 2 419 ? 47.419 65.260 63.669 1.00 38.55 407 THR B N 1
ATOM 5096 C CA . THR B 2 419 ? 46.065 65.818 63.696 1.00 38.23 407 THR B CA 1
ATOM 5097 C C . THR B 2 419 ? 45.189 64.910 64.566 1.00 42.63 407 THR B C 1
ATOM 5098 O O . THR B 2 419 ? 45.538 63.751 64.780 1.00 43.34 407 THR B O 1
ATOM 5102 N N . THR B 2 420 ? 44.073 65.434 65.079 1.00 39.64 408 THR B N 1
ATOM 5103 C CA . THR B 2 420 ? 43.114 64.726 65.946 1.00 39.92 408 THR B CA 1
ATOM 5104 C C . THR B 2 420 ? 42.506 63.481 65.269 1.00 42.31 408 THR B C 1
ATOM 5105 O O . THR B 2 420 ? 42.337 62.450 65.923 1.00 42.47 408 THR B O 1
ATOM 5109 N N . GLU B 2 421 ? 42.233 63.581 63.952 1.00 36.62 409 GLU B N 1
ATOM 5110 C CA . GLU B 2 421 ? 41.608 62.551 63.119 1.00 35.11 409 GLU B CA 1
ATOM 5111 C C . GLU B 2 421 ? 42.549 61.419 62.717 1.00 39.85 409 GLU B C 1
ATOM 5112 O O . GLU B 2 421 ? 42.084 60.357 62.277 1.00 39.66 409 GLU B O 1
ATOM 5118 N N . SER B 2 422 ? 43.867 61.640 62.855 1.00 35.11 410 SER B N 1
ATOM 5119 C CA . SER B 2 422 ? 44.881 60.643 62.539 1.00 34.15 410 SER B CA 1
ATOM 5120 C C . SER B 2 422 ? 44.868 59.531 63.619 1.00 38.87 410 SER B C 1
ATOM 5121 O O . SER B 2 422 ? 44.478 59.808 64.758 1.00 39.61 410 SER B O 1
ATOM 5124 N N . PRO B 2 423 ? 45.265 58.274 63.307 1.00 35.67 411 PRO B N 1
ATOM 5125 C CA . PRO B 2 423 ? 45.291 57.247 64.354 1.00 36.90 411 PRO B CA 1
ATOM 5126 C C . PRO B 2 423 ? 46.507 57.373 65.274 1.00 44.27 411 PRO B C 1
ATOM 5127 O O . PRO B 2 423 ? 47.505 58.028 64.941 1.00 43.88 411 PRO B O 1
ATOM 5131 N N . GLY B 2 424 ? 46.403 56.733 66.425 1.00 44.11 412 GLY B N 1
ATOM 5132 C CA . GLY B 2 424 ? 47.440 56.728 67.439 1.00 45.78 412 GLY B CA 1
ATOM 5133 C C . GLY B 2 424 ? 47.138 57.738 68.518 1.00 53.83 412 GLY B C 1
ATOM 5134 O O . GLY B 2 424 ? 46.454 58.736 68.265 1.00 54.16 412 GLY B O 1
ATOM 5135 N N . GLU B 2 425 ? 47.643 57.475 69.735 1.00 51.96 413 GLU B N 1
ATOM 5136 C CA . GLU B 2 425 ? 47.433 58.349 70.884 1.00 52.80 413 GLU B CA 1
ATOM 5137 C C . GLU B 2 425 ? 48.422 59.511 70.970 1.00 53.31 413 GLU B C 1
ATOM 5138 O O . GLU B 2 425 ? 49.568 59.408 70.515 1.00 51.76 413 GLU B O 1
ATOM 5144 N N . TYR B 2 426 ? 47.960 60.630 71.553 1.00 48.82 414 TYR B N 1
ATOM 5145 C CA . TYR B 2 426 ? 48.808 61.788 71.819 1.00 47.54 414 TYR B CA 1
ATOM 5146 C C . TYR B 2 426 ? 49.606 61.435 73.070 1.00 52.68 414 TYR B C 1
ATOM 5147 O O . TYR B 2 426 ? 49.126 60.679 73.924 1.00 52.97 414 TYR B O 1
ATOM 5156 N N . PHE B 2 427 ? 50.837 61.934 73.150 1.00 48.66 415 PHE B N 1
ATOM 5157 C CA . PHE B 2 427 ? 51.711 61.727 74.298 1.00 49.49 415 PHE B CA 1
ATOM 5158 C C . PHE B 2 427 ? 52.630 62.921 74.440 1.00 54.92 415 PHE B C 1
ATOM 5159 O O . PHE B 2 427 ? 52.788 63.706 73.494 1.00 53.04 415 PHE B O 1
ATOM 5167 N N . TYR B 2 428 ? 53.206 63.093 75.625 1.00 54.41 416 TYR B N 1
ATOM 5168 C CA . TYR B 2 428 ? 54.110 64.213 75.838 1.00 54.90 416 TYR B CA 1
ATOM 5169 C C . TYR B 2 428 ? 55.565 63.805 75.733 1.00 60.84 416 TYR B C 1
ATOM 5170 O O . TYR B 2 428 ? 55.962 62.745 76.228 1.00 60.89 416 TYR B O 1
ATOM 5179 N N . HIS B 2 429 ? 56.330 64.620 75.011 1.00 58.17 417 HIS B N 1
ATOM 5180 C CA . HIS B 2 429 ? 57.743 64.419 74.767 1.00 59.26 417 HIS B CA 1
ATOM 5181 C C . HIS B 2 429 ? 58.442 65.725 75.065 1.00 63.64 417 HIS B C 1
ATOM 5182 O O . HIS B 2 429 ? 58.413 66.647 74.243 1.00 62.77 417 HIS B O 1
ATOM 5189 N N . GLU B 2 430 ? 59.023 65.816 76.277 1.00 61.42 418 GLU B N 1
ATOM 5190 C CA . GLU B 2 430 ? 59.755 66.983 76.784 1.00 61.73 418 GLU B CA 1
ATOM 5191 C C . GLU B 2 430 ? 58.937 68.294 76.697 1.00 63.85 418 GLU B C 1
ATOM 5192 O O . GLU B 2 430 ? 59.412 69.311 76.174 1.00 61.94 418 GLU B O 1
ATOM 5198 N N . GLY B 2 431 ? 57.696 68.225 77.181 1.00 60.89 419 GLY B N 1
ATOM 5199 C CA . GLY B 2 431 ? 56.776 69.358 77.222 1.00 60.94 419 GLY B CA 1
ATOM 5200 C C . GLY B 2 431 ? 55.860 69.519 76.028 1.00 62.64 419 GLY B C 1
ATOM 5201 O O . GLY B 2 431 ? 54.872 70.260 76.105 1.00 62.63 419 GLY B O 1
ATOM 5202 N N . LYS B 2 432 ? 56.195 68.844 74.914 1.00 56.57 420 LYS B N 1
ATOM 5203 C CA . LYS B 2 432 ? 55.441 68.931 73.667 1.00 54.63 420 LYS B CA 1
ATOM 5204 C C . LYS B 2 432 ? 54.430 67.797 73.507 1.00 56.92 420 LYS B C 1
ATOM 5205 O O . LYS B 2 432 ? 54.769 66.629 73.724 1.00 55.76 420 LYS B O 1
ATOM 5211 N N . ARG B 2 433 ? 53.182 68.150 73.118 1.00 52.33 421 ARG B N 1
ATOM 5212 C CA . ARG B 2 433 ? 52.126 67.180 72.819 1.00 50.64 421 ARG B CA 1
ATOM 5213 C C . ARG B 2 433 ? 52.411 66.668 71.396 1.00 50.55 421 ARG B C 1
ATOM 5214 O O . ARG B 2 433 ? 52.474 67.452 70.439 1.00 48.27 421 ARG B O 1
ATOM 5222 N N . VAL B 2 434 ? 52.670 65.359 71.287 1.00 46.24 422 VAL B N 1
ATOM 5223 C CA . VAL B 2 434 ? 53.042 64.725 70.019 1.00 44.15 422 VAL B CA 1
ATOM 5224 C C . VAL B 2 434 ? 52.300 63.413 69.753 1.00 46.24 422 VAL B C 1
ATOM 5225 O O . VAL B 2 434 ? 51.720 62.804 70.656 1.00 46.57 422 VAL B O 1
ATOM 5229 N N . LYS B 2 435 ? 52.412 62.947 68.513 1.00 40.67 423 LYS B N 1
ATOM 5230 C CA . LYS B 2 435 ? 51.942 61.646 68.053 1.00 39.17 423 LYS B CA 1
ATOM 5231 C C . LYS B 2 435 ? 53.129 61.014 67.319 1.00 41.20 423 LYS B C 1
ATOM 5232 O O . LYS B 2 435 ? 53.962 61.745 66.784 1.00 39.76 423 LYS B O 1
ATOM 5238 N N . VAL B 2 436 ? 53.193 59.676 67.252 1.00 36.92 424 VAL B N 1
ATOM 5239 C CA . VAL B 2 436 ? 54.216 59.004 66.454 1.00 35.82 424 VAL B CA 1
ATOM 5240 C C . VAL B 2 436 ? 53.829 59.234 64.967 1.00 38.61 424 VAL B C 1
ATOM 5241 O O . VAL B 2 436 ? 52.640 59.259 64.629 1.00 38.74 424 VAL B O 1
ATOM 5245 N N . TYR B 2 437 ? 54.829 59.462 64.120 1.00 33.44 425 TYR B N 1
ATOM 5246 C CA . TYR B 2 437 ? 54.711 59.481 62.673 1.00 31.65 425 TYR B CA 1
ATOM 5247 C C . TYR B 2 437 ? 55.872 58.649 62.158 1.00 36.44 425 TYR B C 1
ATOM 5248 O O . TYR B 2 437 ? 57.016 58.861 62.566 1.00 36.71 425 TYR B O 1
ATOM 5257 N N . ARG B 2 438 ? 55.566 57.624 61.366 1.00 32.89 426 ARG B N 1
ATOM 5258 C CA . ARG B 2 438 ? 56.577 56.694 60.905 1.00 33.17 426 ARG B CA 1
ATOM 5259 C C . ARG B 2 438 ? 56.368 56.209 59.491 1.00 37.87 426 ARG B C 1
ATOM 5260 O O . ARG B 2 438 ? 55.222 56.064 59.041 1.00 36.12 426 ARG B O 1
ATOM 5268 N N . GLY B 2 439 ? 57.476 55.861 58.843 1.00 35.06 427 GLY B N 1
ATOM 5269 C CA . GLY B 2 439 ? 57.442 55.276 57.514 1.00 33.97 427 GLY B CA 1
ATOM 5270 C C . GLY B 2 439 ? 56.925 53.864 57.628 1.00 36.79 427 GLY B C 1
ATOM 5271 O O . GLY B 2 439 ? 57.087 53.230 58.676 1.00 37.26 427 GLY B O 1
ATOM 5272 N N . MET B 2 440 ? 56.262 53.378 56.581 1.00 31.86 428 MET B N 1
ATOM 5273 C CA . MET B 2 440 ? 55.730 52.020 56.566 1.00 31.45 428 MET B CA 1
ATOM 5274 C C . MET B 2 440 ? 56.841 50.986 56.369 1.00 36.60 428 MET B C 1
ATOM 5275 O O . MET B 2 440 ? 56.636 49.802 56.651 1.00 36.77 428 MET B O 1
ATOM 5280 N N . GLY B 2 441 ? 58.022 51.461 55.951 1.00 33.49 429 GLY B N 1
ATOM 5281 C CA . GLY B 2 441 ? 59.213 50.633 55.781 1.00 33.98 429 GLY B CA 1
ATOM 5282 C C . GLY B 2 441 ? 60.170 50.761 56.950 1.00 40.59 429 GLY B C 1
ATOM 5283 O O . GLY B 2 441 ? 61.347 50.387 56.843 1.00 40.73 429 GLY B O 1
ATOM 5284 N N . SER B 2 442 ? 59.690 51.342 58.071 1.00 37.31 430 SER B N 1
ATOM 5285 C CA . SER B 2 442 ? 60.505 51.449 59.286 1.00 36.91 430 SER B CA 1
ATOM 5286 C C . SER B 2 442 ? 60.430 50.070 59.940 1.00 42.34 430 SER B C 1
ATOM 5287 O O . SER B 2 442 ? 59.490 49.322 59.664 1.00 42.18 430 SER B O 1
ATOM 5290 N N . ILE B 2 443 ? 61.393 49.730 60.797 1.00 40.56 431 ILE B N 1
ATOM 5291 C CA . ILE B 2 443 ? 61.390 48.442 61.493 1.00 41.76 431 ILE B CA 1
ATOM 5292 C C . ILE B 2 443 ? 60.127 48.349 62.370 1.00 46.90 431 ILE B C 1
ATOM 5293 O O . ILE B 2 443 ? 59.476 47.299 62.405 1.00 47.35 431 ILE B O 1
ATOM 5298 N N . GLU B 2 444 ? 59.763 49.474 63.020 1.00 43.65 432 GLU B N 1
ATOM 5299 C CA . GLU B 2 444 ? 58.605 49.607 63.911 1.00 43.59 432 GLU B CA 1
ATOM 5300 C C . GLU B 2 444 ? 57.301 49.297 63.207 1.00 48.58 432 GLU B C 1
ATOM 5301 O O . GLU B 2 444 ? 56.522 48.511 63.735 1.00 47.88 432 GLU B O 1
ATOM 5307 N N . ALA B 2 445 ? 57.087 49.854 61.991 1.00 46.50 433 ALA B N 1
ATOM 5308 C CA . ALA B 2 445 ? 55.886 49.560 61.200 1.00 45.97 433 ALA B CA 1
ATOM 5309 C C . ALA B 2 445 ? 55.910 48.099 60.703 1.00 51.63 433 ALA B C 1
ATOM 5310 O O . ALA B 2 445 ? 54.876 47.426 60.753 1.00 50.67 433 ALA B O 1
ATOM 5312 N N . MET B 2 446 ? 57.087 47.605 60.258 1.00 50.72 434 MET B N 1
ATOM 5313 C CA . MET B 2 446 ? 57.235 46.223 59.771 1.00 52.21 434 MET B CA 1
ATOM 5314 C C . MET B 2 446 ? 56.990 45.159 60.863 1.00 59.35 434 MET B C 1
ATOM 5315 O O . MET B 2 446 ? 56.465 44.089 60.548 1.00 59.46 434 MET B O 1
ATOM 5320 N N . GLU B 2 447 ? 57.292 45.490 62.141 1.00 57.98 435 GLU B N 1
ATOM 5321 C CA . GLU B 2 447 ? 57.127 44.625 63.318 1.00 59.69 435 GLU B CA 1
ATOM 5322 C C . GLU B 2 447 ? 55.676 44.420 63.821 1.00 67.37 435 GLU B C 1
ATOM 5323 O O . GLU B 2 447 ? 55.486 44.051 64.983 1.00 67.06 435 GLU B O 1
ATOM 5329 N N . HIS B 2 448 ? 54.670 44.596 62.938 1.00 67.13 436 HIS B N 1
ATOM 5330 C CA . HIS B 2 448 ? 53.236 44.420 63.227 1.00 68.69 436 HIS B CA 1
ATOM 5331 C C . HIS B 2 448 ? 52.688 45.195 64.437 1.00 73.67 436 HIS B C 1
ATOM 5332 O O . HIS B 2 448 ? 52.172 44.594 65.389 1.00 73.07 436 HIS B O 1
ATOM 5339 N N . THR B 2 449 ? 52.816 46.547 64.396 1.00 70.73 437 THR B N 1
ATOM 5340 C CA . THR B 2 449 ? 52.275 47.411 65.454 1.00 109.37 437 THR B CA 1
ATOM 5341 C C . THR B 2 449 ? 51.371 48.510 64.921 1.00 97.95 437 THR B C 1
ATOM 5342 O O . THR B 2 449 ? 50.230 48.226 64.566 1.00 53.97 437 THR B O 1
ATOM 5346 N N . GLY B 2 462 ? 67.235 63.136 52.684 1.00 105.86 450 GLY B N 1
ATOM 5347 C CA . GLY B 2 462 ? 67.139 63.944 53.893 1.00 106.06 450 GLY B CA 1
ATOM 5348 C C . GLY B 2 462 ? 66.079 63.474 54.870 1.00 109.93 450 GLY B C 1
ATOM 5349 O O . GLY B 2 462 ? 65.558 62.361 54.737 1.00 108.93 450 GLY B O 1
ATOM 5350 N N . LEU B 2 463 ? 65.753 64.332 55.864 1.00 107.11 451 LEU B N 1
ATOM 5351 C CA . LEU B 2 463 ? 64.764 64.036 56.903 1.00 107.28 451 LEU B CA 1
ATOM 5352 C C . LEU B 2 463 ? 64.189 65.295 57.586 1.00 112.37 451 LEU B C 1
ATOM 5353 O O . LEU B 2 463 ? 64.811 65.845 58.504 1.00 112.46 451 LEU B O 1
ATOM 5358 N N . ASP B 2 464 ? 62.990 65.736 57.145 1.00 109.26 452 ASP B N 1
ATOM 5359 C CA . ASP B 2 464 ? 62.294 66.890 57.722 1.00 109.71 452 ASP B CA 1
ATOM 5360 C C . ASP B 2 464 ? 60.912 66.469 58.230 1.00 113.78 452 ASP B C 1
ATOM 5361 O O . ASP B 2 464 ? 59.913 66.606 57.521 1.00 112.66 452 ASP B O 1
ATOM 5366 N N . ASN B 2 465 ? 60.880 65.917 59.462 1.00 111.74 453 ASN B N 1
ATOM 5367 C CA . ASN B 2 465 ? 59.686 65.395 60.151 1.00 111.94 453 ASN B CA 1
ATOM 5368 C C . ASN B 2 465 ? 58.533 66.403 60.434 1.00 116.20 453 ASN B C 1
ATOM 5369 O O . ASN B 2 465 ? 57.412 66.123 60.004 1.00 115.67 453 ASN B O 1
ATOM 5374 N N . ALA B 2 466 ? 58.755 67.545 61.143 1.00 113.01 454 ALA B N 1
ATOM 5375 C CA . ALA B 2 466 ? 60.019 68.026 61.716 1.00 113.26 454 ALA B CA 1
ATOM 5376 C C . ALA B 2 466 ? 59.916 68.325 63.223 1.00 117.13 454 ALA B C 1
ATOM 5377 O O . ALA B 2 466 ? 59.638 69.467 63.619 1.00 117.25 454 ALA B O 1
ATOM 5379 N N . ALA B 2 467 ? 60.133 67.280 64.059 1.00 112.45 455 ALA B N 1
ATOM 5380 C CA . ALA B 2 467 ? 60.109 67.385 65.525 1.00 112.35 455 ALA B CA 1
ATOM 5381 C C . ALA B 2 467 ? 61.224 66.537 66.149 1.00 114.19 455 ALA B C 1
ATOM 5382 O O . ALA B 2 467 ? 62.198 67.086 66.666 1.00 114.15 455 ALA B O 1
ATOM 5384 N N . THR B 2 468 ? 61.085 65.204 66.075 1.00 108.79 456 THR B N 1
ATOM 5385 C CA . THR B 2 468 ? 62.036 64.210 66.574 1.00 108.20 456 THR B CA 1
ATOM 5386 C C . THR B 2 468 ? 61.879 62.945 65.737 1.00 109.00 456 THR B C 1
ATOM 5387 O O . THR B 2 468 ? 60.756 62.570 65.399 1.00 107.89 456 THR B O 1
ATOM 5391 N N . ALA B 2 469 ? 63.008 62.330 65.362 1.00 104.08 457 ALA B N 1
ATOM 5392 C CA . ALA B 2 469 ? 63.062 61.113 64.551 1.00 102.80 457 ALA B CA 1
ATOM 5393 C C . ALA B 2 469 ? 64.393 60.399 64.750 1.00 106.07 457 ALA B C 1
ATOM 5394 O O . ALA B 2 469 ? 65.314 60.961 65.354 1.00 106.03 457 ALA B O 1
ATOM 5396 N N . ARG B 2 470 ? 64.493 59.154 64.248 1.00 101.77 458 ARG B N 1
ATOM 5397 C CA . ARG B 2 470 ? 65.713 58.358 64.334 1.00 101.83 458 ARG B CA 1
ATOM 5398 C C . ARG B 2 470 ? 65.829 57.311 63.229 1.00 103.30 458 ARG B C 1
ATOM 5399 O O . ARG B 2 470 ? 64.849 56.637 62.916 1.00 101.49 458 ARG B O 1
ATOM 5407 N N . TYR B 2 471 ? 67.050 57.154 62.674 1.00 99.75 459 TYR B N 1
ATOM 5408 C CA . TYR B 2 471 ? 67.328 56.205 61.603 1.00 98.99 459 TYR B CA 1
ATOM 5409 C C . TYR B 2 471 ? 68.132 54.971 61.968 1.00 101.00 459 TYR B C 1
ATOM 5410 O O . TYR B 2 471 ? 69.287 55.078 62.385 1.00 101.29 459 TYR B O 1
ATOM 5419 N N . PHE B 2 472 ? 67.503 53.792 61.821 1.00 95.74 460 PHE B N 1
ATOM 5420 C CA . PHE B 2 472 ? 68.183 52.510 61.946 1.00 95.56 460 PHE B CA 1
ATOM 5421 C C . PHE B 2 472 ? 68.084 51.701 60.689 1.00 95.21 460 PHE B C 1
ATOM 5422 O O . PHE B 2 472 ? 67.061 51.724 60.015 1.00 94.07 460 PHE B O 1
ATOM 5430 N N . SER B 2 473 ? 69.212 51.126 60.302 1.00 89.63 461 SER B N 1
ATOM 5431 C CA . SER B 2 473 ? 69.429 50.399 59.065 1.00 88.03 461 SER B CA 1
ATOM 5432 C C . SER B 2 473 ? 68.744 49.041 58.994 1.00 88.63 461 SER B C 1
ATOM 5433 O O . SER B 2 473 ? 68.272 48.644 57.926 1.00 86.47 461 SER B O 1
ATOM 5436 N N . GLU B 2 474 ? 68.745 48.310 60.124 1.00 84.84 462 GLU B N 1
ATOM 5437 C CA . GLU B 2 474 ? 68.271 46.931 60.237 1.00 84.28 462 GLU B CA 1
ATOM 5438 C C . GLU B 2 474 ? 67.923 46.549 61.684 1.00 88.65 462 GLU B C 1
ATOM 5439 O O . GLU B 2 474 ? 68.307 47.242 62.632 1.00 88.18 462 GLU B O 1
ATOM 5445 N N . ALA B 2 475 ? 67.209 45.422 61.831 1.00 86.21 463 ALA B N 1
ATOM 5446 C CA . ALA B 2 475 ? 66.819 44.778 63.092 1.00 87.54 463 ALA B CA 1
ATOM 5447 C C . ALA B 2 475 ? 67.078 43.285 62.909 1.00 93.83 463 ALA B C 1
ATOM 5448 O O . ALA B 2 475 ? 67.449 42.576 63.851 1.00 94.86 463 ALA B O 1
ATOM 5450 N N . ASP B 2 476 ? 66.868 42.831 61.666 1.00 90.16 464 ASP B N 1
ATOM 5451 C CA . ASP B 2 476 ? 67.103 41.487 61.166 1.00 90.62 464 ASP B CA 1
ATOM 5452 C C . ASP B 2 476 ? 67.935 41.680 59.887 1.00 94.13 464 ASP B C 1
ATOM 5453 O O . ASP B 2 476 ? 67.650 42.606 59.121 1.00 92.65 464 ASP B O 1
ATOM 5458 N N . ALA B 2 477 ? 68.986 40.841 59.683 1.00 91.21 465 ALA B N 1
ATOM 5459 C CA . ALA B 2 477 ? 69.891 40.884 58.515 1.00 90.25 465 ALA B CA 1
ATOM 5460 C C . ALA B 2 477 ? 69.131 40.959 57.175 1.00 90.02 465 ALA B C 1
ATOM 5461 O O . ALA B 2 477 ? 69.559 41.676 56.266 1.00 88.38 465 ALA B O 1
ATOM 5463 N N . VAL B 2 478 ? 67.976 40.262 57.091 1.00 84.57 466 VAL B N 1
ATOM 5464 C CA . VAL B 2 478 ? 67.093 40.267 55.923 1.00 82.61 466 VAL B CA 1
ATOM 5465 C C . VAL B 2 478 ? 66.204 41.536 55.892 1.00 81.73 466 VAL B C 1
ATOM 5466 O O . VAL B 2 478 ? 65.893 42.025 54.799 1.00 80.83 466 VAL B O 1
ATOM 5470 N N . LYS B 2 479 ? 65.831 42.080 57.090 1.00 74.99 467 LYS B N 1
ATOM 5471 C CA . LYS B 2 479 ? 64.991 43.284 57.233 1.00 72.27 467 LYS B CA 1
ATOM 5472 C C . LYS B 2 479 ? 65.781 44.579 57.062 1.00 70.50 467 LYS B C 1
ATOM 5473 O O . LYS B 2 479 ? 66.378 45.090 58.016 1.00 69.05 467 LYS B O 1
ATOM 5479 N N . VAL B 2 480 ? 65.780 45.102 55.831 1.00 64.03 468 VAL B N 1
ATOM 5480 C CA . VAL B 2 480 ? 66.443 46.361 55.503 1.00 62.17 468 VAL B CA 1
ATOM 5481 C C . VAL B 2 480 ? 65.400 47.494 55.636 1.00 60.83 468 VAL B C 1
ATOM 5482 O O . VAL B 2 480 ? 64.380 47.474 54.947 1.00 59.22 468 VAL B O 1
ATOM 5486 N N . ALA B 2 481 ? 65.621 48.419 56.595 1.00 54.24 469 ALA B N 1
ATOM 5487 C CA . ALA B 2 481 ? 64.715 49.538 56.848 1.00 51.73 469 ALA B CA 1
ATOM 5488 C C . ALA B 2 481 ? 64.717 50.501 55.674 1.00 52.40 469 ALA B C 1
ATOM 5489 O O . ALA B 2 481 ? 65.781 50.850 55.147 1.00 51.28 469 ALA B O 1
ATOM 5491 N N . GLN B 2 482 ? 63.512 50.903 55.248 1.00 47.04 470 GLN B N 1
ATOM 5492 C CA . GLN B 2 482 ? 63.326 51.825 54.131 1.00 44.79 470 GLN B CA 1
ATOM 5493 C C . GLN B 2 482 ? 62.796 53.187 54.589 1.00 44.91 470 GLN B C 1
ATOM 5494 O O . GLN B 2 482 ? 62.747 54.142 53.804 1.00 44.68 470 GLN B O 1
ATOM 5500 N N . GLY B 2 483 ? 62.470 53.273 55.875 1.00 38.63 471 GLY B N 1
ATOM 5501 C CA . GLY B 2 483 ? 61.967 54.487 56.500 1.00 37.05 471 GLY B CA 1
ATOM 5502 C C . GLY B 2 483 ? 62.252 54.576 57.979 1.00 38.88 471 GLY B C 1
ATOM 5503 O O . GLY B 2 483 ? 62.804 53.646 58.572 1.00 39.40 471 GLY B O 1
ATOM 5504 N N . VAL B 2 484 ? 61.894 55.707 58.576 1.00 34.84 472 VAL B N 1
ATOM 5505 C CA . VAL B 2 484 ? 62.161 56.010 59.988 1.00 35.75 472 VAL B CA 1
ATOM 5506 C C . VAL B 2 484 ? 60.905 56.171 60.838 1.00 40.94 472 VAL B C 1
ATOM 5507 O O . VAL B 2 484 ? 59.847 56.543 60.326 1.00 39.31 472 VAL B O 1
ATOM 5511 N N . SER B 2 485 ? 61.060 55.977 62.152 1.00 40.03 473 SER B N 1
ATOM 5512 C CA . SER B 2 485 ? 60.006 56.203 63.127 1.00 40.89 473 SER B CA 1
ATOM 5513 C C . SER B 2 485 ? 60.394 57.376 64.003 1.00 47.00 473 SER B C 1
ATOM 5514 O O . SER B 2 485 ? 61.499 57.416 64.561 1.00 48.03 473 SER B O 1
ATOM 5517 N N . GLY B 2 486 ? 59.494 58.337 64.080 1.00 43.75 474 GLY B N 1
ATOM 5518 C CA . GLY B 2 486 ? 59.662 59.532 64.893 1.00 44.28 474 GLY B CA 1
ATOM 5519 C C . GLY B 2 486 ? 58.346 60.045 65.433 1.00 47.83 474 GLY B C 1
ATOM 5520 O O . GLY B 2 486 ? 57.365 59.302 65.501 1.00 46.66 474 GLY B O 1
ATOM 5521 N N . ASP B 2 487 ? 58.328 61.308 65.860 1.00 44.98 475 ASP B N 1
ATOM 5522 C CA . ASP B 2 487 ? 57.107 61.940 66.342 1.00 44.74 475 ASP B CA 1
ATOM 5523 C C . ASP B 2 487 ? 56.871 63.277 65.681 1.00 47.23 475 ASP B C 1
ATOM 5524 O O . ASP B 2 487 ? 57.813 63.867 65.156 1.00 46.76 475 ASP B O 1
ATOM 5529 N N . VAL B 2 488 ? 55.609 63.729 65.664 1.00 42.85 476 VAL B N 1
ATOM 5530 C CA . VAL B 2 488 ? 55.210 65.020 65.105 1.00 42.12 476 VAL B CA 1
ATOM 5531 C C . VAL B 2 488 ? 54.392 65.786 66.124 1.00 45.75 476 VAL B C 1
ATOM 5532 O O . VAL B 2 488 ? 53.639 65.185 66.887 1.00 45.66 476 VAL B O 1
ATOM 5536 N N . ALA B 2 489 ? 54.551 67.113 66.140 1.00 41.87 477 ALA B N 1
ATOM 5537 C CA . ALA B 2 489 ? 53.829 67.998 67.042 1.00 41.59 477 ALA B CA 1
ATOM 5538 C C . ALA B 2 489 ? 52.337 68.001 66.720 1.00 43.52 477 ALA B C 1
ATOM 5539 O O . ALA B 2 489 ? 51.954 67.818 65.561 1.00 40.86 477 ALA B O 1
ATOM 5541 N N . ASP B 2 490 ? 51.501 68.213 67.754 1.00 41.19 478 ASP B N 1
ATOM 5542 C CA . ASP B 2 490 ? 50.045 68.318 67.651 1.00 41.50 478 ASP B CA 1
ATOM 5543 C C . ASP B 2 490 ? 49.687 69.410 66.613 1.00 45.63 478 ASP B C 1
ATOM 5544 O O . ASP B 2 490 ? 50.188 70.532 66.708 1.00 46.26 478 ASP B O 1
ATOM 5549 N N . LYS B 2 491 ? 48.891 69.055 65.593 1.00 40.63 479 LYS B N 1
ATOM 5550 C CA . LYS B 2 491 ? 48.499 69.982 64.524 1.00 39.23 479 LYS B CA 1
ATOM 5551 C C . LYS B 2 491 ? 47.054 70.483 64.679 1.00 43.27 479 LYS B C 1
ATOM 5552 O O . LYS B 2 491 ? 46.608 71.330 63.897 1.00 42.80 479 LYS B O 1
ATOM 5558 N N . GLY B 2 492 ? 46.350 69.953 65.677 1.00 39.82 480 GLY B N 1
ATOM 5559 C CA . GLY B 2 492 ? 44.947 70.253 65.920 1.00 40.51 480 GLY B CA 1
ATOM 5560 C C . GLY B 2 492 ? 44.058 69.420 65.010 1.00 45.80 480 GLY B C 1
ATOM 5561 O O . GLY B 2 492 ? 44.495 68.400 64.463 1.00 45.19 480 GLY B O 1
ATOM 5562 N N . SER B 2 493 ? 42.806 69.841 64.829 1.00 42.25 481 SER B N 1
ATOM 5563 C CA . SER B 2 493 ? 41.891 69.114 63.958 1.00 41.53 481 SER B CA 1
ATOM 5564 C C . SER B 2 493 ? 42.108 69.510 62.496 1.00 45.28 481 SER B C 1
ATOM 5565 O O . SER B 2 493 ? 42.528 70.637 62.220 1.00 44.57 481 SER B O 1
ATOM 5568 N N . ILE B 2 494 ? 41.762 68.606 61.555 1.00 42.02 482 ILE B N 1
ATOM 5569 C CA . ILE B 2 494 ? 41.833 68.909 60.119 1.00 40.49 482 ILE B CA 1
ATOM 5570 C C . ILE B 2 494 ? 40.681 69.879 59.737 1.00 45.27 482 ILE B C 1
ATOM 5571 O O . ILE B 2 494 ? 40.729 70.504 58.681 1.00 43.97 482 ILE B O 1
ATOM 5576 N N . ASN B 2 495 ? 39.653 69.988 60.608 1.00 43.67 483 ASN B N 1
ATOM 5577 C CA . ASN B 2 495 ? 38.500 70.880 60.452 1.00 44.72 483 ASN B CA 1
ATOM 5578 C C . ASN B 2 495 ? 38.914 72.346 60.364 1.00 48.56 483 ASN B C 1
ATOM 5579 O O . ASN B 2 495 ? 38.191 73.142 59.782 1.00 49.29 483 ASN B O 1
ATOM 5584 N N . LYS B 2 496 ? 40.054 72.695 60.967 1.00 44.68 484 LYS B N 1
ATOM 5585 C CA . LYS B 2 496 ? 40.629 74.029 60.946 1.00 45.34 484 LYS B CA 1
ATOM 5586 C C . LYS B 2 496 ? 41.770 74.084 59.909 1.00 48.44 484 LYS B C 1
ATOM 5587 O O . LYS B 2 496 ? 41.907 75.061 59.181 1.00 48.82 484 LYS B O 1
ATOM 5593 N N . PHE B 2 497 ? 42.538 73.001 59.817 1.00 44.45 485 PHE B N 1
ATOM 5594 C CA . PHE B 2 497 ? 43.712 72.826 58.962 1.00 43.46 485 PHE B CA 1
ATOM 5595 C C . PHE B 2 497 ? 43.440 72.719 57.440 1.00 43.20 485 PHE B C 1
ATOM 5596 O O . PHE B 2 497 ? 44.089 73.420 56.652 1.00 42.18 485 PHE B O 1
ATOM 5604 N N . VAL B 2 498 ? 42.509 71.834 57.032 1.00 36.89 486 VAL B N 1
ATOM 5605 C CA . VAL B 2 498 ? 42.124 71.640 55.626 1.00 35.28 486 VAL B CA 1
ATOM 5606 C C . VAL B 2 498 ? 41.524 72.930 55.014 1.00 39.23 486 VAL B C 1
ATOM 5607 O O . VAL B 2 498 ? 42.007 73.322 53.955 1.00 38.23 486 VAL B O 1
ATOM 5611 N N . PRO B 2 499 ? 40.605 73.684 55.685 1.00 37.74 487 PRO B N 1
ATOM 5612 C CA . PRO B 2 499 ? 40.146 74.960 55.105 1.00 37.84 487 PRO B CA 1
ATOM 5613 C C . PRO B 2 499 ? 41.281 75.961 54.908 1.00 40.35 487 PRO B C 1
ATOM 5614 O O . PRO B 2 499 ? 41.282 76.667 53.899 1.00 38.70 487 PRO B O 1
ATOM 5618 N N . TYR B 2 500 ? 42.287 75.963 55.821 1.00 38.54 488 TYR B N 1
ATOM 5619 C CA . TYR B 2 500 ? 43.495 76.788 55.698 1.00 37.63 488 TYR B CA 1
ATOM 5620 C C . TYR B 2 500 ? 44.252 76.430 54.393 1.00 37.46 488 TYR B C 1
ATOM 5621 O O . TYR B 2 500 ? 44.587 77.331 53.615 1.00 36.41 488 TYR B O 1
ATOM 5630 N N . LEU B 2 501 ? 44.516 75.120 54.169 1.00 31.49 489 LEU B N 1
ATOM 5631 C CA . LEU B 2 501 ? 45.197 74.615 52.966 1.00 29.01 489 LEU B CA 1
ATOM 5632 C C . LEU B 2 501 ? 44.424 74.972 51.693 1.00 31.47 489 LEU B C 1
ATOM 5633 O O . LEU B 2 501 ? 45.033 75.395 50.709 1.00 31.50 489 LEU B O 1
ATOM 5638 N N . PHE B 2 502 ? 43.087 74.807 51.728 1.00 27.80 490 PHE B N 1
ATOM 5639 C CA . PHE B 2 502 ? 42.151 75.098 50.637 1.00 27.11 490 PHE B CA 1
ATOM 5640 C C . PHE B 2 502 ? 42.216 76.567 50.239 1.00 30.37 490 PHE B C 1
ATOM 5641 O O . PHE B 2 502 ? 42.384 76.853 49.055 1.00 29.25 490 PHE B O 1
ATOM 5649 N N . THR B 2 503 ? 42.084 77.485 51.225 1.00 28.62 491 THR B N 1
ATOM 5650 C CA . THR B 2 503 ? 42.109 78.946 51.022 1.00 30.23 491 THR B CA 1
ATOM 5651 C C . THR B 2 503 ? 43.453 79.404 50.452 1.00 35.30 491 THR B C 1
ATOM 5652 O O . THR B 2 503 ? 43.488 80.193 49.493 1.00 34.52 491 THR B O 1
ATOM 5656 N N . GLY B 2 504 ? 44.530 78.904 51.059 1.00 31.88 492 GLY B N 1
ATOM 5657 C CA . GLY B 2 504 ? 45.899 79.197 50.658 1.00 31.30 492 GLY B CA 1
ATOM 5658 C C . GLY B 2 504 ? 46.172 78.796 49.224 1.00 34.17 492 GLY B C 1
ATOM 5659 O O . GLY B 2 504 ? 46.824 79.549 48.487 1.00 34.75 492 GLY B O 1
ATOM 5660 N N . LEU B 2 505 ? 45.653 77.614 48.820 1.00 27.77 493 LEU B N 1
ATOM 5661 C CA . LEU B 2 505 ? 45.804 77.098 47.463 1.00 26.48 493 LEU B CA 1
ATOM 5662 C C . LEU B 2 505 ? 45.014 77.938 46.447 1.00 31.55 493 LEU B C 1
ATOM 5663 O O . LEU B 2 505 ? 45.529 78.183 45.357 1.00 32.29 493 LEU B O 1
ATOM 5668 N N . GLN B 2 506 ? 43.801 78.418 46.813 1.00 29.36 494 GLN B N 1
ATOM 5669 C CA . GLN B 2 506 ? 42.987 79.319 45.968 1.00 29.38 494 GLN B CA 1
ATOM 5670 C C . GLN B 2 506 ? 43.760 80.611 45.741 1.00 29.92 494 GLN B C 1
ATOM 5671 O O . GLN B 2 506 ? 43.883 81.052 44.600 1.00 28.18 494 GLN B O 1
ATOM 5677 N N . HIS B 2 507 ? 44.345 81.166 46.810 1.00 27.60 495 HIS B N 1
ATOM 5678 C CA . HIS B 2 507 ? 45.198 82.351 46.720 1.00 28.85 495 HIS B CA 1
ATOM 5679 C C . HIS B 2 507 ? 46.427 82.169 45.823 1.00 30.00 495 HIS B C 1
ATOM 5680 O O . HIS B 2 507 ? 46.745 83.092 45.076 1.00 28.91 495 HIS B O 1
ATOM 5687 N N . SER B 2 508 ? 47.107 80.987 45.887 1.00 25.39 496 SER B N 1
ATOM 5688 C CA . SER B 2 508 ? 48.289 80.688 45.062 1.00 24.39 496 SER B CA 1
ATOM 5689 C C . SER B 2 508 ? 47.935 80.674 43.576 1.00 27.32 496 SER B C 1
ATOM 5690 O O . SER B 2 508 ? 48.641 81.268 42.777 1.00 27.30 496 SER B O 1
ATOM 5693 N N . LEU B 2 509 ? 46.854 79.980 43.211 1.00 23.78 497 LEU B N 1
ATOM 5694 C CA . LEU B 2 509 ? 46.361 79.878 41.835 1.00 24.06 497 LEU B CA 1
ATOM 5695 C C . LEU B 2 509 ? 45.910 81.266 41.337 1.00 28.77 497 LEU B C 1
ATOM 5696 O O . LEU B 2 509 ? 46.164 81.624 40.181 1.00 27.92 497 LEU B O 1
ATOM 5701 N N . GLN B 2 510 ? 45.272 82.059 42.227 1.00 23.23 498 GLN B N 1
ATOM 5702 C CA . GLN B 2 510 ? 44.882 83.418 41.873 1.00 23.68 498 GLN B CA 1
ATOM 5703 C C . GLN B 2 510 ? 46.134 84.252 41.487 1.00 28.35 498 GLN B C 1
ATOM 5704 O O . GLN B 2 510 ? 46.129 84.897 40.443 1.00 28.12 498 GLN B O 1
ATOM 5710 N N . ASP B 2 511 ? 47.213 84.162 42.277 1.00 25.78 499 ASP B N 1
ATOM 5711 C CA . ASP B 2 511 ? 48.476 84.876 42.011 1.00 25.84 499 ASP B CA 1
ATOM 5712 C C . ASP B 2 511 ? 49.101 84.492 40.678 1.00 31.30 499 ASP B C 1
ATOM 5713 O O . ASP B 2 511 ? 49.677 85.341 40.001 1.00 31.65 499 ASP B O 1
ATOM 5718 N N . ALA B 2 512 ? 48.961 83.219 40.288 1.00 26.43 500 ALA B N 1
ATOM 5719 C CA . ALA B 2 512 ? 49.464 82.719 39.009 1.00 25.15 500 ALA B CA 1
ATOM 5720 C C . ALA B 2 512 ? 48.526 83.117 37.839 1.00 30.25 500 ALA B C 1
ATOM 5721 O O . ALA B 2 512 ? 48.891 82.911 36.675 1.00 30.75 500 ALA B O 1
ATOM 5723 N N . GLY B 2 513 ? 47.357 83.689 38.172 1.00 26.10 501 GLY B N 1
ATOM 5724 C CA . GLY B 2 513 ? 46.320 84.115 37.235 1.00 25.76 501 GLY B CA 1
ATOM 5725 C C . GLY B 2 513 ? 45.482 82.961 36.735 1.00 30.70 501 GLY B C 1
ATOM 5726 O O . GLY B 2 513 ? 44.999 82.981 35.595 1.00 31.03 501 GLY B O 1
ATOM 5727 N N . ILE B 2 514 ? 45.298 81.943 37.605 1.00 25.22 502 ILE B N 1
ATOM 5728 C CA . ILE B 2 514 ? 44.617 80.698 37.275 1.00 23.95 502 ILE B CA 1
ATOM 5729 C C . ILE B 2 514 ? 43.349 80.499 38.117 1.00 27.96 502 ILE B C 1
ATOM 5730 O O . ILE B 2 514 ? 43.392 80.656 39.334 1.00 27.69 502 ILE B O 1
ATOM 5735 N N . LYS B 2 515 ? 42.240 80.136 37.459 1.00 25.96 503 LYS B N 1
ATOM 5736 C CA . LYS B 2 515 ? 40.915 79.937 38.055 1.00 27.44 503 LYS B CA 1
ATOM 5737 C C . LYS B 2 515 ? 40.535 78.476 38.358 1.00 32.26 503 LYS B C 1
ATOM 5738 O O . LYS B 2 515 ? 39.570 78.252 39.095 1.00 32.69 503 LYS B O 1
ATOM 5744 N N . SER B 2 516 ? 41.240 77.491 37.766 1.00 28.66 504 SER B N 1
ATOM 5745 C CA . SER B 2 516 ? 40.952 76.061 37.972 1.00 27.40 504 SER B CA 1
ATOM 5746 C C . SER B 2 516 ? 42.195 75.191 37.728 1.00 30.39 504 SER B C 1
ATOM 5747 O O . SER B 2 516 ? 43.153 75.653 37.109 1.00 29.00 504 SER B O 1
ATOM 5750 N N . VAL B 2 517 ? 42.160 73.919 38.184 1.00 27.66 505 VAL B N 1
ATOM 5751 C CA . VAL B 2 517 ? 43.265 72.951 38.002 1.00 26.35 505 VAL B CA 1
ATOM 5752 C C . VAL B 2 517 ? 43.434 72.634 36.491 1.00 30.41 505 VAL B C 1
ATOM 5753 O O . VAL B 2 517 ? 44.552 72.570 35.978 1.00 31.60 505 VAL B O 1
ATOM 5757 N N . SER B 2 518 ? 42.318 72.521 35.793 1.00 25.84 506 SER B N 1
ATOM 5758 C CA . SER B 2 518 ? 42.244 72.295 34.353 1.00 25.75 506 SER B CA 1
ATOM 5759 C C . SER B 2 518 ? 42.993 73.413 33.599 1.00 28.16 506 SER B C 1
ATOM 5760 O O . SER B 2 518 ? 43.823 73.120 32.749 1.00 28.52 506 SER B O 1
ATOM 5763 N N . GLU B 2 519 ? 42.727 74.688 33.945 1.00 25.54 507 GLU B N 1
ATOM 5764 C CA . GLU B 2 519 ? 43.372 75.869 33.353 1.00 25.31 507 GLU B CA 1
ATOM 5765 C C . GLU B 2 519 ? 44.869 75.921 33.736 1.00 28.00 507 GLU B C 1
ATOM 5766 O O . GLU B 2 519 ? 45.720 76.187 32.883 1.00 27.24 507 GLU B O 1
ATOM 5772 N N . LEU B 2 520 ? 45.192 75.591 35.000 1.00 24.20 508 LEU B N 1
ATOM 5773 C CA . LEU B 2 520 ? 46.565 75.494 35.470 1.00 23.19 508 LEU B CA 1
ATOM 5774 C C . LEU B 2 520 ? 47.377 74.572 34.538 1.00 26.92 508 LEU B C 1
ATOM 5775 O O . LEU B 2 520 ? 48.466 74.956 34.108 1.00 27.55 508 LEU B O 1
ATOM 5780 N N . HIS B 2 521 ? 46.830 73.381 34.210 1.00 22.96 509 HIS B N 1
ATOM 5781 C CA . HIS B 2 521 ? 47.495 72.393 33.358 1.00 22.94 509 HIS B CA 1
ATOM 5782 C C . HIS B 2 521 ? 47.626 72.846 31.921 1.00 28.27 509 HIS B C 1
ATOM 5783 O O . HIS B 2 521 ? 48.687 72.699 31.328 1.00 28.09 509 HIS B O 1
ATOM 5790 N N . SER B 2 522 ? 46.552 73.410 31.377 1.00 26.90 510 SER B N 1
ATOM 5791 C CA . SER B 2 522 ? 46.439 73.919 30.022 1.00 27.31 510 SER B CA 1
ATOM 5792 C C . SER B 2 522 ? 47.485 75.022 29.784 1.00 32.75 510 SER B C 1
ATOM 5793 O O . SER B 2 522 ? 48.166 75.018 28.753 1.00 32.53 510 SER B O 1
ATOM 5796 N N . CYS B 2 523 ? 47.626 75.948 30.765 1.00 29.22 511 CYS B N 1
ATOM 5797 C CA . CYS B 2 523 ? 48.570 77.061 30.738 1.00 28.19 511 CYS B CA 1
ATOM 5798 C C . CYS B 2 523 ? 50.012 76.595 30.951 1.00 31.75 511 CYS B C 1
ATOM 5799 O O . CYS B 2 523 ? 50.946 77.173 30.380 1.00 30.79 511 CYS B O 1
ATOM 5802 N N . ALA B 2 524 ? 50.192 75.534 31.746 1.00 28.29 512 ALA B N 1
ATOM 5803 C CA . ALA B 2 524 ? 51.503 74.919 31.956 1.00 27.69 512 ALA B CA 1
ATOM 5804 C C . ALA B 2 524 ? 52.018 74.303 30.634 1.00 31.08 512 ALA B C 1
ATOM 5805 O O . ALA B 2 524 ? 53.180 74.501 30.296 1.00 31.87 512 ALA B O 1
ATOM 5807 N N . ARG B 2 525 ? 51.144 73.625 29.868 1.00 25.78 513 ARG B N 1
ATOM 5808 C CA . ARG B 2 525 ? 51.495 72.980 28.593 1.00 26.28 513 ARG B CA 1
ATOM 5809 C C . ARG B 2 525 ? 51.664 73.987 27.451 1.00 31.89 513 ARG B C 1
ATOM 5810 O O . ARG B 2 525 ? 52.442 73.729 26.537 1.00 32.52 513 ARG B O 1
ATOM 5818 N N . SER B 2 526 ? 50.893 75.100 27.461 1.00 28.49 514 SER B N 1
ATOM 5819 C CA . SER B 2 526 ? 50.947 76.091 26.393 1.00 28.09 514 SER B CA 1
ATOM 5820 C C . SER B 2 526 ? 52.151 77.020 26.489 1.00 31.61 514 SER B C 1
ATOM 5821 O O . SER B 2 526 ? 52.541 77.615 25.481 1.00 32.05 514 SER B O 1
ATOM 5824 N N . GLY B 2 527 ? 52.688 77.165 27.700 1.00 26.56 515 GLY B N 1
ATOM 5825 C CA . GLY B 2 527 ? 53.812 78.044 27.987 1.00 25.84 515 GLY B CA 1
ATOM 5826 C C . GLY B 2 527 ? 53.368 79.391 28.530 1.00 30.67 515 GLY B C 1
ATOM 5827 O O . GLY B 2 527 ? 54.193 80.267 28.748 1.00 31.33 515 GLY B O 1
ATOM 5828 N N . SER B 2 528 ? 52.062 79.573 28.731 1.00 27.12 516 SER B N 1
ATOM 5829 C CA . SER B 2 528 ? 51.472 80.792 29.277 1.00 26.89 516 SER B CA 1
ATOM 5830 C C . SER B 2 528 ? 51.854 80.900 30.774 1.00 30.65 516 SER B C 1
ATOM 5831 O O . SER B 2 528 ? 52.176 81.997 31.256 1.00 31.11 516 SER B O 1
ATOM 5834 N N . LEU B 2 529 ? 51.826 79.755 31.496 1.00 24.34 517 LEU B N 1
ATOM 5835 C CA . LEU B 2 529 ? 52.209 79.703 32.903 1.00 23.13 517 LEU B CA 1
ATOM 5836 C C . LEU B 2 529 ? 53.728 79.605 32.949 1.00 26.72 517 LEU B C 1
ATOM 5837 O O . LEU B 2 529 ? 54.309 78.737 32.298 1.00 24.23 517 LEU B O 1
ATOM 5842 N N . ARG B 2 530 ? 54.377 80.561 33.649 1.00 25.38 518 ARG B N 1
ATOM 5843 C CA . ARG B 2 530 ? 55.839 80.638 33.673 1.00 24.40 518 ARG B CA 1
ATOM 5844 C C . ARG B 2 530 ? 56.448 80.311 35.013 1.00 24.63 518 ARG B C 1
ATOM 5845 O O . ARG B 2 530 ? 55.796 80.395 36.071 1.00 21.80 518 ARG B O 1
ATOM 5853 N N . PHE B 2 531 ? 57.710 79.906 34.946 1.00 20.01 519 PHE B N 1
ATOM 5854 C CA . PHE B 2 531 ? 58.474 79.457 36.091 1.00 19.29 519 PHE B CA 1
ATOM 5855 C C . PHE B 2 531 ? 59.847 80.087 36.131 1.00 25.37 519 PHE B C 1
ATOM 5856 O O . PHE B 2 531 ? 60.345 80.606 35.126 1.0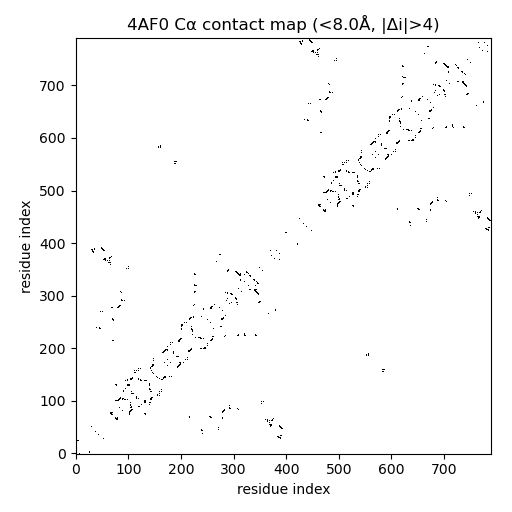0 25.27 519 PHE B O 1
ATOM 5864 N N . GLU B 2 532 ? 60.479 79.992 37.301 1.00 22.07 520 GLU B N 1
ATOM 5865 C CA . GLU B 2 532 ? 61.813 80.500 37.521 1.00 21.90 520 GLU B CA 1
ATOM 5866 C C . GLU B 2 532 ? 62.530 79.575 38.484 1.00 28.98 520 GLU B C 1
ATOM 5867 O O . GLU B 2 532 ? 61.997 79.291 39.564 1.00 27.74 520 GLU B O 1
ATOM 5873 N N . LEU B 2 533 ? 63.757 79.150 38.118 1.00 28.97 521 LEU B N 1
ATOM 5874 C CA . LEU B 2 533 ? 64.611 78.321 38.977 1.00 29.79 521 LEU B CA 1
ATOM 5875 C C . LEU B 2 533 ? 65.131 79.198 40.088 1.00 36.29 521 LEU B C 1
ATOM 5876 O O . LEU B 2 533 ? 65.342 80.383 39.862 1.00 36.82 521 LEU B O 1
ATOM 5881 N N . ARG B 2 534 ? 65.352 78.633 41.273 1.00 34.65 522 ARG B N 1
ATOM 5882 C CA . ARG B 2 534 ? 65.948 79.379 42.385 1.00 35.64 522 ARG B CA 1
ATOM 5883 C C . ARG B 2 534 ? 67.292 78.733 42.696 1.00 44.09 522 ARG B C 1
ATOM 5884 O O . ARG B 2 534 ? 67.350 77.513 42.895 1.00 43.21 522 ARG B O 1
ATOM 5892 N N . THR B 2 535 ? 68.378 79.524 42.744 1.00 46.18 523 THR B N 1
ATOM 5893 C CA . THR B 2 535 ? 69.704 78.990 43.109 1.00 48.56 523 THR B CA 1
ATOM 5894 C C . THR B 2 535 ? 69.688 78.782 44.651 1.00 56.81 523 THR B C 1
ATOM 5895 O O . THR B 2 535 ? 68.677 79.094 45.290 1.00 55.85 523 THR B O 1
ATOM 5899 N N . ALA B 2 536 ? 70.795 78.290 45.256 1.00 58.39 524 ALA B N 1
ATOM 5900 C CA . ALA B 2 536 ? 70.897 78.148 46.726 1.00 60.12 524 ALA B CA 1
ATOM 5901 C C . ALA B 2 536 ? 70.559 79.520 47.392 1.00 66.61 524 ALA B C 1
ATOM 5902 O O . ALA B 2 536 ? 69.855 79.559 48.404 1.00 67.31 524 ALA B O 1
ATOM 5904 N N . SER B 2 537 ? 70.954 80.627 46.684 1.00 62.17 525 SER B N 1
ATOM 5905 C CA . SER B 2 537 ? 70.735 82.064 46.896 1.00 76.55 525 SER B CA 1
ATOM 5906 C C . SER B 2 537 ? 71.762 82.807 47.733 1.00 105.56 525 SER B C 1
ATOM 5907 O O . SER B 2 537 ? 72.665 83.414 47.157 1.00 58.90 525 SER B O 1
#

Secondary structure (DSSP, 8-state):
--TTSPPPPSSPPPGGGHHHHHTTSSS-SSB-HHHHT-HHHH-S--GGGEEEPP----S-GGG----EEEETTEEESS-EEE---TTT-SHHHHHHHHHTT-EEEE--SS-HHHHHHHHHHHHH----TT--B-TTT-PBP-EEEE-SSHHHHHHHHHHHHTT--EEEE--S---SHHHHHHHHHHHHH-TTSEEEEEEE-SHHHHHHHHHHT-SEEEE-SS-STTB--TTT--S---HHHHHHHHHHHHGGGT--EEEES---SHHHHHHHHHTT-SEEEESTTTTTBTTSSS--EEETTEEEEEEE-TTSHHHHTT---S-SSEEE---BSSSS-B--B-EEEEE--B-HHHHHHHHHHHHHHHHHHTT-SSHHHHHHHHHHT-S-EEE----/--SSSPPPPSSPPPGGGHHHHHTTSSS-SSB-HHHHT-HHHH-S--GGGEEEPP----S-GGG----EESSSS-EESS-EEE---TTT-SHHHHHHHHHTT-EEEE--SS-HHHHHHHHHHHHH----TT--B-TTT-PBP-EEEE-SSHHHHHHHHHHHHTT--EEEE--S---SHHHHHHHHHHHHH-TTSEEEEEEE-SHHHHHHHHHHT-SEEEE-SS-STTB--TTT--S---HHHHHHHHHHHHGGGT--EEEES---SHHHHHHHHHTT-SEEEESTTTTTBTTSSS--EEETTEEEEEEE-TTSHHHHTT-----SSEEE---BSSSS-B--B-EEEEE--B-HHHHHHHHHHHHHHHHHHTT-SSHHHHHHHHHHT-S-EEE----

InterPro domains:
  IPR000644 CBS domain [PF00571] (134-181)
  IPR000644 CBS domain [PF00571] (190-243)
  IPR000644 CBS domain [PS51371] (132-192)
  IPR000644 CBS domain [PS51371] (194-250)
  IPR000644 CBS domain [SM00116] (135-186)
  IPR000644 CBS domain [SM00116] (197-245)
  IPR001093 IMP dehydrogenase/GMP reductase [PF00478] (47-533)
  IPR001093 IMP dehydrogenase/GMP reductase [cd00381] (47-513)
  IPR005990 Inosine-5'-monophosphate dehydrogenase [MF_01964] (47-541)
  IPR005990 Inosine-5'-monophosphate dehydrogenase [PIRSF000130] (45-541)
  IPR005990 Inosine-5'-monophosphate dehydrogenase [PTHR11911] (24-543)
  IPR005990 Inosine-5'-monophosphate dehydrogenase [TIGR01302] (47-509)
  IPR013785 Aldolase-type TIM barrel [G3DSA:3.20.20.70] (33-543)
  IPR015875 IMP dehydrogenase / GMP reductase, conserved site [PS00487] (335-347)
  IPR046342 CBS domain superfamily [SSF54631] (133-242)

Foldseek 3Di:
DDLFADDDDPDDDDPVCVVVRCVVTNADPFFFLVRCLDCVPHNFDALQFWAWAFDDFDDDLVLFFLWFAQFLPFIFSHQEEADQDQLFDFLLNQQQQQLQRYGYAHHDLDDLQRRLVRLLSQQVDDPRPRGRADVPRRGGAYHYEFELDPVRVVSVVSNVVSPHQEYEHDDLAQLDPSNLVSLLVCCVPPVRHAYETDAFQALVSLVSNVVSPHRAYEYFHQQALQFAACVPPDDTGHQLSSLQRNLVNCVVVSTAYEREHNCDALSSQLSSLLSRHRHYYDQQLRRLEPSGDADWDDDPNFTKGKGKDCQAPVNVVSVYHRHADDWDNDQDDDPVRGRGGIIDIHGRPYHVVVVVVVSVSSNSVSCSRQVHRYSVRSNVCSVVRVTHMHTDDPD/DDLFADDDDPDDDDPVCVVVRCVVTNADPFFFLVRCLDCVPHNFDALQFWAWAFDDFDDDLVLFFAWFAQFLPFIFSHQEEADQDQQFDFLLNQQQQQLQRYGYAHHDLDDLQRRLVRLLSQQVDDPRPRGRADVPRRGGAYHYEFELDPVRLVSVVSNVVSPHQEYEHDDLAQLDPSNLVSLLVCCVPPVRHAYETDAFQALVSLVSNVVSPHRAYEYFHQQAQFFPQCVPPDDTGHQLSSLQRNQVNCVVVSTAYEREHNCDALSSQLSSLLSRHRHYYDQLLRRLEPSGDADWDDDPNFTKGKGKDCQAVVNVVSVVHPSPDFWDDDQDDDPVRGRRGIITIDGHPYHVVVVVVVSVSSNSVSCSRQVHRYSVRSNVCSVVRVTHMHTDDVD

B-factor: mean 40.22, std 19.22, range [12.06, 161.31]

Radius of gyration: 35.54 Å; Cα contacts (8 Å, |Δi|>4): 1877; chains: 2; bounding box: 105×105×70 Å

Sequence (790 aa):
TNPNAPPRPDSLLNPSDALKHLEEYPRGDGLSLQELMDSRKNGGLTYNDFLVLPGHINFPASDVSLQSKATKNIVLNTPFLSSPMDTVTEDRMAIALALHGGLGIIHHNCSAEEQAAMVRRVKKYENYPYASKVPESKQLYCGAAIGTRPGDKDRLKLLAEAGLDVVVLDSSQGNSVYQIEFIKWIKQTYPKIDVIAGNVVTREQAAQLIAAGADGLRIGMGSGSICITQEVMAVGRPQGTAVYAVAEFASRFGIPCIADGGIGNIGHIAKALALGASAVMMGGLLAGTTESPGEYFYHEGKRVKVYRGMGSIEAMEHTGLDNAATARYFSEADAVKVAQGVSGDVADKGSINKFVPYLFTGLQHSLQDAAIKSVSELHSCARSGSLRFELRTASTNPNAPPRPDSLLNPSDALKHLEEYPRGDGLSLQELMDSRKNGGLTYNDFLVLPGHINFPASDVSLQSKATKNIVLNTPFLSSPMDTVTEDRMAIALALHGGLGIIHHNCSAEEQAAMVRRVKKYENYPYASKVPESKQLYCGAAIGTRPGDKDRLKLLAEAGLDVVVLDSSQGNSVYQIEFIKWIKQTYPKIDVIAGNVVTREQAAQLIAAGADGLRIGMGSGSICITQEVMAVGRPQGTAVYAVAEFASRFGIPCIADGGIGNIGHIAKALALGASAVMMGGLLAGTTESPGEYFYHEGKRVKVYRGMGSIEAMEHTGLDNAATARYFSEADAVKVAQGVSGDVADKGSINKFVPYLFTGLQHSLQDAGIKSVSELHSCARSGSLRFELRTAS